Protein AF-0000000083391152 (afdb_homodimer)

InterPro domains:
  IPR001375 Peptidase S9, prolyl oligopeptidase, catalytic domain [PF00326] (472-566)
  IPR001375 Peptidase S9, prolyl oligopeptidase, catalytic domain [PF00326] (623-688)
  IPR029058 Alpha/Beta hydrolase fold [G3DSA:3.40.50.1820] (410-705)
  IPR029058 Alpha/Beta hydrolase fold [SSF53474] (446-704)
  IPR045550 Acylamino-acid-releasing enzyme, N-terminal domain [PF19283] (53-389)

Structure (mmCIF, N/CA/C/O backbone):
data_AF-0000000083391152-model_v1
#
loop_
_entity.id
_entity.type
_entity.pdbx_description
1 polymer acylaminoacyl-peptidase
#
loop_
_atom_site.group_PDB
_atom_site.id
_atom_site.type_symbol
_atom_site.label_atom_id
_atom_site.label_alt_id
_atom_site.label_comp_id
_atom_site.label_asym_id
_atom_site.label_entity_id
_atom_site.label_seq_id
_atom_site.pdbx_PDB_ins_code
_atom_site.Cartn_x
_atom_site.Cartn_y
_atom_site.Cartn_z
_atom_site.occupancy
_atom_site.B_iso_or_equiv
_atom_site.auth_seq_id
_atom_site.auth_comp_id
_atom_site.auth_asym_id
_atom_site.auth_atom_id
_atom_site.pdbx_PDB_model_num
ATOM 1 N N . MET A 1 1 ? 22.625 -4.156 -27 1 74.31 1 MET A N 1
ATOM 2 C CA . MET A 1 1 ? 21.734 -4.992 -26.203 1 74.31 1 MET A CA 1
ATOM 3 C C . MET A 1 1 ? 22.516 -6.031 -25.406 1 74.31 1 MET A C 1
ATOM 5 O O . MET A 1 1 ? 23.438 -6.668 -25.938 1 74.31 1 MET A O 1
ATOM 9 N N . SER A 1 2 ? 22.219 -6.125 -24.172 1 87.56 2 SER A N 1
ATOM 10 C CA . SER A 1 2 ? 22.922 -7.086 -23.312 1 87.56 2 SER A CA 1
ATOM 11 C C . SER A 1 2 ? 22.5 -8.516 -23.641 1 87.56 2 SER A C 1
ATOM 13 O O . SER A 1 2 ? 21.469 -8.742 -24.266 1 87.56 2 SER A O 1
ATOM 15 N N . MET A 1 3 ? 23.359 -9.453 -23.438 1 93.44 3 MET A N 1
ATOM 16 C CA . MET A 1 3 ? 23.047 -10.859 -23.641 1 93.44 3 MET A CA 1
ATOM 17 C C . MET A 1 3 ? 21.781 -11.25 -22.859 1 93.44 3 MET A C 1
ATOM 19 O O . MET A 1 3 ? 20.953 -12 -23.375 1 93.44 3 MET A O 1
ATOM 23 N N . TYR A 1 4 ? 21.609 -10.711 -21.719 1 95.44 4 TYR A N 1
ATOM 24 C CA . TYR A 1 4 ? 20.406 -10.977 -20.953 1 95.44 4 TYR A CA 1
ATOM 25 C C . TYR A 1 4 ? 19.156 -10.578 -21.719 1 95.44 4 TYR A C 1
ATOM 27 O O . TYR A 1 4 ? 18.172 -11.336 -21.766 1 95.44 4 TYR A O 1
ATOM 35 N N . THR A 1 5 ? 19.172 -9.398 -22.25 1 95.5 5 THR A N 1
ATOM 36 C CA . THR A 1 5 ? 18.016 -8.898 -22.984 1 95.5 5 THR A CA 1
ATOM 37 C C . THR A 1 5 ? 17.688 -9.797 -24.172 1 95.5 5 THR A C 1
ATOM 39 O O . THR A 1 5 ? 16.516 -10.086 -24.422 1 95.5 5 THR A O 1
ATOM 42 N N . LYS A 1 6 ? 18.75 -10.273 -24.844 1 96.56 6 LYS A N 1
ATOM 43 C CA . LYS A 1 6 ? 18.531 -11.172 -25.984 1 96.56 6 LYS A CA 1
ATOM 44 C C . LYS A 1 6 ? 17.906 -12.492 -25.531 1 96.56 6 LYS A C 1
ATOM 46 O O . LYS A 1 6 ? 17 -13.008 -26.172 1 96.56 6 LYS A O 1
ATOM 51 N N . LEU A 1 7 ? 18.391 -13.023 -24.453 1 97.94 7 LEU A N 1
ATOM 52 C CA . LEU A 1 7 ? 17.859 -14.273 -23.922 1 97.94 7 LEU A CA 1
ATOM 53 C C . LEU A 1 7 ? 16.422 -14.094 -23.438 1 97.94 7 LEU A C 1
ATOM 55 O O . LEU A 1 7 ? 15.578 -14.961 -23.672 1 97.94 7 LEU A O 1
ATOM 59 N N . ALA A 1 8 ? 16.188 -12.953 -22.734 1 97.19 8 ALA A N 1
ATOM 60 C CA . ALA A 1 8 ? 14.898 -12.688 -22.109 1 97.19 8 ALA A CA 1
ATOM 61 C C . ALA A 1 8 ? 13.812 -12.477 -23.172 1 97.19 8 ALA A C 1
ATOM 63 O O . ALA A 1 8 ? 12.625 -12.68 -22.906 1 97.19 8 ALA A O 1
ATOM 64 N N . GLU A 1 9 ? 14.18 -12.102 -24.344 1 96.56 9 GLU A N 1
ATOM 65 C CA . GLU A 1 9 ? 13.211 -11.797 -25.391 1 96.56 9 GLU A CA 1
ATOM 66 C C . GLU A 1 9 ? 12.836 -13.047 -26.172 1 96.56 9 GLU A C 1
ATOM 68 O O . GLU A 1 9 ? 11.953 -13.008 -27.031 1 96.56 9 GLU A O 1
ATOM 73 N N . ILE A 1 10 ? 13.516 -14.195 -25.938 1 97.06 10 ILE A N 1
ATOM 74 C CA . ILE A 1 10 ? 13.125 -15.445 -26.562 1 97.06 10 ILE A CA 1
ATOM 75 C C . ILE A 1 10 ? 11.703 -15.812 -26.141 1 97.06 10 ILE A C 1
ATOM 77 O O . ILE A 1 10 ? 11.398 -15.852 -24.953 1 97.06 10 ILE A O 1
ATOM 81 N N . PRO A 1 11 ? 10.82 -16.062 -27.062 1 95.5 11 PRO A N 1
ATOM 82 C CA . PRO A 1 11 ? 9.438 -16.406 -26.703 1 95.5 11 PRO A CA 1
ATOM 83 C C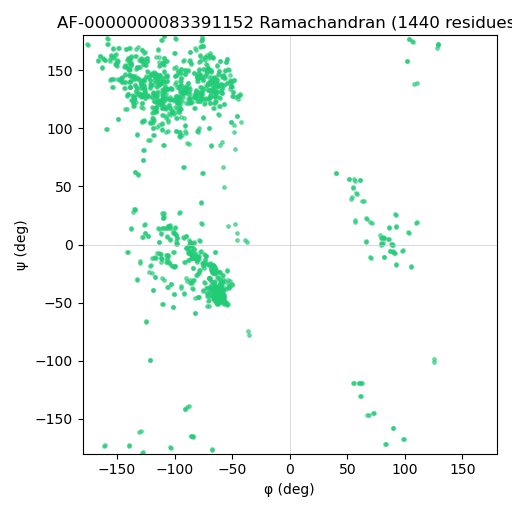 . PRO A 1 11 ? 9.336 -17.641 -25.828 1 95.5 11 PRO A C 1
ATOM 85 O O . PRO A 1 11 ? 10.109 -18.594 -26 1 95.5 11 PRO A O 1
ATOM 88 N N . VAL A 1 12 ? 8.445 -17.641 -24.953 1 95.94 12 VAL A N 1
ATOM 89 C CA . VAL A 1 12 ? 8.211 -18.75 -24.031 1 95.94 12 VAL A CA 1
ATOM 90 C C . VAL A 1 12 ? 6.898 -19.453 -24.391 1 95.94 12 VAL A C 1
ATOM 92 O O . VAL A 1 12 ? 5.844 -18.812 -24.453 1 95.94 12 VAL A O 1
ATOM 95 N N . PRO A 1 13 ? 6.93 -20.75 -24.641 1 96.56 13 PRO A N 1
ATOM 96 C CA . PRO A 1 13 ? 5.676 -21.453 -24.891 1 96.56 13 PRO A CA 1
ATOM 97 C C . PRO A 1 13 ? 4.746 -21.469 -23.688 1 96.56 13 PRO A C 1
ATOM 99 O O . PRO A 1 13 ? 5.168 -21.812 -22.578 1 96.56 13 PRO A O 1
ATOM 102 N N . THR A 1 14 ? 3.52 -21.141 -23.938 1 93.19 14 THR A N 1
ATOM 103 C CA . THR A 1 14 ? 2.586 -21.047 -22.812 1 93.19 14 THR A CA 1
ATOM 104 C C . THR A 1 14 ? 1.422 -22.016 -23 1 93.19 14 THR A C 1
ATOM 106 O O . THR A 1 14 ? 0.69 -22.297 -22.047 1 93.19 14 THR A O 1
ATOM 109 N N . GLY A 1 15 ? 1.2 -22.5 -24.203 1 93.81 15 GLY A N 1
ATOM 110 C CA . GLY A 1 15 ? 0.083 -23.406 -24.438 1 93.81 15 GLY A CA 1
ATOM 111 C C . GLY A 1 15 ? 0.044 -23.953 -25.844 1 93.81 15 GLY A C 1
ATOM 112 O O . GLY A 1 15 ? 0.864 -23.578 -26.688 1 93.81 15 GLY A O 1
ATOM 113 N N . ALA A 1 16 ? -0.87 -24.922 -26.047 1 95.31 16 ALA A N 1
ATOM 114 C CA . ALA A 1 16 ? -1.104 -25.5 -27.359 1 95.31 16 ALA A CA 1
ATOM 115 C C . ALA A 1 16 ? -2.508 -26.094 -27.453 1 95.31 16 ALA A C 1
ATOM 117 O O . ALA A 1 16 ? -3.143 -26.359 -26.438 1 95.31 16 ALA A O 1
ATOM 118 N N . GLN A 1 17 ? -2.932 -26.234 -28.703 1 94 17 GLN A N 1
ATOM 119 C CA . GLN A 1 17 ? -4.176 -26.938 -29.016 1 94 17 GLN A CA 1
ATOM 120 C C . GLN A 1 17 ? -4.059 -27.719 -30.312 1 94 17 GLN A C 1
ATOM 122 O O . GLN A 1 17 ? -3.457 -27.234 -31.281 1 94 17 GLN A O 1
ATOM 127 N N . PHE A 1 18 ? -4.531 -28.906 -30.25 1 93.19 18 PHE A N 1
ATOM 128 C CA . PHE A 1 18 ? -4.719 -29.625 -31.5 1 93.19 18 PHE A CA 1
ATOM 129 C C . PHE A 1 18 ? -5.949 -29.125 -32.25 1 93.19 18 PHE A C 1
ATOM 131 O O . PHE A 1 18 ? -7 -28.906 -31.641 1 93.19 18 PHE A O 1
ATOM 138 N N . VAL A 1 19 ? -5.785 -28.844 -33.469 1 89.94 19 VAL A N 1
ATOM 139 C CA . VAL A 1 19 ? -6.898 -28.5 -34.344 1 89.94 19 VAL A CA 1
ATOM 140 C C . VAL A 1 19 ? -7.121 -29.609 -35.375 1 89.94 19 VAL A C 1
ATOM 142 O O . VAL A 1 19 ? -6.52 -29.609 -36.438 1 89.94 19 VAL A O 1
ATOM 145 N N . GLY A 1 20 ? -8.023 -30.375 -35.062 1 83.81 20 GLY A N 1
ATOM 146 C CA . GLY A 1 20 ? -8.117 -31.609 -35.844 1 83.81 20 GLY A CA 1
ATOM 147 C C . GLY A 1 20 ? -6.945 -32.562 -35.594 1 83.81 20 GLY A C 1
ATOM 148 O O . GLY A 1 20 ? -6.434 -32.625 -34.469 1 83.81 20 GLY A O 1
ATOM 149 N N . GLN A 1 21 ? -6.621 -33.25 -36.656 1 82.5 21 GLN A N 1
ATOM 150 C CA . GLN A 1 21 ? -5.57 -34.25 -36.469 1 82.5 21 GLN A CA 1
ATOM 151 C C . GLN A 1 21 ? -4.262 -33.781 -37.094 1 82.5 21 GLN A C 1
ATOM 153 O O . GLN A 1 21 ? -3.193 -34.312 -36.781 1 82.5 21 GLN A O 1
ATOM 158 N N . ASP A 1 22 ? -4.34 -32.719 -37.844 1 87.5 22 ASP A N 1
ATOM 159 C CA . ASP A 1 22 ? -3.162 -32.438 -38.656 1 87.5 22 ASP A CA 1
ATOM 160 C C . ASP A 1 22 ? -2.621 -31.047 -38.375 1 87.5 22 ASP A C 1
ATOM 162 O O . ASP A 1 22 ? -1.729 -30.562 -39.094 1 87.5 22 ASP A O 1
ATOM 166 N N . ARG A 1 23 ? -3.154 -30.422 -37.406 1 90.62 23 ARG A N 1
ATOM 167 C CA . ARG A 1 23 ? -2.691 -29.062 -37.125 1 90.62 23 ARG A CA 1
ATOM 168 C C . ARG A 1 23 ? -2.557 -28.828 -35.625 1 90.62 23 ARG A C 1
ATOM 170 O O . ARG A 1 23 ? -3.359 -29.344 -34.812 1 90.62 23 ARG A O 1
ATOM 177 N N . ILE A 1 24 ? -1.567 -28.016 -35.25 1 93.62 24 ILE A N 1
ATOM 178 C CA . ILE A 1 24 ? -1.335 -27.594 -33.875 1 93.62 24 ILE A CA 1
ATOM 179 C C . ILE A 1 24 ? -1.214 -26.078 -33.812 1 93.62 24 ILE A C 1
ATOM 181 O O . ILE A 1 24 ? -0.505 -25.469 -34.594 1 93.62 24 ILE A O 1
ATOM 185 N N . GLU A 1 25 ? -1.958 -25.484 -32.969 1 93.12 25 GLU A N 1
ATOM 186 C CA . GLU A 1 25 ? -1.777 -24.078 -32.625 1 93.12 25 GLU A CA 1
ATOM 187 C C . GLU A 1 25 ? -0.962 -23.906 -31.359 1 93.12 25 GLU A C 1
ATOM 189 O O . GLU A 1 25 ? -1.328 -24.438 -30.312 1 93.12 25 GLU A O 1
ATOM 194 N N . LEU A 1 26 ? 0.102 -23.156 -31.484 1 94.62 26 LEU A N 1
ATOM 195 C CA . LEU A 1 26 ? 0.973 -22.875 -30.344 1 94.62 26 LEU A CA 1
ATOM 196 C C . LEU A 1 26 ? 0.785 -21.438 -29.859 1 94.62 26 LEU A C 1
ATOM 198 O O . LEU A 1 26 ? 0.602 -20.531 -30.656 1 94.62 26 LEU A O 1
ATOM 202 N N . SER A 1 27 ? 0.804 -21.266 -28.562 1 93.31 27 SER A N 1
ATOM 203 C CA . SER A 1 27 ? 0.784 -19.938 -27.953 1 93.31 27 SER A CA 1
ATOM 204 C C . SER A 1 27 ? 2.098 -19.641 -27.234 1 93.31 27 SER A C 1
ATOM 206 O O . SER A 1 27 ? 2.654 -20.5 -26.562 1 93.31 27 SER A O 1
ATOM 208 N N . PHE A 1 28 ? 2.613 -18.359 -27.422 1 94.38 28 PHE A N 1
ATOM 209 C CA . PHE A 1 28 ? 3.85 -17.922 -26.797 1 94.38 28 PHE A CA 1
ATOM 210 C C . PHE A 1 28 ? 3.648 -16.578 -26.094 1 94.38 28 PHE A C 1
ATOM 212 O O . PHE A 1 28 ? 2.748 -15.82 -26.453 1 94.38 28 PHE A O 1
ATOM 219 N N . SER A 1 29 ? 4.41 -16.344 -25.109 1 93.94 29 SER A N 1
ATOM 220 C CA . SER A 1 29 ? 4.613 -15.016 -24.547 1 93.94 29 SER A CA 1
ATOM 221 C C . SER A 1 29 ? 6.035 -14.523 -24.797 1 93.94 29 SER A C 1
ATOM 223 O O . SER A 1 29 ? 6.992 -15.297 -24.734 1 93.94 29 SER A O 1
ATOM 225 N N . ALA A 1 30 ? 6.133 -13.258 -25.125 1 94.44 30 ALA A N 1
ATOM 226 C CA . ALA A 1 30 ? 7.449 -12.68 -25.406 1 94.44 30 ALA A CA 1
ATOM 227 C C . ALA A 1 30 ? 7.578 -11.289 -24.797 1 94.44 30 ALA A C 1
ATOM 229 O O . ALA A 1 30 ? 6.621 -10.516 -24.797 1 94.44 30 ALA A O 1
ATOM 230 N N . ARG A 1 31 ? 8.758 -11.016 -24.266 1 95.56 31 ARG A N 1
ATOM 231 C CA . ARG A 1 31 ? 9.039 -9.688 -23.734 1 95.56 31 ARG A CA 1
ATOM 232 C C . ARG A 1 31 ? 9.562 -8.766 -24.828 1 95.56 31 ARG A C 1
ATOM 234 O O . ARG A 1 31 ? 10.352 -9.188 -25.688 1 95.56 31 ARG A O 1
ATOM 241 N N . ASP A 1 32 ? 9.062 -7.57 -24.875 1 94.56 32 ASP A N 1
ATOM 242 C CA . ASP A 1 32 ? 9.523 -6.496 -25.75 1 94.56 32 ASP A CA 1
ATOM 243 C C . ASP A 1 32 ? 10.109 -5.348 -24.938 1 94.56 32 ASP A C 1
ATOM 245 O O . ASP A 1 32 ? 9.375 -4.488 -24.438 1 94.56 32 ASP A O 1
ATOM 249 N N . HIS A 1 33 ? 11.406 -5.27 -24.859 1 94.38 33 HIS A N 1
ATOM 250 C CA . HIS A 1 33 ? 12.062 -4.281 -24.016 1 94.38 33 HIS A CA 1
ATOM 251 C C . HIS A 1 33 ? 11.953 -2.885 -24.625 1 94.38 33 HIS A C 1
ATOM 253 O O . HIS A 1 33 ? 11.938 -1.891 -23.891 1 94.38 33 HIS A O 1
ATOM 259 N N . ALA A 1 34 ? 11.953 -2.816 -25.891 1 91.94 34 ALA A N 1
ATOM 260 C CA . ALA A 1 34 ? 11.844 -1.515 -26.547 1 91.94 34 ALA A CA 1
ATOM 261 C C . ALA A 1 34 ? 10.523 -0.834 -26.188 1 91.94 34 ALA A C 1
ATOM 263 O O . ALA A 1 34 ? 10.492 0.371 -25.922 1 91.94 34 ALA A O 1
ATOM 264 N N . ARG A 1 35 ? 9.477 -1.628 -26.109 1 92.5 35 ARG A N 1
ATOM 265 C CA . ARG A 1 35 ? 8.156 -1.081 -25.828 1 92.5 35 ARG A CA 1
ATOM 266 C C . ARG A 1 35 ? 7.785 -1.297 -24.359 1 92.5 35 ARG A C 1
ATOM 268 O O . ARG A 1 35 ? 6.762 -0.792 -23.891 1 92.5 35 ARG A O 1
ATOM 275 N N . ASP A 1 36 ? 8.586 -2.023 -23.609 1 94.5 36 ASP A N 1
ATOM 276 C CA . ASP A 1 36 ? 8.344 -2.361 -22.219 1 94.5 36 ASP A CA 1
ATOM 277 C C . ASP A 1 36 ? 6.98 -3.029 -22.047 1 94.5 36 ASP A C 1
ATOM 279 O O . ASP A 1 36 ? 6.164 -2.586 -21.234 1 94.5 36 ASP A O 1
ATOM 283 N N . VAL A 1 37 ? 6.73 -4.055 -22.922 1 92.62 37 VAL A N 1
ATOM 284 C CA . VAL A 1 37 ? 5.461 -4.766 -22.844 1 92.62 37 VAL A CA 1
ATOM 285 C C . VAL A 1 37 ? 5.691 -6.262 -23.062 1 92.62 37 VAL A C 1
ATOM 287 O O . VAL A 1 37 ? 6.73 -6.664 -23.594 1 92.62 37 VAL A O 1
ATOM 290 N N . LYS A 1 38 ? 4.777 -7.066 -22.656 1 91.5 38 LYS A N 1
ATOM 291 C CA . LYS A 1 38 ? 4.699 -8.492 -22.984 1 91.5 38 LYS A CA 1
ATOM 292 C C . LYS A 1 38 ? 3.76 -8.727 -24.156 1 91.5 38 LYS A C 1
ATOM 294 O O . LYS A 1 38 ? 2.652 -8.195 -24.203 1 91.5 38 LYS A O 1
ATOM 299 N N . LYS A 1 39 ? 4.18 -9.531 -25.109 1 91.25 39 LYS A N 1
ATOM 300 C CA . LYS A 1 39 ? 3.387 -9.852 -26.297 1 91.25 39 LYS A CA 1
ATOM 301 C C . LYS A 1 39 ? 2.898 -11.297 -26.25 1 91.25 39 LYS A C 1
ATOM 303 O O . LYS A 1 39 ? 3.551 -12.164 -25.672 1 91.25 39 LYS A O 1
ATOM 308 N N . TYR A 1 40 ? 1.76 -11.469 -26.844 1 90.5 40 TYR A N 1
ATOM 309 C CA . TYR A 1 40 ? 1.202 -12.805 -27.016 1 90.5 40 TYR A CA 1
ATOM 310 C C . TYR A 1 40 ? 1.236 -13.211 -28.484 1 90.5 40 TYR A C 1
ATOM 312 O O . TYR A 1 40 ? 0.715 -12.5 -29.344 1 90.5 40 TYR A O 1
ATOM 320 N N . LEU A 1 41 ? 1.844 -14.375 -28.703 1 92.19 41 LEU A N 1
ATOM 321 C CA . LEU A 1 41 ? 2.061 -14.836 -30.078 1 92.19 41 LEU A CA 1
ATOM 322 C C . LEU A 1 41 ? 1.374 -16.172 -30.312 1 92.19 41 LEU A C 1
ATOM 324 O O . LEU A 1 41 ? 1.311 -17.016 -29.406 1 92.19 41 LEU A O 1
ATOM 328 N N . LEU A 1 42 ? 0.898 -16.344 -31.516 1 91.81 42 LEU A N 1
ATOM 329 C CA . LEU A 1 42 ? 0.349 -17.609 -31.969 1 91.81 42 LEU A CA 1
ATOM 330 C C . LEU A 1 42 ? 1.129 -18.141 -33.156 1 91.81 42 LEU A C 1
ATOM 332 O O . LEU A 1 42 ? 1.552 -17.375 -34.031 1 91.81 42 LEU A O 1
ATOM 336 N N . LYS A 1 43 ? 1.378 -19.359 -33.125 1 92.25 43 LYS A N 1
ATOM 337 C CA . LYS A 1 43 ? 2.053 -20.047 -34.219 1 92.25 43 LYS A CA 1
ATOM 338 C C . LYS A 1 43 ? 1.318 -21.344 -34.594 1 92.25 43 LYS A C 1
ATOM 340 O O . LYS A 1 43 ? 0.905 -22.094 -33.719 1 92.25 43 LYS A O 1
ATOM 345 N N . HIS A 1 44 ? 1.121 -21.578 -35.938 1 91.62 44 HIS A N 1
ATOM 346 C CA . HIS A 1 44 ? 0.442 -22.781 -36.406 1 91.62 44 HIS A CA 1
ATOM 347 C C . HIS A 1 44 ? 1.422 -23.734 -37.094 1 91.62 44 HIS A C 1
ATOM 349 O O . HIS A 1 44 ? 2.293 -23.312 -37.844 1 91.62 44 HIS A O 1
ATOM 355 N N . ILE A 1 45 ? 1.31 -24.969 -36.719 1 93.69 45 ILE A N 1
ATOM 356 C CA . ILE A 1 45 ? 2.131 -26.016 -37.312 1 93.69 45 ILE A CA 1
ATOM 357 C C . ILE A 1 45 ? 1.234 -27.047 -38 1 93.69 45 ILE A C 1
ATOM 359 O O . ILE A 1 45 ? 0.293 -27.562 -37.375 1 93.69 45 ILE A O 1
ATOM 363 N N . VAL A 1 46 ? 1.551 -27.344 -39.219 1 91.38 46 VAL A N 1
ATOM 364 C CA . VAL A 1 46 ? 0.838 -28.391 -39.938 1 91.38 46 VAL A CA 1
ATOM 365 C C . VAL A 1 46 ? 1.632 -29.703 -39.906 1 91.38 46 VAL A C 1
ATOM 367 O O . VAL A 1 46 ? 2.824 -29.719 -40.219 1 91.38 46 VAL A O 1
ATOM 370 N N . LEU A 1 47 ? 0.896 -30.703 -39.438 1 88.12 47 LEU A N 1
ATOM 371 C CA . LEU A 1 47 ? 1.509 -32.031 -39.344 1 88.12 47 LEU A CA 1
ATOM 372 C C . LEU A 1 47 ? 1.287 -32.812 -40.625 1 88.12 47 LEU A C 1
ATOM 374 O O . LEU A 1 47 ? 0.147 -33 -41.062 1 88.12 47 LEU A O 1
ATOM 378 N N . SER A 1 48 ? 2.207 -32.812 -41.531 1 77.44 48 SER A N 1
ATOM 379 C CA . SER A 1 48 ? 2.012 -33.562 -42.781 1 77.44 48 SER A CA 1
ATOM 380 C C . SER A 1 48 ? 2.936 -34.781 -42.844 1 77.44 48 SER A C 1
ATOM 382 O O . SER A 1 48 ? 3.896 -34.875 -42.062 1 77.44 48 SER A O 1
ATOM 384 N N . SER A 1 49 ? 2.518 -35.75 -43.656 1 65.69 49 SER A N 1
ATOM 385 C CA . SER A 1 49 ? 3.369 -36.906 -43.938 1 65.69 49 SER A CA 1
ATOM 386 C C . SER A 1 49 ? 4.719 -36.5 -44.5 1 65.69 49 SER A C 1
ATOM 388 O O . SER A 1 49 ? 5.719 -37.188 -44.312 1 65.69 49 SER A O 1
ATOM 390 N N . ALA A 1 50 ? 4.742 -35.406 -45.219 1 62.31 50 ALA A N 1
ATOM 391 C CA . ALA A 1 50 ? 5.965 -34.938 -45.875 1 62.31 50 ALA A CA 1
ATOM 392 C C . ALA A 1 50 ? 6.805 -34.094 -44.906 1 62.31 50 ALA A C 1
ATOM 394 O O . ALA A 1 50 ? 7.898 -33.656 -45.25 1 62.31 50 ALA A O 1
ATOM 395 N N . GLY A 1 51 ? 6.359 -33.906 -43.781 1 65 51 GLY A N 1
ATOM 396 C CA . GLY A 1 51 ? 7.09 -33.094 -42.812 1 65 51 GLY A CA 1
ATOM 397 C C . GLY A 1 51 ? 6.246 -32 -42.188 1 65 51 GLY A C 1
ATOM 398 O O . GLY A 1 51 ? 5.113 -31.781 -42.625 1 65 51 GLY A O 1
ATOM 399 N N . GLU A 1 52 ? 6.75 -31.328 -41.125 1 69.56 52 GLU A N 1
ATOM 400 C CA . GLU A 1 52 ? 6.039 -30.281 -40.406 1 69.56 52 GLU A CA 1
ATOM 401 C C . GLU A 1 52 ? 6.371 -28.906 -40.938 1 69.56 52 GLU A C 1
ATOM 403 O O . GLU A 1 52 ? 7.523 -28.625 -41.281 1 69.56 52 GLU A O 1
ATOM 408 N N . ALA A 1 53 ? 5.273 -28.141 -41.375 1 66.31 53 ALA A N 1
ATOM 409 C CA . ALA A 1 53 ? 5.469 -26.766 -41.812 1 66.31 53 ALA A CA 1
ATOM 410 C C . ALA A 1 53 ? 4.922 -25.781 -40.781 1 66.31 53 ALA A C 1
ATOM 412 O O . ALA A 1 53 ? 3.766 -25.875 -40.375 1 66.31 53 ALA A O 1
ATOM 413 N N . ALA A 1 54 ? 5.855 -25 -40.25 1 71.75 54 ALA A N 1
ATOM 414 C CA . ALA A 1 54 ? 5.473 -24.016 -39.25 1 71.75 54 ALA A CA 1
ATOM 415 C C . ALA A 1 54 ? 5.273 -22.641 -39.875 1 71.75 54 ALA A C 1
ATOM 417 O O . ALA A 1 54 ? 6.113 -22.188 -40.656 1 71.75 54 ALA A O 1
ATOM 418 N N . ALA A 1 55 ? 4.043 -22.047 -39.594 1 72.5 55 ALA A N 1
ATOM 419 C CA . ALA A 1 55 ? 3.814 -20.656 -40.031 1 72.5 55 ALA A CA 1
ATOM 420 C C . ALA A 1 55 ? 4.555 -19.688 -39.094 1 72.5 55 ALA A C 1
ATOM 422 O O . ALA A 1 55 ? 5.004 -20.062 -38.031 1 72.5 55 ALA A O 1
ATOM 423 N N . LEU A 1 56 ? 4.77 -18.531 -39.594 1 68.38 56 LEU A N 1
ATOM 424 C CA . LEU A 1 56 ? 5.332 -17.469 -38.781 1 68.38 56 LEU A CA 1
ATOM 425 C C . LEU A 1 56 ? 4.363 -17.062 -37.688 1 68.38 56 LEU A C 1
ATOM 427 O O . LEU A 1 56 ? 3.148 -17.047 -37.875 1 68.38 56 LEU A O 1
ATOM 431 N N . PRO A 1 57 ? 4.926 -16.75 -36.562 1 78.75 57 PRO A N 1
ATOM 432 C CA . PRO A 1 57 ? 4.055 -16.312 -35.469 1 78.75 57 PRO A CA 1
ATOM 433 C C . PRO A 1 57 ? 3.35 -14.992 -35.75 1 78.75 57 PRO A C 1
ATOM 435 O O . PRO A 1 57 ? 3.9 -14.141 -36.469 1 78.75 57 PRO A O 1
ATOM 438 N N . THR A 1 58 ? 2.162 -14.875 -35.312 1 79.5 58 THR A N 1
ATOM 439 C CA . THR A 1 58 ? 1.379 -13.648 -35.406 1 79.5 58 THR A CA 1
ATOM 440 C C . THR A 1 58 ? 1.055 -13.094 -34.031 1 79.5 58 THR A C 1
ATOM 442 O O . THR A 1 58 ? 0.852 -13.859 -33.062 1 79.5 58 THR A O 1
ATOM 445 N N . GLN A 1 59 ? 1.078 -11.766 -33.969 1 78.94 59 GLN A N 1
ATOM 446 C CA . GLN A 1 59 ? 0.745 -11.109 -32.719 1 78.94 59 GLN A CA 1
ATOM 447 C C . GLN A 1 59 ? -0.757 -10.859 -32.594 1 78.94 59 GLN A C 1
ATOM 449 O O . GLN A 1 59 ? -1.393 -10.422 -33.562 1 78.94 59 GLN A O 1
ATOM 454 N N . GLU A 1 60 ? -1.333 -11.18 -31.516 1 80.75 60 GLU A N 1
ATOM 455 C CA . GLU A 1 60 ? -2.74 -10.914 -31.25 1 80.75 60 GLU A CA 1
ATOM 456 C C . GLU A 1 60 ? -2.91 -9.633 -30.438 1 80.75 60 GLU A C 1
ATOM 458 O O . GLU A 1 60 ? -2.268 -9.461 -29.391 1 80.75 60 GLU A O 1
ATOM 463 N N . VAL A 1 61 ? -3.758 -8.789 -30.984 1 81 61 VAL A N 1
ATOM 464 C CA . VAL A 1 61 ? -4.043 -7.539 -30.281 1 81 61 VAL A CA 1
ATOM 465 C C . VAL A 1 61 ? -5.359 -7.66 -29.531 1 81 61 VAL A C 1
ATOM 467 O O . VAL A 1 61 ? -6.293 -8.32 -29.984 1 81 61 VAL A O 1
ATOM 470 N N . SER A 1 62 ? -5.445 -7.062 -28.406 1 86.31 62 SER A N 1
ATOM 471 C CA . SER A 1 62 ? -6.629 -7.059 -27.547 1 86.31 62 SER A CA 1
ATOM 472 C C . SER A 1 62 ? -7.062 -8.484 -27.203 1 86.31 62 SER A C 1
ATOM 474 O O . SER A 1 62 ? -8.242 -8.727 -26.938 1 86.31 62 SER A O 1
ATOM 476 N N . TYR A 1 63 ? -6.211 -9.406 -27.312 1 89.56 63 TYR A N 1
ATOM 477 C CA . TYR A 1 63 ? -6.449 -10.828 -27.109 1 89.56 63 TYR A CA 1
ATOM 478 C C . TYR A 1 63 ? -6.41 -11.172 -25.625 1 89.56 63 TYR A C 1
ATOM 480 O O . TYR A 1 63 ? -5.5 -10.75 -24.906 1 89.56 63 TYR A O 1
ATOM 488 N N . VAL A 1 64 ? -7.449 -11.906 -25.188 1 93.94 64 VAL A N 1
ATOM 489 C CA . VAL A 1 64 ? -7.465 -12.359 -23.797 1 93.94 64 VAL A CA 1
ATOM 490 C C . VAL A 1 64 ? -7.262 -13.867 -23.734 1 93.94 64 VAL A C 1
ATOM 492 O O . VAL A 1 64 ? -6.398 -14.359 -23 1 93.94 64 VAL A O 1
ATOM 495 N N . ALA A 1 65 ? -8.07 -14.648 -24.516 1 94.81 65 ALA A N 1
ATOM 496 C CA . ALA A 1 65 ? -8.008 -16.109 -24.562 1 94.81 65 ALA A CA 1
ATOM 497 C C . ALA A 1 65 ? -8.758 -16.656 -25.781 1 94.81 65 ALA A C 1
ATOM 499 O O . ALA A 1 65 ? -9.57 -15.945 -26.391 1 94.81 65 ALA A O 1
ATOM 500 N N . SER A 1 66 ? -8.492 -17.875 -26.141 1 94.19 66 SER A N 1
ATOM 501 C CA . SER A 1 66 ? -9.219 -18.547 -27.203 1 94.19 66 SER A CA 1
ATOM 502 C C . SER A 1 66 ? -9.289 -20.047 -26.969 1 94.19 66 SER A C 1
ATOM 504 O O . SER A 1 66 ? -8.484 -20.609 -26.219 1 94.19 66 SER A O 1
ATOM 506 N N . ARG A 1 67 ? -10.266 -20.656 -27.594 1 95.19 67 ARG A N 1
ATOM 507 C CA . ARG A 1 67 ? -10.477 -22.094 -27.5 1 95.19 67 ARG A CA 1
ATOM 508 C C . ARG A 1 67 ? -11.195 -22.625 -28.734 1 95.19 67 ARG A C 1
ATOM 510 O O . ARG A 1 67 ? -12.133 -22 -29.234 1 95.19 67 ARG A O 1
ATOM 517 N N . TYR A 1 68 ? -10.703 -23.734 -29.219 1 94.25 68 TYR A N 1
ATOM 518 C CA . TYR A 1 68 ? -11.422 -24.438 -30.281 1 94.25 68 TYR A CA 1
ATOM 519 C C . TYR A 1 68 ? -12.43 -25.422 -29.703 1 94.25 68 TYR A C 1
ATOM 521 O O . TYR A 1 68 ? -12.188 -26.016 -28.641 1 94.25 68 TYR A O 1
ATOM 529 N N . SER A 1 69 ? -13.469 -25.578 -30.469 1 93.25 69 SER A N 1
ATOM 530 C CA . SER A 1 69 ? -14.43 -26.625 -30.109 1 93.25 69 SER A CA 1
ATOM 531 C C . SER A 1 69 ? -13.82 -28.016 -30.266 1 93.25 69 SER A C 1
ATOM 533 O O . SER A 1 69 ? -12.805 -28.172 -30.953 1 93.25 69 SER A O 1
ATOM 535 N N . PRO A 1 70 ? -14.43 -29.031 -29.609 1 86.31 70 PRO A N 1
ATOM 536 C CA . PRO A 1 70 ? -13.898 -30.391 -29.719 1 86.31 70 PRO A CA 1
ATOM 537 C C . PRO A 1 70 ? -13.734 -30.844 -31.156 1 86.31 70 PRO A C 1
ATOM 539 O O . PRO A 1 70 ? -12.773 -31.547 -31.484 1 86.31 70 PRO A O 1
ATOM 542 N N . SER A 1 71 ? -14.57 -30.359 -32.094 1 88.12 71 SER A N 1
ATOM 543 C CA . SER A 1 71 ? -14.492 -30.766 -33.5 1 88.12 71 SER A CA 1
ATOM 544 C C . SER A 1 71 ? -13.453 -29.953 -34.25 1 88.12 71 SER A C 1
ATOM 546 O O . SER A 1 71 ? -13.047 -30.312 -35.344 1 88.12 71 SER A O 1
ATOM 548 N N . GLY A 1 72 ? -13.109 -28.766 -33.656 1 89.44 72 GLY A N 1
ATOM 549 C CA . GLY A 1 72 ? -12.188 -27.859 -34.312 1 89.44 72 GLY A CA 1
ATOM 550 C C . GLY A 1 72 ? -12.875 -26.922 -35.312 1 89.44 72 GLY A C 1
ATOM 551 O O . GLY A 1 72 ? -12.227 -26.047 -35.906 1 89.44 72 GLY A O 1
ATOM 552 N N . ARG A 1 73 ? -14.141 -26.984 -35.375 1 89.94 73 ARG A N 1
ATOM 553 C CA . ARG A 1 73 ? -14.875 -26.219 -36.406 1 89.94 73 ARG A CA 1
ATOM 554 C C . ARG A 1 73 ? -15.148 -24.797 -35.906 1 89.94 73 ARG A C 1
ATOM 556 O O . ARG A 1 73 ? -15.305 -23.891 -36.719 1 89.94 73 ARG A O 1
ATOM 563 N N . THR A 1 74 ? -15.328 -24.672 -34.656 1 93.25 74 THR A N 1
ATOM 564 C CA . THR A 1 74 ? -15.609 -23.359 -34.094 1 93.25 74 THR A CA 1
ATOM 565 C C . THR A 1 74 ? -14.484 -22.922 -33.156 1 93.25 74 THR A C 1
ATOM 567 O O . THR A 1 74 ? -13.961 -23.734 -32.406 1 93.25 74 THR A O 1
ATOM 570 N N . ARG A 1 75 ? -14.109 -21.688 -33.281 1 94.94 75 ARG A N 1
ATOM 571 C CA . ARG A 1 75 ? -13.133 -21.094 -32.375 1 94.94 75 ARG A CA 1
ATOM 572 C C . ARG A 1 75 ? -13.727 -19.906 -31.641 1 94.94 75 ARG A C 1
ATOM 574 O O . ARG A 1 75 ? -14.305 -19 -32.25 1 94.94 75 ARG A O 1
ATOM 581 N N . ALA A 1 76 ? -13.656 -19.906 -30.406 1 96.81 76 ALA A N 1
ATOM 582 C CA . ALA A 1 76 ? -14.055 -18.766 -29.578 1 96.81 76 ALA A CA 1
ATOM 583 C C . ALA A 1 76 ? -12.844 -17.906 -29.219 1 96.81 76 ALA A C 1
ATOM 585 O O . ALA A 1 76 ? -11.789 -18.422 -28.859 1 96.81 76 ALA A O 1
ATOM 586 N N . VAL A 1 77 ? -12.969 -16.594 -29.328 1 95.5 77 VAL A N 1
ATOM 587 C CA . VAL A 1 77 ? -11.914 -15.656 -28.938 1 95.5 77 VAL A CA 1
ATOM 588 C C . VAL A 1 77 ? -12.492 -14.578 -28.031 1 95.5 77 VAL A C 1
ATOM 590 O O . VAL A 1 77 ? -13.508 -13.961 -28.344 1 95.5 77 VAL A O 1
ATOM 593 N N . LEU A 1 78 ? -11.898 -14.336 -26.891 1 97.12 78 LEU A N 1
ATOM 594 C CA . LEU A 1 78 ? -12.227 -13.242 -25.984 1 97.12 78 LEU A CA 1
ATOM 595 C C . LEU A 1 78 ? -11.32 -12.039 -26.234 1 97.12 78 LEU A C 1
ATOM 597 O O . LEU A 1 78 ? -10.102 -12.172 -26.25 1 97.12 78 LEU A O 1
ATOM 601 N N . ARG A 1 79 ? -11.938 -10.883 -26.344 1 95.56 79 ARG A N 1
ATOM 602 C CA . ARG A 1 79 ? -11.172 -9.68 -26.641 1 95.56 79 ARG A CA 1
ATOM 603 C C . ARG A 1 79 ? -11.508 -8.562 -25.656 1 95.56 79 ARG A C 1
ATOM 605 O O . ARG A 1 79 ? -12.672 -8.391 -25.281 1 95.56 79 ARG A O 1
ATOM 612 N N . GLU A 1 80 ? -10.57 -7.898 -25.234 1 94.75 80 GLU A N 1
ATOM 613 C CA . GLU A 1 80 ? -10.68 -6.672 -24.453 1 94.75 80 GLU A CA 1
ATOM 614 C C . GLU A 1 80 ? -10.031 -5.492 -25.172 1 94.75 80 GLU A C 1
ATOM 616 O O . GLU A 1 80 ? -8.82 -5.484 -25.391 1 94.75 80 GLU A O 1
ATOM 621 N N . VAL A 1 81 ? -10.781 -4.457 -25.516 1 90.81 81 VAL A N 1
ATOM 622 C CA . VAL A 1 81 ? -10.305 -3.309 -26.266 1 90.81 81 VAL A CA 1
ATOM 623 C C . VAL A 1 81 ? -10.273 -2.07 -25.375 1 90.81 81 VAL A C 1
ATOM 625 O O . VAL A 1 81 ? -11.32 -1.619 -24.891 1 90.81 81 VAL A O 1
ATOM 628 N N . LYS A 1 82 ? -9.062 -1.487 -25.141 1 84.25 82 LYS A N 1
ATOM 629 C CA . LYS A 1 82 ? -8.914 -0.286 -24.312 1 84.25 82 LYS A CA 1
ATOM 630 C C . LYS A 1 82 ? -9.219 0.971 -25.125 1 84.25 82 LYS A C 1
ATOM 632 O O . LYS A 1 82 ? -8.766 1.105 -26.266 1 84.25 82 LYS A O 1
ATOM 637 N N . GLU A 1 83 ? -10.047 1.742 -24.562 1 76.38 83 GLU A N 1
ATOM 638 C CA . GLU A 1 83 ? -10.383 2.988 -25.25 1 76.38 83 GLU A CA 1
ATOM 639 C C . GLU A 1 83 ? -9.422 4.105 -24.859 1 76.38 83 GLU A C 1
ATOM 641 O O . GLU A 1 83 ? -8.867 4.102 -23.75 1 76.38 83 GLU A O 1
ATOM 646 N N . TRP A 1 84 ? -8.953 4.973 -25.797 1 62.62 84 TRP A N 1
ATOM 647 C CA . TRP A 1 84 ? -8.023 6.082 -25.609 1 62.62 84 TRP A CA 1
ATOM 648 C C . TRP A 1 84 ? -8.516 7.031 -24.516 1 62.62 84 TRP A C 1
ATOM 650 O O . TRP A 1 84 ? -7.73 7.527 -23.719 1 62.62 84 TRP A O 1
ATOM 660 N N . SER A 1 85 ? -9.797 7.488 -24.641 1 54.47 85 SER A N 1
ATOM 661 C CA . SER A 1 85 ? -10.25 8.648 -23.875 1 54.47 85 SER A CA 1
ATOM 662 C C . SER A 1 85 ? -10.523 8.281 -22.422 1 54.47 85 SER A C 1
ATOM 664 O O . SER A 1 85 ? -11.234 9 -21.719 1 54.47 85 SER A O 1
ATOM 666 N N . GLY A 1 86 ? -9.781 7.434 -21.828 1 59.22 86 GLY A N 1
ATOM 667 C CA . GLY A 1 86 ? -10.023 7.258 -20.406 1 59.22 86 GLY A CA 1
ATOM 668 C C . GLY A 1 86 ? -11.336 6.559 -20.094 1 59.22 86 GLY A C 1
ATOM 669 O O . GLY A 1 86 ? -11.703 6.391 -18.938 1 59.22 86 GLY A O 1
ATOM 670 N N . SER A 1 87 ? -12.188 6.422 -21.109 1 61.19 87 SER A N 1
ATOM 671 C CA . SER A 1 87 ? -13.555 5.965 -20.875 1 61.19 87 SER A CA 1
ATOM 672 C C . SER A 1 87 ? -13.602 4.461 -20.625 1 61.19 87 SER A C 1
ATOM 674 O O . SER A 1 87 ? -14.664 3.846 -20.703 1 61.19 87 SER A O 1
ATOM 676 N N . GLY A 1 88 ? -12.719 3.775 -20.328 1 76.56 88 GLY A N 1
ATOM 677 C CA . GLY A 1 88 ? -12.773 2.398 -19.859 1 76.56 88 GLY A CA 1
ATOM 678 C C . GLY A 1 88 ? -12.508 1.387 -20.969 1 76.56 88 GLY A C 1
ATOM 679 O O . GLY A 1 88 ? -11.945 1.728 -22 1 76.56 88 GLY A O 1
ATOM 680 N N . SER A 1 89 ? -12.758 -0.034 -20.844 1 89.31 89 SER A N 1
ATOM 681 C CA . SER A 1 89 ? -12.5 -1.141 -21.766 1 89.31 89 SER A CA 1
ATOM 682 C C . SER A 1 89 ? -13.805 -1.708 -22.328 1 89.31 89 SER A C 1
ATOM 684 O O . SER A 1 89 ? -14.844 -1.659 -21.656 1 89.31 89 SER A O 1
ATOM 686 N N . LYS A 1 90 ? -13.766 -2.094 -23.578 1 93.69 90 LYS A N 1
ATOM 687 C CA . LYS A 1 90 ? -14.852 -2.861 -24.188 1 93.69 90 LYS A CA 1
ATOM 688 C C . LYS A 1 90 ? -14.508 -4.348 -24.25 1 93.69 90 LYS A C 1
ATOM 690 O O . LYS A 1 90 ? -13.336 -4.719 -24.328 1 93.69 90 LYS A O 1
ATOM 695 N N . TYR A 1 91 ? -15.523 -5.168 -24.219 1 96.44 91 TYR A N 1
ATOM 696 C CA . TYR A 1 91 ? -15.336 -6.613 -24.172 1 96.44 91 TYR A CA 1
ATOM 697 C C . TYR A 1 91 ? -16.156 -7.305 -25.266 1 96.44 91 TYR A C 1
ATOM 699 O O . TYR A 1 91 ? -17.328 -6.996 -25.453 1 96.44 91 TYR A O 1
ATOM 707 N N . PHE A 1 92 ? -15.57 -8.242 -25.984 1 96.94 92 PHE A N 1
ATOM 708 C CA . PHE A 1 92 ? -16.219 -8.961 -27.062 1 96.94 92 PHE A CA 1
ATOM 709 C C . PHE A 1 92 ? -15.945 -10.461 -26.969 1 96.94 92 PHE A C 1
ATOM 711 O O . PHE A 1 92 ? -14.852 -10.867 -26.578 1 96.94 92 PHE A O 1
ATOM 718 N N . VAL A 1 93 ? -16.891 -11.234 -27.328 1 97.62 93 VAL A N 1
ATOM 719 C CA . VAL A 1 93 ? -16.703 -12.656 -27.578 1 97.62 93 VAL A CA 1
ATOM 720 C C . VAL A 1 93 ? -16.922 -12.953 -29.062 1 97.62 93 VAL A C 1
ATOM 722 O O . VAL A 1 93 ? -18 -12.719 -29.594 1 97.62 93 VAL A O 1
ATOM 725 N N . GLU A 1 94 ? -15.898 -13.492 -29.656 1 96.62 94 GLU A N 1
ATOM 726 C CA . GLU A 1 94 ? -15.961 -13.844 -31.078 1 96.62 94 GLU A CA 1
ATOM 727 C C . GLU A 1 94 ? -16.141 -15.352 -31.25 1 96.62 94 GLU A C 1
ATOM 729 O O . GLU A 1 94 ? -15.453 -16.141 -30.594 1 96.62 94 GLU A O 1
ATOM 734 N N . LEU A 1 95 ? -17.016 -15.719 -32.094 1 95.94 95 LEU A N 1
ATOM 735 C CA . LEU A 1 95 ? -17.188 -17.094 -32.531 1 95.94 95 LEU A CA 1
ATOM 736 C C . LEU A 1 95 ? -16.891 -17.25 -34.031 1 95.94 95 LEU A C 1
ATOM 738 O O . LEU A 1 95 ? -17.641 -16.75 -34.875 1 95.94 95 LEU A O 1
ATOM 742 N N . TRP A 1 96 ? -15.859 -17.984 -34.281 1 94.19 96 TRP A N 1
ATOM 743 C CA . TRP A 1 96 ? -15.383 -18.141 -35.656 1 94.19 96 TRP A CA 1
ATOM 744 C C . TRP A 1 96 ? -15.711 -19.531 -36.188 1 94.19 96 TRP A C 1
ATOM 746 O O . TRP A 1 96 ? -15.469 -20.531 -35.531 1 94.19 96 TRP A O 1
ATOM 756 N N . ALA A 1 97 ? -16.203 -19.594 -37.344 1 91.69 97 ALA A N 1
ATOM 757 C CA . ALA A 1 97 ? -16.328 -20.812 -38.094 1 91.69 97 ALA A CA 1
ATOM 758 C C . ALA A 1 97 ? -15.305 -20.859 -39.25 1 91.69 97 ALA A C 1
ATOM 760 O O . ALA A 1 97 ? -15.555 -20.328 -40.312 1 91.69 97 ALA A O 1
ATOM 761 N N . GLY A 1 98 ? -14.234 -21.547 -38.906 1 85.88 98 GLY A N 1
ATOM 762 C CA . GLY A 1 98 ? -13.125 -21.406 -39.844 1 85.88 98 GLY A CA 1
ATOM 763 C C . GLY A 1 98 ? -12.602 -19.984 -39.938 1 85.88 98 GLY A C 1
ATOM 764 O O . GLY A 1 98 ? -12.242 -19.391 -38.906 1 85.88 98 GLY A O 1
ATOM 765 N N . ASP A 1 99 ? -12.711 -19.484 -41.125 1 84.31 99 ASP A N 1
ATOM 766 C CA . ASP A 1 99 ? -12.203 -18.125 -41.312 1 84.31 99 ASP A CA 1
ATOM 767 C C . ASP A 1 99 ? -13.344 -17.109 -41.312 1 84.31 99 ASP A C 1
ATOM 769 O O . ASP A 1 99 ? -13.141 -15.938 -41.625 1 84.31 99 ASP A O 1
ATOM 773 N N . ARG A 1 100 ? -14.484 -17.594 -40.906 1 91.12 100 ARG A N 1
ATOM 774 C CA . ARG A 1 100 ? -15.648 -16.719 -40.906 1 91.12 100 ARG A CA 1
ATOM 775 C C . ARG A 1 100 ? -16.047 -16.375 -39.469 1 91.12 100 ARG A C 1
ATOM 777 O O . ARG A 1 100 ? -16.25 -17.25 -38.625 1 91.12 100 ARG A O 1
ATOM 784 N N . LEU A 1 101 ? -16.203 -15.102 -39.312 1 93.44 101 LEU A N 1
ATOM 785 C CA . LEU A 1 101 ? -16.734 -14.641 -38.031 1 93.44 101 LEU A CA 1
ATOM 786 C C . LEU A 1 101 ? -18.25 -14.812 -37.969 1 93.44 101 LEU A C 1
ATOM 788 O O . LEU A 1 101 ? -19 -14 -38.531 1 93.44 101 LEU A O 1
ATOM 792 N N . LYS A 1 102 ? -18.656 -15.828 -37.375 1 93.12 102 LYS A N 1
ATOM 793 C CA . LYS A 1 102 ? -20.094 -16.109 -37.281 1 93.12 102 LYS A CA 1
ATOM 794 C C . LYS A 1 102 ? -20.797 -15.109 -36.344 1 93.12 102 LYS A C 1
ATOM 796 O O . LYS A 1 102 ? -21.844 -14.578 -36.719 1 93.12 102 LYS A O 1
ATOM 801 N N . TYR A 1 103 ? -20.219 -14.883 -35.156 1 94.25 103 TYR A N 1
ATOM 802 C CA . TYR A 1 103 ? -20.781 -13.914 -34.219 1 94.25 103 TYR A CA 1
ATOM 803 C C . TYR A 1 103 ? -19.688 -13.102 -33.562 1 94.25 103 TYR A C 1
ATOM 805 O O . TYR A 1 103 ? -18.609 -13.625 -33.25 1 94.25 103 TYR A O 1
ATOM 813 N N . GLU A 1 104 ? -19.859 -11.898 -33.375 1 95.31 104 GLU A N 1
ATOM 814 C CA . GLU A 1 104 ? -19.141 -11 -32.469 1 95.31 104 GLU A CA 1
ATOM 815 C C . GLU A 1 104 ? -20.078 -10.375 -31.453 1 95.31 104 GLU A C 1
ATOM 817 O O . GLU A 1 104 ? -20.797 -9.422 -31.766 1 95.31 104 GLU A O 1
ATOM 822 N N . VAL A 1 105 ? -20.031 -10.82 -30.328 1 96.81 105 VAL A N 1
ATOM 823 C CA . VAL A 1 105 ? -20.984 -10.414 -29.312 1 96.81 105 VAL A CA 1
ATOM 824 C C . VAL A 1 105 ? -20.359 -9.359 -28.406 1 96.81 105 VAL A C 1
ATOM 826 O O . VAL A 1 105 ? -19.375 -9.633 -27.719 1 96.81 105 VAL A O 1
ATOM 829 N N . ASP A 1 106 ? -20.859 -8.164 -28.422 1 96.5 106 ASP A N 1
ATOM 830 C CA . ASP A 1 106 ? -20.438 -7.109 -27.5 1 96.5 106 ASP A CA 1
ATOM 831 C C . ASP A 1 106 ? -21.016 -7.336 -26.109 1 96.5 106 ASP A C 1
ATOM 833 O O . ASP A 1 106 ? -22.219 -7.176 -25.891 1 96.5 106 ASP A O 1
ATOM 837 N N . VAL A 1 107 ? -20.172 -7.684 -25.188 1 97.56 107 VAL A N 1
ATOM 838 C CA . VAL A 1 107 ? -20.641 -8.023 -23.844 1 97.56 107 VAL A CA 1
ATOM 839 C C . VAL A 1 107 ? -20.203 -6.941 -22.859 1 97.56 107 VAL A C 1
ATOM 841 O O . VAL A 1 107 ? -20.188 -7.172 -21.656 1 97.56 107 VAL A O 1
ATOM 844 N N . THR A 1 108 ? -19.922 -5.73 -23.297 1 95.56 108 THR A N 1
ATOM 845 C CA . THR A 1 108 ? -19.375 -4.633 -22.5 1 95.56 108 THR A CA 1
ATOM 846 C C . THR A 1 108 ? -20.359 -4.227 -21.406 1 95.56 108 THR A C 1
ATOM 848 O O . THR A 1 108 ? -19.953 -3.842 -20.312 1 95.56 108 THR A O 1
ATOM 851 N N . GLU A 1 109 ? -21.641 -4.258 -21.672 1 94.31 109 GLU A N 1
ATOM 852 C CA . GLU A 1 109 ? -22.656 -3.824 -20.719 1 94.31 109 GLU A CA 1
ATOM 853 C C . GLU A 1 109 ? -23.047 -4.961 -19.781 1 94.31 109 GLU A C 1
ATOM 855 O O . GLU A 1 109 ? -23.781 -4.75 -18.797 1 94.31 109 GLU A O 1
ATOM 860 N N . LYS A 1 110 ? -22.562 -6.168 -20.047 1 95.88 110 LYS A N 1
ATOM 861 C CA . LYS A 1 110 ? -22.969 -7.34 -19.281 1 95.88 110 LYS A CA 1
ATOM 862 C C . LYS A 1 110 ? -21.984 -7.613 -18.1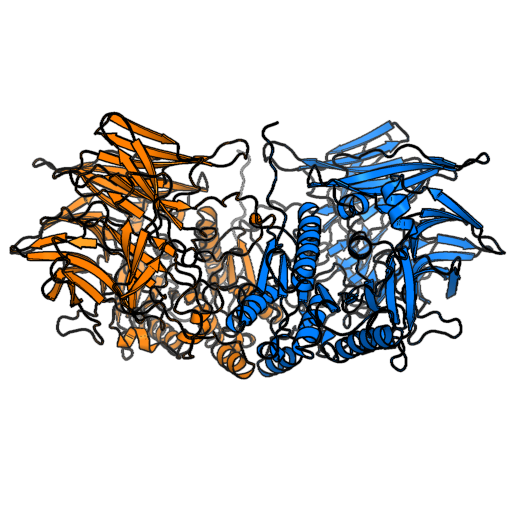41 1 95.88 110 LYS A C 1
ATOM 864 O O . LYS A 1 110 ? -22.375 -8.07 -17.078 1 95.88 110 LYS A O 1
ATOM 869 N N . HIS A 1 111 ? -20.781 -7.395 -18.406 1 96.69 111 HIS A N 1
ATOM 870 C CA . HIS A 1 111 ? -19.766 -7.695 -17.391 1 96.69 111 HIS A CA 1
ATOM 871 C C . HIS A 1 111 ? -18.484 -6.906 -17.641 1 96.69 111 HIS A C 1
ATOM 873 O O . HIS A 1 111 ? -18.375 -6.188 -18.641 1 96.69 111 HIS A O 1
ATOM 879 N N . GLY A 1 112 ? -17.531 -7.004 -16.625 1 96.12 112 GLY A N 1
ATOM 880 C CA . GLY A 1 112 ? -16.203 -6.41 -16.75 1 96.12 112 GLY A CA 1
ATOM 881 C C . GLY A 1 112 ? -15.18 -7.359 -17.344 1 96.12 112 GLY A C 1
ATOM 882 O O . GLY A 1 112 ? -15.484 -8.125 -18.25 1 96.12 112 GLY A O 1
ATOM 883 N N . ALA A 1 113 ? -14.008 -7.332 -16.875 1 96.44 113 ALA A N 1
ATOM 884 C CA . ALA A 1 113 ? -12.859 -8.039 -17.422 1 96.44 113 ALA A CA 1
ATOM 885 C C . ALA A 1 113 ? -13.078 -9.555 -17.406 1 96.44 113 ALA A C 1
ATOM 887 O O . ALA A 1 113 ? -13.656 -10.086 -16.453 1 96.44 113 ALA A O 1
ATOM 888 N N . PHE A 1 114 ? -12.531 -10.219 -18.406 1 97.81 114 PHE A N 1
ATOM 889 C CA . PHE A 1 114 ? -12.562 -11.672 -18.484 1 97.81 114 PHE A CA 1
ATOM 890 C C . PHE A 1 114 ? -11.594 -12.281 -17.484 1 97.81 114 PHE A C 1
ATOM 892 O O . PHE A 1 114 ? -10.562 -11.688 -17.156 1 97.81 114 PHE A O 1
ATOM 899 N N . TYR A 1 115 ? -12.016 -13.422 -16.953 1 97.75 115 TYR A N 1
ATOM 900 C CA . TYR A 1 115 ? -11.102 -14.25 -16.188 1 97.75 115 TYR A CA 1
ATOM 901 C C . TYR A 1 115 ? -10.539 -15.383 -17.031 1 97.75 115 TYR A C 1
ATOM 903 O O . TYR A 1 115 ? -11.242 -16.344 -17.359 1 97.75 115 TYR A O 1
ATOM 911 N N . ALA A 1 116 ? -9.281 -15.25 -17.344 1 95.19 116 ALA A N 1
ATOM 912 C CA . ALA A 1 116 ? -8.648 -16.281 -18.172 1 95.19 116 ALA A CA 1
ATOM 913 C C . ALA A 1 116 ? -7.391 -16.828 -17.5 1 95.19 116 ALA A C 1
ATOM 915 O O . ALA A 1 116 ? -6.543 -17.422 -18.156 1 95.19 116 ALA A O 1
ATOM 916 N N . ASP A 1 117 ? -7.23 -16.609 -16.203 1 94.31 117 ASP A N 1
ATOM 917 C CA . ASP A 1 117 ? -6.07 -17.094 -15.453 1 94.31 117 ASP A CA 1
ATOM 918 C C . ASP A 1 117 ? -6.191 -18.578 -15.164 1 94.31 117 ASP A C 1
ATOM 920 O O . ASP A 1 117 ? -7.219 -19.203 -15.453 1 94.31 117 ASP A O 1
ATOM 924 N N . GLU A 1 118 ? -5.195 -19.172 -14.594 1 93.44 118 GLU A N 1
ATOM 925 C CA . GLU A 1 118 ? -5.129 -20.609 -14.375 1 93.44 118 GLU A CA 1
ATOM 926 C C . GLU A 1 118 ? -5.84 -21.016 -13.086 1 93.44 118 GLU A C 1
ATOM 928 O O . GLU A 1 118 ? -6.035 -22.203 -12.82 1 93.44 118 GLU A O 1
ATOM 933 N N . TYR A 1 119 ? -6.285 -20.094 -12.328 1 95.56 119 TYR A N 1
ATOM 934 C CA . TYR A 1 119 ? -6.773 -20.422 -10.992 1 95.56 119 TYR A CA 1
ATOM 935 C C . TYR A 1 119 ? -8.297 -20.422 -10.953 1 95.56 119 TYR A C 1
ATOM 937 O O . TYR A 1 119 ? -8.906 -21.25 -10.266 1 95.56 119 TYR A O 1
ATOM 945 N N . ILE A 1 120 ? -8.859 -19.547 -11.719 1 96.56 120 ILE A N 1
ATOM 946 C CA . ILE A 1 120 ? -10.312 -19.484 -11.633 1 96.56 120 ILE A CA 1
ATOM 947 C C . ILE A 1 120 ? -10.898 -19.266 -13.023 1 96.56 120 ILE A C 1
ATOM 949 O O . ILE A 1 120 ? -12.109 -19.391 -13.219 1 96.56 120 ILE A O 1
ATOM 953 N N . GLY A 1 121 ? -10.133 -19.047 -14 1 96.69 121 GLY A N 1
ATOM 954 C CA . GLY A 1 121 ? -10.602 -18.766 -15.352 1 96.69 121 GLY A CA 1
ATOM 955 C C . GLY A 1 121 ? -11.375 -19.922 -15.969 1 96.69 121 GLY A C 1
ATOM 956 O O . GLY A 1 121 ? -11.195 -21.062 -15.578 1 96.69 121 GLY A O 1
ATOM 957 N N . THR A 1 122 ? -12.266 -19.516 -16.922 1 95.88 122 THR A N 1
ATOM 958 C CA . THR A 1 122 ? -13.117 -20.469 -17.625 1 95.88 122 THR A CA 1
ATOM 959 C C . THR A 1 122 ? -13.203 -20.125 -19.109 1 95.88 122 THR A C 1
ATOM 961 O O . THR A 1 122 ? -13.383 -18.953 -19.469 1 95.88 122 THR A O 1
ATOM 964 N N . LEU A 1 123 ? -13.094 -21.062 -19.984 1 97.06 123 LEU A N 1
ATOM 965 C CA . LEU A 1 123 ? -13.461 -21.016 -21.391 1 97.06 123 LEU A CA 1
ATOM 966 C C . LEU A 1 123 ? -13.672 -22.406 -21.953 1 97.06 123 LEU A C 1
ATOM 968 O O . LEU A 1 123 ? -12.711 -23.109 -22.266 1 97.06 123 LEU A O 1
ATOM 972 N N . SER A 1 124 ? -14.93 -22.781 -22.031 1 96.25 124 SER A N 1
ATOM 973 C CA . SER A 1 124 ? -15.188 -24.172 -22.359 1 96.25 124 SER A CA 1
ATOM 974 C C . SER A 1 124 ? -16.453 -24.328 -23.203 1 96.25 124 SER A C 1
ATOM 976 O O . SER A 1 124 ? -17.469 -23.672 -22.938 1 96.25 124 SER A O 1
ATOM 978 N N . PHE A 1 125 ? -16.406 -25.234 -24.219 1 95.81 125 PHE A N 1
ATOM 979 C CA . PHE A 1 125 ? -17.547 -25.578 -25.062 1 95.81 125 PHE A CA 1
ATOM 980 C C . PHE A 1 125 ? -18.312 -26.75 -24.469 1 95.81 125 PHE A C 1
ATOM 982 O O . PHE A 1 125 ? -17.734 -27.594 -23.781 1 95.81 125 PHE A O 1
ATOM 989 N N . ASN A 1 126 ? -19.578 -26.734 -24.75 1 94.19 126 ASN A N 1
ATOM 990 C CA . ASN A 1 126 ? -20.281 -27.984 -24.516 1 94.19 126 ASN A CA 1
ATOM 991 C C . ASN A 1 126 ? -20.016 -28.984 -25.641 1 94.19 126 ASN A C 1
ATOM 993 O O . ASN A 1 126 ? -19.406 -28.656 -26.656 1 94.19 126 ASN A O 1
ATOM 997 N N . GLN A 1 127 ? -20.422 -30.172 -25.453 1 89.06 127 GLN A N 1
ATOM 998 C CA . GLN A 1 127 ? -20.125 -31.25 -26.375 1 89.06 127 GLN A CA 1
ATOM 999 C C . GLN A 1 127 ? -20.766 -31.016 -27.734 1 89.06 127 GLN A C 1
ATOM 1001 O O . GLN A 1 127 ? -20.188 -31.344 -28.766 1 89.06 127 GLN A O 1
ATOM 1006 N N . ASP A 1 128 ? -21.953 -30.438 -27.766 1 89.38 128 ASP A N 1
ATOM 1007 C CA . ASP A 1 128 ? -22.688 -30.234 -29.016 1 89.38 128 ASP A CA 1
ATOM 1008 C C . ASP A 1 128 ? -22.188 -28.969 -29.734 1 89.38 128 ASP A C 1
ATOM 1010 O O . ASP A 1 128 ? -22.609 -28.688 -30.859 1 89.38 128 ASP A O 1
ATOM 1014 N N . GLU A 1 129 ? -21.344 -28.203 -29.078 1 92.56 129 GLU A N 1
ATOM 1015 C CA . GLU A 1 129 ? -20.688 -27.031 -29.641 1 92.56 129 GLU A CA 1
ATOM 1016 C C . GLU A 1 129 ? -21.703 -25.953 -30 1 92.56 129 GLU A C 1
ATOM 1018 O O . GLU A 1 129 ? -21.609 -25.312 -31.047 1 92.56 129 GLU A O 1
ATOM 1023 N N . THR A 1 130 ? -22.703 -25.859 -29.125 1 92.88 130 THR A N 1
ATOM 1024 C CA . THR A 1 130 ? -23.734 -24.828 -29.281 1 92.88 130 THR A CA 1
ATOM 1025 C C . THR A 1 130 ? -23.672 -23.812 -28.141 1 92.88 130 THR A C 1
ATOM 1027 O O . THR A 1 130 ? -24.391 -22.828 -28.156 1 92.88 130 THR A O 1
ATOM 1030 N N . SER A 1 131 ? -22.844 -24.156 -27.219 1 95 131 SER A N 1
ATOM 1031 C CA . SER A 1 131 ? -22.734 -23.281 -26.047 1 95 131 SER A CA 1
ATOM 1032 C C . SER A 1 131 ? -21.297 -23.141 -25.594 1 95 131 SER A C 1
ATOM 1034 O O . SER A 1 131 ? -20.484 -24.062 -25.75 1 95 131 SER A O 1
ATOM 1036 N N . LEU A 1 132 ? -21 -21.953 -25.109 1 96.75 132 LEU A N 1
ATOM 1037 C CA . LEU A 1 132 ? -19.703 -21.609 -24.531 1 96.75 132 LEU A CA 1
ATOM 1038 C C . LEU A 1 132 ? -19.875 -21 -23.141 1 96.75 132 LEU A C 1
ATOM 1040 O O . LEU A 1 132 ? -20.719 -20.125 -22.938 1 96.75 132 LEU A O 1
ATOM 1044 N N . VAL A 1 133 ? -19.188 -21.5 -22.188 1 97.81 133 VAL A N 1
ATOM 1045 C CA . VAL A 1 133 ? -19.203 -20.875 -20.859 1 97.81 133 VAL A CA 1
ATOM 1046 C C . VAL A 1 133 ? -17.859 -20.203 -20.594 1 97.81 133 VAL A C 1
ATOM 1048 O O . VAL A 1 133 ? -16.812 -20.75 -20.938 1 97.81 133 VAL A O 1
ATOM 1051 N N . TYR A 1 134 ? -17.844 -19 -20.125 1 98.5 134 TYR A N 1
ATOM 1052 C CA . TYR A 1 134 ? -16.656 -18.266 -19.703 1 98.5 134 TYR A CA 1
ATOM 1053 C C . TYR A 1 134 ? -16.906 -17.5 -18.406 1 98.5 134 TYR A C 1
ATOM 1055 O O . TYR A 1 134 ? -18.047 -17.359 -17.969 1 98.5 134 TYR A O 1
ATOM 1063 N N . THR A 1 135 ? -15.859 -17.094 -17.719 1 98.44 135 THR A N 1
ATOM 1064 C CA . THR A 1 135 ? -15.938 -16.328 -16.469 1 98.44 135 THR A CA 1
ATOM 1065 C C . THR A 1 135 ? -15.484 -14.891 -16.688 1 98.44 135 THR A C 1
ATOM 1067 O O . THR A 1 135 ? -14.539 -14.641 -17.438 1 98.44 135 THR A O 1
ATOM 1070 N N . ALA A 1 136 ? -16.172 -13.961 -16.062 1 98.44 136 ALA A N 1
ATOM 1071 C CA . ALA A 1 136 ? -15.828 -12.539 -16.109 1 98.44 136 ALA A CA 1
ATOM 1072 C C . ALA A 1 136 ? -16.234 -11.844 -14.812 1 98.44 136 ALA A C 1
ATOM 1074 O O . ALA A 1 136 ? -16.859 -12.445 -13.945 1 98.44 136 ALA A O 1
ATOM 1075 N N . GLU A 1 137 ? -15.781 -10.641 -14.648 1 97.31 137 GLU A N 1
ATOM 1076 C CA . GLU A 1 137 ? -16.125 -9.844 -13.469 1 97.31 137 GLU A CA 1
ATOM 1077 C C . GLU A 1 137 ? -17.562 -9.336 -13.539 1 97.31 137 GLU A C 1
ATOM 1079 O O . GLU A 1 137 ? -17.922 -8.633 -14.477 1 97.31 137 GLU A O 1
ATOM 1084 N N . ALA A 1 138 ? -18.328 -9.664 -12.602 1 95.75 138 ALA A N 1
ATOM 1085 C CA . ALA A 1 138 ? -19.703 -9.18 -12.578 1 95.75 138 ALA A CA 1
ATOM 1086 C C . ALA A 1 138 ? -19.766 -7.684 -12.289 1 95.75 138 ALA A C 1
ATOM 1088 O O . ALA A 1 138 ? -18.953 -7.164 -11.516 1 95.75 138 ALA A O 1
ATOM 1089 N N . LEU A 1 139 ? -20.688 -7.023 -12.906 1 91.94 139 LEU A N 1
ATOM 1090 C CA . LEU A 1 139 ? -20.906 -5.609 -12.625 1 91.94 139 LEU A CA 1
ATOM 1091 C C . LEU A 1 139 ? -21.547 -5.422 -11.25 1 91.94 139 LEU A C 1
ATOM 1093 O O . LEU A 1 139 ? -22.234 -6.316 -10.75 1 91.94 139 LEU A O 1
ATOM 1097 N N . ILE A 1 140 ? -21.203 -4.297 -10.664 1 85.69 140 ILE A N 1
ATOM 1098 C CA . ILE A 1 140 ? -21.891 -3.928 -9.43 1 85.69 140 ILE A CA 1
ATOM 1099 C C . ILE A 1 140 ? -23.344 -3.553 -9.734 1 85.69 140 ILE A C 1
ATOM 1101 O O . ILE A 1 140 ? -23.609 -2.682 -10.57 1 85.69 140 ILE A O 1
ATOM 1105 N N . GLU A 1 141 ? -24.188 -4.531 -9.461 1 70.12 141 GLU A N 1
ATOM 1106 C CA . GLU A 1 141 ? -25.594 -4.242 -9.742 1 70.12 141 GLU A CA 1
ATOM 1107 C C . GLU A 1 141 ? -26.016 -2.928 -9.102 1 70.12 141 GLU A C 1
ATOM 1109 O O . GLU A 1 141 ? -25.672 -2.646 -7.953 1 70.12 141 GLU A O 1
ATOM 1114 N N . LYS A 1 142 ? -26.125 -1.991 -9.984 1 57.66 142 LYS A N 1
ATOM 1115 C CA . LYS A 1 142 ? -26.641 -0.693 -9.57 1 57.66 142 LYS A CA 1
ATOM 1116 C C . LYS A 1 142 ? -27.891 -0.855 -8.695 1 57.66 142 LYS A C 1
ATOM 1118 O O . LYS A 1 142 ? -28.594 0.118 -8.43 1 57.66 142 LYS A O 1
ATOM 1123 N N . ASP A 1 143 ? -28.297 -1.968 -8.227 1 50.75 143 ASP A N 1
ATOM 1124 C CA . ASP A 1 143 ? -29.578 -1.95 -7.531 1 50.75 143 ASP A CA 1
ATOM 1125 C C . ASP A 1 143 ? -29.672 -0.769 -6.566 1 50.75 143 ASP A C 1
ATOM 1127 O O . ASP A 1 143 ? -28.672 -0.394 -5.945 1 50.75 143 ASP A O 1
ATOM 1131 N N . ASP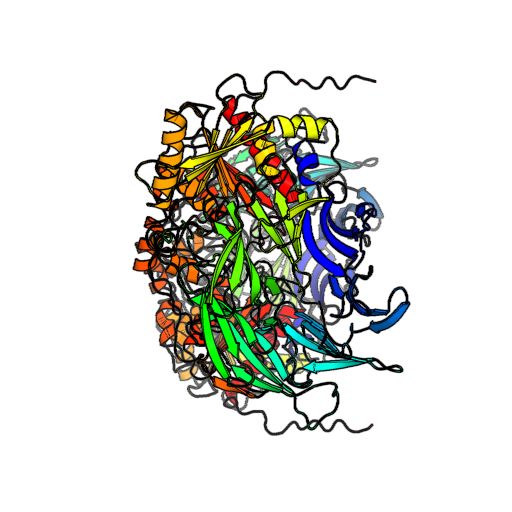 A 1 144 ? -30.641 0.016 -6.688 1 55.44 144 ASP A N 1
ATOM 1132 C CA . ASP A 1 144 ? -31.25 1.202 -6.09 1 55.44 144 ASP A CA 1
ATOM 1133 C C . ASP A 1 144 ? -31.125 1.178 -4.57 1 55.44 144 ASP A C 1
ATOM 1135 O O . ASP A 1 144 ? -31.438 2.168 -3.9 1 55.44 144 ASP A O 1
ATOM 1139 N N . ASN A 1 145 ? -30.359 -0.025 -3.945 1 70.19 145 ASN A N 1
ATOM 1140 C CA . ASN A 1 145 ? -30.688 0.085 -2.527 1 70.19 145 ASN A CA 1
ATOM 1141 C C . ASN A 1 145 ? -29.438 0.314 -1.68 1 70.19 145 ASN A C 1
ATOM 1143 O O . ASN A 1 145 ? -29.531 0.542 -0.473 1 70.19 145 ASN A O 1
ATOM 1147 N N . ASP A 1 146 ? -28.078 0.127 -2.354 1 85.62 146 ASP A N 1
ATOM 1148 C CA . ASP A 1 146 ? -26.969 0.451 -1.473 1 85.62 146 ASP A CA 1
ATOM 1149 C C . ASP A 1 146 ? -26.141 1.607 -2.033 1 85.62 146 ASP A C 1
ATOM 1151 O O . ASP A 1 146 ? -25.297 1.405 -2.902 1 85.62 146 ASP A O 1
ATOM 1155 N N . PRO A 1 147 ? -26.328 2.748 -1.56 1 89.56 147 PRO A N 1
ATOM 1156 C CA . PRO A 1 147 ? -25.625 3.918 -2.094 1 89.56 147 PRO A CA 1
ATOM 1157 C C . PRO A 1 147 ? -24.125 3.857 -1.866 1 89.56 147 PRO A C 1
ATOM 1159 O O . PRO A 1 147 ? -23.375 4.672 -2.42 1 89.56 147 PRO A O 1
ATOM 1162 N N . TYR A 1 148 ? -23.641 2.818 -1.093 1 94.06 148 TYR A N 1
ATOM 1163 C CA . TYR A 1 148 ? -22.234 2.756 -0.764 1 94.06 148 TYR A CA 1
ATOM 1164 C C . TYR A 1 148 ? -21.578 1.545 -1.414 1 94.06 148 TYR A C 1
ATOM 1166 O O . TYR A 1 148 ? -20.422 1.208 -1.101 1 94.06 148 TYR A O 1
ATOM 1174 N N . ALA A 1 149 ? -22.188 0.906 -2.346 1 91.5 149 ALA A N 1
ATOM 1175 C CA . ALA A 1 149 ? -21.766 -0.355 -2.945 1 91.5 149 ALA A CA 1
ATOM 1176 C C . ALA A 1 149 ? -20.344 -0.243 -3.508 1 91.5 149 ALA A C 1
ATOM 1178 O O . ALA A 1 149 ? -19.547 -1.161 -3.354 1 91.5 149 ALA A O 1
ATOM 1179 N N . LYS A 1 150 ? -20.016 0.901 -4.082 1 90.94 150 LYS A N 1
ATOM 1180 C CA . LYS A 1 150 ? -18.734 1.148 -4.723 1 90.94 150 LYS A CA 1
ATOM 1181 C C . LYS A 1 150 ? -17.578 1.019 -3.721 1 90.94 150 LYS A C 1
ATOM 1183 O O . LYS A 1 150 ? -16.469 0.624 -4.086 1 90.94 150 LYS A O 1
ATOM 1188 N N . TRP A 1 151 ? -17.828 1.317 -2.455 1 95.44 151 TRP A N 1
ATOM 1189 C CA . TRP A 1 151 ? -16.766 1.419 -1.457 1 95.44 151 TRP A CA 1
ATOM 1190 C C . TRP A 1 151 ? -16.797 0.224 -0.51 1 95.44 151 TRP A C 1
ATOM 1192 O O . TRP A 1 151 ? -15.867 0.025 0.278 1 95.44 151 TRP A O 1
ATOM 1202 N N . ARG A 1 152 ? -17.828 -0.597 -0.596 1 94.12 152 ARG A N 1
ATOM 1203 C CA . ARG A 1 152 ? -17.938 -1.714 0.336 1 94.12 152 ARG A CA 1
ATOM 1204 C C . ARG A 1 152 ? -16.828 -2.734 0.106 1 94.12 152 ARG A C 1
ATOM 1206 O O . ARG A 1 152 ? -16.484 -3.039 -1.038 1 94.12 152 ARG A O 1
ATOM 1213 N N . PHE A 1 153 ? -16.344 -3.246 1.14 1 94.31 153 PHE A N 1
ATOM 1214 C CA . PHE A 1 153 ? -15.297 -4.254 1.067 1 94.31 153 PHE A CA 1
ATOM 1215 C C . PHE A 1 153 ? -15.82 -5.543 0.444 1 94.31 153 PHE A C 1
ATOM 1217 O O . PHE A 1 153 ? -16.875 -6.035 0.83 1 94.31 153 PHE A O 1
ATOM 1224 N N . ARG A 1 154 ? -15.055 -6.004 -0.501 1 92.94 154 ARG A N 1
ATOM 1225 C CA . ARG A 1 154 ? -15.172 -7.344 -1.062 1 92.94 154 ARG A CA 1
ATOM 1226 C C . ARG A 1 154 ? -13.797 -7.969 -1.278 1 92.94 154 ARG A C 1
ATOM 1228 O O . ARG A 1 154 ? -12.93 -7.367 -1.919 1 92.94 154 ARG A O 1
ATOM 1235 N N . ALA A 1 155 ? -13.648 -9.141 -0.679 1 94.31 155 ALA A N 1
ATOM 1236 C CA . ALA A 1 155 ? -12.352 -9.805 -0.809 1 94.31 155 ALA A CA 1
ATOM 1237 C C . ALA A 1 155 ? -12.055 -10.148 -2.266 1 94.31 155 ALA A C 1
ATOM 1239 O O . ALA A 1 155 ? -12.953 -10.555 -3.01 1 94.31 155 ALA A O 1
ATOM 1240 N N . ASP A 1 156 ? -10.891 -9.93 -2.707 1 96.06 156 ASP A N 1
ATOM 1241 C CA . ASP A 1 156 ? -10.461 -10.391 -4.023 1 96.06 156 ASP A CA 1
ATOM 1242 C C . ASP A 1 156 ? -9.547 -11.609 -3.91 1 96.06 156 ASP A C 1
ATOM 1244 O O . ASP A 1 156 ? -9.344 -12.133 -2.814 1 96.06 156 ASP A O 1
ATOM 1248 N N . LEU A 1 157 ? -9.016 -12.055 -4.953 1 97.25 157 LEU A N 1
ATOM 1249 C CA . LEU A 1 157 ? -8.312 -13.328 -5.004 1 97.25 157 LEU A CA 1
ATOM 1250 C C . LEU A 1 157 ? -6.852 -13.156 -4.613 1 97.25 157 LEU A C 1
ATOM 1252 O O . LEU A 1 157 ? -6.078 -14.125 -4.633 1 97.25 157 LEU A O 1
ATOM 1256 N N . GLY A 1 158 ? -6.367 -11.938 -4.238 1 96.69 158 GLY A N 1
ATOM 1257 C CA . GLY A 1 158 ? -5.055 -11.695 -3.662 1 96.69 158 GLY A CA 1
ATOM 1258 C C . GLY A 1 158 ? -3.988 -11.422 -4.703 1 96.69 158 GLY A C 1
ATOM 1259 O O . GLY A 1 158 ? -4.293 -10.984 -5.812 1 96.69 158 GLY A O 1
ATOM 1260 N N . GLU A 1 159 ? -2.777 -11.625 -4.336 1 97.19 159 GLU A N 1
ATOM 1261 C CA . GLU A 1 159 ? -1.581 -11.352 -5.125 1 97.19 159 GLU A CA 1
ATOM 1262 C C . GLU A 1 159 ? -1.697 -11.945 -6.527 1 97.19 159 GLU A C 1
ATOM 1264 O O . GLU A 1 159 ? -2.008 -13.125 -6.688 1 97.19 159 GLU A O 1
ATOM 1269 N N . GLY A 1 160 ? -1.459 -11.109 -7.562 1 95.19 160 GLY A N 1
ATOM 1270 C CA . GLY A 1 160 ? -1.515 -11.531 -8.953 1 95.19 160 GLY A CA 1
ATOM 1271 C C . GLY A 1 160 ? -2.926 -11.562 -9.508 1 95.19 160 GLY A C 1
ATOM 1272 O O . GLY A 1 160 ? -3.117 -11.719 -10.719 1 95.19 160 GLY A O 1
ATOM 1273 N N . LEU A 1 161 ? -3.92 -11.43 -8.617 1 96.81 161 LEU A N 1
ATOM 1274 C CA . LEU A 1 161 ? -5.328 -11.477 -9 1 96.81 161 LEU A CA 1
ATOM 1275 C C . LEU A 1 161 ? -6.105 -10.352 -8.328 1 96.81 161 LEU A C 1
ATOM 1277 O O . LEU A 1 161 ? -7.289 -10.508 -8.023 1 96.81 161 LEU A O 1
ATOM 1281 N N . SER A 1 162 ? -5.32 -9.273 -8.109 1 93.69 162 SER A N 1
ATOM 1282 C CA . SER A 1 162 ? -5.941 -8.109 -7.484 1 93.69 162 SER A CA 1
ATOM 1283 C C . SER A 1 162 ? -7.102 -7.586 -8.328 1 93.69 162 SER A C 1
ATOM 1285 O O . SER A 1 162 ? -7.008 -7.531 -9.555 1 93.69 162 SER A O 1
ATOM 1287 N N . GLY A 1 163 ? -8.203 -7.211 -7.723 1 93.19 163 GLY A N 1
ATOM 1288 C CA . GLY A 1 163 ? -9.344 -6.637 -8.414 1 93.19 163 GLY A CA 1
ATOM 1289 C C . GLY A 1 163 ? -10.367 -7.672 -8.828 1 93.19 163 GLY A C 1
ATOM 1290 O O . GLY A 1 163 ? -11.508 -7.328 -9.164 1 93.19 163 GLY A O 1
ATOM 1291 N N . LYS A 1 164 ? -10.023 -8.93 -8.859 1 96.25 164 LYS A N 1
ATOM 1292 C CA . LYS A 1 164 ? -10.969 -10 -9.156 1 96.25 164 LYS A CA 1
ATOM 1293 C C . LYS A 1 164 ? -11.797 -10.352 -7.922 1 96.25 164 LYS A C 1
ATOM 1295 O O . LYS A 1 164 ? -11.406 -11.219 -7.129 1 96.25 164 LYS A O 1
ATOM 1300 N N . LYS A 1 165 ? -12.977 -9.766 -7.898 1 95.12 165 LYS A N 1
ATOM 1301 C CA . LYS A 1 165 ? -13.781 -9.766 -6.676 1 95.12 165 LYS A CA 1
ATOM 1302 C C . LYS A 1 165 ? -15.094 -10.516 -6.879 1 95.12 165 LYS A C 1
ATOM 1304 O O . LYS A 1 165 ? -15.664 -11.047 -5.922 1 95.12 165 LYS A O 1
ATOM 1309 N N . ARG A 1 166 ? -15.562 -10.516 -8.133 1 95.44 166 ARG A N 1
ATOM 1310 C CA . ARG A 1 166 ? -16.906 -11.031 -8.398 1 95.44 166 ARG A CA 1
ATOM 1311 C C . ARG A 1 166 ? -16.906 -11.961 -9.609 1 95.44 166 ARG A C 1
ATOM 1313 O O . ARG A 1 166 ? -17.578 -11.688 -10.602 1 95.44 166 ARG A O 1
ATOM 1320 N N . PRO A 1 167 ? -16.172 -13.047 -9.5 1 97.31 167 PRO A N 1
ATOM 1321 C CA . PRO A 1 167 ? -16.234 -13.969 -10.633 1 97.31 167 PRO A CA 1
ATOM 1322 C C . PRO A 1 167 ? -17.641 -14.469 -10.922 1 97.31 167 PRO A C 1
ATOM 1324 O O . PRO A 1 167 ? -18.359 -14.867 -10.008 1 97.31 167 PRO A O 1
ATOM 1327 N N . ALA A 1 168 ? -18.031 -14.383 -12.164 1 97.62 168 ALA A N 1
ATOM 1328 C CA . ALA A 1 168 ? -19.344 -14.844 -12.633 1 97.62 168 ALA A CA 1
ATOM 1329 C C . ALA A 1 168 ? -19.219 -15.609 -13.945 1 97.62 168 ALA A C 1
ATOM 1331 O O . ALA A 1 168 ? -18.391 -15.258 -14.797 1 97.62 168 ALA A O 1
ATOM 1332 N N . ALA A 1 169 ? -20.047 -16.578 -14.039 1 98.06 169 ALA A N 1
ATOM 1333 C CA . ALA A 1 169 ? -20.062 -17.375 -15.273 1 98.06 169 ALA A CA 1
ATOM 1334 C C . ALA A 1 169 ? -21.125 -16.859 -16.234 1 98.06 169 ALA A C 1
ATOM 1336 O O . ALA A 1 169 ? -22.234 -16.5 -15.82 1 98.06 169 ALA A O 1
ATOM 1337 N N . PHE A 1 170 ? -20.781 -16.859 -17.484 1 98.38 170 PHE A N 1
ATOM 1338 C CA . PHE A 1 170 ? -21.672 -16.5 -18.578 1 98.38 170 PHE A CA 1
ATOM 1339 C C . PHE A 1 170 ? -21.719 -17.594 -19.641 1 98.38 170 PHE A C 1
ATOM 1341 O O . PHE A 1 170 ? -20.688 -18.172 -19.984 1 98.38 170 PHE A O 1
ATOM 1348 N N . ILE A 1 171 ? -22.875 -17.875 -20.094 1 97.31 171 ILE A N 1
ATOM 1349 C CA . ILE A 1 171 ? -23.062 -18.859 -21.156 1 97.31 171 ILE A CA 1
ATOM 1350 C C . ILE A 1 171 ? -23.531 -18.141 -22.422 1 97.31 171 ILE A C 1
ATOM 1352 O O . ILE A 1 171 ? -24.531 -17.406 -22.406 1 97.31 171 ILE A O 1
ATOM 1356 N N . ILE A 1 172 ? -22.828 -18.328 -23.453 1 96.88 172 ILE A N 1
ATOM 1357 C CA . ILE A 1 172 ? -23.297 -17.922 -24.766 1 96.88 172 ILE A CA 1
ATOM 1358 C C . ILE A 1 172 ? -23.875 -19.125 -25.5 1 96.88 172 ILE A C 1
ATOM 1360 O O . ILE A 1 172 ? -23.203 -20.156 -25.672 1 96.88 172 ILE A O 1
ATOM 1364 N N . ARG A 1 173 ? -24.984 -18.984 -25.844 1 94.56 173 ARG A N 1
ATOM 1365 C CA . ARG A 1 173 ? -25.641 -19.969 -26.688 1 94.56 173 ARG A CA 1
ATOM 1366 C C . ARG A 1 173 ? -25.984 -19.375 -28.047 1 94.56 173 ARG A C 1
ATOM 1368 O O . ARG A 1 173 ? -26.406 -18.219 -28.141 1 94.56 173 ARG A O 1
ATOM 1375 N N . TRP A 1 174 ? -25.781 -20.203 -29.094 1 93.94 174 TRP A N 1
ATOM 1376 C CA . TRP A 1 174 ? -26.062 -19.656 -30.422 1 93.94 174 TRP A CA 1
ATOM 1377 C C . TRP A 1 174 ? -26.688 -20.703 -31.328 1 93.94 174 TRP A C 1
ATOM 1379 O O . TRP A 1 174 ? -26.578 -21.906 -31.078 1 93.94 174 TRP A O 1
ATOM 1389 N N . ASP A 1 175 ? -27.422 -20.188 -32.25 1 89.75 175 ASP A N 1
ATOM 1390 C CA . ASP A 1 175 ? -27.922 -20.953 -33.406 1 89.75 175 ASP A CA 1
ATOM 1391 C C . ASP A 1 175 ? -27.625 -20.25 -34.719 1 89.75 175 ASP A C 1
ATOM 1393 O O . ASP A 1 175 ? -26.656 -19.484 -34.812 1 89.75 175 ASP A O 1
ATOM 1397 N N . GLU A 1 176 ? -28.312 -20.609 -35.688 1 85.69 176 GLU A N 1
ATOM 1398 C CA . GLU A 1 176 ? -28.016 -20.047 -37 1 85.69 176 GLU A CA 1
ATOM 1399 C C . GLU A 1 176 ? -28.375 -18.578 -37.062 1 85.69 176 GLU A C 1
ATOM 1401 O O . GLU A 1 176 ? -27.828 -17.828 -37.875 1 85.69 176 GLU A O 1
ATOM 1406 N N . SER A 1 177 ? -29.141 -18.094 -36.156 1 86.94 177 SER A N 1
ATOM 1407 C CA . SER A 1 177 ? -29.703 -16.766 -36.375 1 86.94 177 SER A CA 1
ATOM 1408 C C . SER A 1 177 ? -29.312 -15.82 -35.219 1 86.94 177 SER A C 1
ATOM 1410 O O . SER A 1 177 ? -29.328 -14.602 -35.406 1 86.94 177 SER A O 1
ATOM 1412 N N . ASN A 1 178 ? -29.031 -16.453 -34.125 1 91.12 178 ASN A N 1
ATOM 1413 C CA . ASN A 1 178 ? -28.828 -15.57 -32.969 1 91.12 178 ASN A CA 1
ATOM 1414 C C . ASN A 1 178 ? -27.844 -16.156 -31.953 1 91.12 178 ASN A C 1
ATOM 1416 O O . ASN A 1 178 ? -27.625 -17.375 -31.938 1 91.12 178 ASN A O 1
ATOM 1420 N N . ALA A 1 179 ? -27.188 -15.297 -31.203 1 94.38 179 ALA A N 1
ATOM 1421 C CA . ALA A 1 179 ? -26.391 -15.641 -30.031 1 94.38 179 ALA A CA 1
ATOM 1422 C C . ALA A 1 179 ? -26.875 -14.883 -28.797 1 94.38 179 ALA A C 1
ATOM 1424 O O . ALA A 1 179 ? -27.062 -13.672 -28.844 1 94.38 179 ALA A O 1
ATOM 1425 N N . THR A 1 180 ? -27.109 -15.625 -27.75 1 94.5 180 THR A N 1
ATOM 1426 C CA . THR A 1 180 ? -27.594 -15.039 -26.516 1 94.5 180 THR A CA 1
ATOM 1427 C C . THR A 1 180 ? -26.609 -15.297 -25.375 1 94.5 180 THR A C 1
ATOM 1429 O O . THR A 1 180 ? -25.906 -16.312 -25.359 1 94.5 180 THR A O 1
ATOM 1432 N N . VAL A 1 181 ? -26.578 -14.336 -24.484 1 97.19 181 VAL A N 1
ATOM 1433 C CA . VAL A 1 181 ? -25.672 -14.438 -23.344 1 97.19 181 VAL A CA 1
ATOM 1434 C C . VAL A 1 181 ? -26.484 -14.484 -22.047 1 97.19 181 VAL A C 1
ATOM 1436 O O . VAL A 1 181 ? -27.344 -13.625 -21.812 1 97.19 181 VAL A O 1
ATOM 1439 N N . SER A 1 182 ? -26.25 -15.461 -21.203 1 96.94 182 SER A N 1
ATOM 1440 C CA . SER A 1 182 ? -26.891 -15.602 -19.906 1 96.94 182 SER A CA 1
ATOM 1441 C C . SER A 1 182 ? -25.859 -15.633 -18.781 1 96.94 182 SER A C 1
ATOM 1443 O O . SER A 1 182 ? -24.797 -16.25 -18.922 1 96.94 182 SER A O 1
ATOM 1445 N N . ARG A 1 183 ? -26.172 -14.945 -17.734 1 97.25 183 ARG A N 1
ATOM 1446 C CA . ARG A 1 183 ? -25.328 -15.016 -16.547 1 97.25 183 ARG A CA 1
ATOM 1447 C C . ARG A 1 183 ? -25.844 -16.094 -15.586 1 97.25 183 ARG A C 1
ATOM 1449 O O . ARG A 1 183 ? -27.031 -16.125 -15.258 1 97.25 183 ARG A O 1
ATOM 1456 N N . ILE A 1 184 ? -25 -16.922 -15.109 1 96.94 184 ILE A N 1
ATOM 1457 C CA . ILE A 1 184 ? -25.359 -17.891 -14.086 1 96.94 184 ILE A CA 1
ATOM 1458 C C . ILE A 1 184 ? -25.344 -17.219 -12.711 1 96.94 184 ILE A C 1
ATOM 1460 O O . ILE A 1 184 ? -24.344 -16.609 -12.32 1 96.94 184 ILE A O 1
ATOM 1464 N N . LEU A 1 185 ? -26.438 -17.344 -11.984 1 96 185 LEU A N 1
ATOM 1465 C CA . LEU A 1 185 ? -26.5 -16.812 -10.633 1 96 185 LEU A CA 1
ATOM 1466 C C . LEU A 1 185 ? -26 -17.828 -9.617 1 96 185 LEU A C 1
ATOM 1468 O O . LEU A 1 185 ? -26.406 -19 -9.656 1 96 185 LEU A O 1
ATOM 1472 N N . THR A 1 186 ? -25.047 -17.406 -8.844 1 94.94 186 THR A N 1
ATOM 1473 C CA . THR A 1 186 ? -24.469 -18.234 -7.773 1 94.94 186 THR A CA 1
ATOM 1474 C C . THR A 1 186 ? -24.344 -17.438 -6.48 1 94.94 186 THR A C 1
ATOM 1476 O O . THR A 1 186 ? -24.484 -16.203 -6.488 1 94.94 186 THR A O 1
ATOM 1479 N N . PRO A 1 187 ? -24.188 -18.141 -5.328 1 93.12 187 PRO A N 1
ATOM 1480 C CA . PRO A 1 187 ? -23.984 -17.391 -4.082 1 93.12 187 PRO A CA 1
ATOM 1481 C C . PRO A 1 187 ? -22.781 -16.453 -4.137 1 93.12 187 PRO A C 1
ATOM 1483 O O . PRO A 1 187 ? -21.734 -16.828 -4.668 1 93.12 187 PRO A O 1
ATOM 1486 N N . ASP A 1 188 ? -22.922 -15.352 -3.482 1 86.81 188 ASP A N 1
ATOM 1487 C CA . ASP A 1 188 ? -21.906 -14.297 -3.557 1 86.81 188 ASP A CA 1
ATOM 1488 C C . ASP A 1 188 ? -20.625 -14.711 -2.834 1 86.81 188 ASP A C 1
ATOM 1490 O O . ASP A 1 188 ? -19.547 -14.258 -3.186 1 86.81 188 ASP A O 1
ATOM 1494 N N . HIS A 1 189 ? -20.766 -15.547 -1.836 1 88.62 189 HIS A N 1
ATOM 1495 C CA . HIS A 1 189 ? -19.594 -15.883 -1.031 1 88.62 189 HIS A CA 1
ATOM 1496 C C . HIS A 1 189 ? -18.766 -16.984 -1.689 1 88.62 189 HIS A C 1
ATOM 1498 O O . HIS A 1 189 ? -17.641 -17.234 -1.281 1 88.62 189 HIS A O 1
ATOM 1504 N N . LEU A 1 190 ? -19.312 -17.625 -2.709 1 94.44 190 LEU A N 1
ATOM 1505 C CA . LEU A 1 190 ? -18.594 -18.688 -3.412 1 94.44 190 LEU A CA 1
ATOM 1506 C C . LEU A 1 190 ? -17.922 -18.141 -4.664 1 94.44 190 LEU A C 1
ATOM 1508 O O . LEU A 1 190 ? -18.578 -17.594 -5.551 1 94.44 190 LEU A O 1
ATOM 1512 N N . TYR A 1 191 ? -16.641 -18.312 -4.734 1 96.25 191 TYR A N 1
ATOM 1513 C CA . TYR A 1 191 ? -15.891 -17.875 -5.906 1 96.25 191 TYR A CA 1
ATOM 1514 C C . TYR A 1 191 ? -15.688 -19.031 -6.883 1 96.25 191 TYR A C 1
ATOM 1516 O O . TYR A 1 191 ? -14.695 -19.75 -6.801 1 96.25 191 TYR A O 1
ATOM 1524 N N . LEU A 1 192 ? -16.594 -19.109 -7.809 1 97.62 192 LEU A N 1
ATOM 1525 C CA . LEU A 1 192 ? -16.625 -20.234 -8.734 1 97.62 192 LEU A CA 1
ATOM 1526 C C . LEU A 1 192 ? -15.875 -19.906 -10.016 1 97.62 192 LEU A C 1
ATOM 1528 O O . LEU A 1 192 ? -15.93 -18.766 -10.492 1 97.62 192 LEU A O 1
ATOM 1532 N N . GLY A 1 193 ? -15.203 -20.922 -10.539 1 97.94 193 GLY A N 1
ATOM 1533 C CA . GLY A 1 193 ? -14.547 -20.875 -11.836 1 97.94 193 GLY A CA 1
ATOM 1534 C C . GLY A 1 193 ? -14.25 -22.25 -12.398 1 97.94 193 GLY A C 1
ATOM 1535 O O . GLY A 1 193 ? -14.844 -23.25 -11.969 1 97.94 193 GLY A O 1
ATOM 1536 N N . GLN A 1 194 ? -13.555 -22.281 -13.477 1 98 194 GLN A N 1
ATOM 1537 C CA . GLN A 1 194 ? -13.156 -23.5 -14.148 1 98 194 GLN A CA 1
ATOM 1538 C C . GLN A 1 194 ? -14.375 -24.344 -14.531 1 98 194 GLN A C 1
ATOM 1540 O O . GLN A 1 194 ? -14.398 -25.547 -14.312 1 98 194 GLN A O 1
ATOM 1545 N N . TYR A 1 195 ? -15.359 -23.75 -15.031 1 98.19 195 TYR A N 1
ATOM 1546 C CA . TYR A 1 195 ? -16.594 -24.422 -15.422 1 98.19 195 TYR A CA 1
ATOM 1547 C C . TYR A 1 195 ? -16.359 -25.344 -16.609 1 98.19 195 TYR A C 1
ATOM 1549 O O . TYR A 1 195 ? -15.633 -24.984 -17.547 1 98.19 195 TYR A O 1
ATOM 1557 N N . ILE A 1 196 ? -17.016 -26.5 -16.562 1 97.19 196 ILE A N 1
ATOM 1558 C CA . ILE A 1 196 ? -17.109 -27.391 -17.703 1 97.19 196 ILE A CA 1
ATOM 1559 C C . ILE A 1 196 ? -18.516 -27.984 -17.781 1 97.19 196 ILE A C 1
ATOM 1561 O O . ILE A 1 196 ? -19.188 -28.156 -16.766 1 97.19 196 ILE A O 1
ATOM 1565 N N . PHE A 1 197 ? -18.953 -28.281 -18.969 1 96.62 197 PHE A N 1
ATOM 1566 C CA . PHE A 1 197 ? -20.281 -28.859 -19.172 1 96.62 197 PHE A CA 1
ATOM 1567 C C . PHE A 1 197 ? -20.266 -30.359 -18.891 1 96.62 197 PHE A C 1
ATOM 1569 O O . PHE A 1 197 ? -19.281 -31.047 -19.219 1 96.62 197 PHE A O 1
ATOM 1576 N N . SER A 1 198 ? -21.328 -30.797 -18.266 1 95.81 198 SER A N 1
ATOM 1577 C CA . SER A 1 198 ? -21.547 -32.25 -18.234 1 95.81 198 SER A CA 1
ATOM 1578 C C . SER A 1 198 ? -21.766 -32.812 -19.641 1 95.81 198 SER A C 1
ATOM 1580 O O . SER A 1 198 ? -22.391 -32.156 -20.484 1 95.81 198 SER A O 1
ATOM 1582 N N . PRO A 1 199 ? -21.219 -33.969 -19.859 1 92.31 199 PRO A N 1
ATOM 1583 C CA . PRO A 1 199 ? -21.469 -34.594 -21.172 1 92.31 199 PRO A CA 1
ATOM 1584 C C . PRO A 1 199 ? -22.891 -35.125 -21.328 1 92.31 199 PRO A C 1
ATOM 1586 O O . PRO A 1 199 ? -23.312 -35.438 -22.438 1 92.31 199 PRO A O 1
ATOM 1589 N N . PHE A 1 200 ? -23.625 -35.156 -20.297 1 90.12 200 PHE A N 1
ATOM 1590 C CA . PHE A 1 200 ? -24.906 -35.844 -20.328 1 90.12 200 PHE A CA 1
ATOM 1591 C C . PHE A 1 200 ? -26.062 -34.875 -20.219 1 90.12 200 PHE A C 1
ATOM 1593 O O . PHE A 1 200 ? -27.234 -35.25 -20.344 1 90.12 200 PHE A O 1
ATOM 1600 N N . SER A 1 201 ? -25.766 -33.656 -19.891 1 85.69 201 SER A N 1
ATOM 1601 C CA . SER A 1 201 ? -26.812 -32.656 -19.734 1 85.69 201 SER A CA 1
ATOM 1602 C C . SER A 1 201 ? -26.328 -31.266 -20.109 1 85.69 201 SER A C 1
ATOM 1604 O O . SER A 1 201 ? -25.219 -30.875 -19.75 1 85.69 201 SER A O 1
ATOM 1606 N N . THR A 1 202 ? -27.172 -30.531 -20.734 1 82.88 202 THR A N 1
ATOM 1607 C CA . THR A 1 202 ? -26.812 -29.172 -21.125 1 82.88 202 THR A CA 1
ATOM 1608 C C . THR A 1 202 ? -27.062 -28.188 -19.984 1 82.88 202 THR A C 1
ATOM 1610 O O . THR A 1 202 ? -26.609 -27.047 -20.031 1 82.88 202 THR A O 1
ATOM 1613 N N . ASN A 1 203 ? -27.734 -28.672 -19 1 90.81 203 ASN A N 1
ATOM 1614 C CA . ASN A 1 203 ? -28.078 -27.781 -17.891 1 90.81 203 ASN A CA 1
ATOM 1615 C C . ASN A 1 203 ? -27.234 -28.078 -16.656 1 90.81 203 ASN A C 1
ATOM 1617 O O . ASN A 1 203 ? -27.531 -27.562 -15.57 1 90.81 203 ASN A O 1
ATOM 1621 N N . THR A 1 204 ? -26.312 -28.938 -16.828 1 95.94 204 THR A N 1
ATOM 1622 C CA . THR A 1 204 ? -25.453 -29.266 -15.703 1 95.94 204 THR A CA 1
ATOM 1623 C C . THR A 1 204 ? -24 -28.922 -16.016 1 95.94 204 THR A C 1
ATOM 1625 O O . THR A 1 204 ? -23.484 -29.266 -17.078 1 95.94 204 THR A O 1
ATOM 1628 N N . LEU A 1 205 ? -23.391 -28.25 -15.109 1 98 205 LEU A N 1
ATOM 1629 C CA . LEU A 1 205 ? -21.969 -27.938 -15.203 1 98 205 LEU A CA 1
ATOM 1630 C C . LEU A 1 205 ? -21.234 -28.391 -13.945 1 98 205 LEU A C 1
ATOM 1632 O O . LEU A 1 205 ? -21.875 -28.688 -12.922 1 98 205 LEU A O 1
ATOM 1636 N N . PHE A 1 206 ? -19.953 -28.562 -14.055 1 98.38 206 PHE A N 1
ATOM 1637 C CA . PHE A 1 206 ? -19.047 -28.719 -12.922 1 98.38 206 PHE A CA 1
ATOM 1638 C C . PHE A 1 206 ? -18.109 -27.531 -12.82 1 98.38 206 PHE A C 1
ATOM 1640 O O . PHE A 1 206 ? -17.75 -26.922 -13.828 1 98.38 206 PHE A O 1
ATOM 1647 N N . ALA A 1 207 ? -17.766 -27.156 -11.633 1 98.44 207 ALA A N 1
ATOM 1648 C CA . ALA A 1 207 ? -16.891 -26.016 -11.391 1 98.44 207 ALA A CA 1
ATOM 1649 C C . ALA A 1 207 ? -16.094 -26.203 -10.094 1 98.44 207 ALA A C 1
ATOM 1651 O O . ALA A 1 207 ? -16.453 -27.031 -9.258 1 98.44 207 ALA A O 1
ATOM 1652 N N . SER A 1 208 ? -14.992 -25.562 -9.992 1 97.94 208 SER A N 1
ATOM 1653 C CA . SER A 1 208 ? -14.305 -25.438 -8.711 1 97.94 208 SER A CA 1
ATOM 1654 C C . SER A 1 208 ? -14.633 -24.109 -8.039 1 97.94 208 SER A C 1
ATOM 1656 O O . SER A 1 208 ? -14.914 -23.125 -8.719 1 97.94 208 SER A O 1
ATOM 1658 N N . ALA A 1 209 ? -14.633 -24.094 -6.688 1 97.12 209 ALA A N 1
ATOM 1659 C CA . ALA A 1 209 ? -14.984 -22.859 -5.98 1 97.12 209 ALA A CA 1
ATOM 1660 C C . ALA A 1 209 ? -14.094 -22.656 -4.758 1 97.12 209 ALA A C 1
ATOM 1662 O O . ALA A 1 209 ? -13.906 -23.578 -3.955 1 97.12 209 ALA A O 1
ATOM 1663 N N . TYR A 1 210 ? -13.516 -21.438 -4.664 1 96.5 210 TYR A N 1
ATOM 1664 C CA . TYR A 1 210 ? -12.883 -21 -3.424 1 96.5 210 TYR A CA 1
ATOM 1665 C C . TYR A 1 210 ? -13.922 -20.5 -2.426 1 96.5 210 TYR A C 1
ATOM 1667 O O . TYR A 1 210 ? -14.93 -19.891 -2.814 1 96.5 210 TYR A O 1
ATOM 1675 N N . GLU A 1 211 ? -13.703 -20.719 -1.192 1 94.25 211 GLU A N 1
ATOM 1676 C CA . GLU A 1 211 ? -14.578 -20.25 -0.121 1 94.25 211 GLU A CA 1
ATOM 1677 C C . GLU A 1 211 ? -13.82 -19.344 0.854 1 94.25 211 GLU A C 1
ATOM 1679 O O . GLU A 1 211 ? -12.656 -19.609 1.173 1 94.25 211 GLU A O 1
ATOM 1684 N N . PRO A 1 212 ? -14.461 -18.344 1.306 1 91.5 212 PRO A N 1
ATOM 1685 C CA . PRO A 1 212 ? -13.82 -17.469 2.291 1 91.5 212 PRO A CA 1
ATOM 1686 C C . PRO A 1 212 ? -13.727 -18.109 3.674 1 91.5 212 PRO A C 1
ATOM 1688 O O . PRO A 1 212 ? -14.469 -19.047 3.975 1 91.5 212 PRO A O 1
ATOM 1691 N N . GLN A 1 213 ? -12.82 -17.516 4.473 1 91.06 213 GLN A N 1
ATOM 1692 C CA . GLN A 1 213 ? -12.711 -17.891 5.879 1 91.06 213 GLN A CA 1
ATOM 1693 C C . GLN A 1 213 ? -13.852 -17.297 6.699 1 91.06 213 GLN A C 1
ATOM 1695 O O . GLN A 1 213 ? -14.594 -16.438 6.215 1 91.06 213 GLN A O 1
ATOM 1700 N N . SER A 1 214 ? -13.938 -17.734 7.957 1 87.81 214 SER A N 1
ATOM 1701 C CA . SER A 1 214 ? -15 -17.266 8.852 1 87.81 214 SER A CA 1
ATOM 1702 C C . SER A 1 214 ? -14.867 -15.773 9.125 1 87.81 214 SER A C 1
ATOM 1704 O O . SER A 1 214 ? -15.852 -15.117 9.477 1 87.81 214 SER A O 1
ATOM 1706 N N . ASP A 1 215 ? -13.688 -15.25 8.992 1 90.81 215 ASP A N 1
ATOM 1707 C CA . ASP A 1 215 ? -13.469 -13.828 9.258 1 90.81 215 ASP A CA 1
ATOM 1708 C C . ASP A 1 215 ? -13.672 -13 7.992 1 90.81 215 ASP A C 1
ATOM 1710 O O . ASP A 1 215 ? -13.344 -11.812 7.965 1 90.81 215 ASP A O 1
ATOM 1714 N N . GLY A 1 216 ? -14.133 -13.625 6.938 1 90.12 216 GLY A N 1
ATOM 1715 C CA . GLY A 1 216 ? -14.461 -12.914 5.711 1 90.12 216 GLY A CA 1
ATOM 1716 C C . GLY A 1 216 ? -13.289 -12.797 4.758 1 90.12 216 GLY A C 1
ATOM 1717 O O . GLY A 1 216 ? -13.438 -12.305 3.641 1 90.12 216 GLY A O 1
ATOM 1718 N N . ARG A 1 217 ? -12.109 -13.32 5.086 1 93 217 ARG A N 1
ATOM 1719 C CA . ARG A 1 217 ? -10.938 -13.273 4.211 1 93 217 ARG A CA 1
ATOM 1720 C C . ARG A 1 217 ? -11.023 -14.352 3.131 1 93 217 ARG A C 1
ATOM 1722 O O . ARG A 1 217 ? -11.609 -15.414 3.35 1 93 217 ARG A O 1
ATOM 1729 N N . LEU A 1 218 ? -10.57 -14.008 2.02 1 95.56 218 LEU A N 1
ATOM 1730 C CA . LEU A 1 218 ? -10.18 -14.992 1.013 1 95.56 218 LEU A CA 1
ATOM 1731 C C . LEU A 1 218 ? -8.664 -15.102 0.931 1 95.56 218 LEU A C 1
ATOM 1733 O O . LEU A 1 218 ? -7.977 -14.133 0.603 1 95.56 218 LEU A O 1
ATOM 1737 N N . LEU A 1 219 ? -8.164 -16.219 1.323 1 96.44 219 LEU A N 1
ATOM 1738 C CA . LEU A 1 219 ? -6.715 -16.406 1.315 1 96.44 219 LEU A CA 1
ATOM 1739 C C . LEU A 1 219 ? -6.168 -16.375 -0.109 1 96.44 219 LEU A C 1
ATOM 1741 O O . LEU A 1 219 ? -6.789 -16.922 -1.024 1 96.44 219 LEU A O 1
ATOM 1745 N N . GLY A 1 220 ? -5.004 -15.727 -0.26 1 97.19 220 GLY A N 1
ATOM 1746 C CA . GLY A 1 220 ? -4.402 -15.617 -1.58 1 97.19 220 GLY A CA 1
ATOM 1747 C C . GLY A 1 220 ? -4.34 -16.938 -2.316 1 97.19 220 GLY A C 1
ATOM 1748 O O . GLY A 1 220 ? -4.016 -17.969 -1.723 1 97.19 220 GLY A O 1
ATOM 1749 N N . VAL A 1 221 ? -4.578 -16.906 -3.645 1 96.75 221 VAL A N 1
ATOM 1750 C CA . VAL A 1 221 ? -4.848 -18.141 -4.359 1 96.75 221 VAL A CA 1
ATOM 1751 C C . VAL A 1 221 ? -3.635 -18.531 -5.203 1 96.75 221 VAL A C 1
ATOM 1753 O O . VAL A 1 221 ? -3.289 -19.703 -5.297 1 96.75 221 VAL A O 1
ATOM 1756 N N . LYS A 1 222 ? -2.975 -17.578 -5.746 1 96 222 LYS A N 1
ATOM 1757 C CA . LYS A 1 222 ? -1.902 -17.859 -6.699 1 96 222 LYS A CA 1
ATOM 1758 C C . LYS A 1 222 ? -0.744 -18.578 -6.02 1 96 222 LYS A C 1
ATOM 1760 O O . LYS A 1 222 ? -0.207 -18.109 -5.02 1 96 222 LYS A O 1
ATOM 1765 N N . GLY A 1 223 ? -0.47 -19.75 -6.559 1 93.62 223 GLY A N 1
ATOM 1766 C CA . GLY A 1 223 ? 0.67 -20.5 -6.066 1 93.62 223 GLY A CA 1
ATOM 1767 C C . GLY A 1 223 ? 0.364 -21.281 -4.801 1 93.62 223 GLY A C 1
ATOM 1768 O O . GLY A 1 223 ? 1.256 -21.906 -4.219 1 93.62 223 GLY A O 1
ATOM 1769 N N . CYS A 1 224 ? -0.912 -21.281 -4.375 1 96.38 224 CYS A N 1
ATOM 1770 C CA . CYS A 1 224 ? -1.307 -21.969 -3.158 1 96.38 224 CYS A CA 1
ATOM 1771 C C . CYS A 1 224 ? -2.338 -23.062 -3.459 1 96.38 224 CYS A C 1
ATOM 1773 O O . CYS A 1 224 ? -3.49 -22.75 -3.771 1 96.38 224 CYS A O 1
ATOM 1775 N N . PHE A 1 225 ? -1.979 -24.297 -3.273 1 96.44 225 PHE A N 1
ATOM 1776 C CA . PHE A 1 225 ? -2.867 -25.406 -3.611 1 96.44 225 PHE A CA 1
ATOM 1777 C C . PHE A 1 225 ? -3.457 -26.031 -2.354 1 96.44 225 PHE A C 1
ATOM 1779 O O . PHE A 1 225 ? -3.963 -27.156 -2.391 1 96.44 225 PHE A O 1
ATOM 1786 N N . ASN A 1 226 ? -3.342 -25.344 -1.215 1 96.44 226 ASN A N 1
ATOM 1787 C CA . ASN A 1 226 ? -3.855 -25.797 0.072 1 96.44 226 ASN A CA 1
ATOM 1788 C C . ASN A 1 226 ? -5.059 -24.969 0.521 1 96.44 226 ASN A C 1
ATOM 1790 O O . ASN A 1 226 ? -5.301 -24.828 1.72 1 96.44 226 ASN A O 1
ATOM 1794 N N . ARG A 1 227 ? -5.777 -24.422 -0.366 1 97 227 ARG A N 1
ATOM 1795 C CA . ARG A 1 227 ? -6.863 -23.5 -0.081 1 97 227 ARG A CA 1
ATOM 1796 C C . ARG A 1 227 ? -8.172 -24.234 0.158 1 97 227 ARG A C 1
ATOM 1798 O O . ARG A 1 227 ? -8.312 -25.406 -0.234 1 97 227 ARG A O 1
ATOM 1805 N N . PRO A 1 228 ? -9.156 -23.594 0.862 1 95 228 PRO A N 1
ATOM 1806 C CA . PRO A 1 228 ? -10.508 -24.156 0.912 1 95 228 PRO A CA 1
ATOM 1807 C C . PRO A 1 228 ? -11.219 -24.094 -0.435 1 95 228 PRO A C 1
ATOM 1809 O O . PRO A 1 228 ? -11.969 -23.156 -0.698 1 95 228 PRO A O 1
ATOM 1812 N N . ARG A 1 229 ? -10.992 -25.031 -1.218 1 96.38 229 ARG A N 1
ATOM 1813 C CA . ARG A 1 229 ? -11.5 -25.125 -2.58 1 96.38 229 ARG A CA 1
ATOM 1814 C C . ARG A 1 229 ? -12.055 -26.516 -2.865 1 96.38 229 ARG A C 1
ATOM 1816 O O . ARG A 1 229 ? -11.477 -27.516 -2.441 1 96.38 229 ARG A O 1
ATOM 1823 N N . GLY A 1 230 ? -13.211 -26.609 -3.535 1 97 230 GLY A N 1
ATOM 1824 C CA . GLY A 1 230 ? -13.812 -27.875 -3.873 1 97 230 GLY A CA 1
ATOM 1825 C C . GLY A 1 230 ? -14.469 -27.891 -5.242 1 97 230 GLY A C 1
ATOM 1826 O O . GLY A 1 230 ? -14.555 -26.859 -5.902 1 97 230 GLY A O 1
ATOM 1827 N N . ILE A 1 231 ? -14.805 -29.109 -5.676 1 98.38 231 ILE A N 1
ATOM 1828 C CA . ILE A 1 231 ? -15.547 -29.297 -6.918 1 98.38 231 ILE A CA 1
ATOM 1829 C C . ILE A 1 231 ? -17.047 -29.281 -6.633 1 98.38 231 ILE A C 1
ATOM 1831 O O . ILE A 1 231 ? -17.516 -29.922 -5.688 1 98.38 231 ILE A O 1
ATOM 1835 N N . TRP A 1 232 ? -17.766 -28.531 -7.465 1 98.06 232 TRP A N 1
ATOM 1836 C CA . TRP A 1 232 ? -19.203 -28.375 -7.309 1 98.06 232 TRP A CA 1
ATOM 1837 C C . TRP A 1 232 ? -19.938 -28.75 -8.586 1 98.06 232 TRP A C 1
ATOM 1839 O O . TRP A 1 232 ? -19.438 -28.516 -9.688 1 98.06 232 TRP A O 1
ATOM 1849 N N . GLN A 1 233 ? -21.062 -29.312 -8.398 1 98.12 233 GLN A N 1
ATOM 1850 C CA . GLN A 1 233 ? -22.031 -29.453 -9.477 1 98.12 233 GLN A CA 1
ATOM 1851 C C . GLN A 1 233 ? -22.984 -28.266 -9.5 1 98.12 233 GLN A C 1
ATOM 1853 O O . GLN A 1 233 ? -23.5 -27.859 -8.461 1 98.12 233 GLN A O 1
ATOM 1858 N N . VAL A 1 234 ? -23.172 -27.719 -10.641 1 98.19 234 VAL A N 1
ATOM 1859 C CA . VAL A 1 234 ? -24.047 -26.562 -10.852 1 98.19 234 VAL A CA 1
ATOM 1860 C C . VAL A 1 234 ? -25.188 -26.953 -11.797 1 98.19 234 VAL A C 1
ATOM 1862 O O . VAL A 1 234 ? -24.969 -27.141 -12.992 1 98.19 234 VAL A O 1
ATOM 1865 N N . ASP A 1 235 ? -26.391 -26.953 -11.258 1 97.38 235 ASP A N 1
ATOM 1866 C CA . ASP A 1 235 ? -27.562 -27.297 -12.062 1 97.38 235 ASP A CA 1
ATOM 1867 C C . ASP A 1 235 ? -28.406 -26.062 -12.367 1 97.38 235 ASP A C 1
ATOM 1869 O O . ASP A 1 235 ? -28.969 -25.453 -11.453 1 97.38 235 ASP A O 1
ATOM 1873 N N . LEU A 1 236 ? -28.5 -25.797 -13.617 1 96.81 236 LEU A N 1
ATOM 1874 C CA . LEU A 1 236 ? -29.312 -24.672 -14.055 1 96.81 236 LEU A CA 1
ATOM 1875 C C . LEU A 1 236 ? -30.797 -25 -14 1 96.81 236 LEU A C 1
ATOM 1877 O O . LEU A 1 236 ? -31.188 -26.125 -14.305 1 96.81 236 LEU A O 1
ATOM 1881 N N . ASP A 1 237 ? -31.516 -23.953 -13.625 1 95.25 237 ASP A N 1
ATOM 1882 C CA . ASP A 1 237 ? -32.969 -24.109 -13.578 1 95.25 237 ASP A CA 1
ATOM 1883 C C . ASP A 1 237 ? -33.531 -24.453 -14.961 1 95.25 237 ASP A C 1
ATOM 1885 O O . ASP A 1 237 ? -33.469 -23.641 -15.875 1 95.25 237 ASP A O 1
ATOM 1889 N N . SER A 1 238 ? -34.125 -25.5 -15.125 1 90.62 238 SER A N 1
ATOM 1890 C CA . SER A 1 238 ? -34.562 -26 -16.422 1 90.62 238 SER A CA 1
ATOM 1891 C C . SER A 1 238 ? -35.906 -25.406 -16.812 1 90.62 238 SER A C 1
ATOM 1893 O O . SER A 1 238 ? -36.375 -25.578 -17.953 1 90.62 238 SER A O 1
ATOM 1895 N N . THR A 1 239 ? -36.5 -24.734 -15.898 1 90.19 239 THR A N 1
ATOM 1896 C CA . THR A 1 239 ? -37.812 -24.172 -16.188 1 90.19 239 THR A CA 1
ATOM 1897 C C . THR A 1 239 ? -37.688 -22.969 -17.109 1 90.19 239 THR A C 1
ATOM 1899 O O . THR A 1 239 ? -38.688 -22.547 -17.719 1 90.19 239 THR A O 1
ATOM 1902 N N . GLN A 1 240 ? -36.594 -22.375 -17.188 1 81.12 240 GLN A N 1
ATOM 1903 C CA . GLN A 1 240 ? -36.344 -21.219 -18.047 1 81.12 240 GLN A CA 1
ATOM 1904 C C . GLN A 1 240 ? -35.375 -21.578 -19.172 1 81.12 240 GLN A C 1
ATOM 1906 O O . GLN A 1 240 ? -34.469 -22.406 -19 1 81.12 240 GLN A O 1
ATOM 1911 N N . GLN A 1 241 ? -35.781 -20.984 -20.344 1 82 241 GLN A N 1
ATOM 1912 C CA . GLN A 1 241 ? -34.875 -21.234 -21.469 1 82 241 GLN A CA 1
ATOM 1913 C C . GLN A 1 241 ? -34.062 -20 -21.781 1 82 241 GLN A C 1
ATOM 1915 O O . GLN A 1 241 ? -34.562 -19 -22.297 1 82 241 GLN A O 1
ATOM 1920 N N . PHE A 1 242 ? -32.844 -20.078 -21.438 1 86.06 242 PHE A N 1
ATOM 1921 C CA . PHE A 1 242 ? -31.766 -19.125 -21.734 1 86.06 242 PHE A CA 1
ATOM 1922 C C . PHE A 1 242 ? -32.125 -17.734 -21.234 1 86.06 242 PHE A C 1
ATOM 1924 O O . PHE A 1 242 ? -32.062 -16.766 -22 1 86.06 242 PHE A O 1
ATOM 1931 N N . PRO A 1 243 ? -32.438 -17.656 -19.969 1 93.5 243 PRO A N 1
ATOM 1932 C CA . PRO A 1 243 ? -32.719 -16.344 -19.406 1 93.5 243 PRO A CA 1
ATOM 1933 C C . PRO A 1 243 ? -31.484 -15.461 -19.281 1 93.5 243 PRO A C 1
ATOM 1935 O O . PRO A 1 243 ? -30.359 -15.945 -19.422 1 93.5 243 PRO A O 1
ATOM 1938 N N . GLU A 1 244 ? -31.734 -14.172 -19.125 1 93.88 244 GLU A N 1
ATOM 1939 C CA . GLU A 1 244 ? -30.625 -13.258 -18.906 1 93.88 244 GLU A CA 1
ATOM 1940 C C . GLU A 1 244 ? -29.859 -13.602 -17.625 1 93.88 244 GLU A C 1
ATOM 1942 O O . GLU A 1 244 ? -28.625 -13.578 -17.609 1 93.88 244 GLU A O 1
ATOM 1947 N N . LYS A 1 245 ? -30.688 -13.875 -16.594 1 95.25 245 LYS A N 1
ATOM 1948 C CA . LYS A 1 245 ? -30.172 -14.359 -15.32 1 95.25 245 LYS A CA 1
ATOM 1949 C C . LYS A 1 245 ? -30.672 -15.773 -15.023 1 95.25 245 LYS A C 1
ATOM 1951 O O . LYS A 1 245 ? -31.891 -15.992 -14.883 1 95.25 245 LYS A O 1
ATOM 1956 N N . TRP A 1 246 ? -29.781 -16.625 -14.922 1 96 246 TRP A N 1
ATOM 1957 C CA . TRP A 1 246 ? -30.109 -18.047 -14.852 1 96 246 TRP A CA 1
ATOM 1958 C C . TRP A 1 246 ? -29.891 -18.594 -13.438 1 96 246 TRP A C 1
ATOM 1960 O O . TRP A 1 246 ? -28.75 -18.766 -13.008 1 96 246 TRP A O 1
ATOM 1970 N N . LYS A 1 247 ? -30.891 -18.906 -12.734 1 96 247 LYS A N 1
ATOM 1971 C CA . LYS A 1 247 ? -30.781 -19.469 -11.391 1 96 247 LYS A CA 1
ATOM 1972 C C . LYS A 1 247 ? -30.188 -20.875 -11.43 1 96 247 LYS A C 1
ATOM 1974 O O . LYS A 1 247 ? -30.375 -21.609 -12.406 1 96 247 LYS A O 1
ATOM 1979 N N . ALA A 1 248 ? -29.469 -21.219 -10.328 1 96.5 248 ALA A N 1
ATOM 1980 C CA . ALA A 1 248 ? -28.812 -22.531 -10.273 1 96.5 248 ALA A CA 1
ATOM 1981 C C . ALA A 1 248 ? -28.859 -23.094 -8.859 1 96.5 248 ALA A C 1
ATOM 1983 O O . ALA A 1 248 ? -29.078 -22.359 -7.891 1 96.5 248 ALA A O 1
ATOM 1984 N N . THR A 1 249 ? -28.828 -24.344 -8.766 1 96.62 249 THR A N 1
ATOM 1985 C CA . THR A 1 249 ? -28.578 -25.078 -7.523 1 96.62 249 THR A CA 1
ATOM 1986 C C . THR A 1 249 ? -27.188 -25.719 -7.547 1 96.62 249 THR A C 1
ATOM 1988 O O . THR A 1 249 ? -26.797 -26.328 -8.547 1 96.62 249 THR A O 1
ATOM 1991 N N . LEU A 1 250 ? -26.5 -25.594 -6.453 1 97.44 250 LEU A N 1
ATOM 1992 C CA . LEU A 1 250 ? -25.141 -26.094 -6.367 1 97.44 250 LEU A CA 1
ATOM 1993 C C . LEU A 1 250 ? -25.031 -27.234 -5.363 1 97.44 250 LEU A C 1
ATOM 1995 O O . LEU A 1 250 ? -25.672 -27.188 -4.305 1 97.44 250 LEU A O 1
ATOM 1999 N N . LYS A 1 251 ? -24.219 -28.188 -5.672 1 97.19 251 LYS A N 1
ATOM 2000 C CA . LYS A 1 251 ? -23.906 -29.297 -4.777 1 97.19 251 LYS A CA 1
ATOM 2001 C C . LYS A 1 251 ? -22.406 -29.578 -4.75 1 97.19 251 LYS A C 1
ATOM 2003 O O . LYS A 1 251 ? -21.781 -29.797 -5.797 1 97.19 251 LYS A O 1
ATOM 2008 N N . LYS A 1 252 ? -21.812 -29.594 -3.562 1 96.88 252 LYS A N 1
ATOM 2009 C CA . LYS A 1 252 ? -20.391 -29.875 -3.451 1 96.88 252 LYS A CA 1
ATOM 2010 C C . LYS A 1 252 ? -20.109 -31.359 -3.582 1 96.88 252 LYS A C 1
ATOM 2012 O O . LYS A 1 252 ? -20.766 -32.188 -2.93 1 96.88 252 LYS A O 1
ATOM 2017 N N . LEU A 1 253 ? -19.109 -31.672 -4.336 1 97.88 253 LEU A N 1
ATOM 2018 C CA . LEU A 1 253 ? -18.812 -33.062 -4.656 1 97.88 253 LEU A CA 1
ATOM 2019 C C . LEU A 1 253 ? -17.609 -33.562 -3.879 1 97.88 253 LEU A C 1
ATOM 2021 O O . LEU A 1 253 ? -17.359 -34.781 -3.816 1 97.88 253 LEU A O 1
ATOM 2025 N N . THR A 1 254 ? -16.828 -32.688 -3.285 1 96.94 254 THR A N 1
ATOM 2026 C CA . THR A 1 254 ? -15.578 -33.094 -2.633 1 96.94 254 THR A CA 1
ATOM 2027 C C . THR A 1 254 ? -15.648 -32.812 -1.13 1 96.94 254 THR A C 1
ATOM 2029 O O . THR A 1 254 ? -16.453 -32 -0.674 1 96.94 254 THR A O 1
ATOM 2032 N N . GLU A 1 255 ? -14.727 -33.5 -0.383 1 94.5 255 GLU A N 1
ATOM 2033 C CA . GLU A 1 255 ? -14.641 -33.312 1.064 1 94.5 255 GLU A CA 1
ATOM 2034 C C . GLU A 1 255 ? -14.055 -31.969 1.431 1 94.5 255 GLU A C 1
ATOM 2036 O O . GLU A 1 255 ? -13.289 -31.375 0.657 1 94.5 255 GLU A O 1
ATOM 2041 N N . GLY A 1 256 ? -14.422 -31.531 2.627 1 92.38 256 GLY A N 1
ATOM 2042 C CA . GLY A 1 256 ? -13.914 -30.25 3.113 1 92.38 256 GLY A CA 1
ATOM 2043 C C . GLY A 1 256 ? -12.422 -30.266 3.391 1 92.38 256 GLY A C 1
ATOM 2044 O O . GLY A 1 256 ? -11.789 -29.219 3.434 1 92.38 256 GLY A O 1
ATOM 2045 N N . SER A 1 257 ? -11.844 -31.359 3.529 1 91.75 257 SER A N 1
ATOM 2046 C CA . SER A 1 257 ? -10.422 -31.484 3.846 1 91.75 257 SER A CA 1
ATOM 2047 C C . SER A 1 257 ? -9.57 -31.5 2.582 1 91.75 257 SER A C 1
ATOM 2049 O O . SER A 1 257 ? -8.344 -31.5 2.654 1 91.75 257 SER A O 1
ATOM 2051 N N . ALA A 1 258 ? -10.242 -31.453 1.434 1 94.31 258 ALA A N 1
ATOM 2052 C CA . ALA A 1 258 ? -9.539 -31.484 0.157 1 94.31 258 ALA A CA 1
ATOM 2053 C C . ALA A 1 258 ? -9.555 -30.125 -0.518 1 94.31 258 ALA A C 1
ATOM 2055 O O . ALA A 1 258 ? -10.562 -29.406 -0.472 1 94.31 258 ALA A O 1
ATOM 2056 N N . SER A 1 259 ? -8.469 -29.781 -0.963 1 97.06 259 SER A N 1
ATOM 2057 C CA . SER A 1 259 ? -8.375 -28.641 -1.882 1 97.06 259 SER A CA 1
ATOM 2058 C C . SER A 1 259 ? -8.367 -29.109 -3.334 1 97.06 259 SER A C 1
ATOM 2060 O O . SER A 1 259 ? -7.309 -29.453 -3.879 1 97.06 259 SER A O 1
ATOM 2062 N N . ALA A 1 260 ? -9.531 -29.078 -3.971 1 98 260 ALA A N 1
ATOM 2063 C CA . ALA A 1 260 ? -9.711 -29.703 -5.277 1 98 260 ALA A CA 1
ATOM 2064 C C . ALA A 1 260 ? -9.805 -28.641 -6.379 1 98 260 ALA A C 1
ATOM 2066 O O . ALA A 1 260 ? -10.391 -27.578 -6.176 1 98 260 ALA A O 1
ATOM 2067 N N . ARG A 1 261 ? -9.25 -29 -7.539 1 97.69 261 ARG A N 1
ATOM 2068 C CA . ARG A 1 261 ? -9.203 -28.047 -8.641 1 97.69 261 ARG A CA 1
ATOM 2069 C C . ARG A 1 261 ? -9.164 -28.766 -9.984 1 97.69 261 ARG A C 1
ATOM 2071 O O . ARG A 1 261 ? -8.992 -29.984 -10.039 1 97.69 261 ARG A O 1
ATOM 2078 N N . SER A 1 262 ? -9.344 -28.031 -11.055 1 98 262 SER A N 1
ATOM 2079 C CA . SER A 1 262 ? -9.125 -28.438 -12.438 1 98 262 SER A CA 1
ATOM 2080 C C . SER A 1 262 ? -10.016 -29.609 -12.82 1 98 262 SER A C 1
ATOM 2082 O O . SER A 1 262 ? -9.531 -30.625 -13.312 1 98 262 SER A O 1
ATOM 2084 N N . PRO A 1 263 ? -11.281 -29.484 -12.656 1 97.94 263 PRO A N 1
ATOM 2085 C CA . PRO A 1 263 ? -12.164 -30.562 -13.125 1 97.94 263 PRO A CA 1
ATOM 2086 C C . PRO A 1 263 ? -12.102 -30.766 -14.641 1 97.94 263 PRO A C 1
ATOM 2088 O O . PRO A 1 263 ? -12.031 -29.781 -15.391 1 97.94 263 PRO A O 1
ATOM 2091 N N . ARG A 1 264 ? -12.094 -32 -15.055 1 96.69 264 ARG A N 1
ATOM 2092 C CA . ARG A 1 264 ? -12.164 -32.438 -16.453 1 96.69 264 ARG A CA 1
ATOM 2093 C C . ARG A 1 264 ? -13.086 -33.625 -16.609 1 96.69 264 ARG A C 1
ATOM 2095 O O . ARG A 1 264 ? -13.289 -34.406 -15.656 1 96.69 264 ARG A O 1
ATOM 2102 N N . VAL A 1 265 ? -13.594 -33.75 -17.75 1 94.25 265 VAL A N 1
ATOM 2103 C CA . VAL A 1 265 ? -14.406 -34.938 -18.047 1 94.25 265 VAL A CA 1
ATOM 2104 C C . VAL A 1 265 ? -13.672 -35.844 -19.031 1 94.25 265 VAL A C 1
ATOM 2106 O O . VAL A 1 265 ? -13.242 -35.375 -20.094 1 94.25 265 VAL A O 1
ATOM 2109 N N . VAL A 1 266 ? -13.531 -37.062 -18.688 1 91.44 266 VAL A N 1
ATOM 2110 C CA . VAL A 1 266 ? -12.953 -38.094 -19.516 1 91.44 266 VAL A CA 1
ATOM 2111 C C . VAL A 1 266 ? -13.914 -39.281 -19.625 1 91.44 266 VAL A C 1
ATOM 2113 O O . VAL A 1 266 ? -13.984 -40.125 -18.719 1 91.44 266 VAL A O 1
ATOM 2116 N N . GLY A 1 267 ? -14.523 -39.406 -20.766 1 88.12 267 GLY A N 1
ATOM 2117 C CA . GLY A 1 267 ? -15.602 -40.375 -20.859 1 88.12 267 GLY A CA 1
ATOM 2118 C C . GLY A 1 267 ? -16.75 -40.094 -19.891 1 88.12 267 GLY A C 1
ATOM 2119 O O . GLY A 1 267 ? -17.344 -39.031 -19.938 1 88.12 267 GLY A O 1
ATOM 2120 N N . ASP A 1 268 ? -16.969 -41.031 -19.031 1 92.06 268 ASP A N 1
ATOM 2121 C CA . ASP A 1 268 ? -18.031 -40.844 -18.062 1 92.06 268 ASP A CA 1
ATOM 2122 C C . ASP A 1 268 ? -17.484 -40.5 -16.672 1 92.06 268 ASP A C 1
ATOM 2124 O O . ASP A 1 268 ? -18.188 -40.625 -15.672 1 92.06 268 ASP A O 1
ATOM 2128 N N . GLN A 1 269 ? -16.25 -40.156 -16.703 1 94.31 269 GLN A N 1
ATOM 2129 C CA . GLN A 1 269 ? -15.602 -39.844 -15.422 1 94.31 269 GLN A CA 1
ATOM 2130 C C . GLN A 1 269 ? -15.32 -38.344 -15.289 1 94.31 269 GLN A C 1
ATOM 2132 O O . GLN A 1 269 ? -14.805 -37.719 -16.219 1 94.31 269 GLN A O 1
ATOM 2137 N N . LEU A 1 270 ? -15.703 -37.844 -14.156 1 96.88 270 LEU A N 1
ATOM 2138 C CA . LEU A 1 270 ? -15.18 -36.531 -13.734 1 96.88 270 LEU A CA 1
ATOM 2139 C C . LEU A 1 270 ? -13.844 -36.688 -13.016 1 96.88 270 LEU A C 1
ATOM 2141 O O . LEU A 1 270 ? -13.727 -37.5 -12.094 1 96.88 270 LEU A O 1
ATOM 2145 N N . VAL A 1 271 ? -12.82 -36.062 -13.484 1 97.38 271 VAL A N 1
ATOM 2146 C CA . VAL A 1 271 ? -11.469 -36.156 -12.945 1 97.38 271 VAL A CA 1
ATOM 2147 C C . VAL A 1 271 ? -11.008 -34.812 -12.422 1 97.38 271 VAL A C 1
ATOM 2149 O O . VAL A 1 271 ? -11.328 -33.781 -13.016 1 97.38 271 VAL A O 1
ATOM 2152 N N . TRP A 1 272 ? -10.32 -34.781 -11.312 1 98.06 272 TRP A N 1
ATOM 2153 C CA . TRP A 1 272 ? -9.758 -33.5 -10.812 1 98.06 272 TRP A CA 1
ATOM 2154 C C . TRP A 1 272 ? -8.492 -33.781 -10 1 98.06 272 TRP A C 1
ATOM 2156 O O . TRP A 1 272 ? -8.164 -34.906 -9.695 1 98.06 272 TRP A O 1
ATOM 2166 N N . LEU A 1 273 ? -7.695 -32.719 -9.766 1 98.12 273 LEU A N 1
ATOM 2167 C CA . LEU A 1 273 ? -6.539 -32.719 -8.883 1 98.12 273 LEU A CA 1
ATOM 2168 C C . LEU A 1 273 ? -6.938 -32.312 -7.469 1 98.12 273 LEU A C 1
ATOM 2170 O O . LEU A 1 273 ? -7.84 -31.484 -7.285 1 98.12 273 LEU A O 1
ATOM 2174 N N . SER A 1 274 ? -6.23 -32.906 -6.477 1 97.31 274 SER A N 1
ATOM 2175 C CA . SER A 1 274 ? -6.535 -32.531 -5.098 1 97.31 274 SER A CA 1
ATOM 2176 C C . SER A 1 274 ? -5.285 -32.562 -4.227 1 97.31 274 SER A C 1
ATOM 2178 O O . SER A 1 274 ? -4.371 -33.344 -4.473 1 97.31 274 SER A O 1
ATOM 2180 N N . GLU A 1 275 ? -5.203 -31.625 -3.309 1 96.38 275 GLU A N 1
ATOM 2181 C CA . GLU A 1 275 ? -4.25 -31.609 -2.205 1 96.38 275 GLU A CA 1
ATOM 2182 C C . GLU A 1 275 ? -4.961 -31.453 -0.863 1 96.38 275 GLU A C 1
ATOM 2184 O O . GLU A 1 275 ? -6.145 -31.109 -0.819 1 96.38 275 GLU A O 1
ATOM 2189 N N . ALA A 1 276 ? -4.23 -31.719 0.182 1 93.81 276 ALA A N 1
ATOM 2190 C CA . ALA A 1 276 ? -4.793 -31.469 1.508 1 93.81 276 ALA A CA 1
ATOM 2191 C C . ALA A 1 276 ? -4.934 -29.984 1.772 1 93.81 276 ALA A C 1
ATOM 2193 O O . ALA A 1 276 ? -4.059 -29.188 1.4 1 93.81 276 ALA A O 1
ATOM 2194 N N . VAL A 1 277 ? -6.059 -29.672 2.424 1 93.12 277 VAL A N 1
ATOM 2195 C CA . VAL A 1 277 ? -6.23 -28.281 2.836 1 93.12 277 VAL A CA 1
ATOM 2196 C C . VAL A 1 277 ? -5.266 -27.953 3.973 1 93.12 277 VAL A C 1
ATOM 2198 O O . VAL A 1 277 ? -5.035 -28.781 4.859 1 93.12 277 VAL A O 1
ATOM 2201 N N . GLY A 1 278 ? -4.645 -26.75 3.928 1 91.44 278 GLY A N 1
ATOM 2202 C CA . GLY A 1 278 ? -3.705 -26.328 4.961 1 91.44 278 GLY A CA 1
ATOM 2203 C C . GLY A 1 278 ? -2.305 -26.875 4.746 1 91.44 278 GLY A C 1
ATOM 2204 O O . GLY A 1 278 ? -1.975 -27.344 3.65 1 91.44 278 GLY A O 1
ATOM 2205 N N . GLY A 1 279 ? -1.43 -26.656 5.766 1 91.81 279 GLY A N 1
ATOM 2206 C CA . GLY A 1 279 ? -0.045 -27.094 5.645 1 91.81 279 GLY A CA 1
ATOM 2207 C C . GLY A 1 279 ? 0.764 -26.234 4.691 1 91.81 279 GLY A C 1
ATOM 2208 O O . GLY A 1 279 ? 0.615 -25.016 4.672 1 91.81 279 GLY A O 1
ATOM 2209 N N . GLY A 1 280 ? 1.671 -26.922 4 1 93.31 280 GLY A N 1
ATOM 2210 C CA . GLY A 1 280 ? 2.438 -26.203 2.996 1 93.31 280 GLY A CA 1
ATOM 2211 C C . GLY A 1 280 ? 1.601 -25.781 1.807 1 93.31 280 GLY A C 1
ATOM 2212 O O . GLY A 1 280 ? 0.585 -26.406 1.494 1 93.31 280 GLY A O 1
ATOM 2213 N N . HIS A 1 281 ? 2.008 -24.703 1.229 1 92.5 281 HIS A N 1
ATOM 2214 C CA . HIS A 1 281 ? 1.192 -24.172 0.144 1 92.5 281 HIS A CA 1
ATOM 2215 C C . HIS A 1 281 ? 1.231 -25.078 -1.077 1 92.5 281 HIS A C 1
ATOM 2217 O O . HIS A 1 281 ? 0.37 -24.984 -1.954 1 92.5 281 HIS A O 1
ATOM 2223 N N . VAL A 1 282 ? 2.275 -25.938 -1.184 1 93.69 282 VAL A N 1
ATOM 2224 C CA . VAL A 1 282 ? 2.344 -26.984 -2.203 1 93.69 282 VAL A CA 1
ATOM 2225 C C . VAL A 1 282 ? 2.707 -28.312 -1.557 1 93.69 282 VAL A C 1
ATOM 2227 O O . VAL A 1 282 ? 3.617 -28.391 -0.726 1 93.69 282 VAL A O 1
ATOM 2230 N N . SER A 1 283 ? 1.944 -29.328 -1.87 1 92.69 283 SER A N 1
ATOM 2231 C CA . SER A 1 283 ? 2.209 -30.703 -1.468 1 92.69 283 SER A CA 1
ATOM 2232 C C . SER A 1 283 ? 1.893 -31.672 -2.596 1 92.69 283 SER A C 1
ATOM 2234 O O . SER A 1 283 ? 1.659 -31.266 -3.734 1 92.69 283 SER A O 1
ATOM 2236 N N . THR A 1 284 ? 1.961 -32.906 -2.281 1 95.62 284 THR A N 1
ATOM 2237 C CA . THR A 1 284 ? 1.675 -33.938 -3.281 1 95.62 284 THR A CA 1
ATOM 2238 C C . THR A 1 284 ? 0.201 -33.906 -3.676 1 95.62 284 THR A C 1
ATOM 2240 O O . THR A 1 284 ? -0.673 -33.75 -2.818 1 95.62 284 THR A O 1
ATOM 2243 N N . SER A 1 285 ? -0.035 -34.031 -4.941 1 97.19 285 SER A N 1
ATOM 2244 C CA . SER A 1 285 ? -1.397 -34.031 -5.465 1 97.19 285 SER A CA 1
ATOM 2245 C C . SER A 1 285 ? -1.933 -35.469 -5.609 1 97.19 285 SER A C 1
ATOM 2247 O O . SER A 1 285 ? -1.162 -36.406 -5.793 1 97.19 285 SER A O 1
ATOM 2249 N N . THR A 1 286 ? -3.189 -35.562 -5.484 1 97.75 286 THR A N 1
ATOM 2250 C CA . THR A 1 286 ? -3.898 -36.781 -5.898 1 97.75 286 THR A CA 1
ATOM 2251 C C . THR A 1 286 ? -4.672 -36.531 -7.191 1 97.75 286 THR A C 1
ATOM 2253 O O . THR A 1 286 ? -4.879 -35.375 -7.59 1 97.75 286 THR A O 1
ATOM 2256 N N . VAL A 1 287 ? -4.945 -37.594 -7.859 1 98.12 287 VAL A N 1
ATOM 2257 C CA . VAL A 1 287 ? -5.914 -37.594 -8.953 1 98.12 287 VAL A CA 1
ATOM 2258 C C . VAL A 1 287 ? -7.168 -38.375 -8.539 1 98.12 287 VAL A C 1
ATOM 2260 O O . VAL A 1 287 ? -7.098 -39.562 -8.242 1 98.12 287 VAL A O 1
ATOM 2263 N N . ASP A 1 288 ? -8.227 -37.656 -8.516 1 97.81 288 ASP A N 1
ATOM 2264 C CA . ASP A 1 288 ? -9.508 -38.219 -8.078 1 97.81 288 ASP A CA 1
ATOM 2265 C C . ASP A 1 288 ? -10.492 -38.281 -9.242 1 97.81 288 ASP A C 1
ATOM 2267 O O . ASP A 1 288 ? -10.383 -37.531 -10.211 1 97.81 288 ASP A O 1
ATOM 2271 N N . THR A 1 289 ? -11.438 -39.219 -9.141 1 97.19 289 THR A N 1
ATOM 2272 C CA . THR A 1 289 ? -12.461 -39.375 -10.164 1 97.19 289 THR A CA 1
ATOM 2273 C C . THR A 1 289 ? -13.828 -39.625 -9.539 1 97.19 289 THR A C 1
ATOM 2275 O O . THR A 1 289 ? -13.93 -40 -8.367 1 97.19 289 THR A O 1
ATOM 2278 N N . LEU A 1 290 ? -14.781 -39.312 -10.258 1 97.38 290 LEU A N 1
ATOM 2279 C CA . LEU A 1 290 ? -16.172 -39.594 -9.953 1 97.38 290 LEU A CA 1
ATOM 2280 C C . LEU A 1 290 ? -16.906 -40.125 -11.188 1 97.38 290 LEU A C 1
ATOM 2282 O O . LEU A 1 290 ? -16.953 -39.438 -12.219 1 97.38 290 LEU A O 1
ATOM 2286 N N . ASN A 1 291 ? -17.438 -41.312 -11.062 1 96.44 291 ASN A N 1
ATOM 2287 C CA . ASN A 1 291 ? -18.266 -41.844 -12.148 1 96.44 291 ASN A CA 1
ATOM 2288 C C . ASN A 1 291 ? -19.609 -41.125 -12.234 1 96.44 291 ASN A C 1
ATOM 2290 O O . ASN A 1 291 ? -20.375 -41.125 -11.281 1 96.44 291 ASN A O 1
ATOM 2294 N N . LEU A 1 292 ? -19.922 -40.625 -13.336 1 95.38 292 LEU A N 1
ATOM 2295 C CA . LEU A 1 292 ? -21.078 -39.75 -13.477 1 95.38 292 LEU A CA 1
ATOM 2296 C C . LEU A 1 292 ? -22.359 -40.562 -13.586 1 95.38 292 LEU A C 1
ATOM 2298 O O . LEU A 1 292 ? -23.453 -40 -13.422 1 95.38 292 LEU A O 1
ATOM 2302 N N . HIS A 1 293 ? -22.234 -41.844 -13.805 1 93.69 293 HIS A N 1
ATOM 2303 C CA . HIS A 1 293 ? -23.406 -42.719 -13.844 1 93.69 293 HIS A CA 1
ATOM 2304 C C . HIS A 1 293 ? -23.688 -43.312 -12.477 1 93.69 293 HIS A C 1
ATOM 2306 O O . HIS A 1 293 ? -24.844 -43.344 -12.039 1 93.69 293 HIS A O 1
ATOM 2312 N N . THR A 1 294 ? -22.656 -43.719 -11.844 1 94.75 294 THR A N 1
ATOM 2313 C CA . THR A 1 294 ? -22.844 -44.469 -10.594 1 94.75 294 THR A CA 1
ATOM 2314 C C . THR A 1 294 ? -22.625 -43.531 -9.391 1 94.75 294 THR A C 1
ATOM 2316 O O . THR A 1 294 ? -22.984 -43.875 -8.266 1 94.75 294 THR A O 1
ATOM 2319 N N . ASN A 1 295 ? -22 -42.438 -9.594 1 93 295 ASN A N 1
ATOM 2320 C CA . ASN A 1 295 ? -21.625 -41.469 -8.547 1 93 295 ASN A CA 1
ATOM 2321 C C . ASN A 1 295 ? -20.594 -42.062 -7.586 1 93 295 ASN A C 1
ATOM 2323 O O . ASN A 1 295 ? -20.531 -41.656 -6.422 1 93 295 ASN A O 1
ATOM 2327 N N . GLU A 1 296 ? -19.922 -43 -8.047 1 94.62 296 GLU A N 1
ATOM 2328 C CA . GLU A 1 296 ? -18.844 -43.594 -7.25 1 94.62 296 GLU A CA 1
ATOM 2329 C C . GLU A 1 296 ? -17.531 -42.844 -7.434 1 94.62 296 GLU A C 1
ATOM 2331 O O . GLU A 1 296 ? -17.078 -42.656 -8.562 1 94.62 296 GLU A O 1
ATOM 2336 N N . GLY A 1 297 ? -16.953 -42.406 -6.324 1 94.88 297 GLY A N 1
ATOM 2337 C CA . GLY A 1 297 ? -15.695 -41.688 -6.344 1 94.88 297 GLY A CA 1
ATOM 2338 C C . GLY A 1 297 ? -14.5 -42.594 -6.039 1 94.88 297 GLY A C 1
ATOM 2339 O O . GLY A 1 297 ? -14.609 -43.531 -5.258 1 94.88 297 GLY A O 1
ATOM 2340 N N . ASN A 1 298 ? -13.383 -42.312 -6.66 1 95.38 298 ASN A N 1
ATOM 2341 C CA . ASN A 1 298 ? -12.148 -43.062 -6.441 1 95.38 298 ASN A CA 1
ATOM 2342 C C . ASN A 1 298 ? -10.93 -42.156 -6.484 1 95.38 298 ASN A C 1
ATOM 2344 O O . ASN A 1 298 ? -10.922 -41.125 -7.195 1 95.38 298 ASN A O 1
ATOM 2348 N N . VAL A 1 299 ? -9.922 -42.5 -5.66 1 97 299 VAL A N 1
ATOM 2349 C CA . VAL A 1 299 ? -8.594 -41.938 -5.801 1 97 299 VAL A CA 1
ATOM 2350 C C . VAL A 1 299 ? -7.73 -42.812 -6.691 1 97 299 VAL A C 1
ATOM 2352 O O . VAL A 1 299 ? -7.273 -43.875 -6.262 1 97 299 VAL A O 1
ATOM 2355 N N . VAL A 1 300 ? -7.438 -42.375 -7.859 1 96.69 300 VAL A N 1
ATOM 2356 C CA . VAL A 1 300 ? -6.758 -43.25 -8.812 1 96.69 300 VAL A CA 1
ATOM 2357 C C . VAL A 1 300 ? -5.246 -43.125 -8.648 1 96.69 300 VAL A C 1
ATOM 2359 O O . VAL A 1 300 ? -4.492 -44.031 -8.992 1 96.69 300 VAL A O 1
ATOM 2362 N N . LEU A 1 301 ? -4.758 -42 -8.266 1 97.75 301 LEU A N 1
ATOM 2363 C CA . LEU A 1 301 ? -3.377 -41.781 -7.84 1 97.75 301 LEU A CA 1
ATOM 2364 C C . LEU A 1 301 ? -3.326 -41.094 -6.484 1 97.75 301 LEU A C 1
ATOM 2366 O O . LEU A 1 301 ? -3.756 -39.938 -6.352 1 97.75 301 LEU A O 1
ATOM 2370 N N . ASP A 1 302 ? -2.799 -41.719 -5.551 1 97.19 302 ASP A N 1
ATOM 2371 C CA . ASP A 1 302 ? -2.807 -41.219 -4.176 1 97.19 302 ASP A CA 1
ATOM 2372 C C . ASP A 1 302 ? -1.485 -40.531 -3.832 1 97.19 302 ASP A C 1
ATOM 2374 O O . ASP A 1 302 ? -0.559 -40.5 -4.645 1 97.19 302 ASP A O 1
ATOM 2378 N N . VAL A 1 303 ? -1.452 -40 -2.619 1 97.06 303 VAL A N 1
ATOM 2379 C CA . VAL A 1 303 ? -0.255 -39.375 -2.084 1 97.06 303 VAL A CA 1
ATOM 2380 C C . VAL A 1 303 ? 0.867 -40.406 -1.957 1 97.06 303 VAL A C 1
ATOM 2382 O O . VAL A 1 303 ? 0.654 -41.5 -1.443 1 97.06 303 VAL A O 1
ATOM 2385 N N . VAL A 1 304 ? 1.994 -40.031 -2.451 1 97.56 304 VAL A N 1
ATOM 2386 C CA . VAL A 1 304 ? 3.195 -40.812 -2.281 1 97.56 304 VAL A CA 1
ATOM 2387 C C . VAL A 1 304 ? 4.066 -40.219 -1.177 1 97.56 304 VAL A C 1
ATOM 2389 O O . VAL A 1 304 ? 4.637 -39.156 -1.341 1 97.56 304 VAL A O 1
ATOM 2392 N N . LYS A 1 305 ? 4.199 -40.906 -0.112 1 97 305 LYS A N 1
ATOM 2393 C CA . LYS A 1 305 ? 4.918 -40.375 1.052 1 97 305 LYS A CA 1
ATOM 2394 C C . LYS A 1 305 ? 6.418 -40.312 0.783 1 97 305 LYS A C 1
ATOM 2396 O O . LYS A 1 305 ? 7.047 -39.281 0.976 1 97 305 LYS A O 1
ATOM 2401 N N . LYS A 1 306 ? 6.992 -41.438 0.36 1 97.06 306 LYS A N 1
ATOM 2402 C CA . LYS A 1 306 ? 8.375 -41.594 -0.085 1 97.06 306 LYS A CA 1
ATOM 2403 C C . LYS A 1 306 ? 8.438 -42.156 -1.502 1 97.06 306 LYS A C 1
ATOM 2405 O O . LYS A 1 306 ? 7.535 -42.875 -1.928 1 97.06 306 LYS A O 1
ATOM 2410 N N . PRO A 1 307 ? 9.477 -41.75 -2.211 1 96.81 307 PRO A N 1
ATOM 2411 C CA . PRO A 1 307 ? 9.547 -42.281 -3.576 1 96.81 307 PRO A CA 1
ATOM 2412 C C . PRO A 1 307 ? 9.383 -43.781 -3.635 1 96.81 307 PRO A C 1
ATOM 2414 O O . PRO A 1 307 ? 9.953 -44.5 -2.807 1 96.81 307 PRO A O 1
ATOM 2417 N N . LEU A 1 308 ? 8.672 -44.281 -4.602 1 96.56 308 LEU A N 1
ATOM 2418 C CA . LEU A 1 308 ? 8.406 -45.688 -4.777 1 96.56 308 LEU A CA 1
ATOM 2419 C C . LEU A 1 308 ? 9.625 -46.406 -5.352 1 96.56 308 LEU A C 1
ATOM 2421 O O . LEU A 1 308 ? 10.641 -45.781 -5.629 1 96.56 308 LEU A O 1
ATOM 2425 N N . ASP A 1 309 ? 9.531 -47.656 -5.523 1 94.19 309 ASP A N 1
ATOM 2426 C CA . ASP A 1 309 ? 10.656 -48.5 -5.941 1 94.19 309 ASP A CA 1
ATOM 2427 C C . ASP A 1 309 ? 11.188 -48.062 -7.301 1 94.19 309 ASP A C 1
ATOM 2429 O O . ASP A 1 309 ? 12.391 -48.156 -7.562 1 94.19 309 ASP A O 1
ATOM 2433 N N . ASP A 1 310 ? 10.32 -47.594 -8.094 1 94.31 310 ASP A N 1
ATOM 2434 C CA . ASP A 1 310 ? 10.75 -47.156 -9.414 1 94.31 310 ASP A CA 1
ATOM 2435 C C . ASP A 1 310 ? 11.242 -45.719 -9.391 1 94.31 310 ASP A C 1
ATOM 2437 O O . ASP A 1 310 ? 11.539 -45.125 -10.438 1 94.31 310 ASP A O 1
ATOM 2441 N N . GLY A 1 311 ? 11.195 -45.125 -8.219 1 95.25 311 GLY A N 1
ATOM 2442 C CA . GLY A 1 311 ? 11.727 -43.781 -8.055 1 95.25 311 GLY A CA 1
ATOM 2443 C C . GLY A 1 311 ? 10.656 -42.688 -8.109 1 95.25 311 GLY A C 1
ATOM 2444 O O . GLY A 1 311 ? 10.938 -41.531 -7.887 1 95.25 311 GLY A O 1
ATOM 2445 N N . PHE A 1 312 ? 9.43 -43.031 -8.383 1 97.56 312 PHE A N 1
ATOM 2446 C CA . PHE A 1 312 ? 8.344 -42.062 -8.516 1 97.56 312 PHE A CA 1
ATOM 2447 C C . PHE A 1 312 ? 8.062 -41.375 -7.176 1 97.56 312 PHE A C 1
ATOM 2449 O O . PHE A 1 312 ? 7.68 -42.031 -6.207 1 97.56 312 PHE A O 1
ATOM 2456 N N . PRO A 1 313 ? 8.25 -40.094 -7.105 1 97.94 313 PRO A N 1
ATOM 2457 C CA . PRO A 1 313 ? 8.117 -39.406 -5.828 1 97.94 313 PRO A CA 1
ATOM 2458 C C . PRO A 1 313 ? 6.684 -38.969 -5.539 1 97.94 313 PRO A C 1
ATOM 2460 O O . PRO A 1 313 ? 6.406 -38.375 -4.484 1 97.94 313 PRO A O 1
ATOM 2463 N N . GLY A 1 314 ? 5.766 -39.281 -6.344 1 97.88 314 GLY A N 1
ATOM 2464 C CA . GLY A 1 314 ? 4.414 -38.75 -6.273 1 97.88 314 GLY A CA 1
ATOM 2465 C C . GLY A 1 314 ? 4.141 -37.688 -7.312 1 97.88 314 GLY A C 1
ATOM 2466 O O . GLY A 1 314 ? 5.035 -37.312 -8.078 1 97.88 314 GLY A O 1
ATOM 2467 N N . LEU A 1 315 ? 2.861 -37.219 -7.32 1 98.25 315 LEU A N 1
ATOM 2468 C CA . LEU A 1 315 ? 2.449 -36.219 -8.32 1 98.25 315 LEU A CA 1
ATOM 2469 C C . LEU A 1 315 ? 2.533 -34.812 -7.758 1 98.25 315 LEU A C 1
ATOM 2471 O O . LEU A 1 315 ? 1.889 -34.5 -6.754 1 98.25 315 LEU A O 1
ATOM 2475 N N . TYR A 1 316 ? 3.369 -34.094 -8.273 1 97.81 316 TYR A N 1
ATOM 2476 C CA . TYR A 1 316 ? 3.42 -32.656 -8.062 1 97.81 316 TYR A CA 1
ATOM 2477 C C . TYR A 1 316 ? 3.004 -31.906 -9.328 1 97.81 316 TYR A C 1
ATOM 2479 O O . TYR A 1 316 ? 3.854 -31.453 -10.094 1 97.81 316 TYR A O 1
ATOM 2487 N N . ALA A 1 317 ? 1.708 -31.719 -9.469 1 96.38 317 ALA A N 1
ATOM 2488 C CA . ALA A 1 317 ? 1.077 -31.266 -10.711 1 96.38 317 ALA A CA 1
ATOM 2489 C C . ALA A 1 317 ? 1.087 -29.75 -10.805 1 96.38 317 ALA A C 1
ATOM 2491 O O . ALA A 1 317 ? 1.232 -29.062 -9.797 1 96.38 317 ALA A O 1
ATOM 2492 N N . PRO A 1 318 ? 1.012 -29.266 -12.086 1 95 318 PRO A N 1
ATOM 2493 C CA . PRO A 1 318 ? 0.781 -27.828 -12.242 1 95 318 PRO A CA 1
ATOM 2494 C C . PRO A 1 318 ? -0.611 -27.391 -11.781 1 95 318 PRO A C 1
ATOM 2496 O O . PRO A 1 318 ? -1.338 -28.188 -11.18 1 95 318 PRO A O 1
ATOM 2499 N N . ALA A 1 319 ? -0.925 -26.141 -11.953 1 94.56 319 ALA A N 1
ATOM 2500 C CA . ALA A 1 319 ? -2.186 -25.578 -11.477 1 94.56 319 ALA A CA 1
ATOM 2501 C C . ALA A 1 319 ? -3.379 -26.297 -12.109 1 94.56 319 ALA A C 1
ATOM 2503 O O . ALA A 1 319 ? -4.41 -26.484 -11.461 1 94.56 319 ALA A O 1
ATOM 2504 N N . ASN A 1 320 ? -3.182 -26.656 -13.398 1 96.12 320 ASN A N 1
ATOM 2505 C CA . ASN A 1 320 ? -4.301 -27.266 -14.109 1 96.12 320 ASN A CA 1
ATOM 2506 C C . ASN A 1 320 ? -3.846 -28.438 -14.984 1 96.12 320 ASN A C 1
ATOM 2508 O O . ASN A 1 320 ? -2.713 -28.438 -15.469 1 96.12 320 ASN A O 1
ATOM 2512 N N . LEU A 1 321 ? -4.77 -29.297 -15.117 1 95.94 321 LEU A N 1
ATOM 2513 C CA . LEU A 1 321 ? -4.676 -30.25 -16.219 1 95.94 321 LEU A CA 1
ATOM 2514 C C . LEU A 1 321 ? -4.926 -29.562 -17.562 1 95.94 321 LEU A C 1
ATOM 2516 O O . LEU A 1 321 ? -5.578 -28.516 -17.609 1 95.94 321 LEU A O 1
ATOM 2520 N N . PRO A 1 322 ? -4.293 -30.156 -18.594 1 91.31 322 PRO A N 1
ATOM 2521 C CA . PRO A 1 322 ? -4.676 -29.625 -19.906 1 91.31 322 PRO A CA 1
ATOM 2522 C C . PRO A 1 322 ? -6.184 -29.672 -20.141 1 91.31 322 PRO A C 1
ATOM 2524 O O . PRO A 1 322 ? -6.883 -30.469 -19.516 1 91.31 322 PRO A O 1
ATOM 2527 N N . ALA A 1 323 ? -6.648 -28.828 -21.109 1 85.94 323 ALA A N 1
ATOM 2528 C CA . ALA A 1 323 ? -8.078 -28.766 -21.391 1 85.94 323 ALA A CA 1
ATOM 2529 C C . ALA A 1 323 ? -8.609 -30.141 -21.812 1 85.94 323 ALA A C 1
ATOM 2531 O O . ALA A 1 323 ? -9.688 -30.547 -21.391 1 85.94 323 ALA A O 1
ATOM 2532 N N . SER A 1 324 ? -7.891 -30.828 -22.625 1 84.94 324 SER A N 1
ATOM 2533 C CA . SER A 1 324 ? -8.117 -32.219 -22.969 1 84.94 324 SER A CA 1
ATOM 2534 C C . SER A 1 324 ? -6.926 -33.094 -22.562 1 84.94 324 SER A C 1
ATOM 2536 O O . SER A 1 324 ? -6.02 -33.344 -23.375 1 84.94 324 SER A O 1
ATOM 2538 N N . PRO A 1 325 ? -7.023 -33.656 -21.406 1 90.94 325 PRO A N 1
ATOM 2539 C CA . PRO A 1 325 ? -5.816 -34.281 -20.859 1 90.94 325 PRO A CA 1
ATOM 2540 C C . PRO A 1 325 ? -5.711 -35.781 -21.219 1 90.94 325 PRO A C 1
ATOM 2542 O O . PRO A 1 325 ? -4.758 -36.438 -20.812 1 90.94 325 PRO A O 1
ATOM 2545 N N . VAL A 1 326 ? -6.57 -36.312 -22.031 1 93 326 VAL A N 1
ATOM 2546 C CA . VAL A 1 326 ? -6.699 -37.781 -22.188 1 93 326 VAL A CA 1
ATOM 2547 C C . VAL A 1 326 ? -5.852 -38.25 -23.359 1 93 326 VAL A C 1
ATOM 2549 O O . VAL A 1 326 ? -5.805 -37.594 -24.406 1 93 326 VAL A O 1
ATOM 2552 N N . VAL A 1 327 ? -5.219 -39.312 -23.125 1 94.12 327 VAL A N 1
ATOM 2553 C CA . VAL A 1 327 ? -4.562 -40.094 -24.188 1 94.12 327 VAL A CA 1
ATOM 2554 C C . VAL A 1 327 ? -4.91 -41.562 -24.031 1 94.12 327 VAL A C 1
ATOM 2556 O O . VAL A 1 327 ? -5.25 -42.031 -22.938 1 94.12 327 VAL A O 1
ATOM 2559 N N . SER A 1 328 ? -4.863 -42.156 -25.141 1 89.88 328 SER A N 1
ATOM 2560 C CA . SER A 1 328 ? -5.141 -43.594 -25.141 1 89.88 328 SER A CA 1
ATOM 2561 C C . SER A 1 328 ? -3.885 -44.375 -25.453 1 89.88 328 SER A C 1
ATOM 2563 O O . SER A 1 328 ? -3.146 -44.062 -26.375 1 89.88 328 SER A O 1
ATOM 2565 N N . LEU A 1 329 ? -3.611 -45.312 -24.625 1 87.12 329 LEU A N 1
ATOM 2566 C CA . LEU A 1 329 ? -2.527 -46.281 -24.812 1 87.12 329 LEU A CA 1
ATOM 2567 C C . LEU A 1 329 ? -3 -47.688 -24.531 1 87.12 329 LEU A C 1
ATOM 2569 O O . LEU A 1 329 ? -3.502 -47.969 -23.438 1 87.12 329 LEU A O 1
ATOM 2573 N N . ASP A 1 330 ? -2.861 -48.594 -25.516 1 82.25 330 ASP A N 1
ATOM 2574 C CA . ASP A 1 330 ? -3.291 -49.969 -25.406 1 82.25 330 ASP A CA 1
ATOM 2575 C C . ASP A 1 330 ? -4.758 -50.062 -24.984 1 82.25 330 ASP A C 1
ATOM 2577 O O . ASP A 1 330 ? -5.094 -50.781 -24.031 1 82.25 330 ASP A O 1
ATOM 2581 N N . SER A 1 331 ? -5.555 -49.25 -25.469 1 81.06 331 SER A N 1
ATOM 2582 C CA . SER A 1 331 ? -7.004 -49.219 -25.281 1 81.06 331 SER A CA 1
ATOM 2583 C C . SER A 1 331 ? -7.379 -48.781 -23.875 1 81.06 331 SER A C 1
ATOM 2585 O O . SER A 1 331 ? -8.484 -49.062 -23.406 1 81.06 331 SER A O 1
ATOM 2587 N N . LYS A 1 332 ? -6.43 -48.188 -23.297 1 88.19 332 LYS A N 1
ATOM 2588 C CA . LYS A 1 332 ? -6.684 -47.625 -21.969 1 88.19 332 LYS A CA 1
ATOM 2589 C C . LYS A 1 332 ? -6.52 -46.125 -21.984 1 88.19 332 LYS A C 1
ATOM 2591 O O . LYS A 1 332 ? -5.648 -45.594 -22.672 1 88.19 332 LYS A O 1
ATOM 2596 N N . ALA A 1 333 ? -7.371 -45.5 -21.188 1 91.19 333 ALA A N 1
ATOM 2597 C CA . ALA A 1 333 ? -7.352 -44.062 -21.125 1 91.19 333 ALA A CA 1
ATOM 2598 C C . ALA A 1 333 ? -6.457 -43.562 -19.984 1 91.19 333 ALA A C 1
ATOM 2600 O O . ALA A 1 333 ? -6.527 -44.094 -18.859 1 91.19 333 ALA A O 1
ATOM 2601 N N . TYR A 1 334 ? -5.59 -42.656 -20.297 1 94.75 334 TYR A N 1
ATOM 2602 C CA . TYR A 1 334 ? -4.695 -42.031 -19.328 1 94.75 334 TYR A CA 1
ATOM 2603 C C . TYR A 1 334 ? -4.875 -40.531 -19.312 1 94.75 334 TYR A C 1
ATOM 2605 O O . TYR A 1 334 ? -5.168 -39.906 -20.359 1 94.75 334 TYR A O 1
ATOM 2613 N N . VAL A 1 335 ? -4.746 -40 -18.156 1 96.31 335 VAL A N 1
ATOM 2614 C CA . VAL A 1 335 ? -4.586 -38.531 -18.047 1 96.31 335 VAL A CA 1
ATOM 2615 C C . VAL A 1 335 ? -3.104 -38.188 -18.109 1 96.31 335 VAL A C 1
ATOM 2617 O O . VAL A 1 335 ? -2.297 -38.688 -17.328 1 96.31 335 VAL A O 1
ATOM 2620 N N . ALA A 1 336 ? -2.738 -37.344 -19.109 1 97.31 336 ALA A N 1
ATOM 2621 C CA . ALA A 1 336 ? -1.352 -36.906 -19.266 1 97.31 336 ALA A CA 1
ATOM 2622 C C . ALA A 1 336 ? -1.105 -35.594 -18.531 1 97.31 336 ALA A C 1
ATOM 2624 O O . ALA A 1 336 ? -1.854 -34.625 -18.719 1 97.31 336 ALA A O 1
ATOM 2625 N N . VAL A 1 337 ? -0.099 -35.562 -17.688 1 97.31 337 VAL A N 1
ATOM 2626 C CA . VAL A 1 337 ? 0.264 -34.344 -16.938 1 97.31 337 VAL A CA 1
ATOM 2627 C C . VAL A 1 337 ? 1.765 -34.344 -16.656 1 97.31 337 VAL A C 1
ATOM 2629 O O . VAL A 1 337 ? 2.428 -35.375 -16.781 1 97.31 337 VAL A O 1
ATOM 2632 N N . GLN A 1 338 ? 2.316 -33.219 -16.453 1 97.44 338 GLN A N 1
ATOM 2633 C CA . GLN A 1 338 ? 3.705 -33.188 -16.016 1 97.44 338 GLN A CA 1
ATOM 2634 C C . GLN A 1 338 ? 3.791 -33.156 -14.492 1 97.44 338 GLN A C 1
ATOM 2636 O O . GLN A 1 338 ? 2.852 -32.719 -13.82 1 97.44 338 GLN A O 1
ATOM 2641 N N . SER A 1 339 ? 4.871 -33.531 -13.938 1 98.19 339 SER A N 1
ATOM 2642 C CA . SER A 1 339 ? 5.125 -33.594 -12.5 1 98.19 339 SER A CA 1
ATOM 2643 C C . SER A 1 339 ? 6.586 -33.281 -12.195 1 98.19 339 SER A C 1
ATOM 2645 O O . SER A 1 339 ? 7.48 -33.656 -12.953 1 98.19 339 SER A O 1
ATOM 2647 N N . THR A 1 340 ? 6.805 -32.562 -11.117 1 98 340 THR A N 1
ATOM 2648 C CA . THR A 1 340 ? 8.172 -32.406 -10.633 1 98 340 THR A CA 1
ATOM 2649 C C . THR A 1 340 ? 8.75 -33.75 -10.203 1 98 340 THR A C 1
ATOM 2651 O O . THR A 1 340 ? 8.117 -34.5 -9.453 1 98 340 THR A O 1
ATOM 2654 N N . TYR A 1 341 ? 9.867 -34.094 -10.695 1 97.69 341 TYR A N 1
ATOM 2655 C CA . TYR A 1 341 ? 10.641 -35.312 -10.438 1 97.69 341 TYR A CA 1
ATOM 2656 C C . TYR A 1 341 ? 12.102 -34.969 -10.164 1 97.69 341 TYR A C 1
ATOM 2658 O O . TYR A 1 341 ? 12.914 -34.875 -11.094 1 97.69 341 TYR A O 1
ATOM 2666 N N . GLY A 1 342 ? 12.406 -34.844 -8.797 1 96.81 34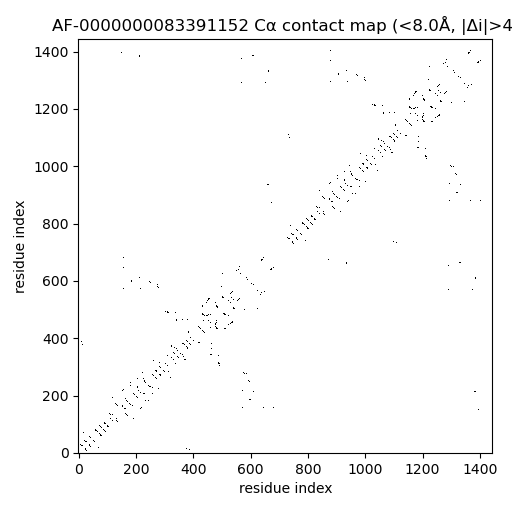2 GLY A N 1
ATOM 2667 C CA . GLY A 1 342 ? 13.695 -34.281 -8.469 1 96.81 342 GLY A CA 1
ATOM 2668 C C . GLY A 1 342 ? 13.859 -32.844 -8.969 1 96.81 342 GLY A C 1
ATOM 2669 O O . GLY A 1 342 ? 13.016 -31.984 -8.711 1 96.81 342 GLY A O 1
ATOM 2670 N N . SER A 1 343 ? 14.992 -32.625 -9.648 1 98 343 SER A N 1
ATOM 2671 C CA . SER A 1 343 ? 15.281 -31.281 -10.156 1 98 343 SER A CA 1
ATOM 2672 C C . SER A 1 343 ? 14.859 -31.141 -11.617 1 98 343 SER A C 1
ATOM 2674 O O . SER A 1 343 ? 15.461 -30.359 -12.367 1 98 343 SER A O 1
ATOM 2676 N N . ARG A 1 344 ? 13.828 -31.953 -12.039 1 97.88 344 ARG A N 1
ATOM 2677 C CA . ARG A 1 344 ? 13.242 -31.891 -13.375 1 97.88 344 ARG A CA 1
ATOM 2678 C C . ARG A 1 344 ? 11.727 -32.031 -13.32 1 97.88 344 ARG A C 1
ATOM 2680 O O . ARG A 1 344 ? 11.172 -32.375 -12.266 1 97.88 344 ARG A O 1
ATOM 2687 N N . THR A 1 345 ? 11.125 -31.766 -14.422 1 98.25 345 THR A N 1
ATOM 2688 C CA . THR A 1 345 ? 9.742 -32.156 -14.641 1 98.25 345 THR A CA 1
ATOM 2689 C C . THR A 1 345 ? 9.641 -33.219 -15.727 1 98.25 345 THR A C 1
ATOM 2691 O O . THR A 1 345 ? 10.359 -33.156 -16.734 1 98.25 345 THR A O 1
ATOM 2694 N N . LEU A 1 346 ? 8.797 -34.156 -15.438 1 98.06 346 LEU A N 1
ATOM 2695 C CA . LEU A 1 346 ? 8.602 -35.25 -16.375 1 98.06 346 LEU A CA 1
ATOM 2696 C C . LEU A 1 346 ? 7.117 -35.469 -16.688 1 98.06 346 LEU A C 1
ATOM 2698 O O . LEU A 1 346 ? 6.258 -35 -15.922 1 98.06 346 LEU A O 1
ATOM 2702 N N . VAL A 1 347 ? 6.848 -36.125 -17.797 1 97.5 347 VAL A N 1
ATOM 2703 C CA . VAL A 1 347 ? 5.48 -36.438 -18.188 1 97.5 347 VAL A CA 1
ATOM 2704 C C . VAL A 1 347 ? 5.02 -37.688 -17.422 1 97.5 347 VAL A C 1
ATOM 2706 O O . VAL A 1 347 ? 5.727 -38.719 -17.391 1 97.5 347 VAL A O 1
ATOM 2709 N N . VAL A 1 348 ? 3.881 -37.625 -16.859 1 97.44 348 VAL A N 1
ATOM 2710 C CA . VAL A 1 348 ? 3.27 -38.75 -16.141 1 97.44 348 VAL A CA 1
ATOM 2711 C C . VAL A 1 348 ? 1.915 -39.062 -16.75 1 97.44 348 VAL A C 1
ATOM 2713 O O . VAL A 1 348 ? 1.087 -38.188 -16.969 1 97.44 348 VAL A O 1
ATOM 2716 N N . LEU A 1 349 ? 1.709 -40.312 -17.094 1 96.5 349 LEU A N 1
ATOM 2717 C CA . LEU A 1 349 ? 0.418 -40.844 -17.516 1 96.5 349 LEU A CA 1
ATOM 2718 C C . LEU A 1 349 ? -0.285 -41.531 -16.359 1 96.5 349 LEU A C 1
ATOM 2720 O O . LEU A 1 349 ? 0.223 -42.531 -15.844 1 96.5 349 LEU A O 1
ATOM 2724 N N . VAL A 1 350 ? -1.408 -41 -16 1 97 350 VAL A N 1
ATOM 2725 C CA . VAL A 1 350 ? -2.178 -41.594 -14.906 1 97 350 VAL A CA 1
ATOM 2726 C C . VAL A 1 350 ? -3.375 -42.375 -15.469 1 97 350 VAL A C 1
ATOM 2728 O O . VAL A 1 350 ? -4.227 -41.781 -16.141 1 97 350 VAL A O 1
ATOM 2731 N N . SER A 1 351 ? -3.459 -43.562 -15.109 1 94.88 351 SER A N 1
ATOM 2732 C CA . SER A 1 351 ? -4.574 -44.375 -15.57 1 94.88 351 SER A CA 1
ATOM 2733 C C . SER A 1 351 ? -5.832 -44.125 -14.758 1 94.88 351 SER A C 1
ATOM 2735 O O . SER A 1 351 ? -5.766 -43.938 -13.539 1 94.88 351 SER A O 1
ATOM 2737 N N . LEU A 1 352 ? -6.953 -44.156 -15.391 1 92 352 LEU A N 1
ATOM 2738 C CA . LEU A 1 352 ? -8.219 -43.906 -14.703 1 92 352 LEU A CA 1
ATOM 2739 C C . LEU A 1 352 ? -8.648 -45.156 -13.93 1 92 352 LEU A C 1
ATOM 2741 O O . LEU A 1 352 ? -9.539 -45.094 -13.078 1 92 352 LEU A O 1
ATOM 2745 N N . ASP A 1 353 ? -8.031 -46.281 -14.172 1 88.69 353 ASP A N 1
ATOM 2746 C CA . ASP A 1 353 ? -8.312 -47.531 -13.453 1 88.69 353 ASP A CA 1
ATOM 2747 C C . ASP A 1 353 ? -7.301 -47.75 -12.328 1 88.69 353 ASP A C 1
ATOM 2749 O O . ASP A 1 353 ? -7.348 -48.781 -11.641 1 88.69 353 ASP A O 1
ATOM 2753 N N . GLY A 1 354 ? -6.457 -46.812 -12.219 1 90.19 354 GLY A N 1
ATOM 2754 C CA . GLY A 1 354 ? -5.418 -46.938 -11.211 1 90.19 354 GLY A CA 1
ATOM 2755 C C . GLY A 1 354 ? -4.043 -47.219 -11.789 1 90.19 354 GLY A C 1
ATOM 2756 O O . GLY A 1 354 ? -3.912 -47.906 -12.797 1 90.19 354 GLY A O 1
ATOM 2757 N N . GLY A 1 355 ? -3.088 -46.531 -11.188 1 91.19 355 GLY A N 1
ATOM 2758 C CA . GLY A 1 355 ? -1.715 -46.719 -11.641 1 91.19 355 GLY A CA 1
ATOM 2759 C C . GLY A 1 355 ? -1.201 -45.531 -12.438 1 91.19 355 GLY A C 1
ATOM 2760 O O . GLY A 1 355 ? -1.952 -44.594 -12.719 1 91.19 355 GLY A O 1
ATOM 2761 N N . TYR A 1 356 ? 0.08 -45.594 -12.781 1 95.19 356 TYR A N 1
ATOM 2762 C CA . TYR A 1 356 ? 0.727 -44.5 -13.492 1 95.19 356 TYR A CA 1
ATOM 2763 C C . TYR A 1 356 ? 1.891 -45 -14.336 1 95.19 356 TYR A C 1
ATOM 2765 O O . TYR A 1 356 ? 2.326 -46.125 -14.18 1 95.19 356 TYR A O 1
ATOM 2773 N N . ARG A 1 357 ? 2.275 -44.219 -15.281 1 94 357 ARG A N 1
ATOM 2774 C CA . ARG A 1 357 ? 3.488 -44.406 -16.062 1 94 357 ARG A CA 1
ATOM 2775 C C . ARG A 1 357 ? 4.254 -43.094 -16.219 1 94 357 ARG A C 1
ATOM 2777 O O . ARG A 1 357 ? 3.688 -42.094 -16.656 1 94 357 ARG A O 1
ATOM 2784 N N . VAL A 1 358 ? 5.535 -43.125 -15.82 1 95.94 358 VAL A N 1
ATOM 2785 C CA . VAL A 1 358 ? 6.395 -41.969 -16.031 1 95.94 358 VAL A CA 1
ATOM 2786 C C . VAL A 1 358 ? 7.141 -42.125 -17.359 1 95.94 358 VAL A C 1
ATOM 2788 O O . VAL A 1 358 ? 7.727 -43.188 -17.641 1 95.94 358 VAL A O 1
ATOM 2791 N N . LEU A 1 359 ? 7.148 -41.125 -18.203 1 94.88 359 LEU A N 1
ATOM 2792 C CA . LEU A 1 359 ? 7.871 -41.188 -19.469 1 94.88 359 LEU A CA 1
ATOM 2793 C C . LEU A 1 359 ? 9.289 -40.656 -19.297 1 94.88 359 LEU A C 1
ATOM 2795 O O . LEU A 1 359 ? 9.508 -39.438 -19.25 1 94.88 359 LEU A O 1
ATOM 2799 N N . HIS A 1 360 ? 10.25 -41.5 -19.203 1 93.5 360 HIS A N 1
ATOM 2800 C CA . HIS A 1 360 ? 11.664 -41.156 -19.172 1 93.5 360 HIS A CA 1
ATOM 2801 C C . HIS A 1 360 ? 12.242 -41.062 -20.578 1 93.5 360 HIS A C 1
ATOM 2803 O O . HIS A 1 360 ? 12.883 -42 -21.047 1 93.5 360 HIS A O 1
ATOM 2809 N N . LEU A 1 361 ? 12.148 -39.938 -21.203 1 91.19 361 LEU A N 1
ATOM 2810 C CA . LEU A 1 361 ? 12.453 -39.812 -22.625 1 91.19 361 LEU A CA 1
ATOM 2811 C C . LEU A 1 361 ? 13.852 -39.25 -22.828 1 91.19 361 LEU A C 1
ATOM 2813 O O . LEU A 1 361 ? 14.383 -39.281 -23.938 1 91.19 361 LEU A O 1
ATOM 2817 N N . ASP A 1 362 ? 14.375 -38.656 -21.844 1 89.62 362 ASP A N 1
ATOM 2818 C CA . ASP A 1 362 ? 15.727 -38.094 -21.828 1 89.62 362 ASP A CA 1
ATOM 2819 C C . ASP A 1 362 ? 16.25 -37.938 -20.406 1 89.62 362 ASP A C 1
ATOM 2821 O O . ASP A 1 362 ? 15.523 -38.25 -19.453 1 89.62 362 ASP A O 1
ATOM 2825 N N . ASP A 1 363 ? 17.5 -37.5 -20.312 1 85.62 363 ASP A N 1
ATOM 2826 C CA . ASP A 1 363 ? 18.094 -37.469 -18.984 1 85.62 363 ASP A CA 1
ATOM 2827 C C . ASP A 1 363 ? 18.359 -36 -18.562 1 85.62 363 ASP A C 1
ATOM 2829 O O . ASP A 1 363 ? 18.844 -35.75 -17.453 1 85.62 363 ASP A O 1
ATOM 2833 N N . GLU A 1 364 ? 18.016 -35.125 -19.328 1 92.5 364 GLU A N 1
ATOM 2834 C CA . GLU A 1 364 ? 18.484 -33.812 -18.984 1 92.5 364 GLU A CA 1
ATOM 2835 C C . GLU A 1 364 ? 17.344 -32.781 -19.062 1 92.5 364 GLU A C 1
ATOM 2837 O O . GLU A 1 364 ? 17.344 -31.797 -18.312 1 92.5 364 GLU A O 1
ATOM 2842 N N . PHE A 1 365 ? 16.391 -32.969 -19.891 1 96.81 365 PHE A N 1
ATOM 2843 C CA . PHE A 1 365 ? 15.367 -31.969 -20.188 1 96.81 365 PHE A CA 1
ATOM 2844 C C . PHE A 1 365 ? 14.312 -31.938 -19.094 1 96.81 365 PHE A C 1
ATOM 2846 O O . PHE A 1 365 ? 14.047 -32.938 -18.453 1 96.81 365 PHE A O 1
ATOM 2853 N N . SER A 1 366 ? 13.82 -30.844 -18.828 1 98.25 366 SER A N 1
ATOM 2854 C CA . SER A 1 366 ? 12.562 -30.672 -18.109 1 98.25 366 SER A CA 1
ATOM 2855 C C . SER A 1 366 ? 11.398 -30.469 -19.062 1 98.25 366 SER A C 1
ATOM 2857 O O . SER A 1 366 ? 11.5 -29.703 -20.031 1 98.25 366 SER A O 1
ATOM 2859 N N . TRP A 1 367 ? 10.281 -31.125 -18.812 1 98.12 367 TRP A N 1
ATOM 2860 C CA . TRP A 1 367 ? 9.18 -31.234 -19.766 1 98.12 367 TRP A CA 1
ATOM 2861 C C . TRP A 1 367 ? 7.93 -30.547 -19.234 1 98.12 367 TRP A C 1
ATOM 2863 O O . TRP A 1 367 ? 7.668 -30.547 -18.031 1 98.12 367 TRP A O 1
ATOM 2873 N N . ASN A 1 368 ? 7.152 -29.984 -20.109 1 97.06 368 ASN A N 1
ATOM 2874 C CA . ASN A 1 368 ? 5.797 -29.516 -19.859 1 97.06 368 ASN A CA 1
ATOM 2875 C C . ASN A 1 368 ? 4.805 -30.094 -20.859 1 97.06 368 ASN A C 1
ATOM 2877 O O . ASN A 1 368 ? 5.094 -30.172 -22.047 1 97.06 368 ASN A O 1
ATOM 2881 N N . VAL A 1 369 ? 3.684 -30.562 -20.359 1 97.75 369 VAL A N 1
ATOM 2882 C CA . VAL A 1 369 ? 2.617 -31.047 -21.219 1 97.75 369 VAL A CA 1
ATOM 2883 C C . VAL A 1 369 ? 1.715 -29.875 -21.641 1 97.75 369 VAL A C 1
ATOM 2885 O O . VAL A 1 369 ? 1.089 -29.234 -20.781 1 97.75 369 VAL A O 1
ATOM 2888 N N . LEU A 1 370 ? 1.589 -29.656 -22.938 1 96.69 370 LEU A N 1
ATOM 2889 C CA . LEU A 1 370 ? 0.827 -28.516 -23.406 1 96.69 370 LEU A CA 1
ATOM 2890 C C . LEU A 1 370 ? -0.573 -28.938 -23.844 1 96.69 370 LEU A C 1
ATOM 2892 O O . LEU A 1 370 ? -1.546 -28.219 -23.609 1 96.69 370 LEU A O 1
ATOM 2896 N N . ALA A 1 371 ? -0.631 -30.109 -24.578 1 95.44 371 ALA A N 1
ATOM 2897 C CA . ALA A 1 371 ? -1.919 -30.578 -25.078 1 95.44 371 ALA A CA 1
ATOM 2898 C C . ALA A 1 371 ? -1.854 -32.062 -25.469 1 95.44 371 ALA A C 1
ATOM 2900 O O . ALA A 1 371 ? -0.767 -32.625 -25.641 1 95.44 371 ALA A O 1
ATOM 2901 N N . THR A 1 372 ? -2.99 -32.656 -25.531 1 95.31 372 THR A N 1
ATOM 2902 C CA . THR A 1 372 ? -3.162 -34 -26.062 1 95.31 372 THR A CA 1
ATOM 2903 C C . THR A 1 372 ? -4.188 -34 -27.203 1 95.31 372 THR A C 1
ATOM 2905 O O . THR A 1 372 ? -4.984 -33.062 -27.328 1 95.31 372 THR A O 1
ATOM 2908 N N . ASP A 1 373 ? -4.137 -35.031 -28 1 92.06 373 ASP A N 1
ATOM 2909 C CA . ASP A 1 373 ? -5.082 -35.125 -29.109 1 92.06 373 ASP A CA 1
ATOM 2910 C C . ASP A 1 373 ? -6.266 -36 -28.766 1 92.06 373 ASP A C 1
ATOM 2912 O O . ASP A 1 373 ? -7.125 -36.281 -29.609 1 92.06 373 ASP A O 1
ATOM 2916 N N . GLY A 1 374 ? -6.312 -36.562 -27.5 1 89.88 374 GLY A N 1
ATOM 2917 C CA . GLY A 1 374 ? -7.375 -37.469 -27.109 1 89.88 374 GLY A CA 1
ATOM 2918 C C . GLY A 1 374 ? -7.168 -38.875 -27.609 1 89.88 374 GLY A C 1
ATOM 2919 O O . GLY A 1 374 ? -7.977 -39.781 -27.328 1 89.88 374 GLY A O 1
ATOM 2920 N N . ASN A 1 375 ? -6.137 -39.094 -28.281 1 91.56 375 ASN A N 1
ATOM 2921 C CA . ASN A 1 375 ? -5.789 -40.406 -28.828 1 91.56 375 ASN A CA 1
ATOM 2922 C C . ASN A 1 375 ? -4.434 -40.875 -28.312 1 91.56 375 ASN A C 1
ATOM 2924 O O . ASN A 1 375 ? -4.305 -41.281 -27.156 1 91.56 375 ASN A O 1
ATOM 2928 N N . SER A 1 376 ? -3.393 -40.688 -29.141 1 93.25 376 SER A N 1
ATOM 2929 C CA . SER A 1 376 ? -2.113 -41.25 -28.719 1 93.25 376 SER A CA 1
ATOM 2930 C C . SER A 1 376 ? -1.01 -40.188 -28.766 1 93.25 376 SER A C 1
ATOM 2932 O O . SER A 1 376 ? 0.166 -40.5 -28.578 1 93.25 376 SER A O 1
ATOM 2934 N N . ARG A 1 377 ? -1.336 -38.969 -29.016 1 94.88 377 ARG A N 1
ATOM 2935 C CA . ARG A 1 377 ? -0.28 -38 -29.203 1 94.88 377 ARG A CA 1
ATOM 2936 C C . ARG A 1 377 ? -0.357 -36.906 -28.141 1 94.88 377 ARG A C 1
ATOM 2938 O O . ARG A 1 377 ? -1.447 -36.531 -27.703 1 94.88 377 ARG A O 1
ATOM 2945 N N . LEU A 1 378 ? 0.813 -36.406 -27.812 1 96 378 LEU A N 1
ATOM 2946 C CA . LEU A 1 378 ? 1.003 -35.25 -26.938 1 96 378 LEU A CA 1
ATOM 2947 C C . LEU A 1 378 ? 1.88 -34.219 -27.594 1 96 378 LEU A C 1
ATOM 2949 O O . LEU A 1 378 ? 2.826 -34.531 -28.312 1 96 378 LEU A O 1
ATOM 2953 N N . VAL A 1 379 ? 1.553 -33 -27.406 1 96.56 379 VAL A N 1
ATOM 2954 C CA . VAL A 1 379 ? 2.473 -31.891 -27.656 1 96.56 379 VAL A CA 1
ATOM 2955 C C . VAL A 1 379 ? 3.076 -31.406 -26.344 1 96.56 379 VAL A C 1
ATOM 2957 O O . VAL A 1 379 ? 2.35 -31.094 -25.406 1 96.56 379 VAL A O 1
ATOM 2960 N N . CYS A 1 380 ? 4.363 -31.391 -26.25 1 97.69 380 CYS A N 1
ATOM 2961 C CA . CYS A 1 380 ? 5.094 -30.969 -25.062 1 97.69 380 CYS A CA 1
ATOM 2962 C C . CYS A 1 380 ? 6.121 -29.891 -25.406 1 97.69 380 CYS A C 1
ATOM 2964 O O . CYS A 1 380 ? 6.469 -29.719 -26.578 1 97.69 380 CYS A O 1
ATOM 2966 N N . SER A 1 381 ? 6.441 -29.141 -24.453 1 97.88 381 SER A N 1
ATOM 2967 C CA . SER A 1 381 ? 7.652 -28.328 -24.516 1 97.88 381 SER A CA 1
ATOM 2968 C C . SER A 1 381 ? 8.727 -28.875 -23.578 1 97.88 381 SER A C 1
ATOM 2970 O O . SER A 1 381 ? 8.414 -29.453 -22.531 1 97.88 381 SER A O 1
ATOM 2972 N N . ARG A 1 382 ? 9.953 -28.781 -23.953 1 98.06 382 ARG A N 1
ATOM 2973 C CA . ARG A 1 382 ? 11.07 -29.172 -23.094 1 98.06 382 ARG A CA 1
ATOM 2974 C C . ARG A 1 382 ? 12.234 -28.203 -23.234 1 98.06 382 ARG A C 1
ATOM 2976 O O . ARG A 1 382 ? 12.359 -27.516 -24.25 1 98.06 382 ARG A O 1
ATOM 2983 N N . SER A 1 383 ? 13.023 -28.078 -22.188 1 98.12 383 SER A N 1
ATOM 2984 C CA . SER A 1 383 ? 14.156 -27.156 -22.203 1 98.12 383 SER A CA 1
ATOM 2985 C C . SER A 1 383 ? 15.234 -27.594 -21.219 1 98.12 383 SER A C 1
ATOM 2987 O O . SER A 1 383 ? 15.031 -28.516 -20.438 1 98.12 383 SER A O 1
ATOM 2989 N N . THR A 1 384 ? 16.422 -27.094 -21.344 1 97.56 384 THR A N 1
ATOM 2990 C CA . THR A 1 384 ? 17.531 -27.094 -20.406 1 97.56 384 THR A CA 1
ATOM 2991 C C . THR A 1 384 ? 18.078 -25.672 -20.219 1 97.56 384 THR A C 1
ATOM 2993 O O . THR A 1 384 ? 17.578 -24.734 -20.844 1 97.56 384 THR A O 1
ATOM 2996 N N . SER A 1 385 ? 19.094 -25.531 -19.406 1 97.5 385 SER A N 1
ATOM 2997 C CA . SER A 1 385 ? 19.703 -24.219 -19.234 1 97.5 385 SER A CA 1
ATOM 2998 C C . SER A 1 385 ? 20.344 -23.734 -20.531 1 97.5 385 SER A C 1
ATOM 3000 O O . SER A 1 385 ? 20.578 -22.531 -20.703 1 97.5 385 SER A O 1
ATOM 3002 N N . ALA A 1 386 ? 20.641 -24.641 -21.453 1 97.56 386 ALA A N 1
ATOM 3003 C CA . ALA A 1 386 ? 21.328 -24.297 -22.703 1 97.56 386 ALA A CA 1
ATOM 3004 C C . ALA A 1 386 ? 20.344 -24.234 -23.875 1 97.56 386 ALA A C 1
ATOM 3006 O O . ALA A 1 386 ? 20.672 -23.703 -24.938 1 97.56 386 ALA A O 1
ATOM 3007 N N . ILE A 1 387 ? 19.203 -24.828 -23.719 1 97.75 387 ILE A N 1
ATOM 3008 C CA . ILE A 1 387 ? 18.188 -24.891 -24.766 1 97.75 387 ILE A CA 1
ATOM 3009 C C . ILE A 1 387 ? 16.922 -24.203 -24.297 1 97.75 387 ILE A C 1
ATOM 3011 O O . ILE A 1 387 ? 16.141 -24.75 -23.516 1 97.75 387 ILE A O 1
ATOM 3015 N N . PRO A 1 388 ? 16.656 -23.078 -24.875 1 97.81 388 PRO A N 1
ATOM 3016 C CA . PRO A 1 388 ? 15.523 -22.297 -24.375 1 97.81 388 PRO A CA 1
ATOM 3017 C C . PRO A 1 388 ? 14.195 -23.047 -24.484 1 97.81 388 PRO A C 1
ATOM 3019 O O . PRO A 1 388 ? 13.414 -23.062 -23.516 1 97.81 388 PRO A O 1
ATOM 3022 N N . TYR A 1 389 ? 13.891 -23.609 -25.625 1 97.56 389 TYR A N 1
ATOM 3023 C CA . TYR A 1 389 ? 12.742 -24.516 -25.719 1 97.56 389 TYR A CA 1
ATOM 3024 C C . TYR A 1 389 ? 12.812 -25.359 -26.984 1 97.56 389 TYR A C 1
ATOM 3026 O O . TYR A 1 389 ? 13.453 -24.984 -27.953 1 97.56 389 TYR A O 1
ATOM 3034 N N . GLU A 1 390 ? 12.234 -26.5 -26.922 1 97.81 390 GLU A N 1
ATOM 3035 C CA . GLU A 1 390 ? 11.812 -27.312 -28.047 1 97.81 390 GLU A CA 1
ATOM 3036 C C . GLU A 1 390 ? 10.359 -27.75 -27.906 1 97.81 390 GLU A C 1
ATOM 3038 O O . GLU A 1 390 ? 9.938 -28.172 -26.828 1 97.81 390 GLU A O 1
ATOM 3043 N N . ILE A 1 391 ? 9.625 -27.516 -28.984 1 97.44 391 ILE A N 1
ATOM 3044 C CA . ILE A 1 391 ? 8.297 -28.125 -29.031 1 97.44 391 ILE A CA 1
ATOM 3045 C C . ILE A 1 391 ? 8.391 -29.516 -29.641 1 97.44 391 ILE A C 1
ATOM 3047 O O . ILE A 1 391 ? 8.953 -29.703 -30.719 1 97.44 391 ILE A O 1
ATOM 3051 N N . VAL A 1 392 ? 7.785 -30.484 -28.922 1 96.81 392 VAL A N 1
ATOM 3052 C CA . VAL A 1 392 ? 7.949 -31.859 -29.375 1 96.81 392 VAL A CA 1
ATOM 3053 C C . VAL A 1 392 ? 6.582 -32.531 -29.484 1 96.81 392 VAL A C 1
ATOM 3055 O O . VAL A 1 392 ? 5.691 -32.281 -28.656 1 96.81 392 VAL A O 1
ATOM 3058 N N . LEU A 1 393 ? 6.445 -33.281 -30.5 1 95.94 393 LEU A N 1
ATOM 3059 C CA . LEU A 1 393 ? 5.324 -34.188 -30.656 1 95.94 393 LEU A CA 1
ATOM 3060 C C . LEU A 1 393 ? 5.691 -35.594 -30.172 1 95.94 393 LEU A C 1
ATOM 3062 O O . LEU A 1 393 ? 6.637 -36.188 -30.688 1 95.94 393 LEU A O 1
ATOM 3066 N N . VAL A 1 394 ? 5.004 -36.031 -29.172 1 96.12 394 VAL A N 1
ATOM 3067 C CA . VAL A 1 394 ? 5.207 -37.375 -28.641 1 96.12 394 VAL A CA 1
ATOM 3068 C C . VAL A 1 394 ? 4.082 -38.281 -29.094 1 96.12 394 VAL A C 1
ATOM 3070 O O . VAL A 1 394 ? 2.902 -38 -28.891 1 96.12 394 VAL A O 1
ATOM 3073 N N . GLU A 1 395 ? 4.422 -39.344 -29.656 1 94.19 395 GLU A N 1
ATOM 3074 C CA . GLU A 1 395 ? 3.447 -40.344 -30.047 1 94.19 395 GLU A CA 1
ATOM 3075 C C . GLU A 1 395 ? 3.611 -41.625 -29.219 1 94.19 395 GLU A C 1
ATOM 3077 O O . GLU A 1 395 ? 4.664 -42.25 -29.25 1 94.19 395 GLU A O 1
ATOM 3082 N N . LEU A 1 396 ? 2.525 -41.906 -28.562 1 93.88 396 LEU A N 1
ATOM 3083 C CA . LEU A 1 396 ? 2.541 -43.094 -27.703 1 93.88 396 LEU A CA 1
ATOM 3084 C C . LEU A 1 396 ? 2.27 -44.344 -28.516 1 93.88 396 LEU A C 1
ATOM 3086 O O . LEU A 1 396 ? 1.344 -44.375 -29.328 1 93.88 396 LEU A O 1
ATOM 3090 N N . LYS A 1 397 ? 3.195 -45.25 -28.328 1 86.06 397 LYS A N 1
ATOM 3091 C CA . LYS A 1 397 ? 3.062 -46.562 -28.953 1 86.06 397 LYS A CA 1
ATOM 3092 C C . LYS A 1 397 ? 3.244 -47.688 -27.922 1 86.06 397 LYS A C 1
ATOM 3094 O O . LYS A 1 397 ? 3.689 -47.438 -26.812 1 86.06 397 LYS A O 1
ATOM 3099 N N . GLU A 1 398 ? 2.699 -48.812 -28.297 1 74.94 398 GLU A N 1
ATOM 3100 C CA . GLU A 1 398 ? 2.842 -49.969 -27.422 1 74.94 398 GLU A CA 1
ATOM 3101 C C . GLU A 1 398 ? 4.297 -50.188 -27 1 74.94 398 GLU A C 1
ATOM 3103 O O . GLU A 1 398 ? 4.574 -50.562 -25.859 1 74.94 398 GLU A O 1
ATOM 3108 N N . SER A 1 399 ? 5.113 -49.875 -27.922 1 78.06 399 SER A N 1
ATOM 3109 C CA . SER A 1 399 ? 6.543 -49.938 -27.625 1 78.06 399 SER A CA 1
ATOM 3110 C C . SER A 1 399 ? 7.031 -48.625 -27.031 1 78.06 399 SER A C 1
ATOM 3112 O O . SER A 1 399 ? 6.379 -48.031 -26.156 1 78.06 399 SER A O 1
ATOM 3114 N N . GLU A 1 400 ? 8.125 -48.188 -27.406 1 84.06 400 GLU A N 1
ATOM 3115 C CA . GLU A 1 400 ? 8.734 -46.938 -26.969 1 84.06 400 GLU A CA 1
ATOM 3116 C C . GLU A 1 400 ? 8.102 -45.75 -27.688 1 84.06 400 GLU A C 1
ATOM 3118 O O . GLU A 1 400 ? 7.848 -45.781 -28.891 1 84.06 400 GLU A O 1
ATOM 3123 N N . PRO A 1 401 ? 7.684 -44.75 -26.875 1 92.44 401 PRO A N 1
ATOM 3124 C CA . PRO A 1 401 ? 7.137 -43.562 -27.516 1 92.44 401 PRO A CA 1
ATOM 3125 C C . PRO A 1 401 ? 8.102 -42.938 -28.516 1 92.44 401 PRO A C 1
ATOM 3127 O O . PRO A 1 401 ? 9.32 -43 -28.344 1 92.44 401 PRO A O 1
ATOM 3130 N N . SER A 1 402 ? 7.555 -42.438 -29.578 1 92.56 402 SER A N 1
ATOM 3131 C CA . SER A 1 402 ? 8.344 -41.656 -30.531 1 92.56 402 SER A CA 1
ATOM 3132 C C . SER A 1 402 ? 8.297 -40.156 -30.203 1 92.56 402 SER A C 1
ATOM 3134 O O . SER A 1 402 ? 7.246 -39.625 -29.828 1 92.56 402 SER A O 1
ATOM 3136 N N . VAL A 1 403 ? 9.453 -39.531 -30.219 1 94.94 403 VAL A N 1
ATOM 3137 C CA . VAL A 1 403 ? 9.57 -38.125 -29.922 1 94.94 403 VAL A CA 1
ATOM 3138 C C . VAL A 1 403 ? 10.109 -37.375 -31.141 1 94.94 403 VAL A C 1
ATOM 3140 O O . VAL A 1 403 ? 11.18 -37.688 -31.656 1 94.94 403 VAL A O 1
ATOM 3143 N N . LYS A 1 404 ? 9.398 -36.375 -31.625 1 94.44 404 LYS A N 1
ATOM 3144 C CA . LYS A 1 404 ? 9.812 -35.562 -32.75 1 94.44 404 LYS A CA 1
ATOM 3145 C C . LYS A 1 404 ? 9.805 -34.062 -32.406 1 94.44 404 LYS A C 1
ATOM 3147 O O . LYS A 1 404 ? 8.797 -33.531 -31.938 1 94.44 404 LYS A O 1
ATOM 3152 N N . VAL A 1 405 ? 10.93 -33.344 -32.625 1 95.69 405 VAL A N 1
ATOM 3153 C CA . VAL A 1 405 ? 10.977 -31.891 -32.438 1 95.69 405 VAL A CA 1
ATOM 3154 C C . VAL A 1 405 ? 10.258 -31.203 -33.625 1 95.69 405 VAL A C 1
ATOM 3156 O O . VAL A 1 405 ? 10.625 -31.406 -34.781 1 95.69 405 VAL A O 1
ATOM 3159 N N . ILE A 1 406 ? 9.305 -30.391 -33.281 1 94.69 406 ILE A N 1
ATOM 3160 C CA . ILE A 1 406 ? 8.523 -29.812 -34.375 1 94.69 406 ILE A CA 1
ATOM 3161 C C . ILE A 1 406 ? 8.703 -28.297 -34.406 1 94.69 406 ILE A C 1
ATOM 3163 O O . ILE A 1 406 ? 8.289 -27.641 -35.344 1 94.69 406 ILE A O 1
ATOM 3167 N N . ASP A 1 407 ? 9.273 -27.688 -33.406 1 94.25 407 ASP A N 1
ATOM 3168 C CA . ASP A 1 407 ? 9.547 -26.25 -33.406 1 94.25 407 ASP A CA 1
ATOM 3169 C C . ASP A 1 407 ? 10.695 -25.922 -32.469 1 94.25 407 ASP A C 1
ATOM 3171 O O . ASP A 1 407 ? 10.852 -26.562 -31.422 1 94.25 407 ASP A O 1
ATOM 3175 N N . THR A 1 408 ? 11.516 -25.016 -32.812 1 95.31 408 THR A N 1
ATOM 3176 C CA . THR A 1 408 ? 12.594 -24.453 -32 1 95.31 408 THR A CA 1
ATOM 3177 C C . THR A 1 408 ? 12.672 -22.938 -32.219 1 95.31 408 THR A C 1
ATOM 3179 O O . THR A 1 408 ? 12.18 -22.406 -33.219 1 95.31 408 THR A O 1
ATOM 3182 N N . PRO A 1 409 ? 13.219 -22.25 -31.234 1 94.12 409 PRO A N 1
ATOM 3183 C CA . PRO A 1 409 ? 13.328 -20.797 -31.438 1 94.12 409 PRO A CA 1
ATOM 3184 C C . PRO A 1 409 ? 14.391 -20.438 -32.469 1 94.12 409 PRO A C 1
ATOM 3186 O O . PRO A 1 409 ? 15.391 -21.141 -32.625 1 94.12 409 PRO A O 1
ATOM 3189 N N . THR A 1 410 ? 14.148 -19.281 -33.188 1 92.62 410 THR A N 1
ATOM 3190 C CA . THR A 1 410 ? 15.18 -18.688 -34.031 1 92.62 410 THR A CA 1
ATOM 3191 C C . THR A 1 410 ? 16.125 -17.828 -33.188 1 92.62 410 THR A C 1
ATOM 3193 O O . THR A 1 410 ? 15.711 -16.828 -32.594 1 92.62 410 THR A O 1
ATOM 3196 N N . LEU A 1 411 ? 17.359 -18.25 -33.188 1 96.25 411 LEU A N 1
ATOM 3197 C CA . LEU A 1 411 ? 18.344 -17.562 -32.344 1 96.25 411 LEU A CA 1
ATOM 3198 C C . LEU A 1 411 ? 19.438 -16.953 -33.219 1 96.25 411 LEU A C 1
ATOM 3200 O O . LEU A 1 411 ? 19.797 -17.516 -34.25 1 96.25 411 LEU A O 1
ATOM 3204 N N . SER A 1 412 ? 19.984 -15.805 -32.812 1 96.06 412 SER A N 1
ATOM 3205 C CA . SER A 1 412 ? 21.156 -15.234 -33.469 1 96.06 412 SER A CA 1
ATOM 3206 C C . SER A 1 412 ? 22.406 -16.078 -33.219 1 96.06 412 SER A C 1
ATOM 3208 O O . SER A 1 412 ? 22.453 -16.828 -32.25 1 96.06 412 SER A O 1
ATOM 3210 N N . ASP A 1 413 ? 23.438 -15.852 -34.031 1 96.25 413 ASP A N 1
ATOM 3211 C CA . ASP A 1 413 ? 24.656 -16.656 -33.938 1 96.25 413 ASP A CA 1
ATOM 3212 C C . ASP A 1 413 ? 25.359 -16.453 -32.594 1 96.25 413 ASP A C 1
ATOM 3214 O O . ASP A 1 413 ? 25.891 -17.406 -32.031 1 96.25 413 ASP A O 1
ATOM 3218 N N . ASP A 1 414 ? 25.344 -15.312 -32.156 1 96.06 414 ASP A N 1
ATOM 3219 C CA . ASP A 1 414 ? 26.031 -15.031 -30.906 1 96.06 414 ASP A CA 1
ATOM 3220 C C . ASP A 1 414 ? 25.312 -15.695 -29.734 1 96.06 414 ASP A C 1
ATOM 3222 O O . ASP A 1 414 ? 25.953 -16.172 -28.797 1 96.06 414 ASP A O 1
ATOM 3226 N N . VAL A 1 415 ? 23.984 -15.766 -29.781 1 97.31 415 VAL A N 1
ATOM 3227 C CA . VAL A 1 415 ? 23.219 -16.422 -28.75 1 97.31 415 VAL A CA 1
ATOM 3228 C C . VAL A 1 415 ? 23.453 -17.938 -28.797 1 97.31 415 VAL A C 1
ATOM 3230 O O . VAL A 1 415 ? 23.609 -18.578 -27.766 1 97.31 415 VAL A O 1
ATOM 3233 N N . VAL A 1 416 ? 23.516 -18.453 -30 1 97.69 416 VAL A N 1
ATOM 3234 C CA . VAL A 1 416 ? 23.766 -19.875 -30.156 1 97.69 416 VAL A CA 1
ATOM 3235 C C . VAL A 1 416 ? 25.125 -20.234 -29.562 1 97.69 416 VAL A C 1
ATOM 3237 O O . VAL A 1 416 ? 25.25 -21.188 -28.812 1 97.69 416 VAL A O 1
ATOM 3240 N N . ALA A 1 417 ? 26.094 -19.422 -29.922 1 97 417 ALA A N 1
ATOM 3241 C CA . ALA A 1 417 ? 27.438 -19.656 -29.422 1 97 417 ALA A CA 1
ATOM 3242 C C . ALA A 1 417 ? 27.484 -19.578 -27.906 1 97 417 ALA A C 1
ATOM 3244 O O . ALA A 1 417 ? 28.156 -20.391 -27.25 1 97 417 ALA A O 1
ATOM 3245 N N . ALA A 1 418 ? 26.844 -18.609 -27.391 1 97.31 418 ALA A N 1
ATOM 3246 C CA . ALA A 1 418 ? 26.797 -18.438 -25.938 1 97.31 418 ALA A CA 1
ATOM 3247 C C . ALA A 1 418 ? 26.125 -19.641 -25.281 1 97.31 418 ALA A C 1
ATOM 3249 O O . ALA A 1 418 ? 26.641 -20.172 -24.297 1 97.31 418 ALA A O 1
ATOM 3250 N N . LEU A 1 419 ? 25.031 -20.109 -25.812 1 98.19 419 LEU A N 1
ATOM 3251 C CA . LEU A 1 419 ? 24.25 -21.203 -25.219 1 98.19 419 LEU A CA 1
ATOM 3252 C C . LEU A 1 419 ? 25 -22.531 -25.328 1 98.19 419 LEU A C 1
ATOM 3254 O O . LEU A 1 419 ? 24.891 -23.391 -24.453 1 98.19 419 LEU A O 1
ATOM 3258 N N . ASP A 1 420 ? 25.812 -22.656 -26.328 1 97.38 420 ASP A N 1
ATOM 3259 C CA . ASP A 1 420 ? 26.594 -23.859 -26.531 1 97.38 420 ASP A CA 1
ATOM 3260 C C . ASP A 1 420 ? 27.641 -24.031 -25.422 1 97.38 420 ASP A C 1
ATOM 3262 O O . ASP A 1 420 ? 28.125 -25.141 -25.203 1 97.38 420 ASP A O 1
ATOM 3266 N N . SER A 1 421 ? 27.906 -22.984 -24.781 1 97.88 421 SER A N 1
ATOM 3267 C CA . SER A 1 421 ? 28.938 -23.016 -23.75 1 97.88 421 SER A CA 1
ATOM 3268 C C . SER A 1 421 ? 28.344 -23.375 -22.391 1 97.88 421 SER A C 1
ATOM 3270 O O . SER A 1 421 ? 29.062 -23.516 -21.406 1 97.88 421 SER A O 1
ATOM 3272 N N . ILE A 1 422 ? 27.094 -23.547 -22.281 1 98.19 422 ILE A N 1
ATOM 3273 C CA . ILE A 1 422 ? 26.406 -23.734 -21 1 98.19 422 ILE A CA 1
ATOM 3274 C C . ILE A 1 422 ? 26.328 -25.219 -20.672 1 98.19 422 ILE A C 1
ATOM 3276 O O . ILE A 1 422 ? 25.953 -26.031 -21.516 1 98.19 422 ILE A O 1
ATOM 3280 N N . LYS A 1 423 ? 26.656 -25.531 -19.438 1 95.94 423 LYS A N 1
ATOM 3281 C CA . LYS A 1 423 ? 26.547 -26.875 -18.906 1 95.94 423 LYS A CA 1
ATOM 3282 C C . LYS A 1 423 ? 25.734 -26.891 -17.609 1 95.94 423 LYS A C 1
ATOM 3284 O O . LYS A 1 423 ? 25.859 -26 -16.781 1 95.94 423 LYS A O 1
ATOM 3289 N N . THR A 1 424 ? 24.938 -27.953 -17.484 1 97 424 THR A N 1
ATOM 3290 C CA . THR A 1 424 ? 24.094 -28.109 -16.297 1 97 424 THR A CA 1
ATOM 3291 C C . THR A 1 424 ? 24.328 -29.469 -15.648 1 97 424 THR A C 1
ATOM 3293 O O . THR A 1 424 ? 24.469 -30.484 -16.344 1 97 424 THR A O 1
ATOM 3296 N N . GLN A 1 425 ? 24.469 -29.469 -14.367 1 96.44 425 GLN A N 1
ATOM 3297 C CA . GLN A 1 425 ? 24.578 -30.703 -13.594 1 96.44 425 GLN A CA 1
ATOM 3298 C C . GLN A 1 425 ? 23.656 -30.688 -12.383 1 96.44 425 GLN A C 1
ATOM 3300 O O . GLN A 1 425 ? 23.406 -29.625 -11.805 1 96.44 425 GLN A O 1
ATOM 3305 N N . VAL A 1 426 ? 23.125 -31.828 -12.094 1 98.06 426 VAL A N 1
ATOM 3306 C CA . VAL A 1 426 ? 22.406 -32.031 -10.836 1 98.06 426 VAL A CA 1
ATOM 3307 C C . VAL A 1 426 ? 23.281 -32.844 -9.875 1 98.06 426 VAL A C 1
ATOM 3309 O O . VAL A 1 426 ? 23.672 -33.969 -10.172 1 98.06 426 VAL A O 1
ATOM 3312 N N . ILE A 1 427 ? 23.562 -32.219 -8.734 1 98.25 427 ILE A N 1
ATOM 3313 C CA . ILE A 1 427 ? 24.5 -32.812 -7.785 1 98.25 427 ILE A CA 1
ATOM 3314 C C . ILE A 1 427 ? 23.766 -33.156 -6.48 1 98.25 427 ILE A C 1
ATOM 3316 O O . ILE A 1 427 ? 23.188 -32.25 -5.848 1 98.25 427 ILE A O 1
ATOM 3320 N N . LYS A 1 428 ? 23.781 -34.406 -6.078 1 97.69 428 LYS A N 1
ATOM 3321 C CA . LYS A 1 428 ? 23.203 -34.812 -4.797 1 97.69 428 LYS A CA 1
ATOM 3322 C C . LYS A 1 428 ? 24.109 -34.406 -3.639 1 97.69 428 LYS A C 1
ATOM 3324 O O . LYS A 1 428 ? 25.344 -34.5 -3.746 1 97.69 428 LYS A O 1
ATOM 3329 N N . ILE A 1 429 ? 23.578 -34 -2.598 1 98.06 429 ILE A N 1
ATOM 3330 C CA . ILE A 1 429 ? 24.344 -33.562 -1.435 1 98.06 429 ILE A CA 1
ATOM 3331 C C . ILE A 1 429 ? 24.469 -34.719 -0.446 1 98.06 429 ILE A C 1
ATOM 3333 O O . ILE A 1 429 ? 23.469 -35.188 0.121 1 98.06 429 ILE A O 1
ATOM 3337 N N . PRO A 1 430 ? 25.625 -35.125 -0.145 1 96.44 430 PRO A N 1
ATOM 3338 C CA . PRO A 1 430 ? 25.828 -36.281 0.726 1 96.44 430 PRO A CA 1
ATOM 3339 C C . PRO A 1 430 ? 25.328 -36.031 2.15 1 96.44 430 PRO A C 1
ATOM 3341 O O . PRO A 1 430 ? 25.547 -34.969 2.715 1 96.44 430 PRO A O 1
ATOM 3344 N N . GLY A 1 431 ? 24.641 -37.031 2.676 1 93.69 431 GLY A N 1
ATOM 3345 C CA . GLY A 1 431 ? 24.234 -37 4.07 1 93.69 431 GLY A CA 1
ATOM 3346 C C . GLY A 1 431 ? 23.016 -36.125 4.312 1 93.69 431 GLY A C 1
ATOM 3347 O O . GLY A 1 431 ? 22.594 -35.938 5.461 1 93.69 431 GLY A O 1
ATOM 3348 N N . ARG A 1 432 ? 22.453 -35.688 3.268 1 93 432 ARG A N 1
ATOM 3349 C CA . ARG A 1 432 ? 21.312 -34.781 3.434 1 93 432 ARG A CA 1
ATOM 3350 C C . ARG A 1 432 ? 20.188 -35.156 2.473 1 93 432 ARG A C 1
ATOM 3352 O O . ARG A 1 432 ? 19.547 -34.281 1.898 1 93 432 ARG A O 1
ATOM 3359 N N . GLY A 1 433 ? 20.109 -36.469 2.09 1 82 433 GLY A N 1
ATOM 3360 C CA . GLY A 1 433 ? 18.984 -36.875 1.254 1 82 433 GLY A CA 1
ATOM 3361 C C . GLY A 1 433 ? 17.656 -36.312 1.748 1 82 433 GLY A C 1
ATOM 3362 O O . GLY A 1 433 ? 17.359 -36.375 2.947 1 82 433 GLY A O 1
ATOM 3363 N N . PRO A 1 434 ? 16.859 -35.625 0.839 1 89.5 434 PRO A N 1
ATOM 3364 C CA . PRO A 1 434 ? 16.938 -35.719 -0.622 1 89.5 434 PRO A CA 1
ATOM 3365 C C . PRO A 1 434 ? 17.484 -34.438 -1.254 1 89.5 434 PRO A C 1
ATOM 3367 O O . PRO A 1 434 ? 17.312 -34.219 -2.457 1 89.5 434 PRO A O 1
ATOM 3370 N N . THR A 1 435 ? 18.266 -33.625 -0.576 1 96.31 435 THR A N 1
ATOM 3371 C CA . THR A 1 435 ? 18.781 -32.344 -1.052 1 96.31 435 THR A CA 1
ATOM 3372 C C . THR A 1 435 ? 19.703 -32.531 -2.25 1 96.31 435 THR A C 1
ATOM 3374 O O . THR A 1 435 ? 20.562 -33.438 -2.24 1 96.31 435 THR A O 1
ATOM 3377 N N . GLU A 1 436 ? 19.516 -31.797 -3.322 1 97.75 436 GLU A N 1
ATOM 3378 C CA . GLU A 1 436 ? 20.406 -31.703 -4.469 1 97.75 436 GLU A CA 1
ATOM 3379 C C . GLU A 1 436 ? 20.516 -30.266 -4.977 1 97.75 436 GLU A C 1
ATOM 3381 O O . GLU A 1 436 ? 19.719 -29.406 -4.602 1 97.75 436 GLU A O 1
ATOM 3386 N N . THR A 1 437 ? 21.516 -29.953 -5.711 1 98.69 437 THR A N 1
ATOM 3387 C CA . THR A 1 437 ? 21.688 -28.609 -6.266 1 98.69 437 THR A CA 1
ATOM 3388 C C . THR A 1 437 ? 21.891 -28.672 -7.777 1 98.69 437 THR A C 1
ATOM 3390 O O . THR A 1 437 ? 22.578 -29.578 -8.281 1 98.69 437 THR A O 1
ATOM 3393 N N . VAL A 1 438 ? 21.156 -27.859 -8.484 1 98.75 438 VAL A N 1
ATOM 3394 C CA . VAL A 1 438 ? 21.406 -27.641 -9.906 1 98.75 438 VAL A CA 1
ATOM 3395 C C . VAL A 1 438 ? 22.562 -26.641 -10.078 1 98.75 438 VAL A C 1
ATOM 3397 O O . VAL A 1 438 ? 22.516 -25.531 -9.531 1 98.75 438 VAL A O 1
ATOM 3400 N N . VAL A 1 439 ? 23.578 -27.031 -10.766 1 98.69 439 VAL A N 1
ATOM 3401 C CA . VAL A 1 439 ? 24.734 -26.156 -11.016 1 98.69 439 VAL A CA 1
ATOM 3402 C C . VAL A 1 439 ? 24.812 -25.844 -12.508 1 98.69 439 VAL A C 1
ATOM 3404 O O . VAL A 1 439 ? 24.812 -26.75 -13.344 1 98.69 439 VAL A O 1
ATOM 3407 N N . VAL A 1 440 ? 24.828 -24.594 -12.836 1 98.69 440 VAL A N 1
ATOM 3408 C CA . VAL A 1 440 ? 24.953 -24.125 -14.211 1 98.69 440 VAL A CA 1
ATOM 3409 C C . VAL A 1 440 ? 26.266 -23.359 -14.375 1 98.69 440 VAL A C 1
ATOM 3411 O O . VAL A 1 440 ? 26.562 -22.453 -13.594 1 98.69 440 VAL A O 1
ATOM 3414 N N . GLN A 1 441 ? 27.047 -23.734 -15.367 1 98.06 441 GLN A N 1
ATOM 3415 C CA . GLN A 1 441 ? 28.375 -23.172 -15.609 1 98.06 441 GLN A CA 1
ATOM 3416 C C . GLN A 1 441 ? 28.625 -22.938 -17.094 1 98.06 441 GLN A C 1
ATOM 3418 O O . GLN A 1 441 ? 27.891 -23.469 -17.938 1 98.06 441 GLN A O 1
ATOM 3423 N N . SER A 1 442 ? 29.562 -22.094 -17.328 1 97.69 442 SER A N 1
ATOM 3424 C CA . SER A 1 442 ? 30.062 -21.953 -18.688 1 97.69 442 SER A CA 1
ATOM 3425 C C . SER A 1 442 ? 31.344 -22.734 -18.891 1 97.69 442 SER A C 1
ATOM 3427 O O . SER A 1 442 ? 32.25 -22.719 -18.031 1 97.69 442 SER A O 1
ATOM 3429 N N . THR A 1 443 ? 31.453 -23.359 -20.016 1 94.75 443 THR A N 1
ATOM 3430 C CA . THR A 1 443 ? 32.656 -24.109 -20.344 1 94.75 443 THR A CA 1
ATOM 3431 C C . THR A 1 443 ? 33.781 -23.156 -20.781 1 94.75 443 THR A C 1
ATOM 3433 O O . THR A 1 443 ? 34.938 -23.578 -20.938 1 94.75 443 THR A O 1
ATOM 3436 N N . LEU A 1 444 ? 33.406 -21.953 -20.891 1 91.12 444 LEU A N 1
ATOM 3437 C CA . LEU A 1 444 ? 34.344 -20.953 -21.359 1 91.12 444 LEU A CA 1
ATOM 3438 C C . LEU A 1 444 ? 35.25 -20.5 -20.203 1 91.12 444 LEU A C 1
ATOM 3440 O O . LEU A 1 444 ? 36.281 -19.875 -20.438 1 91.12 444 LEU A O 1
ATOM 3444 N N . ASN A 1 445 ? 34.844 -20.828 -19 1 88.12 445 ASN A N 1
ATOM 3445 C CA . ASN A 1 445 ? 35.656 -20.391 -17.859 1 88.12 445 ASN A CA 1
ATOM 3446 C C . ASN A 1 445 ? 36.906 -21.234 -17.703 1 88.12 445 ASN A C 1
ATOM 3448 O O . ASN A 1 445 ? 36.844 -22.453 -17.641 1 88.12 445 ASN A O 1
ATOM 3452 N N . GLU A 1 446 ? 38.031 -20.562 -17.609 1 84.56 446 GLU A N 1
ATOM 3453 C CA . GLU A 1 446 ? 39.312 -21.25 -17.469 1 84.56 446 GLU A CA 1
ATOM 3454 C C . GLU A 1 446 ? 39.625 -21.562 -16 1 84.56 446 GLU A C 1
ATOM 3456 O O . GLU A 1 446 ? 40.312 -22.531 -15.695 1 84.56 446 GLU A O 1
ATOM 3461 N N . LYS A 1 447 ? 39.188 -20.688 -15.195 1 90.81 447 LYS A N 1
ATOM 3462 C CA . LYS A 1 447 ? 39.375 -20.828 -13.758 1 90.81 447 LYS A CA 1
ATOM 3463 C C . LYS A 1 447 ? 38.031 -21.016 -13.062 1 90.81 447 LYS A C 1
ATOM 3465 O O . LYS A 1 447 ? 36.969 -20.891 -13.688 1 90.81 447 LYS A O 1
ATOM 3470 N N . VAL A 1 448 ? 38.188 -21.375 -11.875 1 95.94 448 VAL A N 1
ATOM 3471 C CA . VAL A 1 448 ? 36.969 -21.5 -11.078 1 95.94 448 VAL A CA 1
ATOM 3472 C C . VAL A 1 448 ? 36.281 -20.141 -10.977 1 95.94 448 VAL A C 1
ATOM 3474 O O . VAL A 1 448 ? 36.844 -19.188 -10.438 1 95.94 448 VAL A O 1
ATOM 3477 N N . ALA A 1 449 ? 35.188 -20.062 -11.57 1 97.38 449 ALA A N 1
ATOM 3478 C CA . ALA A 1 449 ? 34.438 -18.812 -11.578 1 97.38 449 ALA A CA 1
ATOM 3479 C C . ALA A 1 449 ? 33.812 -18.531 -10.211 1 97.38 449 ALA A C 1
ATOM 3481 O O . ALA A 1 449 ? 33.531 -19.469 -9.453 1 97.38 449 ALA A O 1
ATOM 3482 N N . PRO A 1 450 ? 33.688 -17.234 -9.844 1 97.88 450 PRO A N 1
ATOM 3483 C CA . PRO A 1 450 ? 32.906 -16.953 -8.641 1 97.88 450 PRO A CA 1
ATOM 3484 C C . PRO A 1 450 ? 31.516 -17.578 -8.695 1 97.88 450 PRO A C 1
ATOM 3486 O O . PRO A 1 450 ? 30.938 -17.734 -9.781 1 97.88 450 PRO A O 1
ATOM 3489 N N . CYS A 1 451 ? 30.984 -17.906 -7.547 1 98.69 451 CYS A N 1
ATOM 3490 C CA . CYS A 1 451 ? 29.734 -18.656 -7.477 1 98.69 451 CYS A CA 1
ATOM 3491 C C . CYS A 1 451 ? 28.641 -17.828 -6.832 1 98.69 451 CYS A C 1
ATOM 3493 O O . CYS A 1 451 ? 28.875 -17.156 -5.824 1 98.69 451 CYS A O 1
ATOM 3495 N N . ILE A 1 452 ? 27.531 -17.797 -7.453 1 98.88 452 ILE A N 1
ATOM 3496 C CA . ILE A 1 452 ? 26.328 -17.219 -6.852 1 98.88 452 ILE A CA 1
ATOM 3497 C C . ILE A 1 452 ? 25.422 -18.344 -6.359 1 98.88 452 ILE A C 1
ATOM 3499 O O . ILE A 1 452 ? 24.953 -19.156 -7.152 1 98.88 452 ILE A O 1
ATOM 3503 N N . LEU A 1 453 ? 25.219 -18.453 -5.094 1 98.94 453 LEU A N 1
ATOM 3504 C CA . LEU A 1 453 ? 24.203 -19.312 -4.516 1 98.94 453 LEU A CA 1
ATOM 3505 C C . LEU A 1 453 ? 22.812 -18.688 -4.633 1 98.94 453 LEU A C 1
ATOM 3507 O O . LEU A 1 453 ? 22.609 -17.547 -4.191 1 98.94 453 LEU A O 1
ATOM 3511 N N . VAL A 1 454 ? 21.844 -19.453 -5.23 1 98.88 454 VAL A N 1
ATOM 3512 C CA . VAL A 1 454 ? 20.516 -18.906 -5.449 1 98.88 454 VAL A CA 1
ATOM 3513 C C . VAL A 1 454 ? 19.469 -19.844 -4.867 1 98.88 454 VAL A C 1
ATOM 3515 O O . VAL A 1 454 ? 18.828 -20.609 -5.598 1 98.88 454 VAL A O 1
ATOM 3518 N N . PRO A 1 455 ? 19.234 -19.766 -3.531 1 98.69 455 PRO A N 1
ATOM 3519 C CA . PRO A 1 455 ? 18.109 -20.516 -2.994 1 98.69 455 PRO A CA 1
ATOM 3520 C C . PRO A 1 455 ? 16.766 -20.062 -3.574 1 98.69 455 PRO A C 1
ATOM 3522 O O . PRO A 1 455 ? 16.547 -18.859 -3.77 1 98.69 455 PRO A O 1
ATOM 3525 N N . HIS A 1 456 ? 15.945 -21.016 -3.908 1 98.19 456 HIS A N 1
ATOM 3526 C CA . HIS A 1 456 ? 14.656 -20.672 -4.484 1 98.19 456 HIS A CA 1
ATOM 3527 C C . HIS A 1 456 ? 13.672 -20.219 -3.408 1 98.19 456 HIS A C 1
ATOM 3529 O O . HIS A 1 456 ? 13.922 -20.406 -2.215 1 98.19 456 HIS A O 1
ATOM 3535 N N . GLY A 1 457 ? 12.594 -19.531 -3.902 1 96.94 457 GLY A N 1
ATOM 3536 C CA . GLY A 1 457 ? 11.508 -19.172 -3.006 1 96.94 457 GLY A CA 1
ATOM 3537 C C . GLY A 1 457 ? 10.5 -20.297 -2.822 1 96.94 457 GLY A C 1
ATOM 3538 O O . GLY A 1 457 ? 10.781 -21.453 -3.139 1 96.94 457 GLY A O 1
ATOM 3539 N N . GLY A 1 458 ? 9.375 -19.969 -2.295 1 91.19 458 GLY A N 1
ATOM 3540 C CA . GLY A 1 458 ? 8.344 -20.953 -2.008 1 91.19 458 GLY A CA 1
ATOM 3541 C C . GLY A 1 458 ? 7.883 -20.922 -0.564 1 91.19 458 GLY A C 1
ATOM 3542 O O . GLY A 1 458 ? 7.184 -20 -0.147 1 91.19 458 GLY A O 1
ATOM 3543 N N . PRO A 1 459 ? 8.336 -21.766 0.338 1 94.88 459 PRO A N 1
ATOM 3544 C CA . PRO A 1 459 ? 9.523 -22.625 0.253 1 94.88 459 PRO A CA 1
ATOM 3545 C C . PRO A 1 459 ? 9.281 -23.891 -0.56 1 94.88 459 PRO A C 1
ATOM 3547 O O . PRO A 1 459 ? 10.227 -24.609 -0.89 1 94.88 459 PRO A O 1
ATOM 3550 N N . HIS A 1 460 ? 8.055 -24.141 -0.867 1 97.31 460 HIS A N 1
ATOM 3551 C CA . HIS A 1 460 ? 7.75 -25.375 -1.579 1 97.31 460 HIS A CA 1
ATOM 3552 C C . HIS A 1 460 ? 7.746 -25.156 -3.088 1 97.31 460 HIS A C 1
ATOM 3554 O O . HIS A 1 460 ? 6.707 -25.297 -3.738 1 97.31 460 HIS A O 1
ATOM 3560 N N . ALA A 1 461 ? 8.867 -24.875 -3.59 1 96.75 461 ALA A N 1
ATOM 3561 C CA . ALA A 1 461 ? 9.172 -24.781 -5.016 1 96.75 461 ALA A CA 1
ATOM 3562 C C . ALA A 1 461 ? 10.398 -25.625 -5.375 1 96.75 461 ALA A C 1
ATOM 3564 O O . ALA A 1 461 ? 11.07 -26.156 -4.492 1 96.75 461 ALA A O 1
ATOM 3565 N N . THR A 1 462 ? 10.578 -25.797 -6.617 1 97.62 462 THR A N 1
ATOM 3566 C CA . THR A 1 462 ? 11.727 -26.562 -7.086 1 97.62 462 THR A CA 1
ATOM 3567 C C . THR A 1 462 ? 12.383 -25.875 -8.281 1 97.62 462 THR A C 1
ATOM 3569 O O . THR A 1 462 ? 11.703 -25.438 -9.211 1 97.62 462 THR A O 1
ATOM 3572 N N . THR A 1 463 ? 13.68 -25.703 -8.172 1 98.12 463 THR A N 1
ATOM 3573 C CA . THR A 1 463 ? 14.43 -25.281 -9.352 1 98.12 463 THR A CA 1
ATOM 3574 C C . THR A 1 463 ? 14.742 -26.484 -10.242 1 98.12 463 THR A C 1
ATOM 3576 O O . THR A 1 463 ? 15.234 -27.516 -9.758 1 98.12 463 THR A O 1
ATOM 3579 N N . THR A 1 464 ? 14.406 -26.359 -11.484 1 98.25 464 THR A N 1
ATOM 3580 C CA . THR A 1 464 ? 14.641 -27.453 -12.43 1 98.25 464 THR A CA 1
ATOM 3581 C C . THR A 1 464 ? 15.758 -27.094 -13.406 1 98.25 464 THR A C 1
ATOM 3583 O O . THR A 1 464 ? 16.312 -26 -13.344 1 98.25 464 THR A O 1
ATOM 3586 N N . THR A 1 465 ? 16.047 -28.031 -14.289 1 98.38 465 THR A N 1
ATOM 3587 C CA . THR A 1 465 ? 17.078 -27.828 -15.297 1 98.38 465 THR A CA 1
ATOM 3588 C C . THR A 1 465 ? 16.562 -26.969 -16.438 1 98.38 465 THR A C 1
ATOM 3590 O O . THR A 1 465 ? 17.297 -26.703 -17.406 1 98.38 465 THR A O 1
ATOM 3593 N N . ALA A 1 466 ? 15.336 -26.469 -16.328 1 98.19 466 ALA A N 1
ATOM 3594 C CA . ALA A 1 466 ? 14.711 -25.703 -17.406 1 98.19 466 ALA A CA 1
ATOM 3595 C C . ALA A 1 466 ? 15.438 -24.391 -17.625 1 98.19 466 ALA A C 1
ATOM 3597 O O . ALA A 1 466 ? 16.141 -23.891 -16.734 1 98.19 466 ALA A O 1
ATOM 3598 N N . PHE A 1 467 ? 15.227 -23.828 -18.766 1 98.12 467 PHE A N 1
ATOM 3599 C CA . PHE A 1 467 ? 15.867 -22.578 -19.188 1 98.12 467 PHE A CA 1
ATOM 3600 C C . PHE A 1 467 ? 15.391 -21.406 -18.359 1 98.12 467 PHE A C 1
ATOM 3602 O O . PHE A 1 467 ? 14.203 -21.312 -18.031 1 98.12 467 PHE A O 1
ATOM 3609 N N . SER A 1 468 ? 16.266 -20.609 -17.922 1 97.69 468 SER A N 1
ATOM 3610 C CA . SER A 1 468 ? 16.047 -19.328 -17.266 1 97.69 468 SER A CA 1
ATOM 3611 C C . SER A 1 468 ? 17 -18.25 -17.812 1 97.69 468 SER A C 1
ATOM 3613 O O . SER A 1 468 ? 18.219 -18.359 -17.656 1 97.69 468 SER A O 1
ATOM 3615 N N . ALA A 1 469 ? 16.422 -17.188 -18.391 1 97.81 469 ALA A N 1
ATOM 3616 C CA . ALA A 1 469 ? 17.234 -16.125 -18.969 1 97.81 469 ALA A CA 1
ATOM 3617 C C . ALA A 1 469 ? 18.141 -15.5 -17.906 1 97.81 469 ALA A C 1
ATOM 3619 O O . ALA A 1 469 ? 19.297 -15.172 -18.188 1 97.81 469 ALA A O 1
ATOM 3620 N N . GLY A 1 470 ? 17.609 -15.328 -16.734 1 97.75 470 GLY A N 1
ATOM 3621 C CA . GLY A 1 470 ? 18.375 -14.719 -15.664 1 97.75 470 GLY A CA 1
ATOM 3622 C C . GLY A 1 470 ? 19.547 -15.578 -15.219 1 97.75 470 GLY A C 1
ATOM 3623 O O . GLY A 1 470 ? 20.672 -15.078 -15.062 1 97.75 470 GLY A O 1
ATOM 3624 N N . THR A 1 471 ? 19.359 -16.875 -15 1 98.38 471 THR A N 1
ATOM 3625 C CA . THR A 1 471 ? 20.406 -17.797 -14.586 1 98.38 471 THR A CA 1
ATOM 3626 C C . THR A 1 471 ? 21.484 -17.906 -15.664 1 98.38 471 THR A C 1
ATOM 3628 O O . THR A 1 471 ? 22.672 -17.719 -15.383 1 98.38 471 THR A O 1
ATOM 3631 N N . THR A 1 472 ? 21.047 -18.172 -16.891 1 98.25 472 THR A N 1
ATOM 3632 C CA . THR A 1 472 ? 21.984 -18.297 -18 1 98.25 472 THR A CA 1
ATOM 3633 C C . THR A 1 472 ? 22.734 -17 -18.234 1 98.25 472 THR A C 1
ATOM 3635 O O . THR A 1 472 ? 23.938 -17.016 -18.531 1 98.25 472 THR A O 1
ATOM 3638 N N . GLY A 1 473 ? 22.016 -15.883 -18.078 1 98.06 473 GLY A N 1
ATOM 3639 C CA . GLY A 1 473 ? 22.656 -14.586 -18.203 1 98.06 473 GLY A CA 1
ATOM 3640 C C . GLY A 1 473 ? 23.797 -14.375 -17.234 1 98.06 473 GLY A C 1
ATOM 3641 O O . GLY A 1 473 ? 24.875 -13.898 -17.609 1 98.06 473 GLY A O 1
ATOM 3642 N N . MET A 1 474 ? 23.641 -14.711 -15.984 1 98.31 474 MET A N 1
ATOM 3643 C CA . MET A 1 474 ? 24.672 -14.539 -14.977 1 98.31 474 MET A CA 1
ATOM 3644 C C . MET A 1 474 ? 25.859 -15.461 -15.258 1 98.31 474 MET A C 1
ATOM 3646 O O . MET A 1 474 ? 27.016 -15.078 -15.031 1 98.31 474 MET A O 1
ATOM 3650 N N . VAL A 1 475 ? 25.578 -16.656 -15.719 1 98.38 475 VAL A N 1
ATOM 3651 C CA . VAL A 1 475 ? 26.641 -17.594 -16.062 1 98.38 475 VAL A CA 1
ATOM 3652 C C . VAL A 1 475 ? 27.484 -17.031 -17.203 1 98.38 475 VAL A C 1
ATOM 3654 O O . VAL A 1 475 ? 28.719 -17.109 -17.156 1 98.38 475 VAL A O 1
ATOM 3657 N N . LEU A 1 476 ? 26.844 -16.391 -18.141 1 97.56 476 LEU A N 1
ATOM 3658 C CA . LEU A 1 476 ? 27.547 -15.82 -19.297 1 97.56 476 LEU A CA 1
ATOM 3659 C C . LEU A 1 476 ? 28.297 -14.555 -18.891 1 97.56 476 LEU A C 1
ATOM 3661 O O . LEU A 1 476 ? 29.172 -14.094 -19.625 1 97.56 476 LEU A O 1
ATOM 3665 N N . GLU A 1 477 ? 27.953 -14 -17.734 1 96.62 477 GLU A N 1
ATOM 3666 C CA . GLU A 1 477 ? 28.703 -12.883 -17.172 1 96.62 477 GLU A CA 1
ATOM 3667 C C . GLU A 1 477 ? 29.922 -13.367 -16.406 1 96.62 477 GLU A C 1
ATOM 3669 O O . GLU A 1 477 ? 30.672 -12.562 -15.836 1 96.62 477 GLU A O 1
ATOM 3674 N N . GLY A 1 478 ? 30.109 -14.664 -16.281 1 96.69 478 GLY A N 1
ATOM 3675 C CA . GLY A 1 478 ? 31.344 -15.203 -15.711 1 96.69 478 GLY A CA 1
ATOM 3676 C C . GLY A 1 478 ? 31.125 -15.828 -14.344 1 96.69 478 GLY A C 1
ATOM 3677 O O . GLY A 1 478 ? 32.094 -16.031 -13.594 1 96.69 478 GLY A O 1
ATOM 3678 N N . TYR A 1 479 ? 29.953 -16.156 -14.008 1 98.19 479 TYR A N 1
ATOM 3679 C CA . TYR A 1 479 ? 29.672 -16.766 -12.711 1 98.19 479 TYR A CA 1
ATOM 3680 C C . TYR A 1 479 ? 29.281 -18.234 -12.875 1 98.19 479 TYR A C 1
ATOM 3682 O O . TYR A 1 479 ? 28.828 -18.641 -13.945 1 98.19 479 TYR A O 1
ATOM 3690 N N . THR A 1 480 ? 29.484 -19.016 -11.859 1 98.44 480 THR A N 1
ATOM 3691 C CA . THR A 1 480 ? 28.781 -20.266 -11.625 1 98.44 480 THR A CA 1
ATOM 3692 C C . THR A 1 480 ? 27.531 -20.031 -10.773 1 98.44 480 THR A C 1
ATOM 3694 O O . THR A 1 480 ? 27.578 -19.266 -9.812 1 98.44 480 THR A O 1
ATOM 3697 N N . VAL A 1 481 ? 26.469 -20.641 -11.172 1 98.81 481 VAL A N 1
ATOM 3698 C CA . VAL A 1 481 ? 25.25 -20.484 -10.375 1 98.81 481 VAL A CA 1
ATOM 3699 C C . VAL A 1 481 ? 24.844 -21.828 -9.766 1 98.81 481 VAL A C 1
ATOM 3701 O O . VAL A 1 481 ? 24.734 -22.828 -10.469 1 98.81 481 VAL A O 1
ATOM 3704 N N . SER A 1 482 ? 24.719 -21.875 -8.484 1 98.88 482 SER A N 1
ATOM 3705 C CA . SER A 1 482 ? 24.234 -23.031 -7.742 1 98.88 482 SER A CA 1
ATOM 3706 C C . SER A 1 482 ? 22.812 -22.797 -7.215 1 98.88 482 SER A C 1
ATOM 3708 O O . SER A 1 482 ? 22.562 -21.828 -6.512 1 98.88 482 SER A O 1
ATOM 3710 N N . LEU A 1 483 ? 21.906 -23.703 -7.559 1 98.88 483 LEU A N 1
ATOM 3711 C CA . LEU A 1 483 ? 20.5 -23.594 -7.219 1 98.88 483 LEU A CA 1
ATOM 3712 C C . LEU A 1 483 ? 20.031 -24.797 -6.406 1 98.88 483 LEU A C 1
ATOM 3714 O O . LEU A 1 483 ? 19.516 -25.766 -6.965 1 98.88 483 LEU A O 1
ATOM 3718 N N . PRO A 1 484 ? 20.125 -24.703 -5.102 1 98.69 484 PRO A N 1
ATOM 3719 C CA . PRO A 1 484 ? 19.797 -25.875 -4.27 1 98.69 484 PRO A CA 1
ATOM 3720 C C . PRO A 1 484 ? 18.297 -26.109 -4.176 1 98.69 484 PRO A C 1
ATOM 3722 O O . PRO A 1 484 ? 17.516 -25.156 -4.07 1 98.69 484 PRO A O 1
ATOM 3725 N N . ASN A 1 485 ? 17.906 -27.328 -4.324 1 98.69 485 ASN A N 1
ATOM 3726 C CA . ASN A 1 485 ? 16.609 -27.812 -3.887 1 98.69 485 ASN A CA 1
ATOM 3727 C C . ASN A 1 485 ? 16.688 -28.453 -2.498 1 98.69 485 ASN A C 1
ATOM 3729 O O . ASN A 1 485 ? 17.016 -29.625 -2.367 1 98.69 485 ASN A O 1
ATOM 3733 N N . TYR A 1 486 ? 16.406 -27.641 -1.534 1 98.5 486 TYR A N 1
ATOM 3734 C CA . TYR A 1 486 ? 16.516 -28.016 -0.133 1 98.5 486 TYR A CA 1
ATOM 3735 C C . TYR A 1 486 ? 15.289 -28.797 0.328 1 98.5 486 TYR A C 1
ATOM 3737 O O . TYR A 1 486 ? 14.32 -28.922 -0.416 1 98.5 486 TYR A O 1
ATOM 3745 N N . THR A 1 487 ? 15.43 -29.406 1.543 1 97.62 487 THR A N 1
ATOM 3746 C CA . THR A 1 487 ? 14.289 -30.109 2.123 1 97.62 487 THR A CA 1
ATOM 3747 C C . THR A 1 487 ? 13.047 -29.219 2.127 1 97.62 487 THR A C 1
ATOM 3749 O O . THR A 1 487 ? 13.117 -28.062 2.527 1 97.62 487 THR A O 1
ATOM 3752 N N . GLY A 1 488 ? 11.938 -29.781 1.764 1 97.06 488 GLY A N 1
ATOM 3753 C CA . GLY A 1 488 ? 10.719 -29 1.588 1 97.06 488 GLY A CA 1
ATOM 3754 C C . GLY A 1 488 ? 10.359 -28.781 0.132 1 97.06 488 GLY A C 1
ATOM 3755 O O . GLY A 1 488 ? 9.219 -28.453 -0.184 1 97.06 488 GLY A O 1
ATOM 3756 N N . SER A 1 489 ? 11.328 -28.953 -0.799 1 98 489 SER A N 1
ATOM 3757 C CA . SER A 1 489 ? 11.086 -28.797 -2.23 1 98 489 SER A CA 1
ATOM 3758 C C . SER A 1 489 ? 10.273 -29.969 -2.771 1 98 489 SER A C 1
ATOM 3760 O O . SER A 1 489 ? 10.516 -31.125 -2.408 1 98 489 SER A O 1
ATOM 3762 N N . PRO A 1 490 ? 9.32 -29.734 -3.604 1 96.88 490 PRO A N 1
ATOM 3763 C CA . PRO A 1 490 ? 8.594 -30.812 -4.293 1 96.88 490 PRO A CA 1
ATOM 3764 C C . PRO A 1 490 ? 9.508 -31.672 -5.168 1 96.88 490 PRO A C 1
ATOM 3766 O O . PRO A 1 490 ? 10.57 -31.203 -5.602 1 96.88 490 PRO A O 1
ATOM 3769 N N . GLY A 1 491 ? 9.039 -32.875 -5.426 1 97.5 491 GLY A N 1
ATOM 3770 C CA . GLY A 1 491 ? 9.758 -33.75 -6.34 1 97.5 491 GLY A CA 1
ATOM 3771 C C . GLY A 1 491 ? 10.547 -34.844 -5.629 1 97.5 491 GLY A C 1
ATOM 3772 O O . GLY A 1 491 ? 11.297 -35.594 -6.262 1 97.5 491 GLY A O 1
ATOM 3773 N N . PHE A 1 492 ? 10.297 -34.969 -4.305 1 97.81 492 PHE A N 1
ATOM 3774 C CA . PHE A 1 492 ? 11.117 -35.906 -3.543 1 97.81 492 PHE A CA 1
ATOM 3775 C C . PHE A 1 492 ? 10.25 -36.688 -2.568 1 97.81 492 PHE A C 1
ATOM 3777 O O . PHE A 1 492 ? 10.773 -37.312 -1.625 1 97.81 492 PHE A O 1
ATOM 3784 N N . GLY A 1 493 ? 8.938 -36.656 -2.707 1 97.31 493 GLY A N 1
ATOM 3785 C CA . GLY A 1 493 ? 8.008 -37.312 -1.808 1 97.31 493 GLY A CA 1
ATOM 3786 C C . GLY A 1 493 ? 7.348 -36.375 -0.827 1 97.31 493 GLY A C 1
ATOM 3787 O O . GLY A 1 493 ? 7.891 -35.312 -0.524 1 97.31 493 GLY A O 1
ATOM 3788 N N . ASP A 1 494 ? 6.188 -36.812 -0.316 1 97.19 494 ASP A N 1
ATOM 3789 C CA . ASP A 1 494 ? 5.391 -35.938 0.547 1 97.19 494 ASP A CA 1
ATOM 3790 C C . ASP A 1 494 ? 6.074 -35.719 1.896 1 97.19 494 ASP A C 1
ATOM 3792 O O . ASP A 1 494 ? 6 -34.625 2.473 1 97.19 494 ASP A O 1
ATOM 3796 N N . VAL A 1 495 ? 6.703 -36.719 2.402 1 97.12 495 VAL A N 1
ATOM 3797 C CA . VAL A 1 495 ? 7.391 -36.625 3.686 1 97.12 495 VAL A CA 1
ATOM 3798 C C . VAL A 1 495 ? 8.492 -35.562 3.6 1 97.12 495 VAL A C 1
ATOM 3800 O O . VAL A 1 495 ? 8.633 -34.75 4.5 1 97.12 495 VAL A O 1
ATOM 3803 N N . ALA A 1 496 ? 9.273 -35.594 2.562 1 96.25 496 ALA A N 1
ATOM 3804 C CA . ALA A 1 496 ? 10.336 -34.625 2.377 1 96.25 496 ALA A CA 1
ATOM 3805 C C . ALA A 1 496 ? 9.766 -33.219 2.24 1 96.25 496 ALA A C 1
ATOM 3807 O O . ALA A 1 496 ? 10.336 -32.25 2.773 1 96.25 496 ALA A O 1
ATOM 3808 N N . ALA A 1 497 ? 8.719 -33.125 1.502 1 95.19 497 ALA A N 1
ATOM 3809 C CA . ALA A 1 497 ? 8.086 -31.812 1.304 1 95.19 497 ALA A CA 1
ATOM 3810 C C . ALA A 1 497 ? 7.59 -31.234 2.627 1 95.19 497 ALA A C 1
ATOM 3812 O O . ALA A 1 497 ? 7.73 -30.031 2.883 1 95.19 497 ALA A O 1
ATOM 3813 N N . ARG A 1 498 ? 7.066 -32 3.514 1 96.06 498 ARG A N 1
ATOM 3814 C CA . ARG A 1 498 ? 6.445 -31.562 4.754 1 96.06 498 ARG A CA 1
ATOM 3815 C C . ARG A 1 498 ? 7.477 -31.438 5.871 1 96.06 498 ARG A C 1
ATOM 3817 O O . ARG A 1 498 ? 7.215 -30.812 6.898 1 96.06 498 ARG A O 1
ATOM 3824 N N . ALA A 1 499 ? 8.625 -31.969 5.633 1 97 499 ALA A N 1
ATOM 3825 C CA . ALA A 1 499 ? 9.656 -32 6.668 1 97 499 ALA A CA 1
ATOM 3826 C C . ALA A 1 499 ? 10.117 -30.594 7.027 1 97 499 ALA A C 1
ATOM 3828 O O . ALA A 1 499 ? 10.648 -30.359 8.117 1 97 499 ALA A O 1
ATOM 3829 N N . LEU A 1 500 ? 9.898 -29.672 6.176 1 97.56 500 LEU A N 1
ATOM 3830 C CA . LEU A 1 500 ? 10.359 -28.297 6.406 1 97.56 500 LEU A CA 1
ATOM 3831 C C . LEU A 1 500 ? 9.43 -27.562 7.367 1 97.56 500 LEU A C 1
ATOM 3833 O O . LEU A 1 500 ? 9.844 -26.594 8.016 1 97.56 500 LEU A O 1
ATOM 3837 N N . LEU A 1 501 ? 8.18 -27.969 7.473 1 97.5 501 LEU A N 1
ATOM 3838 C CA . LEU A 1 501 ? 7.219 -27.281 8.336 1 97.5 501 LEU A CA 1
ATOM 3839 C C . LEU A 1 501 ? 7.719 -27.234 9.773 1 97.5 501 LEU A C 1
ATOM 3841 O O . LEU A 1 501 ? 8.047 -28.281 10.359 1 97.5 501 LEU A O 1
ATOM 3845 N N . GLY A 1 502 ? 7.852 -26.016 10.273 1 97.5 502 GLY A N 1
ATOM 3846 C CA . GLY A 1 502 ? 8.336 -25.828 11.633 1 97.5 502 GLY A CA 1
ATOM 3847 C C . GLY A 1 502 ? 9.852 -25.734 11.719 1 97.5 502 GLY A C 1
ATOM 3848 O O . GLY A 1 502 ? 10.406 -25.516 12.797 1 97.5 502 GLY A O 1
ATOM 3849 N N . GLN A 1 503 ? 10.477 -25.844 10.516 1 97.56 503 GLN A N 1
ATOM 3850 C CA . GLN A 1 503 ? 11.93 -25.875 10.531 1 97.56 503 GLN A CA 1
ATOM 3851 C C . GLN A 1 503 ? 12.516 -24.797 9.617 1 97.56 503 GLN A C 1
ATOM 3853 O O . GLN A 1 503 ? 13.711 -24.797 9.328 1 97.56 503 GLN A O 1
ATOM 3858 N N . CYS A 1 504 ? 11.695 -23.938 9.148 1 97.75 504 CYS A N 1
ATOM 3859 C CA . CYS A 1 504 ? 12.164 -22.844 8.305 1 97.75 504 CYS A CA 1
ATOM 3860 C C . CYS A 1 504 ? 13.227 -22.016 9.023 1 97.75 504 CYS A C 1
ATOM 3862 O O . CYS A 1 504 ? 13.07 -21.703 10.203 1 97.75 504 CYS A O 1
ATOM 3864 N N . GLY A 1 505 ? 14.273 -21.656 8.297 1 97.81 505 GLY A N 1
ATOM 3865 C CA . GLY A 1 505 ? 15.336 -20.844 8.859 1 97.81 505 GLY A CA 1
ATOM 3866 C C . GLY A 1 505 ? 16.438 -21.672 9.5 1 97.81 505 GLY A C 1
ATOM 3867 O O . GLY A 1 505 ? 17.469 -21.125 9.914 1 97.81 505 GLY A O 1
ATOM 3868 N N . ARG A 1 506 ? 16.219 -22.953 9.562 1 97.5 506 ARG A N 1
ATOM 3869 C CA . ARG A 1 506 ? 17.219 -23.844 10.125 1 97.5 506 ARG A CA 1
ATOM 3870 C C . ARG A 1 506 ? 17.578 -24.953 9.141 1 97.5 506 ARG A C 1
ATOM 3872 O O . ARG A 1 506 ? 18.641 -24.906 8.508 1 97.5 506 ARG A O 1
ATOM 3879 N N . LEU A 1 507 ? 16.562 -25.828 8.883 1 97.69 507 LEU A N 1
ATOM 3880 C CA . LEU A 1 507 ? 16.797 -26.969 8 1 97.69 507 LEU A CA 1
ATOM 3881 C C . LEU A 1 507 ? 17.141 -26.516 6.594 1 97.69 507 LEU A C 1
ATOM 3883 O O . LEU A 1 507 ? 18.078 -27.016 5.984 1 97.69 507 LEU A O 1
ATOM 3887 N N . ASP A 1 508 ? 16.375 -25.656 6.086 1 98.25 508 ASP A N 1
ATOM 3888 C CA . ASP A 1 508 ? 16.594 -25.141 4.738 1 98.25 508 ASP A CA 1
ATOM 3889 C C . ASP A 1 508 ? 17.906 -24.359 4.66 1 98.25 508 ASP A C 1
ATOM 3891 O O . ASP A 1 508 ? 18.625 -24.438 3.668 1 98.25 508 ASP A O 1
ATOM 3895 N N . VAL A 1 509 ? 18.281 -23.609 5.691 1 98.69 509 VAL A N 1
ATOM 3896 C CA . VAL A 1 509 ? 19.547 -22.891 5.738 1 98.69 509 VAL A CA 1
ATOM 3897 C C . VAL A 1 509 ? 20.703 -23.891 5.742 1 98.69 509 VAL A C 1
ATOM 3899 O O . VAL A 1 509 ? 21.656 -23.75 4.973 1 98.69 509 VAL A O 1
ATOM 3902 N N . ASP A 1 510 ? 20.594 -24.906 6.566 1 98.38 510 ASP A N 1
ATOM 3903 C CA . ASP A 1 510 ? 21.625 -25.953 6.645 1 98.38 510 ASP A CA 1
ATOM 3904 C C . ASP A 1 510 ? 21.797 -26.656 5.301 1 98.38 510 ASP A C 1
ATOM 3906 O O . ASP A 1 510 ? 22.922 -26.922 4.879 1 98.38 510 ASP A O 1
ATOM 3910 N N . ASP A 1 511 ? 20.688 -26.938 4.676 1 98.69 511 ASP A N 1
ATOM 3911 C CA . ASP A 1 511 ? 20.734 -27.594 3.379 1 98.69 511 ASP A CA 1
ATOM 3912 C C . ASP A 1 511 ? 21.438 -26.719 2.342 1 98.69 511 ASP A C 1
ATOM 3914 O O . ASP A 1 511 ? 22.219 -27.219 1.529 1 98.69 511 ASP A O 1
ATOM 3918 N N . CYS A 1 512 ? 21.141 -25.438 2.309 1 98.75 512 CYS A N 1
ATOM 3919 C CA . CYS A 1 512 ? 21.781 -24.5 1.377 1 98.75 512 CYS A CA 1
ATOM 3920 C C . CYS A 1 512 ? 23.281 -24.422 1.627 1 98.75 512 CYS A C 1
ATOM 3922 O O . CYS A 1 512 ? 24.078 -24.469 0.686 1 98.75 512 CYS A O 1
ATOM 3924 N N . MET A 1 513 ? 23.656 -24.328 2.883 1 98.5 513 MET A N 1
ATOM 3925 C CA . MET A 1 513 ? 25.078 -24.234 3.223 1 98.5 513 MET A CA 1
ATOM 3926 C C . MET A 1 513 ? 25.797 -25.531 2.883 1 98.5 513 MET A C 1
ATOM 3928 O O . MET A 1 513 ? 26.922 -25.5 2.377 1 98.5 513 MET A O 1
ATOM 3932 N N . ALA A 1 514 ? 25.141 -26.625 3.176 1 98.56 514 ALA A N 1
ATOM 3933 C CA . ALA A 1 514 ? 25.734 -27.922 2.836 1 98.56 514 ALA A CA 1
ATOM 3934 C C . ALA A 1 514 ? 25.938 -28.047 1.329 1 98.56 514 ALA A C 1
ATOM 3936 O O . ALA A 1 514 ? 26.938 -28.625 0.879 1 98.56 514 ALA A O 1
ATOM 3937 N N . SER A 1 515 ? 25 -27.594 0.575 1 98.69 515 SER A N 1
ATOM 3938 C CA . SER A 1 515 ? 25.125 -27.609 -0.879 1 98.69 515 SER A CA 1
ATOM 3939 C C . SER A 1 515 ? 26.328 -26.797 -1.345 1 98.69 515 SER A C 1
ATOM 3941 O O . SER A 1 515 ? 27.094 -27.234 -2.197 1 98.69 515 SER A O 1
ATOM 3943 N N . LEU A 1 516 ? 26.469 -25.625 -0.779 1 98.62 516 LEU A N 1
ATOM 3944 C CA . LEU A 1 516 ? 27.594 -24.75 -1.133 1 98.62 516 LEU A CA 1
ATOM 3945 C C . LEU A 1 516 ? 28.922 -25.406 -0.755 1 98.62 516 LEU A C 1
ATOM 3947 O O . LEU A 1 516 ? 29.844 -25.438 -1.563 1 98.62 516 LEU A O 1
ATOM 3951 N N . GLU A 1 517 ? 29.031 -25.938 0.428 1 98.25 517 GLU A N 1
ATOM 3952 C CA . GLU A 1 517 ? 30.266 -26.547 0.904 1 98.25 517 GLU A CA 1
ATOM 3953 C C . GLU A 1 517 ? 30.641 -27.75 0.041 1 98.25 517 GLU A C 1
ATOM 3955 O O . GLU A 1 517 ? 31.828 -27.984 -0.221 1 98.25 517 GLU A O 1
ATOM 3960 N N . HIS A 1 518 ? 29.672 -28.469 -0.356 1 98.5 518 HIS A N 1
ATOM 3961 C CA . HIS A 1 518 ? 29.938 -29.641 -1.164 1 98.5 518 HIS A CA 1
ATOM 3962 C C . HIS A 1 518 ? 30.516 -29.266 -2.521 1 98.5 518 HIS A C 1
ATOM 3964 O O . HIS A 1 518 ? 31.469 -29.891 -2.998 1 98.5 518 HIS A O 1
ATOM 3970 N N . ILE A 1 519 ? 29.938 -28.266 -3.172 1 98.19 519 ILE A N 1
ATOM 3971 C CA . ILE A 1 519 ? 30.438 -27.906 -4.492 1 98.19 519 ILE A CA 1
ATOM 3972 C C . ILE A 1 519 ? 31.812 -27.281 -4.363 1 98.19 519 ILE A C 1
ATOM 3974 O O . ILE A 1 519 ? 32.625 -27.359 -5.289 1 98.19 519 ILE A O 1
ATOM 3978 N N . ILE A 1 520 ? 32.094 -26.625 -3.254 1 98.44 520 ILE A N 1
ATOM 3979 C CA . ILE A 1 520 ? 33.438 -26.141 -2.982 1 98.44 520 ILE A CA 1
ATOM 3980 C C . ILE A 1 520 ? 34.406 -27.312 -2.885 1 98.44 520 ILE A C 1
ATOM 3982 O O . ILE A 1 520 ? 35.5 -27.297 -3.49 1 98.44 520 ILE A O 1
ATOM 3986 N N . LYS A 1 521 ? 34.031 -28.312 -2.172 1 98.19 521 LYS A N 1
ATOM 3987 C CA . LYS A 1 521 ? 34.844 -29.516 -2.016 1 98.19 521 LYS A CA 1
ATOM 3988 C C . LYS A 1 521 ? 35.125 -30.172 -3.365 1 98.19 521 LYS A C 1
ATOM 3990 O O . LYS A 1 521 ? 36.188 -30.734 -3.582 1 98.19 521 LYS A O 1
ATOM 3995 N N . LEU A 1 522 ? 34.188 -30.094 -4.238 1 97.81 522 LEU A N 1
ATOM 3996 C CA . LEU A 1 522 ? 34.312 -30.703 -5.559 1 97.81 522 LEU A CA 1
ATOM 3997 C C . LEU A 1 522 ? 35.156 -29.844 -6.48 1 97.81 522 LEU A C 1
ATOM 3999 O O . LEU A 1 522 ? 35.469 -30.234 -7.602 1 97.81 522 LEU A O 1
ATOM 4003 N N . GLY A 1 523 ? 35.469 -28.625 -6.055 1 97.31 523 GLY A N 1
ATOM 4004 C CA . GLY A 1 523 ? 36.281 -27.734 -6.852 1 97.31 523 GLY A CA 1
ATOM 4005 C C . GLY A 1 523 ? 35.5 -26.922 -7.863 1 97.31 523 GLY A C 1
ATOM 4006 O O . GLY A 1 523 ? 36.062 -26.312 -8.758 1 97.31 523 GLY A O 1
ATOM 4007 N N . ILE A 1 524 ? 34.188 -26.906 -7.688 1 97.75 524 ILE A N 1
ATOM 4008 C CA . ILE A 1 524 ? 33.312 -26.188 -8.594 1 97.75 524 ILE A CA 1
ATOM 4009 C C . ILE A 1 524 ? 33.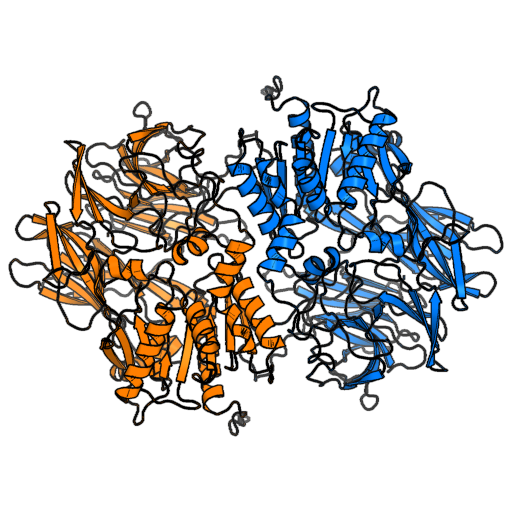25 -24.719 -8.195 1 97.75 524 ILE A C 1
ATOM 4011 O O . ILE A 1 524 ? 33.094 -23.844 -9.047 1 97.75 524 ILE A O 1
ATOM 4015 N N . ALA A 1 525 ? 33.406 -24.484 -6.93 1 97.94 525 ALA A N 1
ATOM 4016 C CA . ALA A 1 525 ? 33.469 -23.141 -6.352 1 97.94 525 ALA A CA 1
ATOM 4017 C C . ALA A 1 525 ? 34.625 -23.016 -5.383 1 97.94 525 ALA A C 1
ATOM 4019 O O . ALA A 1 525 ? 35.281 -24.016 -5.035 1 97.94 525 ALA A O 1
ATOM 4020 N N . GLU A 1 526 ? 34.906 -21.734 -4.996 1 97.62 526 GLU A N 1
ATOM 4021 C CA . GLU A 1 526 ? 36 -21.469 -4.078 1 97.62 526 GLU A CA 1
ATOM 4022 C C . GLU A 1 526 ? 35.594 -20.469 -3.008 1 97.62 526 GLU A C 1
ATOM 4024 O O . GLU A 1 526 ? 34.844 -19.516 -3.289 1 97.62 526 GLU A O 1
ATOM 4029 N N . ASP A 1 527 ? 36.156 -20.719 -1.849 1 96.69 527 ASP A N 1
ATOM 4030 C CA . ASP A 1 527 ? 35.938 -19.797 -0.742 1 96.69 527 ASP A CA 1
ATOM 4031 C C . ASP A 1 527 ? 36.812 -18.562 -0.866 1 96.69 527 ASP A C 1
ATOM 4033 O O . ASP A 1 527 ? 37.906 -18.625 -1.456 1 96.69 527 ASP A O 1
ATOM 4037 N N . GLY A 1 528 ? 36.281 -17.359 -0.295 1 94.06 528 GLY A N 1
ATOM 4038 C CA . GLY A 1 528 ? 37.125 -16.172 -0.217 1 94.06 528 GLY A CA 1
ATOM 4039 C C . GLY A 1 528 ? 36.469 -14.938 -0.799 1 94.06 528 GLY A C 1
ATOM 4040 O O . GLY A 1 528 ? 35.375 -15.023 -1.39 1 94.06 528 GLY A O 1
ATOM 4041 N N . PRO A 1 529 ? 37.156 -13.812 -0.6 1 94.12 529 PRO A N 1
ATOM 4042 C CA . PRO A 1 529 ? 36.625 -12.555 -1.121 1 94.12 529 PRO A CA 1
ATOM 4043 C C . PRO A 1 529 ? 36.469 -12.57 -2.639 1 94.12 529 PRO A C 1
ATOM 4045 O O . PRO A 1 529 ? 37.344 -13.039 -3.357 1 94.12 529 PRO A O 1
ATOM 4048 N N . GLY A 1 530 ? 35.312 -12.141 -3.043 1 96.38 530 GLY A N 1
ATOM 4049 C CA . GLY A 1 530 ? 35.031 -12.039 -4.469 1 96.38 530 GLY A CA 1
ATOM 4050 C C . GLY A 1 530 ? 34.656 -13.367 -5.098 1 96.38 530 GLY A C 1
ATOM 4051 O O . GLY A 1 530 ? 34.469 -13.445 -6.312 1 96.38 530 GLY A O 1
ATOM 4052 N N . LYS A 1 531 ? 34.531 -14.359 -4.297 1 97.81 531 LYS A N 1
ATOM 4053 C CA . LYS A 1 531 ? 34.375 -15.695 -4.863 1 97.81 531 LYS A CA 1
ATOM 4054 C C . LYS A 1 531 ? 32.938 -16.219 -4.66 1 97.81 531 LYS A C 1
ATOM 4056 O O . LYS A 1 531 ? 32.469 -17.047 -5.445 1 97.81 531 LYS A O 1
ATOM 4061 N N . LEU A 1 532 ? 32.281 -15.789 -3.57 1 98.75 532 LEU A N 1
ATOM 4062 C CA . LEU A 1 532 ? 30.969 -16.312 -3.25 1 98.75 532 LEU A CA 1
ATOM 4063 C C . LEU A 1 532 ? 29.969 -15.172 -3.09 1 98.75 532 LEU A C 1
ATOM 4065 O O . LEU A 1 532 ? 30.25 -14.18 -2.414 1 98.75 532 LEU A O 1
ATOM 4069 N N . PHE A 1 533 ? 28.859 -15.305 -3.703 1 98.88 533 PHE A N 1
ATOM 4070 C CA . PHE A 1 533 ? 27.734 -14.383 -3.648 1 98.88 533 PHE A CA 1
ATOM 4071 C C . PHE A 1 533 ? 26.438 -15.133 -3.363 1 98.88 533 PHE A C 1
ATOM 4073 O O . PHE A 1 533 ? 26.375 -16.359 -3.51 1 98.88 533 PHE A O 1
ATOM 4080 N N . VAL A 1 534 ? 25.438 -14.453 -2.871 1 98.88 534 VAL A N 1
ATOM 4081 C CA . VAL A 1 534 ? 24.141 -15.094 -2.611 1 98.88 534 VAL A CA 1
ATOM 4082 C C . VAL A 1 534 ? 23.016 -14.164 -3.041 1 98.88 534 VAL A C 1
ATOM 4084 O O . VAL A 1 534 ? 23.094 -12.945 -2.861 1 98.88 534 VAL A O 1
ATOM 4087 N N . GLN A 1 535 ? 22.062 -14.727 -3.699 1 98.69 535 GLN A N 1
ATOM 4088 C CA . GLN A 1 535 ? 20.891 -13.992 -4.164 1 98.69 535 GLN A CA 1
ATOM 4089 C C . GLN A 1 535 ? 19.625 -14.844 -4.055 1 98.69 535 GLN A C 1
ATOM 4091 O O . GLN A 1 535 ? 19.672 -16.047 -4.309 1 98.69 535 GLN A O 1
ATOM 4096 N N . GLY A 1 536 ? 18.531 -14.219 -3.631 1 98.44 536 GLY A N 1
ATOM 4097 C CA . GLY A 1 536 ? 17.266 -14.93 -3.547 1 98.44 536 GLY A CA 1
ATOM 4098 C C . GLY A 1 536 ? 16.078 -14 -3.367 1 98.44 536 GLY A C 1
ATOM 4099 O O . GLY A 1 536 ? 16.234 -12.836 -2.998 1 98.44 536 GLY A O 1
ATOM 4100 N N . GLY A 1 537 ? 14.906 -14.453 -3.705 1 98.25 537 GLY A N 1
ATOM 4101 C CA . GLY A 1 537 ? 13.672 -13.695 -3.555 1 98.25 537 GLY A CA 1
ATOM 4102 C C . GLY A 1 537 ? 12.625 -14.422 -2.736 1 98.25 537 GLY A C 1
ATOM 4103 O O . GLY A 1 537 ? 12.633 -15.656 -2.658 1 98.25 537 GLY A O 1
ATOM 4104 N N . SER A 1 538 ? 11.656 -13.672 -2.148 1 98.06 538 SER A N 1
ATOM 4105 C CA . SER A 1 538 ? 10.586 -14.273 -1.359 1 98.06 538 SER A CA 1
ATOM 4106 C C . SER A 1 538 ? 11.156 -15.141 -0.237 1 98.06 538 SER A C 1
ATOM 4108 O O . SER A 1 538 ? 11.977 -14.672 0.559 1 98.06 538 SER A O 1
ATOM 4110 N N . HIS A 1 539 ? 10.891 -16.422 -0.187 1 98.38 539 HIS A N 1
ATOM 4111 C CA . HIS A 1 539 ? 11.531 -17.312 0.767 1 98.38 539 HIS A CA 1
ATOM 4112 C C . HIS A 1 539 ? 13.016 -17.484 0.465 1 98.38 539 HIS A C 1
ATOM 4114 O O . HIS A 1 539 ? 13.82 -17.672 1.377 1 98.38 539 HIS A O 1
ATOM 4120 N N . GLY A 1 540 ? 13.391 -17.422 -0.82 1 98.69 540 GLY A N 1
ATOM 4121 C CA . GLY A 1 540 ? 14.805 -17.359 -1.149 1 98.69 540 GLY A CA 1
ATOM 4122 C C . GLY A 1 540 ? 15.516 -16.156 -0.556 1 98.69 540 GLY A C 1
ATOM 4123 O O . GLY A 1 540 ? 16.703 -16.234 -0.219 1 98.69 540 GLY A O 1
ATOM 4124 N N . GLY A 1 541 ? 14.742 -15.023 -0.527 1 98.75 541 GLY A N 1
ATOM 4125 C CA . GLY A 1 541 ? 15.242 -13.859 0.188 1 98.75 541 GLY A CA 1
ATOM 4126 C C . GLY A 1 541 ? 15.359 -14.086 1.684 1 98.75 541 GLY A C 1
ATOM 4127 O O . GLY A 1 541 ? 16.312 -13.633 2.314 1 98.75 541 GLY A O 1
ATOM 4128 N N . PHE A 1 542 ? 14.406 -14.82 2.266 1 98.75 542 PHE A N 1
ATOM 4129 C CA . PHE A 1 542 ? 14.453 -15.266 3.654 1 98.75 542 PHE A CA 1
ATOM 4130 C C . PHE A 1 542 ? 15.719 -16.078 3.92 1 98.75 542 PHE A C 1
ATOM 4132 O O . PHE A 1 542 ? 16.438 -15.805 4.883 1 98.75 542 PHE A O 1
ATOM 4139 N N . LEU A 1 543 ? 16.047 -16.938 3.033 1 98.88 543 LEU A N 1
ATOM 4140 C CA . LEU A 1 543 ? 17.234 -17.766 3.172 1 98.88 543 LEU A CA 1
ATOM 4141 C C . LEU A 1 543 ? 18.516 -16.953 2.969 1 98.88 543 LEU A C 1
ATOM 4143 O O . LEU A 1 543 ? 19.5 -17.141 3.684 1 98.88 543 LEU A O 1
ATOM 4147 N N . THR A 1 544 ? 18.469 -16.078 1.978 1 98.88 544 THR A N 1
ATOM 4148 C CA . THR A 1 544 ? 19.609 -15.195 1.75 1 98.88 544 THR A CA 1
ATOM 4149 C C . THR A 1 544 ? 19.922 -14.383 2.998 1 98.88 544 THR A C 1
ATOM 4151 O O . THR A 1 544 ? 21.078 -14.297 3.424 1 98.88 544 THR A O 1
ATOM 4154 N N . ALA A 1 545 ? 18.875 -13.852 3.607 1 98.88 545 ALA A N 1
ATOM 4155 C CA . ALA A 1 545 ? 19.047 -13.055 4.82 1 98.88 545 ALA A CA 1
ATOM 4156 C C . ALA A 1 545 ? 19.547 -13.922 5.977 1 98.88 545 ALA A C 1
ATOM 4158 O O . ALA A 1 545 ? 20.391 -13.484 6.758 1 98.88 545 ALA A O 1
ATOM 4159 N N . HIS A 1 546 ? 19.078 -15.102 6.09 1 98.88 546 HIS A N 1
ATOM 4160 C CA . HIS A 1 546 ? 19.578 -16.031 7.094 1 98.88 546 HIS A CA 1
ATOM 4161 C C . HIS A 1 546 ? 21.047 -16.375 6.859 1 98.88 546 HIS A C 1
ATOM 4163 O O . HIS A 1 546 ? 21.844 -16.391 7.805 1 98.88 546 HIS A O 1
ATOM 4169 N N . LEU A 1 547 ? 21.359 -16.641 5.641 1 98.88 547 LEU A N 1
ATOM 4170 C CA . LEU A 1 547 ? 22.719 -17.062 5.312 1 98.88 547 LEU A CA 1
ATOM 4171 C C . LEU A 1 547 ? 23.734 -15.977 5.664 1 98.88 547 LEU A C 1
ATOM 4173 O O . LEU A 1 547 ? 24.766 -16.25 6.281 1 98.88 547 LEU A O 1
ATOM 4177 N N . ILE A 1 548 ? 23.438 -14.727 5.355 1 98.62 548 ILE A N 1
ATOM 4178 C CA . ILE A 1 548 ? 24.406 -13.672 5.633 1 98.62 548 ILE A CA 1
ATOM 4179 C C . ILE A 1 548 ? 24.375 -13.312 7.113 1 98.62 548 ILE A C 1
ATOM 4181 O O . ILE A 1 548 ? 25.297 -12.695 7.637 1 98.62 548 ILE A O 1
ATOM 4185 N N . GLY A 1 549 ? 23.281 -13.609 7.781 1 98.62 549 GLY A N 1
ATOM 4186 C CA . GLY A 1 549 ? 23.188 -13.383 9.219 1 98.62 549 GLY A CA 1
ATOM 4187 C C . GLY A 1 549 ? 23.859 -14.461 10.039 1 98.62 549 GLY A C 1
ATOM 4188 O O . GLY A 1 549 ? 24.609 -14.164 10.961 1 98.62 549 GLY A O 1
ATOM 4189 N N . GLN A 1 550 ? 23.625 -15.672 9.688 1 98.5 550 GLN A N 1
ATOM 4190 C CA . GLN A 1 550 ? 24.141 -16.812 10.43 1 98.5 550 GLN A CA 1
ATOM 4191 C C . GLN A 1 550 ? 25.594 -17.094 10.055 1 98.5 550 GLN A C 1
ATOM 4193 O O . GLN A 1 550 ? 26.359 -17.656 10.859 1 98.5 550 GLN A O 1
ATOM 4198 N N . PHE A 1 551 ? 26 -16.719 8.859 1 98.31 551 PHE A N 1
ATOM 4199 C CA . PHE A 1 551 ? 27.359 -16.891 8.367 1 98.31 551 PHE A CA 1
ATOM 4200 C C . PHE A 1 551 ? 27.906 -15.562 7.844 1 98.31 551 PHE A C 1
ATOM 4202 O O . PHE A 1 551 ? 28.172 -15.422 6.648 1 98.31 551 PHE A O 1
ATOM 4209 N N . PRO A 1 552 ? 28.219 -14.656 8.719 1 97.25 552 PRO A N 1
ATOM 4210 C CA . PRO A 1 552 ? 28.453 -13.25 8.375 1 97.25 552 PRO A CA 1
ATOM 4211 C C . PRO A 1 552 ? 29.703 -13.062 7.504 1 97.25 552 PRO A C 1
ATOM 4213 O O . PRO A 1 552 ? 29.828 -12.039 6.824 1 97.25 552 PRO A O 1
ATOM 4216 N N . ASP A 1 553 ? 30.656 -14.039 7.41 1 96.75 553 ASP A N 1
ATOM 4217 C CA . ASP A 1 553 ? 31.922 -13.836 6.691 1 96.75 553 ASP A CA 1
ATOM 4218 C C . ASP A 1 553 ? 31.969 -14.695 5.434 1 96.75 553 ASP A C 1
ATOM 4220 O O . ASP A 1 553 ? 33 -14.773 4.77 1 96.75 553 ASP A O 1
ATOM 4224 N N . LYS A 1 554 ? 30.891 -15.305 5.098 1 98 554 LYS A N 1
ATOM 4225 C CA . LYS A 1 554 ? 30.922 -16.312 4.047 1 98 554 LYS A CA 1
ATOM 4226 C C . LYS A 1 554 ? 30.797 -15.688 2.666 1 98 554 LYS A C 1
ATOM 4228 O O . LYS A 1 554 ? 31.453 -16.125 1.716 1 98 554 LYS A O 1
ATOM 4233 N N . PHE A 1 555 ? 29.969 -14.633 2.539 1 98.69 555 PHE A N 1
ATOM 4234 C CA . PHE A 1 555 ? 29.609 -14.141 1.215 1 98.69 555 PHE A CA 1
ATOM 4235 C C . PHE A 1 555 ? 30.188 -12.742 0.985 1 98.69 555 PHE A C 1
ATOM 4237 O O . PHE A 1 555 ? 30.219 -11.922 1.902 1 98.69 555 PHE A O 1
ATOM 4244 N N . THR A 1 556 ? 30.562 -12.484 -0.236 1 98.31 556 THR A N 1
ATOM 4245 C CA . THR A 1 556 ? 31.141 -11.203 -0.637 1 98.31 556 THR A CA 1
ATOM 4246 C C . THR A 1 556 ? 30.062 -10.125 -0.741 1 98.31 556 THR A C 1
ATOM 4248 O O . THR A 1 556 ? 30.312 -8.969 -0.39 1 98.31 556 THR A O 1
ATOM 4251 N N . ALA A 1 557 ? 28.906 -10.461 -1.249 1 98.69 557 ALA A N 1
ATOM 4252 C CA . ALA A 1 557 ? 27.766 -9.57 -1.397 1 98.69 557 ALA A CA 1
ATOM 4253 C C . ALA A 1 557 ? 26.469 -10.359 -1.569 1 98.69 557 ALA A C 1
ATOM 4255 O O . ALA A 1 557 ? 26.5 -11.547 -1.907 1 98.69 557 ALA A O 1
ATOM 4256 N N . ALA A 1 558 ? 25.391 -9.695 -1.278 1 98.81 558 ALA A N 1
ATOM 4257 C CA . ALA A 1 558 ? 24.062 -10.32 -1.381 1 98.81 558 ALA A CA 1
ATOM 4258 C C . ALA A 1 558 ? 23.078 -9.406 -2.104 1 98.81 558 ALA A C 1
ATOM 4260 O O . ALA A 1 558 ? 23.25 -8.188 -2.115 1 98.81 558 ALA A O 1
ATOM 4261 N N . SER A 1 559 ? 22.141 -9.969 -2.742 1 98.81 559 SER A N 1
ATOM 4262 C CA . SER A 1 559 ? 20.984 -9.289 -3.324 1 98.81 559 SER A CA 1
ATOM 4263 C C . SER A 1 559 ? 19.688 -10.016 -2.99 1 98.81 559 SER A C 1
ATOM 4265 O O . SER A 1 559 ? 19.609 -11.234 -3.115 1 98.81 559 SER A O 1
ATOM 4267 N N . MET A 1 560 ? 18.672 -9.305 -2.543 1 98.44 560 MET A N 1
ATOM 4268 C CA . MET A 1 560 ? 17.406 -9.914 -2.146 1 98.44 560 MET A CA 1
ATOM 4269 C C . MET A 1 560 ? 16.234 -9.227 -2.828 1 98.44 560 MET A C 1
ATOM 4271 O O . MET A 1 560 ? 16.219 -8 -2.959 1 98.44 560 MET A O 1
ATOM 4275 N N . ARG A 1 561 ? 15.32 -10.016 -3.266 1 98.31 561 ARG A N 1
ATOM 4276 C CA . ARG A 1 561 ? 14.07 -9.531 -3.834 1 98.31 561 ARG A CA 1
ATOM 4277 C C . ARG A 1 561 ? 12.891 -9.844 -2.914 1 98.31 561 ARG A C 1
ATOM 4279 O O . ARG A 1 561 ? 12.609 -11.008 -2.629 1 98.31 561 ARG A O 1
ATOM 4286 N N . ASN A 1 562 ? 12.133 -8.891 -2.449 1 98.25 562 ASN A N 1
ATOM 4287 C CA . ASN A 1 562 ? 10.938 -9.047 -1.63 1 98.25 562 ASN A CA 1
ATOM 4288 C C . ASN A 1 562 ? 11.109 -10.148 -0.585 1 98.25 562 ASN A C 1
ATOM 4290 O O . ASN A 1 562 ? 10.312 -11.086 -0.525 1 98.25 562 ASN A O 1
ATOM 4294 N N . PRO A 1 563 ? 12.078 -9.984 0.315 1 98.5 563 PRO A N 1
ATOM 4295 C CA . PRO A 1 563 ? 12.383 -11.047 1.27 1 98.5 563 PRO A CA 1
ATOM 4296 C C . PRO A 1 563 ? 11.398 -11.094 2.439 1 98.5 563 PRO A C 1
ATOM 4298 O O . PRO A 1 563 ? 10.859 -10.055 2.834 1 98.5 563 PRO A O 1
ATOM 4301 N N . VAL A 1 564 ? 11.156 -12.281 2.943 1 98.31 564 VAL A N 1
ATOM 4302 C CA . VAL A 1 564 ? 10.562 -12.414 4.27 1 98.31 564 VAL A CA 1
ATOM 4303 C C . VAL A 1 564 ? 11.625 -12.188 5.34 1 98.31 564 VAL A C 1
ATOM 4305 O O . VAL A 1 564 ? 12.656 -12.859 5.348 1 98.31 564 VAL A O 1
ATOM 4308 N N . ILE A 1 565 ? 11.422 -11.234 6.242 1 98.25 565 ILE A N 1
ATOM 4309 C CA . ILE A 1 565 ? 12.469 -10.836 7.184 1 98.25 565 ILE A CA 1
ATOM 4310 C C . ILE A 1 565 ? 12 -11.094 8.609 1 98.25 565 ILE A C 1
ATOM 4312 O O . ILE A 1 565 ? 12.797 -11.453 9.484 1 98.25 565 ILE A O 1
ATOM 4316 N N . SER A 1 566 ? 10.688 -10.812 8.852 1 97.06 566 SER A N 1
ATOM 4317 C CA . SER A 1 566 ? 10.078 -10.945 10.172 1 97.06 566 SER A CA 1
ATOM 4318 C C . SER A 1 566 ? 8.812 -11.789 10.117 1 97.06 566 SER A C 1
ATOM 4320 O O . SER A 1 566 ? 7.742 -11.289 9.766 1 97.06 566 SER A O 1
ATOM 4322 N N . GLY A 1 567 ? 8.945 -13.031 10.617 1 96.06 567 GLY A N 1
ATOM 4323 C CA . GLY A 1 567 ? 7.801 -13.93 10.586 1 96.06 567 GLY A CA 1
ATOM 4324 C C . GLY A 1 567 ? 6.668 -13.477 11.484 1 96.06 567 GLY A C 1
ATOM 4325 O O . GLY A 1 567 ? 5.508 -13.836 11.258 1 96.06 567 GLY A O 1
ATOM 4326 N N . GLY A 1 568 ? 6.977 -12.688 12.477 1 95.12 568 GLY A N 1
ATOM 4327 C CA . GLY A 1 568 ? 5.969 -12.203 13.406 1 95.12 568 GLY A CA 1
ATOM 4328 C C . GLY A 1 568 ? 5.121 -11.086 12.828 1 95.12 568 GLY A C 1
ATOM 4329 O O . GLY A 1 568 ? 4.066 -10.758 13.375 1 95.12 568 GLY A O 1
ATOM 4330 N N . ASP A 1 569 ? 5.559 -10.508 11.789 1 94.44 569 ASP A N 1
ATOM 4331 C CA . ASP A 1 569 ? 4.836 -9.414 11.148 1 94.44 569 ASP A CA 1
ATOM 4332 C C . ASP A 1 569 ? 4.039 -9.906 9.945 1 94.44 569 ASP A C 1
ATOM 4334 O O . ASP A 1 569 ? 4.559 -9.961 8.828 1 94.44 569 ASP A O 1
ATOM 4338 N N . THR A 1 570 ? 2.736 -10.164 10.086 1 94.88 570 THR A N 1
ATOM 4339 C CA . THR A 1 570 ? 1.877 -10.68 9.023 1 94.88 570 THR A CA 1
ATOM 4340 C C . THR A 1 570 ? 1.062 -9.555 8.391 1 94.88 570 THR A C 1
ATOM 4342 O O . THR A 1 570 ? 0.083 -9.812 7.688 1 94.88 570 THR A O 1
ATOM 4345 N N . THR A 1 571 ? 1.459 -8.328 8.664 1 92.5 571 THR A N 1
ATOM 4346 C CA . THR A 1 571 ? 0.656 -7.191 8.227 1 92.5 571 THR A CA 1
ATOM 4347 C C . THR A 1 571 ? 0.708 -7.039 6.711 1 92.5 571 THR A C 1
ATOM 4349 O O . THR A 1 571 ? 1.79 -7.016 6.121 1 92.5 571 THR A O 1
ATOM 4352 N N . GLY A 1 572 ? -0.486 -7.012 6.113 1 92.5 572 GLY A N 1
ATOM 4353 C CA . GLY A 1 572 ? -0.576 -6.652 4.707 1 92.5 572 GLY A CA 1
ATOM 4354 C C . GLY A 1 572 ? -0.5 -7.848 3.779 1 92.5 572 GLY A C 1
ATOM 4355 O O . GLY A 1 572 ? -0.729 -7.723 2.574 1 92.5 572 GLY A O 1
ATOM 4356 N N . THR A 1 573 ? -0.232 -9.031 4.266 1 96.88 573 THR A N 1
ATOM 4357 C CA . THR A 1 573 ? -0.075 -10.195 3.408 1 96.88 573 THR A CA 1
ATOM 4358 C C . THR A 1 573 ? -1.432 -10.805 3.072 1 96.88 573 THR A C 1
ATOM 4360 O O . THR A 1 573 ? -2.348 -10.797 3.898 1 96.88 573 THR A O 1
ATOM 4363 N N . ASP A 1 574 ? -1.55 -11.359 1.917 1 97.19 574 ASP A N 1
ATOM 4364 C CA . ASP A 1 574 ? -2.76 -12.078 1.526 1 97.19 574 ASP A CA 1
ATOM 4365 C C . ASP A 1 574 ? -2.691 -13.547 1.953 1 97.19 574 ASP A C 1
ATOM 4367 O O . ASP A 1 574 ? -3.635 -14.305 1.734 1 97.19 574 ASP A O 1
ATOM 4371 N N . ILE A 1 575 ? -1.542 -13.945 2.605 1 97.12 575 ILE A N 1
ATOM 4372 C CA . ILE A 1 575 ? -1.414 -15.344 3.021 1 97.12 575 ILE A CA 1
ATOM 4373 C C . ILE A 1 575 ? -0.965 -15.406 4.48 1 97.12 575 ILE A C 1
ATOM 4375 O O . ILE A 1 575 ? 0.047 -16.031 4.797 1 97.12 575 ILE A O 1
ATOM 4379 N N . PRO A 1 576 ? -1.722 -14.867 5.34 1 96.44 576 PRO A N 1
ATOM 4380 C CA . PRO A 1 576 ? -1.312 -14.906 6.746 1 96.44 576 PRO A CA 1
ATOM 4381 C C . PRO A 1 576 ? -1.116 -16.328 7.262 1 96.44 576 PRO A C 1
ATOM 4383 O O . PRO A 1 576 ? -0.328 -16.562 8.18 1 96.44 576 PRO A O 1
ATOM 4386 N N . ASP A 1 577 ? -1.793 -17.328 6.68 1 96.19 577 ASP A N 1
ATOM 4387 C CA . ASP A 1 577 ? -1.673 -18.719 7.07 1 96.19 577 ASP A CA 1
ATOM 4388 C C . ASP A 1 577 ? -0.24 -19.219 6.898 1 96.19 577 ASP A C 1
ATOM 4390 O O . ASP A 1 577 ? 0.236 -20.047 7.684 1 96.19 577 ASP A O 1
ATOM 4394 N N . TRP A 1 578 ? 0.415 -18.719 5.914 1 96.44 578 TRP A N 1
ATOM 4395 C CA . TRP A 1 578 ? 1.787 -19.125 5.633 1 96.44 578 TRP A CA 1
ATOM 4396 C C . TRP A 1 578 ? 2.691 -18.859 6.832 1 96.44 578 TRP A C 1
ATOM 4398 O O . TRP A 1 578 ? 3.502 -19.703 7.211 1 96.44 578 TRP A O 1
ATOM 4408 N N . TYR A 1 579 ? 2.553 -17.75 7.535 1 96.12 579 TYR A N 1
ATOM 4409 C CA . TYR A 1 579 ? 3.404 -17.328 8.633 1 96.12 579 TYR A CA 1
ATOM 4410 C C . TYR A 1 579 ? 3.152 -18.156 9.883 1 96.12 579 TYR A C 1
ATOM 4412 O O . TYR A 1 579 ? 3.947 -18.141 10.828 1 96.12 579 TYR A O 1
ATOM 4420 N N . TYR A 1 580 ? 2.059 -18.922 9.844 1 96.69 580 TYR A N 1
ATOM 4421 C CA . TYR A 1 580 ? 1.778 -19.859 10.922 1 96.69 580 TYR A CA 1
ATOM 4422 C C . TYR A 1 580 ? 2.158 -21.281 10.531 1 96.69 580 TYR A C 1
ATOM 4424 O O . TYR A 1 580 ? 3.041 -21.891 11.141 1 96.69 580 TYR A O 1
ATOM 4432 N N . LEU A 1 581 ? 1.653 -21.703 9.461 1 96.56 581 LEU A N 1
ATOM 4433 C CA . LEU A 1 581 ? 1.763 -23.109 9.07 1 96.56 581 LEU A CA 1
ATOM 4434 C C . LEU A 1 581 ? 3.203 -23.469 8.719 1 96.56 581 LEU A C 1
ATOM 4436 O O . LEU A 1 581 ? 3.703 -24.516 9.117 1 96.56 581 LEU A O 1
ATOM 4440 N N . GLU A 1 582 ? 3.904 -22.641 7.996 1 97.06 582 GLU A N 1
ATOM 4441 C CA . GLU A 1 582 ? 5.277 -22.938 7.594 1 97.06 582 GLU A CA 1
ATOM 4442 C C . GLU A 1 582 ? 6.207 -22.984 8.805 1 97.06 582 GLU A C 1
ATOM 4444 O O . GLU A 1 582 ? 7.238 -23.656 8.773 1 97.06 582 GLU A O 1
ATOM 4449 N N . PHE A 1 583 ? 5.809 -22.312 9.844 1 97.31 583 PHE A N 1
ATOM 4450 C CA . PHE A 1 583 ? 6.648 -22.266 11.039 1 97.31 583 PHE A CA 1
ATOM 4451 C C . PHE A 1 583 ? 6.133 -23.234 12.094 1 97.31 583 PHE A C 1
ATOM 4453 O O . PHE A 1 583 ? 6.594 -23.219 13.242 1 97.31 583 PHE A O 1
ATOM 4460 N N . GLY A 1 584 ? 5.199 -24.094 11.773 1 96.5 584 GLY A N 1
ATOM 4461 C CA . GLY A 1 584 ? 4.805 -25.203 12.617 1 96.5 584 GLY A CA 1
ATOM 4462 C C . GLY A 1 584 ? 3.65 -24.875 13.547 1 96.5 584 GLY A C 1
ATOM 4463 O O . GLY A 1 584 ? 3.391 -25.594 14.508 1 96.5 584 GLY A O 1
ATOM 4464 N N . TYR A 1 585 ? 2.945 -23.781 13.281 1 96.38 585 TYR A N 1
ATOM 4465 C CA . TYR A 1 585 ? 1.825 -23.375 14.125 1 96.38 585 TYR A CA 1
ATOM 4466 C C . TYR A 1 585 ? 0.5 -23.547 13.391 1 96.38 585 TYR A C 1
ATOM 4468 O O . TYR A 1 585 ? 0.462 -23.562 12.156 1 96.38 585 TYR A O 1
ATOM 4476 N N . SER A 1 586 ? -0.513 -23.688 14.133 1 93.5 586 SER A N 1
ATOM 4477 C CA . SER A 1 586 ? -1.83 -23.969 13.578 1 93.5 586 SER A CA 1
ATOM 4478 C C . SER A 1 586 ? -2.469 -22.703 12.992 1 93.5 586 SER A C 1
ATOM 4480 O O . SER A 1 586 ? -2.289 -21.609 13.523 1 93.5 586 SER A O 1
ATOM 4482 N N . TYR A 1 587 ? -3.191 -22.875 11.984 1 94.5 587 TYR A N 1
ATOM 4483 C CA . TYR A 1 587 ? -4.062 -21.906 11.336 1 94.5 587 TYR A CA 1
ATOM 4484 C C . TYR A 1 587 ? -5.27 -22.594 10.703 1 94.5 587 TYR A C 1
ATOM 4486 O O . TYR A 1 587 ? -5.133 -23.312 9.703 1 94.5 587 TYR A O 1
ATOM 4494 N N . PRO A 1 588 ? -6.395 -22.453 11.234 1 91.38 588 PRO A N 1
ATOM 4495 C CA . PRO A 1 588 ? -7.543 -23.219 10.75 1 91.38 588 PRO A CA 1
ATOM 4496 C C . PRO A 1 588 ? -8 -22.781 9.367 1 91.38 588 PRO A C 1
ATOM 4498 O O . PRO A 1 588 ? -8.172 -21.594 9.109 1 91.38 588 PRO A O 1
ATOM 4501 N N . ILE A 1 589 ? -8.141 -23.703 8.461 1 91.06 589 ILE A N 1
ATOM 4502 C CA . ILE A 1 589 ? -8.672 -23.531 7.113 1 91.06 589 ILE A CA 1
ATOM 4503 C C . ILE A 1 589 ? -9.68 -24.641 6.816 1 91.06 589 ILE A C 1
ATOM 4505 O O . ILE A 1 589 ? -9.383 -25.828 7 1 91.06 589 ILE A O 1
ATOM 4509 N N . GLN A 1 590 ? -10.852 -24.25 6.355 1 85.06 590 GLN A N 1
ATOM 4510 C CA . GLN A 1 590 ? -11.875 -25.25 6.074 1 85.06 590 GLN A CA 1
ATOM 4511 C C . GLN A 1 590 ? -12.852 -24.75 5.008 1 85.06 590 GLN A C 1
ATOM 4513 O O . GLN A 1 590 ? -13.148 -23.562 4.934 1 85.06 590 GLN A O 1
ATOM 4518 N N . SER A 1 591 ? -13.227 -25.672 4.195 1 90.56 591 SER A N 1
ATOM 4519 C CA . SER A 1 591 ? -14.32 -25.391 3.264 1 90.56 591 SER A CA 1
ATOM 4520 C C . SER A 1 591 ? -15.57 -26.188 3.629 1 90.56 591 SER A C 1
ATOM 4522 O O . SER A 1 591 ? -15.562 -26.969 4.59 1 90.56 591 SER A O 1
ATOM 4524 N N . SER A 1 592 ? -16.672 -25.984 2.92 1 92.06 592 SER A N 1
ATOM 4525 C CA . SER A 1 592 ? -17.922 -26.703 3.123 1 92.06 592 SER A CA 1
ATOM 4526 C C . SER A 1 592 ? -17.703 -28.219 3.021 1 92.06 592 SER A C 1
ATOM 4528 O O . SER A 1 592 ? -16.75 -28.672 2.389 1 92.06 592 SER A O 1
ATOM 4530 N N . SER A 1 593 ? -18.625 -28.953 3.645 1 93 593 SER A N 1
ATOM 4531 C CA . SER A 1 593 ? -18.578 -30.406 3.613 1 93 593 SER A CA 1
ATOM 4532 C C . SER A 1 593 ? -19.094 -30.953 2.289 1 93 593 SER A C 1
ATOM 4534 O O . SER A 1 593 ? -19.859 -30.281 1.594 1 93 593 SER A O 1
ATOM 4536 N N . LYS A 1 594 ? -18.672 -32.125 2.045 1 94.62 594 LYS A N 1
ATOM 4537 C CA . LYS A 1 594 ? -19.203 -32.844 0.887 1 94.62 594 LYS A CA 1
ATOM 4538 C C . LYS A 1 594 ? -20.719 -32.906 0.948 1 94.62 594 LYS A C 1
ATOM 4540 O O . LYS A 1 594 ? -21.297 -33.094 2.025 1 94.62 594 LYS A O 1
ATOM 4545 N N . SER A 1 595 ? -21.438 -32.719 -0.16 1 94.94 595 SER A N 1
ATOM 4546 C CA . SER A 1 595 ? -22.875 -32.844 -0.362 1 94.94 595 SER A CA 1
ATOM 4547 C C . SER A 1 595 ? -23.609 -31.625 0.14 1 94.94 595 SER A C 1
ATOM 4549 O O . SER A 1 595 ? -24.844 -31.609 0.175 1 94.94 595 SER A O 1
ATOM 4551 N N . THR A 1 596 ? -22.844 -30.656 0.645 1 94.94 596 THR A N 1
ATOM 4552 C CA . THR A 1 596 ? -23.484 -29.375 0.893 1 94.94 596 THR A CA 1
ATOM 4553 C C . THR A 1 596 ? -24.25 -28.906 -0.344 1 94.94 596 THR A C 1
ATOM 4555 O O . THR A 1 596 ? -23.734 -28.969 -1.459 1 94.94 596 THR A O 1
ATOM 4558 N N . THR A 1 597 ? -25.5 -28.391 -0.194 1 95.69 597 THR A N 1
ATOM 4559 C CA . THR A 1 597 ? -26.328 -27.875 -1.276 1 95.69 597 THR A CA 1
ATOM 4560 C C . THR A 1 597 ? -26.703 -26.406 -1.017 1 95.69 597 THR A C 1
ATOM 4562 O O . THR A 1 597 ? -27.078 -26.047 0.1 1 95.69 597 THR A O 1
ATOM 4565 N N . LEU A 1 598 ? -26.594 -25.625 -2.043 1 95.25 598 LEU A N 1
ATOM 4566 C CA . LEU A 1 598 ? -26.875 -24.188 -1.929 1 95.25 598 LEU A CA 1
ATOM 4567 C C . LEU A 1 598 ? -27.734 -23.719 -3.104 1 95.25 598 LEU A C 1
ATOM 4569 O O . LEU A 1 598 ? -27.516 -24.141 -4.242 1 95.25 598 LEU A O 1
ATOM 4573 N N . ALA A 1 599 ? -28.609 -22.828 -2.734 1 93.81 599 ALA A N 1
ATOM 4574 C CA . ALA A 1 599 ? -29.328 -22.109 -3.779 1 93.81 599 ALA A CA 1
ATOM 4575 C C . ALA A 1 599 ? -28.547 -20.875 -4.238 1 93.81 599 ALA A C 1
ATOM 4577 O O . ALA A 1 599 ? -27.594 -20.453 -3.566 1 93.81 599 ALA A O 1
ATOM 4578 N N . SER A 1 600 ? -28.922 -20.297 -5.359 1 91.62 600 SER A N 1
ATOM 4579 C CA . SER A 1 600 ? -28.203 -19.188 -5.961 1 91.62 600 SER A CA 1
ATOM 4580 C C . SER A 1 600 ? -28.25 -17.953 -5.059 1 91.62 600 SER A C 1
ATOM 4582 O O . SER A 1 600 ? -27.359 -17.094 -5.125 1 91.62 600 SER A O 1
ATOM 4584 N N . ASP A 1 601 ? -29.203 -17.828 -4.176 1 87.44 601 ASP A N 1
ATOM 4585 C CA . ASP A 1 601 ? -29.375 -16.625 -3.367 1 87.44 601 ASP A CA 1
ATOM 4586 C C . ASP A 1 601 ? -28.969 -16.875 -1.916 1 87.44 601 ASP A C 1
ATOM 4588 O O . ASP A 1 601 ? -29.344 -16.109 -1.022 1 87.44 601 ASP A O 1
ATOM 4592 N N . ALA A 1 602 ? -28.266 -18.047 -1.814 1 87 602 ALA A N 1
ATOM 4593 C CA . ALA A 1 602 ? -27.781 -18.312 -0.463 1 87 602 ALA A CA 1
ATOM 4594 C C . ALA A 1 602 ? -26.875 -17.188 0.034 1 87 602 ALA A C 1
ATOM 4596 O O . ALA A 1 602 ? -25.984 -16.719 -0.689 1 87 602 ALA A O 1
ATOM 4597 N N . THR A 1 603 ? -27.109 -16.734 1.318 1 76.06 603 THR A N 1
ATOM 4598 C CA . THR A 1 603 ? -26.422 -15.539 1.809 1 76.06 603 THR A CA 1
ATOM 4599 C C . THR A 1 603 ? -25.328 -15.914 2.807 1 76.06 603 THR A C 1
ATOM 4601 O O . THR A 1 603 ? -24.531 -15.07 3.209 1 76.06 603 THR A O 1
ATOM 4604 N N . SER A 1 604 ? -25.312 -17.203 3.295 1 72.69 604 SER A N 1
ATOM 4605 C CA . SER A 1 604 ? -24.312 -17.547 4.297 1 72.69 604 SER A CA 1
ATOM 4606 C C . SER A 1 604 ? -23.578 -18.828 3.926 1 72.69 604 SER A C 1
ATOM 4608 O O . SER A 1 604 ? -24.156 -19.734 3.33 1 72.69 604 SER A O 1
ATOM 4610 N N . SER A 1 605 ? -22.266 -18.703 4.262 1 69.25 605 SER A N 1
ATOM 4611 C CA . SER A 1 605 ? -21.438 -19.891 4.09 1 69.25 605 SER A CA 1
ATOM 4612 C C . SER A 1 605 ? -21.672 -20.906 5.219 1 69.25 605 SER A C 1
ATOM 4614 O O . SER A 1 605 ? -21.703 -20.531 6.391 1 69.25 605 SER A O 1
ATOM 4616 N N . PRO A 1 606 ? -21.875 -22.141 4.883 1 64.25 606 PRO A N 1
ATOM 4617 C CA . PRO A 1 606 ? -22.109 -23.141 5.922 1 64.25 606 PRO A CA 1
ATOM 4618 C C . PRO A 1 606 ? -20.906 -23.328 6.84 1 64.25 606 PRO A C 1
ATOM 4620 O O . PRO A 1 606 ? -21.016 -23.906 7.914 1 64.25 606 PRO A O 1
ATOM 4623 N N . THR A 1 607 ? -19.656 -22.969 6.418 1 62.12 607 THR A N 1
ATOM 4624 C CA . THR A 1 607 ? -18.438 -23.141 7.219 1 62.12 607 THR A CA 1
ATOM 4625 C C . THR A 1 607 ? -18.203 -21.922 8.109 1 62.12 607 THR A C 1
ATOM 4627 O O . THR A 1 607 ? -17.234 -21.875 8.859 1 62.12 607 THR A O 1
ATOM 4630 N N . ALA A 1 608 ? -18.969 -20.828 8.039 1 58.25 608 ALA A N 1
ATOM 4631 C CA . ALA A 1 608 ? -18.703 -19.516 8.633 1 58.25 608 ALA A CA 1
ATOM 4632 C C . ALA A 1 608 ? -18.422 -19.625 10.125 1 58.25 608 ALA A C 1
ATOM 4634 O O . ALA A 1 608 ? -17.594 -18.891 10.664 1 58.25 608 ALA A O 1
ATOM 4635 N N . SER A 1 609 ? -19.031 -20.547 10.906 1 58.5 609 SER A N 1
ATOM 4636 C CA . SER A 1 609 ? -19.031 -20.375 12.352 1 58.5 609 SER A CA 1
ATOM 4637 C C . SER A 1 609 ? -17.938 -21.188 13.008 1 58.5 609 SER A C 1
ATOM 4639 O O . SER A 1 609 ? -17.688 -21.078 14.219 1 58.5 609 SER A O 1
ATOM 4641 N N . SER A 1 610 ? -17.031 -21.875 12.266 1 63.66 610 SER A N 1
ATOM 4642 C CA . SER A 1 610 ? -16.391 -22.953 13.031 1 63.66 610 SER A CA 1
ATOM 4643 C C . SER A 1 610 ? -14.93 -22.656 13.297 1 63.66 610 SER A C 1
ATOM 4645 O O . SER A 1 610 ? -14.328 -23.219 14.211 1 63.66 610 SER A O 1
ATOM 4647 N N . THR A 1 611 ? -14.383 -21.672 12.625 1 80.5 611 THR A N 1
ATOM 4648 C CA . THR A 1 611 ? -12.945 -21.531 12.82 1 80.5 611 THR A CA 1
ATOM 4649 C C . 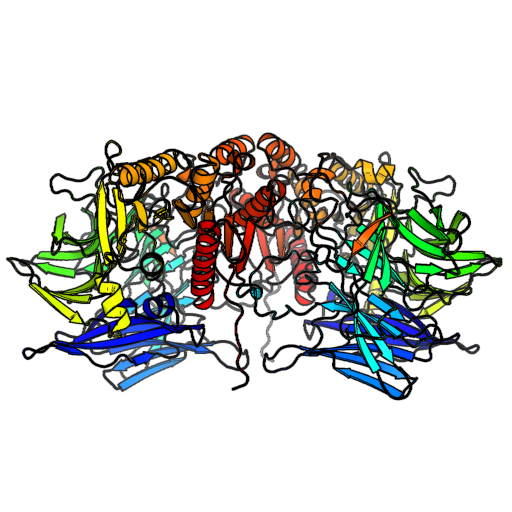THR A 1 611 ? -12.539 -20.062 12.836 1 80.5 611 THR A C 1
ATOM 4651 O O . THR A 1 611 ? -12.93 -19.297 11.953 1 80.5 611 THR A O 1
ATOM 4654 N N . ILE A 1 612 ? -11.984 -19.594 14.031 1 88.88 612 ILE A N 1
ATOM 4655 C CA . ILE A 1 612 ? -11.5 -18.234 14.156 1 88.88 612 ILE A CA 1
ATOM 4656 C C . ILE A 1 612 ? -9.992 -18.188 13.922 1 88.88 612 ILE A C 1
ATOM 4658 O O . ILE A 1 612 ? -9.227 -18.828 14.664 1 88.88 612 ILE A O 1
ATOM 4662 N N . PRO A 1 613 ? -9.578 -17.531 12.891 1 91.94 613 PRO A N 1
ATOM 4663 C CA . PRO A 1 613 ? -8.125 -17.391 12.711 1 91.94 613 PRO A CA 1
ATOM 4664 C C . PRO A 1 613 ? -7.441 -16.75 13.922 1 91.94 613 PRO A C 1
ATOM 4666 O O . PRO A 1 613 ? -8.031 -15.906 14.594 1 91.94 613 PRO A O 1
ATOM 4669 N N . PRO A 1 614 ? -6.262 -17.109 14.133 1 92.81 614 PRO A N 1
ATOM 4670 C CA . PRO A 1 614 ? -5.57 -16.625 15.328 1 92.81 614 PRO A CA 1
ATOM 4671 C C . PRO A 1 614 ? -5.148 -15.156 15.203 1 92.81 614 PRO A C 1
ATOM 4673 O O . PRO A 1 614 ? -4.918 -14.672 14.094 1 92.81 614 PRO A O 1
ATOM 4676 N N . LEU A 1 615 ? -5.082 -14.484 16.359 1 93.06 615 LEU A N 1
ATOM 4677 C CA . LEU A 1 615 ? -4.426 -13.18 16.484 1 93.06 615 LEU A CA 1
ATOM 4678 C C . LEU A 1 615 ? -2.992 -13.336 16.969 1 93.06 615 LEU A C 1
ATOM 4680 O O . LEU A 1 615 ? -2.693 -14.242 17.75 1 93.06 615 LEU A O 1
ATOM 4684 N N . MET A 1 616 ? -2.121 -12.492 16.562 1 94.81 616 MET A N 1
ATOM 4685 C CA . MET A 1 616 ? -0.717 -12.547 16.953 1 94.81 616 MET A CA 1
ATOM 4686 C C . MET A 1 616 ? -0.557 -12.188 18.438 1 94.81 616 MET A C 1
ATOM 4688 O O . MET A 1 616 ? -0.966 -11.109 18.859 1 94.81 616 MET A O 1
ATOM 4692 N N . THR A 1 617 ? -0.005 -13.062 19.234 1 93.94 617 THR A N 1
ATOM 4693 C CA . THR A 1 617 ? 0.306 -12.812 20.641 1 93.94 617 THR A CA 1
ATOM 4694 C C . THR A 1 617 ? 1.782 -12.469 20.812 1 93.94 617 THR A C 1
ATOM 4696 O O . THR A 1 617 ? 2.588 -12.695 19.906 1 93.94 617 THR A O 1
ATOM 4699 N N . GLY A 1 618 ? 2.092 -11.938 21.953 1 95.5 618 GLY A N 1
ATOM 4700 C CA . GLY A 1 618 ? 3.486 -11.633 22.234 1 95.5 618 GLY A CA 1
ATOM 4701 C C . GLY A 1 618 ? 4.383 -12.859 22.172 1 95.5 618 GLY A C 1
ATOM 4702 O O . GLY A 1 618 ? 5.477 -12.805 21.609 1 95.5 618 GLY A O 1
ATOM 4703 N N . SER A 1 619 ? 3.949 -13.922 22.75 1 95.56 619 SER A N 1
ATOM 4704 C CA . SER A 1 619 ? 4.734 -15.148 22.75 1 95.56 619 SER A CA 1
ATOM 4705 C C . SER A 1 619 ? 4.938 -15.68 21.344 1 95.56 619 SER A C 1
ATOM 4707 O O . SER A 1 619 ? 6.047 -16.062 20.969 1 95.56 619 SER A O 1
ATOM 4709 N N . ARG A 1 620 ? 3.848 -15.734 20.594 1 96.19 620 ARG A N 1
ATOM 4710 C CA . ARG A 1 620 ? 3.943 -16.203 19.219 1 96.19 620 ARG A CA 1
ATOM 4711 C C . ARG A 1 620 ? 4.852 -15.305 18.391 1 96.19 620 ARG A C 1
ATOM 4713 O O . ARG A 1 620 ? 5.645 -15.781 17.578 1 96.19 620 ARG A O 1
ATOM 4720 N N . PHE A 1 621 ? 4.719 -13.992 18.594 1 97 621 PHE A N 1
ATOM 4721 C CA . PHE A 1 621 ? 5.574 -13.023 17.922 1 97 621 PHE A CA 1
ATOM 4722 C C . PHE A 1 621 ? 7.043 -13.312 18.219 1 97 621 PHE A C 1
ATOM 4724 O O . PHE A 1 621 ? 7.871 -13.32 17.297 1 97 621 PHE A O 1
ATOM 4731 N N . ASP A 1 622 ? 7.363 -13.516 19.422 1 97.06 622 ASP A N 1
ATOM 4732 C CA . ASP A 1 622 ? 8.734 -13.766 19.844 1 97.06 622 ASP A CA 1
ATOM 4733 C C . ASP A 1 622 ? 9.297 -15.023 19.188 1 97.06 622 ASP A C 1
ATOM 4735 O O . ASP A 1 622 ? 10.43 -15.016 18.703 1 97.06 622 ASP A O 1
ATOM 4739 N N . GLU A 1 623 ? 8.5 -16.078 19.156 1 97.19 623 GLU A N 1
ATOM 4740 C CA . GLU A 1 623 ? 8.914 -17.328 18.547 1 97.19 623 GLU A CA 1
ATOM 4741 C C . GLU A 1 623 ? 9.188 -17.156 17.047 1 97.19 623 GLU A C 1
ATOM 4743 O O . GLU A 1 623 ? 10.211 -17.625 16.547 1 97.19 623 GLU A O 1
ATOM 4748 N N . LEU A 1 624 ? 8.312 -16.5 16.422 1 97.5 624 LEU A N 1
ATOM 4749 C CA . LEU A 1 624 ? 8.438 -16.297 14.984 1 97.5 624 LEU A CA 1
ATOM 4750 C C . LEU A 1 624 ? 9.609 -15.383 14.656 1 97.5 624 LEU A C 1
ATOM 4752 O O . LEU A 1 624 ? 10.32 -15.602 13.672 1 97.5 624 LEU A O 1
ATOM 4756 N N . GLN A 1 625 ? 9.836 -14.359 15.492 1 96.69 625 GLN A N 1
ATOM 4757 C CA . GLN A 1 625 ? 10.969 -13.461 15.273 1 96.69 625 GLN A CA 1
ATOM 4758 C C . GLN A 1 625 ? 12.297 -14.203 15.43 1 96.69 625 GLN A C 1
ATOM 4760 O O . GLN A 1 625 ? 13.234 -13.977 14.664 1 96.69 625 GLN A O 1
ATOM 4765 N N . HIS A 1 626 ? 12.344 -15.086 16.359 1 96.31 626 HIS A N 1
ATOM 4766 C CA . HIS A 1 626 ? 13.562 -15.852 16.594 1 96.31 626 HIS A CA 1
ATOM 4767 C C . HIS A 1 626 ? 13.883 -16.75 15.406 1 96.31 626 HIS A C 1
ATOM 4769 O O . HIS A 1 626 ? 15.055 -17 15.109 1 96.31 626 HIS A O 1
ATOM 4775 N N . ALA A 1 627 ? 12.82 -17.188 14.773 1 97.44 627 ALA A N 1
ATOM 4776 C CA . ALA A 1 627 ? 13 -18.062 13.625 1 97.44 627 ALA A CA 1
ATOM 4777 C C . ALA A 1 627 ? 13.289 -17.266 12.352 1 97.44 627 ALA A C 1
ATOM 4779 O O . ALA A 1 627 ? 13.539 -17.844 11.297 1 97.44 627 ALA A O 1
ATOM 4780 N N . SER A 1 628 ? 13.383 -15.984 12.438 1 98.06 628 SER A N 1
ATOM 4781 C CA . SER A 1 628 ? 13.461 -15.117 11.273 1 98.06 628 SER A CA 1
ATOM 4782 C C . SER A 1 628 ? 14.852 -14.508 11.125 1 98.06 628 SER A C 1
ATOM 4784 O O . SER A 1 628 ? 15.602 -14.422 12.102 1 98.06 628 SER A O 1
ATOM 4786 N N . PRO A 1 629 ? 15.18 -14.023 9.914 1 98 629 PRO A N 1
ATOM 4787 C CA . PRO A 1 629 ? 16.5 -13.453 9.672 1 98 629 PRO A CA 1
ATOM 4788 C C . PRO A 1 629 ? 16.781 -12.211 10.516 1 98 629 PRO A C 1
ATOM 4790 O O . PRO A 1 629 ? 17.922 -11.93 10.852 1 98 629 PRO A O 1
ATOM 4793 N N . ILE A 1 630 ? 15.781 -11.453 10.914 1 97.94 630 ILE A N 1
ATOM 4794 C CA . ILE A 1 630 ? 15.945 -10.211 11.656 1 97.94 630 ILE A CA 1
ATOM 4795 C C . ILE A 1 630 ? 16.641 -10.492 12.984 1 97.94 630 ILE A C 1
ATOM 4797 O O . ILE A 1 630 ? 17.281 -9.602 13.555 1 97.94 630 ILE A O 1
ATOM 4801 N N . SER A 1 631 ? 16.547 -11.711 13.461 1 97.25 631 SER A N 1
ATOM 4802 C CA . SER A 1 631 ? 17.172 -12.086 14.727 1 97.25 631 SER A CA 1
ATOM 4803 C C . SER A 1 631 ? 18.688 -12.047 14.625 1 97.25 631 SER A C 1
ATOM 4805 O O . SER A 1 631 ? 19.375 -11.953 15.648 1 97.25 631 SER A O 1
ATOM 4807 N N . TYR A 1 632 ? 19.266 -12.055 13.445 1 98.12 632 TYR A N 1
ATOM 4808 C CA . TYR A 1 632 ? 20.703 -12.094 13.234 1 98.12 632 TYR A CA 1
ATOM 4809 C C . TYR A 1 632 ? 21.219 -10.766 12.672 1 98.12 632 TYR A C 1
ATOM 4811 O O . TYR A 1 632 ? 22.344 -10.68 12.203 1 98.12 632 TYR A O 1
ATOM 4819 N N . ILE A 1 633 ? 20.422 -9.773 12.742 1 97.56 633 ILE A N 1
ATOM 4820 C CA . ILE A 1 633 ? 20.672 -8.516 12.039 1 97.56 633 ILE A CA 1
ATOM 4821 C C . ILE A 1 633 ? 21.984 -7.91 12.523 1 97.56 633 ILE A C 1
ATOM 4823 O O . ILE A 1 633 ? 22.734 -7.312 11.742 1 97.56 633 ILE A O 1
ATOM 4827 N N . ASP A 1 634 ? 22.375 -8.023 13.789 1 96.62 634 ASP A N 1
ATOM 4828 C CA . ASP A 1 634 ? 23.562 -7.402 14.367 1 96.62 634 ASP A CA 1
ATOM 4829 C C . ASP A 1 634 ? 24.844 -8.094 13.891 1 96.62 634 ASP A C 1
ATOM 4831 O O . ASP A 1 634 ? 25.938 -7.527 13.984 1 96.62 634 ASP A O 1
ATOM 4835 N N . ALA A 1 635 ? 24.641 -9.289 13.359 1 97.81 635 ALA A N 1
ATOM 4836 C CA . ALA A 1 635 ? 25.797 -10.062 12.914 1 97.81 635 ALA A CA 1
ATOM 4837 C C . ALA A 1 635 ? 26.125 -9.781 11.445 1 97.81 635 ALA A C 1
ATOM 4839 O O . ALA A 1 635 ? 27.219 -10.102 10.969 1 97.81 635 ALA A O 1
ATOM 4840 N N . VAL A 1 636 ? 25.219 -9.18 10.719 1 98.12 636 VAL A N 1
ATOM 4841 C CA . VAL A 1 636 ? 25.344 -9.047 9.273 1 98.12 636 VAL A CA 1
ATOM 4842 C C . VAL A 1 636 ? 26.438 -8.047 8.93 1 98.12 636 VAL A C 1
ATOM 4844 O O . VAL A 1 636 ? 26.5 -6.953 9.5 1 98.12 636 VAL A O 1
ATOM 4847 N N . ARG A 1 637 ? 27.281 -8.422 8.016 1 95.81 637 ARG A N 1
ATOM 4848 C CA . ARG A 1 637 ? 28.375 -7.578 7.527 1 95.81 637 ARG A CA 1
ATOM 4849 C C . ARG A 1 637 ? 28.375 -7.531 6.004 1 95.81 637 ARG A C 1
ATOM 4851 O O . ARG A 1 637 ? 28.984 -6.641 5.41 1 95.81 637 ARG A O 1
ATOM 4858 N N . THR A 1 638 ? 27.703 -8.406 5.406 1 97.56 638 THR A N 1
ATOM 4859 C CA . THR A 1 638 ? 27.703 -8.57 3.955 1 97.56 638 THR A CA 1
ATOM 4860 C C . THR A 1 638 ? 27 -7.395 3.277 1 97.56 638 THR A C 1
ATOM 4862 O O . THR A 1 638 ? 25.875 -7.039 3.635 1 97.56 638 THR A O 1
ATOM 4865 N N . PRO A 1 639 ? 27.734 -6.715 2.25 1 97.94 639 PRO A N 1
ATOM 4866 C CA . PRO A 1 639 ? 27.016 -5.711 1.449 1 97.94 639 PRO A CA 1
ATOM 4867 C C . PRO A 1 639 ? 25.719 -6.238 0.865 1 97.94 639 PRO A C 1
ATOM 4869 O O . PRO A 1 639 ? 25.641 -7.391 0.432 1 97.94 639 PRO A O 1
ATOM 4872 N N . MET A 1 640 ? 24.703 -5.383 0.854 1 98.06 640 MET A N 1
ATOM 4873 C CA . MET A 1 640 ? 23.375 -5.883 0.529 1 98.06 640 MET A CA 1
ATOM 4874 C C . MET A 1 640 ? 22.672 -4.949 -0.446 1 98.06 640 MET A C 1
ATOM 4876 O O . MET A 1 640 ? 22.625 -3.734 -0.23 1 98.06 640 MET A O 1
ATOM 4880 N N . LEU A 1 641 ? 22.172 -5.457 -1.571 1 98.69 641 LEU A N 1
ATOM 4881 C CA . LEU A 1 641 ? 21.25 -4.773 -2.477 1 98.69 641 LEU A CA 1
ATOM 4882 C C . LEU A 1 641 ? 19.828 -5.297 -2.314 1 98.69 641 LEU A C 1
ATOM 4884 O O . LEU A 1 641 ? 19.578 -6.484 -2.539 1 98.69 641 LEU A O 1
ATOM 4888 N N . MET A 1 642 ? 18.938 -4.422 -1.905 1 98.56 642 MET A N 1
ATOM 4889 C CA . MET A 1 642 ? 17.531 -4.762 -1.715 1 98.56 642 MET A CA 1
ATOM 4890 C C . MET A 1 642 ? 16.703 -4.328 -2.916 1 98.56 642 MET A C 1
ATOM 4892 O O . MET A 1 642 ? 16.812 -3.189 -3.373 1 98.56 642 MET A O 1
ATOM 4896 N N . LEU A 1 643 ? 15.922 -5.211 -3.48 1 98.81 643 LEU A N 1
ATOM 4897 C CA . LEU A 1 643 ? 15 -4.945 -4.578 1 98.81 643 LEU A CA 1
ATOM 4898 C C . LEU A 1 643 ? 13.555 -5.16 -4.141 1 98.81 643 LEU A C 1
ATOM 4900 O O . LEU A 1 643 ? 13.156 -6.289 -3.838 1 98.81 643 LEU A O 1
ATOM 4904 N N . ILE A 1 644 ? 12.711 -4.078 -4.168 1 98.75 644 ILE A N 1
ATOM 4905 C CA . ILE A 1 644 ? 11.406 -4.168 -3.531 1 98.75 644 ILE A CA 1
ATOM 4906 C C . ILE A 1 644 ? 10.32 -3.736 -4.516 1 98.75 644 ILE A C 1
ATOM 4908 O O . ILE A 1 644 ? 10.391 -2.646 -5.086 1 98.75 644 ILE A O 1
ATOM 4912 N N . GLY A 1 645 ? 9.367 -4.633 -4.781 1 98.5 645 GLY A N 1
ATOM 4913 C CA . GLY A 1 645 ? 8.141 -4.234 -5.449 1 98.5 645 GLY A CA 1
ATOM 4914 C C . GLY A 1 645 ? 7.109 -3.652 -4.504 1 98.5 645 GLY A C 1
ATOM 4915 O O . GLY A 1 645 ? 6.641 -4.336 -3.59 1 98.5 645 GLY A O 1
ATOM 4916 N N . LEU A 1 646 ? 6.602 -2.521 -4.766 1 97.31 646 LEU A N 1
ATOM 4917 C CA . LEU A 1 646 ? 5.812 -1.779 -3.787 1 97.31 646 LEU A CA 1
ATOM 4918 C C . LEU A 1 646 ? 4.355 -2.234 -3.803 1 97.31 646 LEU A C 1
ATOM 4920 O O . LEU A 1 646 ? 3.59 -1.902 -2.896 1 97.31 646 LEU A O 1
ATOM 4924 N N . SER A 1 647 ? 3.967 -2.996 -4.793 1 96.94 647 SER A N 1
ATOM 4925 C CA . SER A 1 647 ? 2.592 -3.482 -4.852 1 96.94 647 SER A CA 1
ATOM 4926 C C . SER A 1 647 ? 2.508 -4.953 -4.457 1 96.94 647 SER A C 1
ATOM 4928 O O . SER A 1 647 ? 1.519 -5.625 -4.75 1 96.94 647 SER A O 1
ATOM 4930 N N . ASP A 1 648 ? 3.555 -5.441 -3.846 1 97.69 648 ASP A N 1
ATOM 4931 C CA . ASP A 1 648 ? 3.598 -6.816 -3.365 1 97.69 648 ASP A CA 1
ATOM 4932 C C . ASP A 1 648 ? 2.576 -7.043 -2.254 1 97.69 648 ASP A C 1
ATOM 4934 O O . ASP A 1 648 ? 2.598 -6.352 -1.233 1 97.69 648 ASP A O 1
ATOM 4938 N N . ARG A 1 649 ? 1.741 -8.086 -2.402 1 97.19 649 ARG A N 1
ATOM 4939 C CA . ARG A 1 649 ? 0.747 -8.414 -1.388 1 97.19 649 ARG A CA 1
ATOM 4940 C C . ARG A 1 649 ? 1.071 -9.742 -0.716 1 97.19 649 ARG A C 1
ATOM 4942 O O . ARG A 1 649 ? 0.393 -10.148 0.23 1 97.19 649 ARG A O 1
ATOM 4949 N N . ARG A 1 650 ? 2.084 -10.383 -1.324 1 97.12 650 ARG A N 1
ATOM 4950 C CA . ARG A 1 650 ? 2.49 -11.672 -0.784 1 97.12 650 ARG A CA 1
ATOM 4951 C C . ARG A 1 650 ? 3.42 -11.5 0.411 1 97.12 650 ARG A C 1
ATOM 4953 O O . ARG A 1 650 ? 3.156 -12.031 1.492 1 97.12 650 ARG A O 1
ATOM 4960 N N . VAL A 1 651 ? 4.461 -10.867 0.185 1 97.81 651 VAL A N 1
ATOM 4961 C CA . VAL A 1 651 ? 5.359 -10.359 1.218 1 97.81 651 VAL A CA 1
ATOM 4962 C C . VAL A 1 651 ? 5.293 -8.828 1.247 1 97.81 651 VAL A C 1
ATOM 4964 O O . VAL A 1 651 ? 5.758 -8.164 0.319 1 97.81 651 VAL A O 1
ATOM 4967 N N . SER A 1 652 ? 4.746 -8.352 2.324 1 96.62 652 SER A N 1
ATOM 4968 C CA . SER A 1 652 ? 4.656 -6.895 2.43 1 96.62 652 SER A CA 1
ATOM 4969 C C . SER A 1 652 ? 5.996 -6.234 2.131 1 96.62 652 SER A C 1
ATOM 4971 O O . SER A 1 652 ? 7.031 -6.66 2.648 1 96.62 652 SER A O 1
ATOM 4973 N N . PRO A 1 653 ? 5.984 -5.199 1.257 1 97.44 653 PRO A N 1
ATOM 4974 C CA . PRO A 1 653 ? 7.242 -4.504 0.975 1 97.44 653 PRO A CA 1
ATOM 4975 C C . PRO A 1 653 ? 7.934 -4 2.238 1 97.44 653 PRO A C 1
ATOM 4977 O O . PRO A 1 653 ? 9.156 -3.85 2.258 1 97.44 653 PRO A O 1
ATOM 4980 N N . ASN A 1 654 ? 7.195 -3.834 3.275 1 96.44 654 ASN A N 1
ATOM 4981 C CA . ASN A 1 654 ? 7.754 -3.293 4.508 1 96.44 654 ASN A CA 1
ATOM 4982 C C . ASN A 1 654 ? 8.742 -4.266 5.148 1 96.44 654 ASN A C 1
ATOM 4984 O O . ASN A 1 654 ? 9.594 -3.859 5.941 1 96.44 654 ASN A O 1
ATOM 4988 N N . GLN A 1 655 ? 8.641 -5.594 4.852 1 97.25 655 GLN A N 1
ATOM 4989 C CA . GLN A 1 655 ? 9.617 -6.566 5.332 1 97.25 655 GLN A CA 1
ATOM 4990 C C . GLN A 1 655 ? 11.031 -6.199 4.883 1 97.25 655 GLN A C 1
ATOM 4992 O O . GLN A 1 655 ? 11.93 -6.043 5.711 1 97.25 655 GLN A O 1
ATOM 4997 N N . GLY A 1 656 ? 11.117 -5.961 3.59 1 98 656 GLY A N 1
ATOM 4998 C CA . GLY A 1 656 ? 12.414 -5.59 3.043 1 98 656 GLY A CA 1
ATOM 4999 C C . GLY A 1 656 ? 12.844 -4.188 3.426 1 98 656 GLY A C 1
ATOM 5000 O O . GLY A 1 656 ? 14.016 -3.953 3.736 1 98 656 GLY A O 1
ATOM 5001 N N . ILE A 1 657 ? 11.953 -3.225 3.496 1 97.62 657 ILE A N 1
ATOM 5002 C CA . ILE A 1 657 ? 12.25 -1.831 3.805 1 97.62 657 ILE A CA 1
ATOM 5003 C C . ILE A 1 657 ? 12.758 -1.717 5.242 1 97.62 657 ILE A C 1
ATOM 5005 O O . ILE A 1 657 ? 13.75 -1.038 5.504 1 97.62 657 ILE A O 1
ATOM 5009 N N . GLU A 1 658 ? 12.102 -2.43 6.148 1 96.75 658 GLU A N 1
ATOM 5010 C CA . GLU A 1 658 ? 12.523 -2.393 7.543 1 96.75 658 GLU A CA 1
ATOM 5011 C C . GLU A 1 658 ? 13.891 -3.051 7.719 1 96.75 658 GLU A C 1
ATOM 5013 O O . GLU A 1 658 ? 14.695 -2.613 8.547 1 96.75 658 GLU A O 1
ATOM 5018 N N . TYR A 1 659 ? 14.133 -4.105 7.016 1 98.25 659 TYR A N 1
ATOM 5019 C CA . TYR A 1 659 ? 15.445 -4.734 7.062 1 98.25 659 TYR A CA 1
ATOM 5020 C C . TYR A 1 659 ? 16.531 -3.787 6.555 1 98.25 659 TYR A C 1
ATOM 5022 O O . TYR A 1 659 ? 17.609 -3.693 7.145 1 98.25 659 TYR A O 1
ATOM 5030 N N . TYR A 1 660 ? 16.234 -3.078 5.461 1 97.88 660 TYR A N 1
ATOM 5031 C CA . TYR A 1 660 ? 17.141 -2.078 4.91 1 97.88 660 TYR A CA 1
ATOM 5032 C C . TYR A 1 660 ? 17.516 -1.039 5.965 1 97.88 660 TYR A C 1
ATOM 5034 O O . TYR A 1 660 ? 18.688 -0.743 6.168 1 97.88 660 TYR A O 1
ATOM 5042 N N . HIS A 1 661 ? 16.531 -0.5 6.617 1 96.31 661 HIS A N 1
ATOM 5043 C CA . HIS A 1 661 ? 16.781 0.521 7.629 1 96.31 661 HIS A CA 1
ATOM 5044 C C . HIS A 1 661 ? 17.594 -0.043 8.797 1 96.31 661 HIS A C 1
ATOM 5046 O O . HIS A 1 661 ? 18.5 0.618 9.312 1 96.31 661 HIS A O 1
ATOM 5052 N N . ALA A 1 662 ? 17.25 -1.237 9.203 1 96.56 662 ALA A N 1
ATOM 5053 C CA . ALA A 1 662 ? 17.969 -1.871 10.305 1 96.56 662 ALA A CA 1
ATOM 5054 C C . ALA A 1 662 ? 19.438 -2.086 9.938 1 96.56 662 ALA A C 1
ATOM 5056 O O . ALA A 1 662 ? 20.328 -1.843 10.758 1 96.56 662 ALA A O 1
ATOM 5057 N N . LEU A 1 663 ? 19.656 -2.545 8.695 1 97.12 663 LEU A N 1
ATOM 5058 C CA . LEU A 1 663 ? 21.031 -2.744 8.219 1 97.12 663 LEU A CA 1
ATOM 5059 C C . LEU A 1 663 ? 21.766 -1.414 8.117 1 97.12 663 LEU A C 1
ATOM 5061 O O . LEU A 1 663 ? 22.922 -1.309 8.523 1 97.12 663 LEU A O 1
ATOM 5065 N N . LYS A 1 664 ? 21.094 -0.427 7.559 1 93.69 664 LYS A N 1
ATOM 5066 C CA . LYS A 1 664 ? 21.688 0.892 7.371 1 93.69 664 LYS A CA 1
ATOM 5067 C C . LYS A 1 664 ? 22.141 1.487 8.703 1 93.69 664 LYS A C 1
ATOM 5069 O O . LYS A 1 664 ? 23.219 2.082 8.789 1 93.69 664 LYS A O 1
ATOM 5074 N N . ALA A 1 665 ? 21.391 1.292 9.703 1 92.31 665 ALA A N 1
ATOM 5075 C CA . ALA A 1 665 ? 21.703 1.814 11.031 1 92.31 665 ALA A CA 1
ATOM 5076 C C . ALA A 1 665 ? 22.953 1.162 11.609 1 92.31 665 ALA A C 1
ATOM 5078 O O . ALA A 1 665 ? 23.672 1.773 12.398 1 92.31 665 ALA A O 1
ATOM 5079 N N . ARG A 1 666 ? 23.266 -0.003 11.156 1 93.25 666 ARG A N 1
ATOM 5080 C CA . ARG A 1 666 ? 24.312 -0.816 11.758 1 93.25 666 ARG A CA 1
ATOM 5081 C C . ARG A 1 666 ? 25.562 -0.861 10.875 1 93.25 666 ARG A C 1
ATOM 5083 O O . ARG A 1 666 ? 26.641 -1.261 11.32 1 93.25 666 ARG A O 1
ATOM 5090 N N . ALA A 1 667 ? 25.359 -0.457 9.656 1 91.38 667 ALA A N 1
ATOM 5091 C CA . ALA A 1 667 ? 26.438 -0.584 8.68 1 91.38 667 ALA A CA 1
ATOM 5092 C C . ALA A 1 667 ? 27.578 0.388 8.977 1 91.38 667 ALA A C 1
ATOM 5094 O O . ALA A 1 667 ? 27.328 1.551 9.312 1 91.38 667 ALA A O 1
ATOM 5095 N N . GLN A 1 668 ? 28.797 -0.091 8.852 1 87.38 668 GLN A N 1
ATOM 5096 C CA . GLN A 1 668 ? 29.953 0.778 8.945 1 87.38 668 GLN A CA 1
ATOM 5097 C C . GLN A 1 668 ? 30.078 1.685 7.723 1 87.38 668 GLN A C 1
ATOM 5099 O O . GLN A 1 668 ? 30.344 2.879 7.852 1 87.38 668 GLN A O 1
ATOM 5104 N N . ASP A 1 669 ? 29.875 1.055 6.617 1 90.5 669 ASP A N 1
ATOM 5105 C CA . ASP A 1 669 ? 29.797 1.769 5.348 1 90.5 669 ASP A CA 1
ATOM 5106 C C . ASP A 1 669 ? 28.391 1.742 4.781 1 90.5 669 ASP A C 1
ATOM 5108 O O . ASP A 1 669 ? 27.984 0.763 4.148 1 90.5 669 ASP A O 1
ATOM 5112 N N . LYS A 1 670 ? 27.719 2.818 4.895 1 89.12 670 LYS A N 1
ATOM 5113 C CA . LYS A 1 670 ? 26.312 2.889 4.539 1 89.12 670 LYS A CA 1
ATOM 5114 C C . LYS A 1 670 ? 26.125 2.779 3.029 1 89.12 670 LYS A C 1
ATOM 5116 O O . LYS A 1 670 ? 25.016 2.48 2.559 1 89.12 670 LYS A O 1
ATOM 5121 N N . SER A 1 671 ? 27.172 3 2.248 1 90.06 671 SER A N 1
ATOM 5122 C CA . SER A 1 671 ? 27.078 2.904 0.796 1 90.06 671 SER A CA 1
ATOM 5123 C C . SER A 1 671 ? 26.969 1.452 0.344 1 90.06 671 SER A C 1
ATOM 5125 O O . SER A 1 671 ? 26.641 1.178 -0.812 1 90.06 671 SER A O 1
ATOM 5127 N N . LYS A 1 672 ? 27.172 0.517 1.268 1 95.81 672 LYS A N 1
ATOM 5128 C CA . LYS A 1 672 ? 27.125 -0.904 0.937 1 95.81 672 LYS A CA 1
ATOM 5129 C C . LYS A 1 672 ? 25.781 -1.505 1.306 1 95.81 672 LYS A C 1
ATOM 5131 O O . LYS A 1 672 ? 25.625 -2.729 1.346 1 95.81 672 LYS A O 1
ATOM 5136 N N . VAL A 1 673 ? 24.844 -0.688 1.678 1 96.69 673 VAL A N 1
ATOM 5137 C CA . VAL A 1 673 ? 23.438 -1.055 1.872 1 96.69 673 VAL A CA 1
ATOM 5138 C C . VAL A 1 673 ? 22.547 -0.206 0.965 1 96.69 673 VAL A C 1
ATOM 5140 O O . VAL A 1 673 ? 22.344 0.979 1.229 1 96.69 673 VAL A O 1
ATOM 5143 N N . GLU A 1 674 ? 22.047 -0.814 -0.091 1 96.75 674 GLU A N 1
ATOM 5144 C CA . GLU A 1 674 ? 21.266 -0.079 -1.077 1 96.75 674 GLU A CA 1
ATOM 5145 C C . GLU A 1 674 ? 19.906 -0.734 -1.298 1 96.75 674 GLU A C 1
ATOM 5147 O O . GLU A 1 674 ? 19.734 -1.928 -1.04 1 96.75 674 GLU A O 1
ATOM 5152 N N . MET A 1 675 ? 18.938 0.059 -1.732 1 98.25 675 MET A N 1
ATOM 5153 C CA . MET A 1 675 ? 17.594 -0.438 -2.008 1 98.25 675 MET A CA 1
ATOM 5154 C C . MET A 1 675 ? 17.016 0.234 -3.248 1 98.25 675 MET A C 1
ATOM 5156 O O . MET A 1 675 ? 17.156 1.444 -3.428 1 98.25 675 MET A O 1
ATOM 5160 N N . LEU A 1 676 ? 16.547 -0.494 -4.148 1 98.5 676 LEU A N 1
ATOM 5161 C CA . LEU A 1 676 ? 15.75 -0.017 -5.273 1 98.5 676 LEU A CA 1
ATOM 5162 C C . LEU A 1 676 ? 14.273 -0.313 -5.055 1 98.5 676 LEU A C 1
ATOM 5164 O O . LEU A 1 676 ? 13.914 -1.404 -4.602 1 98.5 676 LEU A O 1
ATOM 5168 N N . LEU A 1 677 ? 13.43 0.628 -5.281 1 98.12 677 LEU A N 1
ATOM 5169 C CA . LEU A 1 677 ? 11.984 0.506 -5.148 1 98.12 677 LEU A CA 1
ATOM 5170 C C . LEU A 1 677 ? 11.312 0.555 -6.516 1 98.12 677 LEU A C 1
ATOM 5172 O O . LEU A 1 677 ? 11.625 1.418 -7.34 1 98.12 677 LEU A O 1
ATOM 5176 N N . PHE A 1 678 ? 10.414 -0.344 -6.742 1 98.31 678 PHE A N 1
ATOM 5177 C CA . PHE A 1 678 ? 9.719 -0.429 -8.023 1 98.31 678 PHE A CA 1
ATOM 5178 C C . PHE A 1 678 ? 8.227 -0.211 -7.844 1 98.31 678 PHE A C 1
ATOM 5180 O O . PHE A 1 678 ? 7.504 -1.116 -7.414 1 98.31 678 PHE A O 1
ATOM 5187 N N . GLU A 1 679 ? 7.754 0.931 -8.266 1 95.62 679 GLU A N 1
ATOM 5188 C CA . GLU A 1 679 ? 6.344 1.293 -8.156 1 95.62 679 GLU A CA 1
ATOM 5189 C C . GLU A 1 679 ? 5.484 0.453 -9.094 1 95.62 679 GLU A C 1
ATOM 5191 O O . GLU A 1 679 ? 5.84 0.246 -10.258 1 95.62 679 GLU A O 1
ATOM 5196 N N . GLY A 1 680 ? 4.434 -0.051 -8.594 1 95.62 680 GLY A N 1
ATOM 5197 C CA . GLY A 1 680 ? 3.473 -0.788 -9.398 1 95.62 680 GLY A CA 1
ATOM 5198 C C . GLY A 1 680 ? 3.811 -2.26 -9.531 1 95.62 680 GLY A C 1
ATOM 5199 O O . GLY A 1 680 ? 3.006 -3.045 -10.039 1 95.62 680 GLY A O 1
ATOM 5200 N N . GLU A 1 681 ? 4.965 -2.666 -9.016 1 97.62 681 GLU A N 1
ATOM 5201 C CA . GLU A 1 681 ? 5.406 -4.047 -9.188 1 97.62 681 GLU A CA 1
ATOM 5202 C C . GLU A 1 681 ? 4.938 -4.93 -8.039 1 97.62 681 GLU A C 1
ATOM 5204 O O . GLU A 1 681 ? 5.059 -4.551 -6.871 1 97.62 681 GLU A O 1
ATOM 5209 N N . SER A 1 682 ? 4.363 -6.051 -8.398 1 96.88 682 SER A N 1
ATOM 5210 C CA . SER A 1 682 ? 3.844 -7.016 -7.434 1 96.88 682 SER A CA 1
ATOM 5211 C C . SER A 1 682 ? 4.934 -7.977 -6.969 1 96.88 682 SER A C 1
ATOM 5213 O O . SER A 1 682 ? 6.121 -7.684 -7.102 1 96.88 682 SER A O 1
ATOM 5215 N N . HIS A 1 683 ? 4.609 -9.07 -6.355 1 96.94 683 HIS A N 1
ATOM 5216 C CA . HIS A 1 683 ? 5.516 -9.992 -5.684 1 96.94 683 HIS A CA 1
ATOM 5217 C C . HIS A 1 683 ? 6.535 -10.57 -6.66 1 96.94 683 HIS A C 1
ATOM 5219 O O . HIS A 1 683 ? 7.734 -10.602 -6.363 1 96.94 683 HIS A O 1
ATOM 5225 N N . PRO A 1 684 ? 6.176 -11 -7.832 1 94.88 684 PRO A N 1
ATOM 5226 C CA . PRO A 1 684 ? 7.172 -11.562 -8.742 1 94.88 684 PRO A CA 1
ATOM 5227 C C . PRO A 1 684 ? 8.047 -10.492 -9.398 1 94.88 684 PRO A C 1
ATOM 5229 O O . PRO A 1 684 ? 9.086 -10.812 -9.977 1 94.88 684 PRO A O 1
ATOM 5232 N N . MET A 1 685 ? 7.547 -9.195 -9.344 1 96.12 685 MET A N 1
ATOM 5233 C CA . MET A 1 685 ? 8.273 -8.117 -10.016 1 96.12 685 MET A CA 1
ATOM 5234 C C . MET A 1 685 ? 8.57 -8.484 -11.469 1 96.12 685 MET A C 1
ATOM 5236 O O . MET A 1 685 ? 9.727 -8.43 -11.898 1 96.12 685 MET A O 1
ATOM 5240 N N . ASP A 1 686 ? 7.488 -8.781 -12.172 1 93.75 686 ASP A N 1
ATOM 5241 C CA . ASP A 1 686 ? 7.691 -9.406 -13.477 1 93.75 686 ASP A CA 1
ATOM 5242 C C . ASP A 1 686 ? 7.434 -8.414 -14.609 1 93.75 686 ASP A C 1
ATOM 5244 O O . ASP A 1 686 ? 7.281 -8.812 -15.766 1 93.75 686 ASP A O 1
ATOM 5248 N N . GLY A 1 687 ? 7.402 -7.141 -14.312 1 95.81 687 GLY A N 1
ATOM 5249 C CA . GLY A 1 687 ? 7.422 -6.164 -15.391 1 95.81 687 GLY A CA 1
ATOM 5250 C C . GLY A 1 687 ? 8.68 -6.238 -16.234 1 95.81 687 GLY A C 1
ATOM 5251 O O . GLY A 1 687 ? 9.766 -6.523 -15.727 1 95.81 687 GLY A O 1
ATOM 5252 N N . VAL A 1 688 ? 8.547 -5.898 -17.484 1 96.88 688 VAL A N 1
ATOM 5253 C CA . VAL A 1 688 ? 9.648 -6.07 -18.422 1 96.88 688 VAL A CA 1
ATOM 5254 C C . VAL A 1 688 ? 10.828 -5.199 -18 1 96.88 688 VAL A C 1
ATOM 5256 O O . VAL A 1 688 ? 11.938 -5.695 -17.828 1 96.88 688 VAL A O 1
ATOM 5259 N N . GLU A 1 689 ? 10.578 -3.99 -17.75 1 96.56 689 GLU A N 1
ATOM 5260 C CA . GLU A 1 689 ? 11.641 -3.086 -17.312 1 96.56 689 GLU A CA 1
ATOM 5261 C C . GLU A 1 689 ? 12.164 -3.475 -15.938 1 96.56 689 GLU A C 1
ATOM 5263 O O . GLU A 1 689 ? 13.375 -3.465 -15.703 1 96.56 689 GLU A O 1
ATOM 5268 N N . CYS A 1 690 ? 11.281 -3.762 -15.078 1 97.44 690 CYS A N 1
ATOM 5269 C CA . CYS A 1 690 ? 11.648 -4.109 -13.711 1 97.44 690 CYS A CA 1
ATOM 5270 C C . CYS A 1 690 ? 12.578 -5.316 -13.688 1 97.44 690 CYS A C 1
ATOM 5272 O O . CYS A 1 690 ? 13.594 -5.305 -12.984 1 97.44 690 CYS A O 1
ATOM 5274 N N . LEU A 1 691 ? 12.266 -6.324 -14.438 1 97.31 691 LEU A N 1
ATOM 5275 C CA . LEU A 1 691 ? 13.086 -7.527 -14.477 1 97.31 691 LEU A CA 1
ATOM 5276 C C . LEU A 1 691 ? 14.477 -7.215 -15.008 1 97.31 691 LEU A C 1
ATOM 5278 O O . LEU A 1 691 ? 15.477 -7.688 -14.461 1 97.31 691 LEU A O 1
ATOM 5282 N N . ARG A 1 692 ? 14.508 -6.48 -16.047 1 97.25 692 ARG A N 1
ATOM 5283 C CA . ARG A 1 692 ? 15.797 -6.125 -16.625 1 97.25 692 ARG A CA 1
ATOM 5284 C C . ARG A 1 692 ? 16.641 -5.316 -15.641 1 97.25 692 ARG A C 1
ATOM 5286 O O . ARG A 1 692 ? 17.797 -5.652 -15.383 1 97.25 692 ARG A O 1
ATOM 5293 N N . VAL A 1 693 ? 16.016 -4.273 -15.062 1 97.12 693 VAL A N 1
ATOM 5294 C CA . VAL A 1 693 ? 16.734 -3.363 -14.172 1 97.12 693 VAL A CA 1
ATOM 5295 C C . VAL A 1 693 ? 17.188 -4.117 -12.93 1 97.12 693 VAL A C 1
ATOM 5297 O O . VAL A 1 693 ? 18.328 -3.939 -12.477 1 97.12 693 VAL A O 1
ATOM 5300 N N . SER A 1 694 ? 16.359 -4.961 -12.383 1 97.88 694 SER A N 1
ATOM 5301 C CA . SER A 1 694 ? 16.719 -5.742 -11.203 1 97.88 694 SER A CA 1
ATOM 5302 C C . SER A 1 694 ? 17.891 -6.68 -11.492 1 97.88 694 SER A C 1
ATOM 5304 O O . SER A 1 694 ? 18.797 -6.82 -10.68 1 97.88 694 SER A O 1
ATOM 5306 N N . TRP A 1 695 ? 17.812 -7.285 -12.648 1 97.75 695 TRP A N 1
ATOM 5307 C CA . TRP A 1 695 ? 18.891 -8.195 -13.039 1 97.75 695 TRP A CA 1
ATOM 5308 C C . TRP A 1 695 ? 20.203 -7.441 -13.234 1 97.75 695 TRP A C 1
ATOM 5310 O O . TRP A 1 695 ? 21.234 -7.852 -12.719 1 97.75 695 TRP A O 1
ATOM 5320 N N . GLU A 1 696 ? 20.125 -6.371 -13.953 1 97.75 696 GLU A N 1
ATOM 5321 C CA . GLU A 1 696 ? 21.328 -5.578 -14.227 1 97.75 696 GLU A CA 1
ATOM 5322 C C . GLU A 1 696 ? 21.906 -4.996 -12.945 1 97.75 696 GLU A C 1
ATOM 5324 O O . GLU A 1 696 ? 23.125 -4.961 -12.773 1 97.75 696 GLU A O 1
ATOM 5329 N N . ALA A 1 697 ? 21.031 -4.543 -12.094 1 97.81 697 ALA A N 1
ATOM 5330 C CA . ALA A 1 697 ? 21.5 -3.977 -10.828 1 97.81 697 ALA A CA 1
ATOM 5331 C C . ALA A 1 697 ? 22.234 -5.02 -9.992 1 97.81 697 ALA A C 1
ATOM 5333 O O . ALA A 1 697 ? 23.281 -4.73 -9.406 1 97.81 697 ALA A O 1
ATOM 5334 N N . ALA A 1 698 ? 21.719 -6.211 -9.914 1 98.31 698 ALA A N 1
ATOM 5335 C CA . ALA A 1 698 ? 22.391 -7.281 -9.172 1 98.31 698 ALA A CA 1
ATOM 5336 C C . ALA A 1 698 ? 23.719 -7.637 -9.805 1 98.31 698 ALA A C 1
ATOM 5338 O O . ALA A 1 698 ? 24.719 -7.82 -9.109 1 98.31 698 ALA A O 1
ATOM 5339 N N . ARG A 1 699 ? 23.734 -7.746 -11.141 1 98.06 699 ARG A N 1
ATOM 5340 C CA . ARG A 1 699 ? 24.969 -8.016 -11.867 1 98.06 699 ARG A CA 1
ATOM 5341 C C . ARG A 1 699 ? 26.031 -6.98 -11.531 1 98.06 699 ARG A C 1
ATOM 5343 O O . ARG A 1 699 ? 27.172 -7.332 -11.18 1 98.06 699 ARG A O 1
ATOM 5350 N N . ASP A 1 700 ? 25.609 -5.727 -11.656 1 97.06 700 ASP A N 1
ATOM 5351 C CA . ASP A 1 700 ? 26.562 -4.641 -11.414 1 97.06 700 ASP A CA 1
ATOM 5352 C C . ASP A 1 700 ? 27 -4.609 -9.953 1 97.06 700 ASP A C 1
ATOM 5354 O O . ASP A 1 700 ? 28.156 -4.312 -9.656 1 97.06 700 ASP A O 1
ATOM 5358 N N . TRP A 1 701 ? 26.094 -4.906 -9.031 1 97.81 701 TRP A N 1
ATOM 5359 C CA . TRP A 1 701 ? 26.391 -4.961 -7.605 1 97.81 701 TRP A CA 1
ATOM 5360 C C . TRP A 1 701 ? 27.453 -6.023 -7.309 1 97.81 701 TRP A C 1
ATOM 5362 O O . TRP A 1 701 ? 28.438 -5.75 -6.621 1 97.81 701 TRP A O 1
ATOM 5372 N N . PHE A 1 702 ? 27.297 -7.207 -7.824 1 98.44 702 PHE A N 1
ATOM 5373 C CA . PHE A 1 702 ? 28.234 -8.297 -7.617 1 98.44 702 PHE A CA 1
ATOM 5374 C C . PHE A 1 702 ? 29.578 -7.996 -8.289 1 98.44 702 PHE A C 1
ATOM 5376 O O . PHE A 1 702 ? 30.641 -8.32 -7.75 1 98.44 702 PHE A O 1
ATOM 5383 N N . ALA A 1 703 ? 29.516 -7.375 -9.445 1 97.25 703 ALA A N 1
ATOM 5384 C CA . ALA A 1 703 ? 30.734 -7.02 -10.148 1 97.25 703 ALA A CA 1
ATOM 5385 C C . ALA A 1 703 ? 31.578 -6.039 -9.328 1 97.25 703 ALA A C 1
ATOM 5387 O O . ALA A 1 703 ? 32.781 -6.184 -9.227 1 97.25 703 ALA A O 1
ATOM 5388 N N . ARG A 1 704 ? 30.891 -5.059 -8.742 1 95.94 704 ARG A N 1
ATOM 5389 C CA . ARG A 1 704 ? 31.578 -4.082 -7.902 1 95.94 704 ARG A CA 1
ATOM 5390 C C . ARG A 1 704 ? 32.188 -4.75 -6.672 1 95.94 704 ARG A C 1
ATOM 5392 O O . ARG A 1 704 ? 33.312 -4.457 -6.297 1 95.94 704 ARG A O 1
ATOM 5399 N N . ALA A 1 705 ? 31.406 -5.617 -6.062 1 97.06 705 ALA A N 1
ATOM 5400 C CA . ALA A 1 705 ? 31.875 -6.305 -4.863 1 97.06 705 ALA A CA 1
ATOM 5401 C C . ALA A 1 705 ? 33.062 -7.215 -5.176 1 97.06 705 ALA A C 1
ATOM 5403 O O . ALA A 1 705 ? 33.969 -7.348 -4.363 1 97.06 705 ALA A O 1
ATOM 5404 N N . LYS A 1 706 ? 32.969 -7.777 -6.312 1 95.44 706 LYS A N 1
ATOM 5405 C CA . LYS A 1 706 ? 34 -8.719 -6.746 1 95.44 706 LYS A CA 1
ATOM 5406 C C . LYS A 1 706 ? 35.375 -8.062 -6.77 1 95.44 706 LYS A C 1
ATOM 5408 O O . LYS A 1 706 ? 36.375 -8.703 -6.441 1 95.44 706 LYS A O 1
ATOM 5413 N N . VAL A 1 707 ? 35.406 -6.727 -7.07 1 92.31 707 VAL A N 1
ATOM 5414 C CA . VAL A 1 707 ? 36.688 -6.047 -7.215 1 92.31 707 VAL A CA 1
ATOM 5415 C C . VAL A 1 707 ? 36.969 -5.211 -5.969 1 92.31 707 VAL A C 1
ATOM 5417 O O . VAL A 1 707 ? 37.875 -4.383 -5.965 1 92.31 707 VAL A O 1
ATOM 5420 N N . GLY A 1 708 ? 36.188 -5.211 -4.902 1 88.94 708 GLY A N 1
ATOM 5421 C CA . GLY A 1 708 ? 36.469 -4.559 -3.629 1 88.94 708 GLY A CA 1
ATOM 5422 C C . GLY A 1 708 ? 35.906 -3.145 -3.562 1 88.94 708 GLY A C 1
ATOM 5423 O O . GLY A 1 708 ? 36.469 -2.287 -2.881 1 88.94 708 GLY A O 1
ATOM 5424 N N . TRP A 1 709 ? 34.875 -2.846 -4.324 1 83.12 709 TRP A N 1
ATOM 5425 C CA . TRP A 1 709 ? 34.125 -1.588 -4.309 1 83.12 709 TRP A CA 1
ATOM 5426 C C . TRP A 1 709 ? 35 -0.434 -4.777 1 83.12 709 TRP A C 1
ATOM 5428 O O . TRP A 1 709 ? 34.719 0.732 -4.523 1 83.12 709 TRP A O 1
ATOM 5438 N N . GLU A 1 710 ? 36.219 -0.628 -5.172 1 67.81 710 GLU A N 1
ATOM 5439 C CA . GLU A 1 710 ? 37.094 0.407 -5.727 1 67.81 710 GLU A CA 1
ATOM 5440 C C . GLU A 1 710 ? 36.531 0.942 -7.043 1 67.81 710 GLU A C 1
ATOM 5442 O O . GLU A 1 710 ? 35.938 0.195 -7.82 1 67.81 710 GLU A O 1
ATOM 5447 N N . PRO A 1 711 ? 36.312 2.359 -7.098 1 58.41 711 PRO A N 1
ATOM 5448 C CA . PRO A 1 711 ? 35.844 2.893 -8.375 1 58.41 711 PRO A CA 1
ATOM 5449 C C . PRO A 1 711 ? 36.562 2.303 -9.578 1 58.41 711 PRO A C 1
ATOM 5451 O O . PRO A 1 711 ? 37.75 1.964 -9.477 1 58.41 711 PRO A O 1
ATOM 5454 N N . PRO A 1 712 ? 35.781 1.826 -10.531 1 44.47 712 PRO A N 1
ATOM 5455 C CA . PRO A 1 712 ? 36.531 1.356 -11.688 1 44.47 712 PRO A CA 1
ATOM 5456 C C . PRO A 1 712 ? 37.625 2.346 -12.117 1 44.47 712 PRO A C 1
ATOM 5458 O O . PRO A 1 712 ? 37.406 3.561 -12.062 1 44.47 712 PRO A O 1
ATOM 5461 N N . SER A 1 713 ? 38.906 2.109 -11.984 1 37.56 713 SER A N 1
ATOM 5462 C CA . SER A 1 713 ? 39.969 3.01 -12.484 1 37.56 713 SER A CA 1
ATOM 5463 C C . SER A 1 713 ? 39.531 3.654 -13.797 1 37.56 713 SER A C 1
ATOM 5465 O O . SER A 1 713 ? 39.719 4.859 -13.992 1 37.56 713 SER A O 1
ATOM 5467 N N . GLY A 1 714 ? 39.562 3.006 -15.016 1 34.09 714 GLY A N 1
ATOM 5468 C CA . GLY A 1 714 ? 39.812 3.404 -16.391 1 34.09 714 GLY A CA 1
ATOM 5469 C C . GLY A 1 714 ? 38.656 4.074 -17.062 1 34.09 714 GLY A C 1
ATOM 5470 O O . GLY A 1 714 ? 38.75 4.477 -18.234 1 34.09 714 GLY A O 1
ATOM 5471 N N . VAL A 1 715 ? 37.469 3.811 -17.094 1 29.31 715 VAL A N 1
ATOM 5472 C CA . VAL A 1 715 ? 36.719 4.207 -18.266 1 29.31 715 VAL A CA 1
ATOM 5473 C C . VAL A 1 715 ? 36.438 5.707 -18.219 1 29.31 715 VAL A C 1
ATOM 5475 O O . VAL A 1 715 ? 35.562 6.156 -17.453 1 29.31 715 VAL A O 1
ATOM 5478 N N . VAL A 1 716 ? 37.5 6.57 -18.219 1 31.41 716 VAL A N 1
ATOM 5479 C CA . VAL A 1 716 ? 37.375 7.914 -18.766 1 31.41 716 VAL A CA 1
ATOM 5480 C C . VAL A 1 716 ? 36.719 7.852 -20.156 1 31.41 716 VAL A C 1
ATOM 5482 O O . VAL A 1 716 ? 37.219 7.148 -21.047 1 31.41 716 VAL A O 1
ATOM 5485 N N . GLY A 1 717 ? 35.375 8.07 -20.328 1 26.69 717 GLY A N 1
ATOM 5486 C CA . GLY A 1 717 ? 34.719 8.258 -21.594 1 26.69 717 GLY A CA 1
ATOM 5487 C C . GLY A 1 717 ? 35.469 9.156 -22.547 1 26.69 717 GLY A C 1
ATOM 5488 O O . GLY A 1 717 ? 35.875 10.258 -22.172 1 26.69 717 GLY A O 1
ATOM 5489 N N . LYS A 1 718 ? 36.125 8.648 -23.594 1 29.84 718 LYS A N 1
ATOM 5490 C CA . LYS A 1 718 ? 36.438 9.258 -24.875 1 29.84 718 LYS A CA 1
ATOM 5491 C C . LYS A 1 718 ? 35.188 9.734 -25.594 1 29.84 718 LYS A C 1
ATOM 5493 O O . LYS A 1 718 ? 34.469 8.945 -26.219 1 29.84 718 LYS A O 1
ATOM 5498 N N . ALA A 1 719 ? 34.188 10.453 -25.188 1 24.11 719 ALA A N 1
ATOM 5499 C CA . ALA A 1 719 ? 33.406 11.109 -26.234 1 24.11 719 ALA A CA 1
ATOM 5500 C C . ALA A 1 719 ? 34.281 12.078 -27.047 1 24.11 719 ALA A C 1
ATOM 5502 O O . ALA A 1 719 ? 34.812 13.047 -26.484 1 24.11 719 ALA A O 1
ATOM 5503 N N . LYS A 1 720 ? 34.906 11.398 -28.047 1 23.06 720 LYS A N 1
ATOM 5504 C CA . LYS A 1 720 ? 35.375 12.164 -29.188 1 23.06 720 LYS A CA 1
ATOM 5505 C C . LYS A 1 720 ? 34.281 13.039 -29.781 1 23.06 720 LYS A C 1
ATOM 5507 O O . LYS A 1 720 ? 33.125 12.672 -29.766 1 23.06 720 LYS A O 1
ATOM 5512 N N . LYS A 1 721 ? 34.781 14.203 -30.266 1 24.84 721 LYS A N 1
ATOM 5513 C CA . LYS A 1 721 ? 34.375 15.258 -31.188 1 24.84 721 LYS A CA 1
ATOM 5514 C C . LYS A 1 721 ? 33.969 14.688 -32.562 1 24.84 721 LYS A C 1
ATOM 5516 O O . LYS A 1 721 ? 33.75 15.43 -33.5 1 24.84 721 LYS A O 1
ATOM 5521 N N . GLY A 1 722 ? 33.688 13.375 -32.75 1 19.77 722 GLY A N 1
ATOM 5522 C CA . GLY A 1 722 ? 33.125 13.273 -34.094 1 19.77 722 GLY A CA 1
ATOM 5523 C C . GLY A 1 722 ? 31.672 13.742 -34.156 1 19.77 722 GLY A C 1
ATOM 5524 O O . GLY A 1 722 ? 30.969 13.773 -33.156 1 19.77 722 GLY A O 1
ATOM 5525 N N . MET B 1 1 ? -29.844 18.375 -2.307 1 74.44 1 MET B N 1
ATOM 5526 C CA . MET B 1 1 ? -28.547 18.469 -1.616 1 74.44 1 MET B CA 1
ATOM 5527 C C . MET B 1 1 ? -28.734 18.391 -0.105 1 74.44 1 MET B C 1
ATOM 5529 O O . MET B 1 1 ? -29.641 19.016 0.452 1 74.44 1 MET B O 1
ATOM 5533 N N . SER B 1 2 ? -27.969 17.562 0.499 1 87.94 2 SER B N 1
ATOM 5534 C CA . SER B 1 2 ? -28.078 17.406 1.945 1 87.94 2 SER B CA 1
ATOM 5535 C C . SER B 1 2 ? -27.547 18.625 2.678 1 87.94 2 SER B C 1
ATOM 5537 O O . SER B 1 2 ? -26.812 19.438 2.105 1 87.94 2 SER B O 1
ATOM 5539 N N . MET B 1 3 ? -28.047 18.906 3.828 1 93.56 3 MET B N 1
ATOM 5540 C CA . MET B 1 3 ? -27.562 20.016 4.652 1 93.56 3 MET B CA 1
ATOM 5541 C C . MET B 1 3 ? -26.047 19.922 4.848 1 93.56 3 MET B C 1
ATOM 5543 O O . MET B 1 3 ? -25.359 20.953 4.809 1 93.56 3 MET B O 1
ATOM 5547 N N . TYR B 1 4 ? -25.562 18.75 4.988 1 95.56 4 TYR B N 1
ATOM 5548 C CA . TYR B 1 4 ? -24.109 18.578 5.125 1 95.56 4 TYR B CA 1
ATOM 5549 C C . TYR B 1 4 ? -23.375 19.156 3.918 1 95.56 4 TYR B C 1
ATOM 5551 O O . TYR B 1 4 ? -22.375 19.859 4.066 1 95.56 4 TYR B O 1
ATOM 5559 N N . THR B 1 5 ? -23.828 18.797 2.754 1 95.56 5 THR B N 1
ATOM 5560 C CA . THR B 1 5 ? -23.172 19.25 1.529 1 95.56 5 THR B CA 1
ATOM 5561 C C . THR B 1 5 ? -23.172 20.781 1.449 1 95.56 5 THR B C 1
ATOM 5563 O O . THR B 1 5 ? -22.172 21.391 1.057 1 95.56 5 THR B O 1
ATOM 5566 N N . LYS B 1 6 ? -24.312 21.375 1.863 1 96.56 6 LYS B N 1
ATOM 5567 C CA . LYS B 1 6 ? -24.406 22.828 1.855 1 96.56 6 LYS B CA 1
ATOM 5568 C C . LYS B 1 6 ? -23.406 23.453 2.832 1 96.56 6 LYS B C 1
ATOM 5570 O O . LYS B 1 6 ? -22.75 24.438 2.512 1 96.56 6 LYS B O 1
ATOM 5575 N N . LEU B 1 7 ? -23.312 22.891 3.99 1 97.94 7 LEU B N 1
ATOM 5576 C CA . LEU B 1 7 ? -22.375 23.391 5 1 97.94 7 LEU B CA 1
ATOM 5577 C C . LEU B 1 7 ? -20.938 23.188 4.551 1 97.94 7 LEU B C 1
ATOM 5579 O O . LEU B 1 7 ? -20.109 24.078 4.73 1 97.94 7 LEU B O 1
ATOM 5583 N N . ALA B 1 8 ? -20.672 21.984 3.967 1 97.25 8 ALA B N 1
ATOM 5584 C CA . ALA B 1 8 ? -19.312 21.609 3.586 1 97.25 8 ALA B CA 1
ATOM 5585 C C . ALA B 1 8 ? -18.797 22.469 2.432 1 97.25 8 ALA B C 1
ATOM 5587 O O . ALA B 1 8 ? -17.594 22.641 2.254 1 97.25 8 ALA B O 1
ATOM 5588 N N . GLU B 1 9 ? -19.672 23.047 1.683 1 96.56 9 GLU B N 1
ATOM 5589 C CA . GLU B 1 9 ? -19.281 23.828 0.516 1 96.56 9 GLU B CA 1
ATOM 5590 C C . GLU B 1 9 ? -19.016 25.297 0.892 1 96.56 9 GLU B C 1
ATOM 5592 O O . GLU B 1 9 ? -18.562 26.078 0.059 1 96.56 9 GLU B O 1
ATOM 5597 N N . ILE B 1 10 ? -19.312 25.688 2.148 1 97.12 10 ILE B N 1
ATOM 5598 C CA . ILE B 1 10 ? -18.953 27.031 2.598 1 97.12 10 ILE B CA 1
ATOM 5599 C C . ILE B 1 10 ? -17.438 27.219 2.535 1 97.12 10 ILE B C 1
ATOM 5601 O O . ILE B 1 10 ? -16.688 26.406 3.074 1 97.12 10 ILE B O 1
ATOM 5605 N N . PRO B 1 11 ? -16.969 28.234 1.892 1 95.56 11 PRO B N 1
ATOM 5606 C CA . PRO B 1 11 ? -15.516 28.453 1.784 1 95.56 11 PRO B CA 1
ATOM 5607 C C . PRO B 1 11 ? -14.844 28.594 3.145 1 95.56 11 PRO B C 1
ATOM 5609 O O . PRO B 1 11 ? -15.414 29.188 4.066 1 95.56 11 PRO B O 1
ATOM 5612 N N . VAL B 1 12 ? -13.695 28.125 3.246 1 96 12 VAL B N 1
ATOM 5613 C CA . VAL B 1 12 ? -12.906 28.172 4.473 1 96 12 VAL B CA 1
ATOM 5614 C C . VAL B 1 12 ? -11.734 29.141 4.285 1 96 12 VAL B C 1
ATOM 5616 O O . VAL B 1 12 ? -10.93 28.984 3.361 1 96 12 VAL B O 1
ATOM 5619 N N . PRO B 1 13 ? -11.609 30.156 5.141 1 96.62 13 PRO B N 1
ATOM 5620 C CA . PRO B 1 13 ? -10.453 31.031 5.043 1 96.62 13 PRO B CA 1
ATOM 5621 C C . PRO B 1 13 ? -9.133 30.312 5.316 1 96.62 13 PRO B C 1
ATOM 5623 O O . PRO B 1 13 ? -9.008 29.609 6.324 1 96.62 13 PRO B O 1
ATOM 5626 N N . THR B 1 14 ? -8.195 30.547 4.457 1 93.19 14 THR B N 1
ATOM 5627 C CA . THR B 1 14 ? -6.934 29.828 4.598 1 93.19 14 THR B CA 1
ATOM 5628 C C . THR B 1 14 ? -5.773 30.797 4.773 1 93.19 14 THR B C 1
ATOM 5630 O O . THR B 1 14 ? -4.684 30.406 5.199 1 93.19 14 THR B O 1
ATOM 5633 N N . GLY B 1 15 ? -5.957 32.062 4.414 1 93.75 15 GLY B N 1
ATOM 5634 C CA . GLY B 1 15 ? -4.871 33.031 4.527 1 93.75 15 GLY B CA 1
ATOM 5635 C C . GLY B 1 15 ? -5.289 34.438 4.172 1 93.75 15 GLY B C 1
ATOM 5636 O O . GLY B 1 15 ? -6.426 34.656 3.762 1 93.75 15 GLY B O 1
ATOM 5637 N N . ALA B 1 16 ? -4.359 35.375 4.426 1 95.38 16 ALA B N 1
ATOM 5638 C CA . ALA B 1 16 ? -4.559 36.781 4.07 1 95.38 16 ALA B CA 1
ATOM 5639 C C . ALA B 1 16 ? -3.221 37.5 3.908 1 95.38 16 ALA B C 1
ATOM 5641 O O . ALA B 1 16 ? -2.191 37.031 4.402 1 95.38 16 ALA B O 1
ATOM 5642 N N . GLN B 1 17 ? -3.309 38.594 3.168 1 94 17 GLN B N 1
ATOM 5643 C CA . GLN B 1 17 ? -2.18 39.5 3.037 1 94 17 GLN B CA 1
ATOM 5644 C C . GLN B 1 17 ? -2.65 40.969 2.977 1 94 17 GLN B C 1
ATOM 5646 O O . GLN B 1 17 ? -3.662 41.25 2.344 1 94 17 GLN B O 1
ATOM 5651 N N . PHE B 1 18 ? -1.972 41.75 3.719 1 93.19 18 PHE B N 1
ATOM 5652 C CA . PHE B 1 18 ? -2.164 43.188 3.518 1 93.19 18 PHE B CA 1
ATOM 5653 C C . PHE B 1 18 ? -1.449 43.656 2.258 1 93.19 18 PHE B C 1
ATOM 5655 O O . PHE B 1 18 ? -0.307 43.281 2.004 1 93.19 18 PHE B O 1
ATOM 5662 N N . VAL B 1 19 ? -2.139 44.375 1.467 1 89.94 19 VAL B N 1
ATOM 5663 C CA . VAL B 1 19 ? -1.553 45.031 0.302 1 89.94 19 VAL B CA 1
ATOM 5664 C C . VAL B 1 19 ? -1.54 46.531 0.511 1 89.94 19 VAL B C 1
ATOM 5666 O O . VAL B 1 19 ? -2.506 47.219 0.172 1 89.94 19 VAL B O 1
ATOM 5669 N N . GLY B 1 20 ? -0.472 46.969 0.877 1 83.75 20 GLY B N 1
ATOM 5670 C CA . GLY B 1 20 ? -0.454 48.344 1.362 1 83.75 20 GLY B CA 1
ATOM 5671 C C . GLY B 1 20 ? -1.224 48.531 2.656 1 83.75 20 GLY B C 1
ATOM 5672 O O . GLY B 1 20 ? -1.215 47.625 3.521 1 83.75 20 GLY B O 1
ATOM 5673 N N . GLN B 1 21 ? -1.791 49.688 2.748 1 82.44 21 GLN B N 1
ATOM 5674 C CA . GLN B 1 21 ? -2.471 49.969 4.004 1 82.44 21 GLN B CA 1
ATOM 5675 C C . GLN B 1 21 ? -3.986 49.906 3.842 1 82.44 21 GLN B C 1
ATOM 5677 O O . GLN B 1 21 ? -4.719 49.812 4.832 1 82.44 21 GLN B O 1
ATOM 5682 N N . ASP B 1 22 ? -4.41 49.812 2.637 1 87.5 22 ASP B N 1
ATOM 5683 C CA . ASP B 1 22 ? -5.844 50.031 2.457 1 87.5 22 ASP B CA 1
ATOM 5684 C C . ASP B 1 22 ? -6.488 48.812 1.771 1 87.5 22 ASP B C 1
ATOM 5686 O O . ASP B 1 22 ? -7.66 48.875 1.388 1 87.5 22 ASP B O 1
ATOM 5690 N N . ARG B 1 23 ? -5.746 47.812 1.617 1 90.62 23 ARG B N 1
ATOM 5691 C CA . ARG B 1 23 ? -6.312 46.656 0.934 1 90.62 23 ARG B CA 1
ATOM 5692 C C . ARG B 1 23 ? -5.883 45.344 1.608 1 90.62 23 ARG B C 1
ATOM 5694 O O . ARG B 1 23 ? -4.754 45.219 2.084 1 90.62 23 ARG B O 1
ATOM 5701 N N . ILE B 1 24 ? -6.801 44.344 1.585 1 93.69 24 ILE B N 1
ATOM 5702 C CA . ILE B 1 24 ? -6.539 43 2.102 1 93.69 24 ILE B CA 1
ATOM 5703 C C . ILE B 1 24 ? -6.918 41.969 1.05 1 93.69 24 ILE B C 1
ATOM 5705 O O . ILE B 1 24 ? -7.992 42.031 0.454 1 93.69 24 ILE B O 1
ATOM 5709 N N . GLU B 1 25 ? -6.027 41.125 0.75 1 93.19 25 GLU B N 1
ATOM 5710 C CA . GLU B 1 25 ? -6.336 39.969 -0.063 1 93.19 25 GLU B CA 1
ATOM 5711 C C . GLU B 1 25 ? -6.59 38.719 0.81 1 93.19 25 GLU B C 1
ATOM 5713 O O . GLU B 1 25 ? -5.742 38.344 1.62 1 93.19 25 GLU B O 1
ATOM 5718 N N . LEU B 1 26 ? -7.738 38.125 0.606 1 94.62 26 LEU B N 1
ATOM 5719 C CA . LEU B 1 26 ? -8.117 36.938 1.346 1 94.62 26 LEU B CA 1
ATOM 5720 C C . LEU B 1 26 ? -8.039 35.688 0.457 1 94.62 26 LEU B C 1
ATOM 5722 O O . LEU B 1 26 ? -8.375 35.75 -0.727 1 94.62 26 LEU B O 1
ATOM 5726 N N . SER B 1 27 ? -7.582 34.594 1.01 1 93.31 27 SER B N 1
ATOM 5727 C CA . SER B 1 27 ? -7.586 33.312 0.329 1 93.31 27 SER B CA 1
ATOM 5728 C C . SER B 1 27 ? -8.531 32.344 1.011 1 93.31 27 SER B C 1
ATOM 5730 O O . SER B 1 27 ? -8.602 32.281 2.24 1 93.31 27 SER B O 1
ATOM 5732 N N . PHE B 1 28 ? -9.305 31.562 0.174 1 94.38 28 PHE B N 1
ATOM 5733 C CA . PHE B 1 28 ? -10.25 30.562 0.667 1 94.38 28 PHE B CA 1
ATOM 5734 C C . PHE B 1 28 ? -10.055 29.234 -0.05 1 94.38 28 PHE B C 1
ATOM 5736 O O . PHE B 1 28 ? -9.539 29.203 -1.171 1 94.38 28 PHE B O 1
ATOM 5743 N N . SER B 1 29 ? -10.383 28.188 0.597 1 93.94 29 SER B N 1
ATOM 5744 C CA . SER B 1 29 ? -10.602 26.891 -0.019 1 93.94 29 SER B CA 1
ATOM 5745 C C . SER B 1 29 ? -12.078 26.5 0.033 1 93.94 29 SER B C 1
ATOM 5747 O O . SER B 1 29 ? -12.758 26.75 1.031 1 93.94 29 SER B O 1
ATOM 5749 N N . ALA B 1 30 ? -12.539 25.938 -1.049 1 94.5 30 ALA B N 1
ATOM 5750 C CA . ALA B 1 30 ? -13.938 25.531 -1.106 1 94.5 30 ALA B CA 1
ATOM 5751 C C . ALA B 1 30 ? -14.086 24.172 -1.772 1 94.5 30 ALA B C 1
ATOM 5753 O O . ALA B 1 30 ? -13.383 23.859 -2.738 1 94.5 30 ALA B O 1
ATOM 5754 N N . ARG B 1 31 ? -14.992 23.359 -1.23 1 95.56 31 ARG B N 1
ATOM 5755 C CA . ARG B 1 31 ? -15.297 22.062 -1.838 1 95.56 31 ARG B CA 1
ATOM 5756 C C . ARG B 1 31 ? -16.375 22.203 -2.902 1 95.56 31 ARG B C 1
ATOM 5758 O O . ARG B 1 31 ? -17.344 22.953 -2.723 1 95.56 31 ARG B O 1
ATOM 5765 N N . ASP B 1 32 ? -16.156 21.594 -4.023 1 94.62 32 ASP B N 1
ATOM 5766 C CA . ASP B 1 32 ? -17.141 21.469 -5.102 1 94.62 32 ASP B CA 1
ATOM 5767 C C . ASP B 1 32 ? -17.562 20.016 -5.301 1 94.62 32 ASP B C 1
ATOM 5769 O O . ASP B 1 32 ? -16.875 19.25 -5.984 1 94.62 32 ASP B O 1
ATOM 5773 N N . HIS B 1 33 ? -18.719 19.672 -4.816 1 94.44 33 HIS B N 1
ATOM 5774 C CA . HIS B 1 33 ? -19.172 18.281 -4.852 1 94.44 33 HIS B CA 1
ATOM 5775 C C . HIS B 1 33 ? -19.594 17.875 -6.262 1 94.44 33 HIS B C 1
ATOM 5777 O O . HIS B 1 33 ? -19.484 16.703 -6.625 1 94.44 33 HIS B O 1
ATOM 5783 N N . ALA B 1 34 ? -20.094 18.797 -6.977 1 92 34 ALA B N 1
ATOM 5784 C CA . ALA B 1 34 ? -20.5 18.484 -8.344 1 92 34 ALA B CA 1
ATOM 5785 C C . ALA B 1 34 ? -19.312 18.047 -9.188 1 92 34 ALA B C 1
ATOM 5787 O O . ALA B 1 34 ? -19.406 17.094 -9.969 1 92 34 ALA B O 1
ATOM 5788 N N . ARG B 1 35 ? -18.188 18.688 -8.969 1 92.5 35 ARG B N 1
ATOM 5789 C CA . ARG B 1 35 ? -16.984 18.375 -9.742 1 92.5 35 ARG B CA 1
ATOM 5790 C C . ARG B 1 35 ? -16.031 17.484 -8.953 1 92.5 35 ARG B C 1
ATOM 5792 O O . ARG B 1 35 ? -15.031 17.016 -9.492 1 92.5 35 ARG B O 1
ATOM 5799 N N . ASP B 1 36 ? -16.312 17.234 -7.703 1 94.5 36 ASP B N 1
ATOM 5800 C CA . ASP B 1 36 ? -15.477 16.438 -6.805 1 94.5 36 ASP B CA 1
ATOM 5801 C C . ASP B 1 36 ? -14.062 17 -6.754 1 94.5 36 ASP B C 1
ATOM 5803 O O . ASP B 1 36 ? -13.094 16.266 -6.98 1 94.5 36 ASP B O 1
ATOM 5807 N N . VAL B 1 37 ? -13.984 18.344 -6.539 1 92.62 37 VAL B N 1
ATOM 5808 C CA . VAL B 1 37 ? -12.68 18.984 -6.469 1 92.62 37 VAL B CA 1
ATOM 5809 C C . VAL B 1 37 ? -12.68 20.062 -5.375 1 92.62 37 VAL B C 1
ATOM 5811 O O . VAL B 1 37 ? -13.75 20.5 -4.941 1 92.62 37 VAL B O 1
ATOM 5814 N N . LYS B 1 38 ? -11.547 20.422 -4.906 1 91.56 38 LYS B N 1
ATOM 5815 C CA . LYS B 1 38 ? -11.328 21.594 -4.047 1 91.56 38 LYS B CA 1
ATOM 5816 C C . LYS B 1 38 ? -10.906 22.812 -4.863 1 91.56 38 LYS B C 1
ATOM 5818 O O . LYS B 1 38 ? -10.023 22.703 -5.719 1 91.56 38 LYS B O 1
ATOM 5823 N N . LYS B 1 39 ? -11.5 23.938 -4.602 1 91.12 39 LYS B N 1
ATOM 5824 C CA . LYS B 1 39 ? -11.195 25.172 -5.305 1 91.12 39 LYS B CA 1
ATOM 5825 C C . LYS B 1 39 ? -10.461 26.156 -4.395 1 91.12 39 LYS B C 1
ATOM 5827 O O . LYS B 1 39 ? -10.641 26.141 -3.176 1 91.12 39 LYS B O 1
ATOM 5832 N N . TYR B 1 40 ? -9.625 26.922 -5.023 1 90.44 40 TYR B N 1
ATOM 5833 C CA . TYR B 1 40 ? -8.938 28 -4.348 1 90.44 40 TYR B CA 1
ATOM 5834 C C . TYR B 1 40 ? -9.477 29.359 -4.805 1 90.44 40 TYR B C 1
ATOM 5836 O O . TYR B 1 40 ? -9.477 29.656 -6 1 90.44 40 TYR B O 1
ATOM 5844 N N . LEU B 1 41 ? -9.883 30.141 -3.805 1 92 41 LEU B N 1
ATOM 5845 C CA . LEU B 1 41 ? -10.539 31.422 -4.098 1 92 41 LEU B CA 1
ATOM 5846 C C . LEU B 1 41 ? -9.75 32.562 -3.492 1 92 41 LEU B C 1
ATOM 5848 O O . LEU B 1 41 ? -9.172 32.438 -2.414 1 92 41 LEU B O 1
ATOM 5852 N N . LEU B 1 42 ? -9.781 33.688 -4.199 1 91.88 42 LEU B N 1
ATOM 5853 C CA . LEU B 1 42 ? -9.219 34.938 -3.709 1 91.88 42 LEU B CA 1
ATOM 5854 C C . LEU B 1 42 ? -10.297 36 -3.637 1 91.88 42 LEU B C 1
ATOM 5856 O O . LEU B 1 42 ? -11.164 36.094 -4.508 1 91.88 42 LEU B O 1
ATOM 5860 N N . LYS B 1 43 ? -10.266 36.719 -2.604 1 92.19 43 LYS B N 1
ATOM 5861 C CA . LYS B 1 43 ? -11.172 37.844 -2.395 1 92.19 43 LYS B CA 1
ATOM 5862 C C . LYS B 1 43 ? -10.406 39.062 -1.918 1 92.19 43 LYS B C 1
ATOM 5864 O O . LYS B 1 43 ? -9.539 38.969 -1.049 1 92.19 43 LYS B O 1
ATOM 5869 N N . HIS B 1 44 ? -10.719 40.281 -2.52 1 91.62 44 HIS B N 1
ATOM 5870 C CA . HIS B 1 44 ? -10.07 41.5 -2.145 1 91.62 44 HIS B CA 1
ATOM 5871 C C . HIS B 1 44 ? -11.031 42.438 -1.396 1 91.62 44 HIS B C 1
ATOM 5873 O O . HIS B 1 44 ? -12.195 42.562 -1.785 1 91.62 44 HIS B O 1
ATOM 5879 N N . ILE B 1 45 ? -10.547 42.938 -0.325 1 93.69 45 ILE B N 1
ATOM 5880 C CA . ILE B 1 45 ? -11.312 43.906 0.469 1 93.69 45 ILE B CA 1
ATOM 5881 C C . ILE B 1 45 ? -10.578 45.25 0.524 1 93.69 45 ILE B C 1
ATOM 5883 O O . ILE B 1 45 ? -9.391 45.281 0.854 1 93.69 45 ILE B O 1
ATOM 5887 N N . VAL B 1 46 ? -11.305 46.281 0.234 1 91.44 46 VAL B N 1
ATOM 5888 C CA . VAL B 1 46 ? -10.75 47.625 0.34 1 91.44 46 VAL B CA 1
ATOM 5889 C C . VAL B 1 46 ? -11.188 48.281 1.656 1 91.44 46 VAL B C 1
ATOM 5891 O O . VAL B 1 46 ? -12.375 48.281 1.982 1 91.44 46 VAL B O 1
ATOM 5894 N N . LEU B 1 47 ? -10.156 48.719 2.354 1 88.25 47 LEU B N 1
ATOM 5895 C CA . LEU B 1 47 ? -10.406 49.375 3.633 1 88.25 47 LEU B CA 1
ATOM 5896 C C . LEU B 1 47 ? -10.562 50.875 3.449 1 88.25 47 LEU B C 1
ATOM 5898 O O . LEU B 1 47 ? -9.672 51.531 2.893 1 88.25 47 LEU B O 1
ATOM 5902 N N . SER B 1 48 ? -11.734 51.375 3.383 1 77.62 48 SER B N 1
ATOM 5903 C CA . SER B 1 48 ? -11.906 52.812 3.195 1 77.62 48 SER B CA 1
ATOM 5904 C C . SER B 1 48 ? -12.531 53.469 4.43 1 77.62 48 SER B C 1
ATOM 5906 O O . SER B 1 48 ? -13.07 52.781 5.293 1 77.62 48 SER B O 1
ATOM 5908 N N . SER B 1 49 ? -12.289 54.781 4.559 1 66.25 49 SER B N 1
ATOM 5909 C CA . SER B 1 49 ? -12.93 55.531 5.617 1 66.25 49 SER B CA 1
ATOM 5910 C C . SER B 1 49 ? -14.445 55.438 5.531 1 66.25 49 SER B C 1
ATOM 5912 O O . SER B 1 49 ? -15.141 55.531 6.547 1 66.25 49 SER B O 1
ATOM 5914 N N . ALA B 1 50 ? -14.961 55.281 4.355 1 63.16 50 ALA B N 1
ATOM 5915 C CA . ALA B 1 50 ? -16.406 55.219 4.145 1 63.16 50 ALA B CA 1
ATOM 5916 C C . ALA B 1 50 ? -16.938 53.812 4.355 1 63.16 50 ALA B C 1
ATOM 5918 O O . ALA B 1 50 ? -18.156 53.594 4.285 1 63.16 50 ALA B O 1
ATOM 5919 N N . GLY B 1 51 ? -16.125 52.969 4.625 1 65.88 51 GLY B N 1
ATOM 5920 C CA . GLY B 1 51 ? -16.547 51.594 4.832 1 65.88 51 GLY B CA 1
ATOM 5921 C C . GLY B 1 51 ? -15.75 50.594 4.004 1 65.88 51 GLY B C 1
ATOM 5922 O O . GLY B 1 51 ? -14.914 50.969 3.186 1 65.88 51 GLY B O 1
ATOM 5923 N N . GLU B 1 52 ? -15.961 49.25 4.254 1 69.88 52 GLU B N 1
ATOM 5924 C CA . GLU B 1 52 ? -15.234 48.188 3.58 1 69.88 52 GLU B CA 1
ATOM 5925 C C . GLU B 1 52 ? -16.016 47.656 2.379 1 69.88 52 GLU B C 1
ATOM 5927 O O . GLU B 1 52 ? -17.25 47.531 2.443 1 69.88 52 GLU B O 1
ATOM 5932 N N . ALA B 1 53 ? -15.352 47.688 1.146 1 66.94 53 ALA B N 1
ATOM 5933 C CA . ALA B 1 53 ? -15.961 47.094 -0.044 1 66.94 53 ALA B CA 1
ATOM 5934 C C . ALA B 1 53 ? -15.25 45.812 -0.446 1 66.94 53 ALA B C 1
ATOM 5936 O O . ALA B 1 53 ? -14.023 45.781 -0.591 1 66.94 53 ALA B O 1
ATOM 5937 N N . ALA B 1 54 ? -16.016 44.75 -0.396 1 72.25 54 ALA B N 1
ATOM 5938 C CA . ALA B 1 54 ? -15.461 43.438 -0.749 1 72.25 54 ALA B CA 1
ATOM 5939 C C . ALA B 1 54 ? -15.805 43.062 -2.189 1 72.25 54 ALA B C 1
ATOM 5941 O O . ALA B 1 54 ? -16.953 43.219 -2.613 1 72.25 54 ALA B O 1
ATOM 5942 N N . ALA B 1 55 ? -14.711 42.75 -2.977 1 72.44 55 ALA B N 1
ATOM 5943 C CA . ALA B 1 55 ? -14.945 42.219 -4.32 1 72.44 55 ALA B CA 1
ATOM 5944 C C . ALA B 1 55 ? -15.43 40.75 -4.266 1 72.44 55 ALA B C 1
ATOM 5946 O O . ALA B 1 55 ? -15.32 40.094 -3.232 1 72.44 55 ALA B O 1
ATOM 5947 N N . LEU B 1 56 ? -16.047 40.375 -5.309 1 67.62 56 LEU B N 1
ATOM 5948 C CA . LEU B 1 56 ? -16.438 38.969 -5.449 1 67.62 56 LEU B CA 1
ATOM 5949 C C . LEU B 1 56 ? -15.211 38.062 -5.555 1 67.62 56 LEU B C 1
ATOM 5951 O O . LEU B 1 56 ? -14.203 38.469 -6.148 1 67.62 56 LEU B O 1
ATOM 5955 N N . PRO B 1 57 ? -15.312 36.938 -4.969 1 78.06 57 PRO B N 1
ATOM 5956 C CA . PRO B 1 57 ? -14.18 36 -5.055 1 78.06 57 PRO B CA 1
ATOM 5957 C C . PRO B 1 57 ? -13.922 35.531 -6.48 1 78.06 57 PRO B C 1
ATOM 5959 O O . PRO B 1 57 ? -14.867 35.375 -7.27 1 78.06 57 PRO B O 1
ATOM 5962 N N . THR B 1 58 ? -12.695 35.344 -6.801 1 79.38 58 THR B N 1
ATOM 5963 C CA . THR B 1 58 ? -12.273 34.781 -8.086 1 79.38 58 THR B CA 1
ATOM 5964 C C . THR B 1 58 ? -11.539 33.469 -7.898 1 79.38 58 THR B C 1
ATOM 5966 O O . THR B 1 58 ? -10.836 33.281 -6.902 1 79.38 58 THR B O 1
ATOM 5969 N N . GLN B 1 59 ? -11.797 32.594 -8.875 1 78.81 59 GLN B N 1
ATOM 5970 C CA . GLN B 1 59 ? -11.117 31.297 -8.828 1 78.81 59 GLN B CA 1
ATOM 5971 C C . GLN B 1 59 ? -9.781 31.344 -9.555 1 78.81 59 GLN B C 1
ATOM 5973 O O . GLN B 1 59 ? -9.68 31.906 -10.648 1 78.81 59 GLN B O 1
ATOM 5978 N N . GLU B 1 60 ? -8.766 30.859 -8.961 1 80.5 60 GLU B N 1
ATOM 5979 C CA . GLU B 1 60 ? -7.445 30.766 -9.578 1 80.5 60 GLU B CA 1
ATOM 5980 C C . GLU B 1 60 ? -7.219 29.375 -10.18 1 80.5 60 GLU B C 1
ATOM 5982 O O . GLU B 1 60 ? -7.414 28.359 -9.508 1 80.5 60 GLU B O 1
ATOM 5987 N N . VAL B 1 61 ? -6.848 29.422 -11.453 1 80.88 61 VAL B N 1
ATOM 5988 C CA . VAL B 1 61 ? -6.551 28.156 -12.133 1 80.88 61 VAL B CA 1
ATOM 5989 C C . VAL B 1 61 ? -5.039 27.938 -12.164 1 80.88 61 VAL B C 1
ATOM 5991 O O . VAL B 1 61 ? -4.266 28.891 -12.281 1 80.88 61 VAL B O 1
ATOM 5994 N N . SER B 1 62 ? -4.625 26.719 -12.055 1 86.19 62 SER B N 1
ATOM 5995 C CA . SER B 1 62 ? -3.225 26.312 -12.078 1 86.19 62 SER B CA 1
ATOM 5996 C C . SER B 1 62 ? -2.426 27.031 -10.992 1 86.19 62 SER B C 1
ATOM 5998 O O . SER B 1 62 ? -1.215 27.234 -11.133 1 86.19 62 SER B O 1
ATOM 6000 N N . TYR B 1 63 ? -3.059 27.547 -10.023 1 89.44 63 TYR B N 1
ATOM 6001 C CA . TYR B 1 63 ? -2.482 28.328 -8.93 1 89.44 63 TYR B CA 1
ATOM 6002 C C . TYR B 1 63 ? -1.861 27.422 -7.879 1 89.44 63 TYR B C 1
ATOM 6004 O O . TYR B 1 63 ? -2.477 26.438 -7.457 1 89.44 63 TYR B O 1
ATOM 6012 N N . VAL B 1 64 ? -0.618 27.766 -7.504 1 93.88 64 VAL B N 1
ATOM 6013 C CA . VAL B 1 64 ? 0.035 27 -6.441 1 93.88 64 VAL B CA 1
ATOM 6014 C C . VAL B 1 64 ? 0.174 27.875 -5.195 1 93.88 64 VAL B C 1
ATOM 6016 O O . VAL B 1 64 ? -0.213 27.469 -4.098 1 93.88 64 VAL B O 1
ATOM 6019 N N . ALA B 1 65 ? 0.741 29.125 -5.352 1 94.75 65 ALA B N 1
ATOM 6020 C CA . ALA B 1 65 ? 0.951 30.062 -4.258 1 94.75 65 ALA B CA 1
ATOM 6021 C C . ALA B 1 65 ? 1.243 31.469 -4.789 1 94.75 65 ALA B C 1
ATOM 6023 O O . ALA B 1 65 ? 1.587 31.641 -5.961 1 94.75 65 ALA B O 1
ATOM 6024 N N . SER B 1 66 ? 1.099 32.438 -3.951 1 94.12 66 SER B N 1
ATOM 6025 C CA . SER B 1 66 ? 1.454 33.812 -4.301 1 94.12 66 SER B CA 1
ATOM 6026 C C . SER B 1 66 ? 1.905 34.594 -3.074 1 94.12 66 SER B C 1
ATOM 6028 O O . SER B 1 66 ? 1.578 34.25 -1.943 1 94.12 66 SER B O 1
ATOM 6030 N N . ARG B 1 67 ? 2.645 35.656 -3.35 1 95.19 67 ARG B N 1
ATOM 6031 C CA . ARG B 1 67 ? 3.146 36.531 -2.299 1 95.19 67 ARG B CA 1
ATOM 6032 C C . ARG B 1 67 ? 3.4 37.938 -2.838 1 95.19 67 ARG B C 1
ATOM 6034 O O . ARG B 1 67 ? 3.918 38.094 -3.945 1 95.19 67 ARG B O 1
ATOM 6041 N N . TYR B 1 68 ? 2.977 38.906 -2.08 1 94.19 68 TYR B N 1
ATOM 6042 C CA . TYR B 1 68 ? 3.332 40.281 -2.395 1 94.19 68 TYR B CA 1
ATOM 6043 C C . TYR B 1 68 ? 4.656 40.656 -1.745 1 94.19 68 TYR B C 1
ATOM 6045 O O . TYR B 1 68 ? 4.973 40.219 -0.647 1 94.19 68 TYR B O 1
ATOM 6053 N N . SER B 1 69 ? 5.32 41.562 -2.434 1 93.25 69 SER B N 1
ATOM 6054 C CA . SER B 1 69 ? 6.523 42.125 -1.839 1 93.25 69 SER B CA 1
ATOM 6055 C C . SER B 1 69 ? 6.184 43.031 -0.647 1 93.25 69 SER B C 1
ATOM 6057 O O . SER B 1 69 ? 5.035 43.438 -0.481 1 93.25 69 SER B O 1
ATOM 6059 N N . PRO B 1 70 ? 7.195 43.281 0.222 1 86.31 70 PRO B N 1
ATOM 6060 C CA . PRO B 1 70 ? 6.941 44.125 1.396 1 86.31 70 PRO B CA 1
ATOM 6061 C C . PRO B 1 70 ? 6.305 45.438 1.037 1 86.31 70 PRO B C 1
ATOM 6063 O O . PRO B 1 70 ? 5.453 45.969 1.775 1 86.31 70 PRO B O 1
ATOM 6066 N N . SER B 1 71 ? 6.59 46 -0.145 1 88.19 71 SER B N 1
ATOM 6067 C CA . SER B 1 71 ? 6.043 47.281 -0.555 1 88.19 71 SER B CA 1
ATOM 6068 C C . SER B 1 71 ? 4.652 47.125 -1.156 1 88.19 71 SER B C 1
ATOM 6070 O O . SER B 1 71 ? 3.922 48.125 -1.306 1 88.19 71 SER B O 1
ATOM 6072 N N . GLY B 1 72 ? 4.34 45.906 -1.599 1 89.5 72 GLY B N 1
ATOM 6073 C CA . GLY B 1 72 ? 3.072 45.625 -2.268 1 89.5 72 GLY B CA 1
ATOM 6074 C C . GLY B 1 72 ? 3.123 45.906 -3.76 1 89.5 72 GLY B C 1
ATOM 6075 O O . GLY B 1 72 ? 2.143 45.656 -4.469 1 89.5 72 GLY B O 1
ATOM 6076 N N . ARG B 1 73 ? 4.238 46.25 -4.254 1 89.94 73 ARG B N 1
ATOM 6077 C CA . ARG B 1 73 ? 4.355 46.688 -5.648 1 89.94 73 ARG B CA 1
ATOM 6078 C C . ARG B 1 73 ? 4.52 45.469 -6.57 1 89.94 73 ARG B C 1
ATOM 6080 O O . ARG B 1 73 ? 4.164 45.531 -7.746 1 89.94 73 ARG B O 1
ATOM 6087 N N . THR B 1 74 ? 5.141 44.5 -6.082 1 93.12 74 THR B N 1
ATOM 6088 C CA . THR B 1 74 ? 5.371 43.281 -6.871 1 93.12 74 THR B CA 1
ATOM 6089 C C . THR B 1 74 ? 4.652 42.094 -6.258 1 93.12 74 THR B C 1
ATOM 6091 O O . THR B 1 74 ? 4.641 41.938 -5.035 1 93.12 74 THR B O 1
ATOM 6094 N N . ARG B 1 75 ? 4.027 41.344 -7.098 1 94.94 75 ARG B N 1
ATOM 6095 C CA . ARG B 1 75 ? 3.391 40.094 -6.684 1 94.94 75 ARG B CA 1
ATOM 6096 C C . ARG B 1 75 ? 3.992 38.906 -7.418 1 94.94 75 ARG B C 1
ATOM 6098 O O . ARG B 1 75 ? 4.098 38.906 -8.648 1 94.94 75 ARG B O 1
ATOM 6105 N N . ALA B 1 76 ? 4.418 37.938 -6.734 1 96.75 76 ALA B N 1
ATOM 6106 C CA . ALA B 1 76 ? 4.883 36.688 -7.316 1 96.75 76 ALA B CA 1
ATOM 6107 C C . ALA B 1 76 ? 3.779 35.625 -7.285 1 96.75 76 ALA B C 1
ATOM 6109 O O . ALA B 1 76 ? 3.07 35.5 -6.285 1 96.75 76 ALA B O 1
ATOM 6110 N N . VAL B 1 77 ? 3.592 34.906 -8.375 1 95.44 77 VAL B N 1
ATOM 6111 C CA . VAL B 1 77 ? 2.617 33.812 -8.461 1 95.44 77 VAL B CA 1
ATOM 6112 C C . VAL B 1 77 ? 3.289 32.562 -9.008 1 95.44 77 VAL B C 1
ATOM 6114 O O . VAL B 1 77 ? 3.957 32.625 -10.039 1 95.44 77 VAL B O 1
ATOM 6117 N N . LEU B 1 78 ? 3.168 31.453 -8.352 1 97.06 78 LEU B N 1
ATOM 6118 C CA . LEU B 1 78 ? 3.609 30.141 -8.82 1 97.06 78 LEU B CA 1
ATOM 6119 C C . LEU B 1 78 ? 2.465 29.391 -9.5 1 97.06 78 LEU B C 1
ATOM 6121 O O . LEU B 1 78 ? 1.381 29.25 -8.922 1 97.06 78 LEU B O 1
ATOM 6125 N N . ARG B 1 79 ? 2.758 28.875 -10.672 1 95.5 79 ARG B N 1
ATOM 6126 C CA . ARG B 1 79 ? 1.717 28.188 -11.43 1 95.5 79 ARG B CA 1
ATOM 6127 C C . ARG B 1 79 ? 2.189 26.812 -11.883 1 95.5 79 ARG B C 1
ATOM 6129 O O . ARG B 1 79 ? 3.348 26.641 -12.273 1 95.5 79 ARG B O 1
ATOM 6136 N N . GLU B 1 80 ? 1.376 25.875 -11.781 1 94.69 80 GLU B N 1
ATOM 6137 C CA . GLU B 1 80 ? 1.546 24.531 -12.32 1 94.69 80 GLU B CA 1
ATOM 6138 C C . GLU B 1 80 ? 0.453 24.203 -13.336 1 94.69 80 GLU B C 1
ATOM 6140 O O . GLU B 1 80 ? -0.727 24.141 -12.984 1 94.69 80 GLU B O 1
ATOM 6145 N N . VAL B 1 81 ? 0.801 23.953 -14.594 1 90.81 81 VAL B N 1
ATOM 6146 C CA . VAL B 1 81 ? -0.155 23.703 -15.672 1 90.81 81 VAL B CA 1
ATOM 6147 C C . VAL B 1 81 ? -0.064 22.25 -16.109 1 90.81 81 VAL B C 1
ATOM 6149 O O . VAL B 1 81 ? 0.975 21.812 -16.609 1 90.81 81 VAL B O 1
ATOM 6152 N N . LYS B 1 82 ? -1.185 21.453 -15.945 1 84.12 82 LYS B N 1
ATOM 6153 C CA . LYS B 1 82 ? -1.225 20.062 -16.359 1 84.12 82 LYS B CA 1
ATOM 6154 C C . LYS B 1 82 ? -1.52 19.938 -17.859 1 84.12 82 LYS B C 1
ATOM 6156 O O . LYS B 1 82 ? -2.402 20.609 -18.375 1 84.12 82 LYS B O 1
ATOM 6161 N N . GLU B 1 83 ? -0.691 19.188 -18.453 1 76.12 83 GLU B N 1
ATOM 6162 C CA . GLU B 1 83 ? -0.908 18.969 -19.891 1 76.12 83 GLU B CA 1
ATOM 6163 C C . GLU B 1 83 ? -1.834 17.781 -20.141 1 76.12 83 GLU B C 1
ATOM 6165 O O . GLU B 1 83 ? -1.895 16.859 -19.328 1 76.12 83 GLU B O 1
ATOM 6170 N N . TRP B 1 84 ? -2.789 17.844 -21.094 1 62.59 84 TRP B N 1
ATOM 6171 C CA . TRP B 1 84 ? -3.768 16.828 -21.453 1 62.59 84 TRP B CA 1
ATOM 6172 C C . TRP B 1 84 ? -3.084 15.5 -21.766 1 62.59 84 TRP B C 1
ATOM 6174 O O . TRP B 1 84 ? -3.584 14.438 -21.406 1 62.59 84 TRP B O 1
ATOM 6184 N N . SER B 1 85 ? -2.053 15.531 -22.672 1 54.56 85 SER B N 1
ATOM 6185 C CA . SER B 1 85 ? -1.576 14.305 -23.297 1 54.56 85 SER B CA 1
ATOM 6186 C C . SER B 1 85 ? -0.699 13.5 -22.344 1 54.56 85 SER B C 1
ATOM 6188 O O . SER B 1 85 ? 0.064 12.633 -22.766 1 54.56 85 SER B O 1
ATOM 6190 N N . GLY B 1 86 ? -0.979 13.477 -21.094 1 58.94 86 GLY B N 1
ATOM 6191 C CA . GLY B 1 86 ? -0.181 12.57 -20.281 1 58.94 86 GLY B CA 1
ATOM 6192 C C . GLY B 1 86 ? 1.259 13.023 -20.125 1 58.94 86 GLY B C 1
ATOM 6193 O O . GLY B 1 86 ? 2.072 12.328 -19.516 1 58.94 86 GLY B O 1
ATOM 6194 N N . SER B 1 87 ? 1.67 14.023 -20.906 1 61 87 SER B N 1
ATOM 6195 C CA . SER B 1 87 ? 3.082 14.375 -20.984 1 61 87 SER B CA 1
ATOM 6196 C C . SER B 1 87 ? 3.527 15.164 -19.766 1 61 87 SER B C 1
ATOM 6198 O O . SER B 1 87 ? 4.574 15.812 -19.781 1 61 87 SER B O 1
ATOM 6200 N N . GLY B 1 88 ? 2.982 15.219 -18.75 1 76.5 88 GLY B N 1
ATOM 6201 C CA . GLY B 1 88 ? 3.496 15.758 -17.5 1 76.5 88 GLY B CA 1
ATOM 6202 C C . GLY B 1 88 ? 3.016 17.172 -17.219 1 76.5 88 GLY B C 1
ATOM 6203 O O . GLY B 1 88 ? 2.023 17.625 -17.797 1 76.5 88 GLY B O 1
ATOM 6204 N N . SER B 1 89 ? 3.564 18.031 -16.203 1 89.31 89 SER B N 1
ATOM 6205 C CA . SER B 1 89 ? 3.184 19.375 -15.758 1 89.31 89 SER B CA 1
ATOM 6206 C C . SER B 1 89 ? 4.238 20.406 -16.141 1 89.31 89 SER B C 1
ATOM 6208 O O . SER B 1 89 ? 5.422 20.078 -16.25 1 89.31 89 SER B O 1
ATOM 6210 N N . LYS B 1 90 ? 3.783 21.578 -16.516 1 93.56 90 LYS B N 1
ATOM 6211 C CA . LYS B 1 90 ? 4.656 22.734 -16.688 1 93.56 90 LYS B CA 1
ATOM 6212 C C . LYS B 1 90 ? 4.617 23.656 -15.469 1 93.56 90 LYS B C 1
ATOM 6214 O O . LYS B 1 90 ? 3.604 23.719 -14.773 1 93.56 90 LYS B O 1
ATOM 6219 N N . TYR B 1 91 ? 5.691 24.359 -15.258 1 96.38 91 TYR B N 1
ATOM 6220 C CA . TYR B 1 91 ? 5.824 25.203 -14.07 1 96.38 91 TYR B CA 1
ATOM 6221 C C . TYR B 1 91 ? 6.266 26.609 -14.453 1 96.38 91 TYR B C 1
ATOM 6223 O O . TYR B 1 91 ? 7.188 26.781 -15.25 1 96.38 91 TYR B O 1
ATOM 6231 N N . PHE B 1 92 ? 5.645 27.641 -13.898 1 96.94 92 PHE B N 1
ATOM 6232 C CA . PHE B 1 92 ? 5.941 29.031 -14.195 1 96.94 92 PHE B CA 1
ATOM 6233 C C . PHE B 1 92 ? 6.012 29.859 -12.914 1 96.94 92 PHE B C 1
ATOM 6235 O O . PHE B 1 92 ? 5.27 29.594 -11.969 1 96.94 92 PHE B O 1
ATOM 6242 N N . VAL B 1 93 ? 6.859 30.781 -12.891 1 97.62 93 VAL B N 1
ATOM 6243 C CA . VAL B 1 93 ? 6.879 31.844 -11.883 1 97.62 93 VAL B CA 1
ATOM 6244 C C . VAL B 1 93 ? 6.531 33.188 -12.531 1 97.62 93 VAL B C 1
ATOM 6246 O O . VAL B 1 93 ? 7.238 33.656 -13.43 1 97.62 93 VAL B O 1
ATOM 6249 N N . GLU B 1 94 ? 5.492 33.781 -12.039 1 96.56 94 GLU B N 1
ATOM 6250 C CA . GLU B 1 94 ? 5.055 35.062 -12.547 1 96.56 94 GLU B CA 1
ATOM 6251 C C . GLU B 1 94 ? 5.426 36.188 -11.578 1 96.56 94 GLU B C 1
ATOM 6253 O O . GLU B 1 94 ? 5.234 36.062 -10.367 1 96.56 94 GLU B O 1
ATOM 6258 N N . LEU B 1 95 ? 5.938 37.219 -12.102 1 95.88 95 LEU B N 1
ATOM 6259 C CA . LEU B 1 95 ? 6.188 38.469 -11.367 1 95.88 95 LEU B CA 1
ATOM 6260 C C . LEU B 1 95 ? 5.355 39.625 -11.922 1 95.88 95 LEU B C 1
ATOM 6262 O O . LEU B 1 95 ? 5.602 40.094 -13.039 1 95.88 95 LEU B O 1
ATOM 6266 N N . TRP B 1 96 ? 4.477 40.062 -11.109 1 94.19 96 TRP B N 1
ATOM 6267 C CA . TRP B 1 96 ? 3.533 41.125 -11.523 1 94.19 96 TRP B CA 1
ATOM 6268 C C . TRP B 1 96 ? 3.887 42.469 -10.891 1 94.19 96 TRP B C 1
ATOM 6270 O O . TRP B 1 96 ? 4.129 42.531 -9.688 1 94.19 96 TRP B O 1
ATOM 6280 N N . ALA B 1 97 ? 3.889 43.438 -11.648 1 91.69 97 ALA B N 1
ATOM 6281 C CA . ALA B 1 97 ? 3.928 44.812 -11.188 1 91.69 97 ALA B CA 1
ATOM 6282 C C . ALA B 1 97 ? 2.566 45.5 -11.352 1 91.69 97 ALA B C 1
ATOM 6284 O O . ALA B 1 97 ? 2.256 46.031 -12.422 1 91.69 97 ALA B O 1
ATOM 6285 N N . GLY B 1 98 ? 1.862 45.5 -10.242 1 85.81 98 GLY B N 1
ATOM 6286 C CA . GLY B 1 98 ? 0.469 45.875 -10.406 1 85.81 98 GLY B CA 1
ATOM 6287 C C . GLY B 1 98 ? -0.305 44.938 -11.312 1 85.81 98 GLY B C 1
ATOM 6288 O O . GLY B 1 98 ? -0.334 43.719 -11.086 1 85.81 98 GLY B O 1
ATOM 6289 N N . ASP B 1 99 ? -0.783 45.562 -12.375 1 84.38 99 ASP B N 1
ATOM 6290 C CA . ASP B 1 99 ? -1.568 44.75 -13.289 1 84.38 99 ASP B CA 1
ATOM 6291 C C . ASP B 1 99 ? -0.738 44.312 -14.5 1 84.38 99 ASP B C 1
ATOM 6293 O O . ASP B 1 99 ? -1.271 43.75 -15.461 1 84.38 99 ASP B O 1
ATOM 6297 N N . ARG B 1 100 ? 0.539 44.562 -14.375 1 91.06 100 ARG B N 1
ATOM 6298 C CA . ARG B 1 100 ? 1.425 44.219 -15.484 1 91.06 100 ARG B CA 1
ATOM 6299 C C . ARG B 1 100 ? 2.279 43 -15.148 1 91.06 100 ARG B C 1
ATOM 6301 O O . ARG B 1 100 ? 2.961 42.969 -14.117 1 91.06 100 ARG B O 1
ATOM 6308 N N . LEU B 1 101 ? 2.236 42.094 -16.078 1 93.38 101 LEU B N 1
ATOM 6309 C CA . LEU B 1 101 ? 3.127 40.938 -15.953 1 93.38 101 LEU B CA 1
ATOM 6310 C C . LEU B 1 101 ? 4.543 41.312 -16.391 1 93.38 101 LEU B C 1
ATOM 6312 O O . LEU B 1 101 ? 4.84 41.344 -17.578 1 93.38 101 LEU B O 1
ATOM 6316 N N . LYS B 1 102 ? 5.355 41.562 -15.461 1 93.25 102 LYS B N 1
ATOM 6317 C CA . LYS B 1 102 ? 6.73 41.969 -15.75 1 93.25 102 LYS B CA 1
ATOM 6318 C C . LYS B 1 102 ? 7.527 40.781 -16.297 1 93.25 102 LYS B C 1
ATOM 6320 O O . LYS B 1 102 ? 8.227 40.906 -17.312 1 93.25 102 LYS B O 1
ATOM 6325 N N . TYR B 1 103 ? 7.441 39.625 -15.617 1 94.25 103 TYR B N 1
ATOM 6326 C CA . TYR B 1 103 ? 8.125 38.438 -16.078 1 94.25 103 TYR B CA 1
ATOM 6327 C C . TYR B 1 103 ? 7.246 37.188 -15.906 1 94.25 103 TYR B C 1
ATOM 6329 O O . TYR B 1 103 ? 6.52 37.094 -14.914 1 94.25 103 TYR B O 1
ATOM 6337 N N . GLU B 1 104 ? 7.242 36.344 -16.781 1 95.31 104 GLU B N 1
ATOM 6338 C CA . GLU B 1 104 ? 6.781 34.938 -16.688 1 95.31 104 GLU B CA 1
ATOM 6339 C C . GLU B 1 104 ? 7.914 33.969 -16.984 1 95.31 104 GLU B C 1
ATOM 6341 O O . GLU B 1 104 ? 8.258 33.75 -18.156 1 95.31 104 GLU B O 1
ATOM 6346 N N . VAL B 1 105 ? 8.406 33.375 -16.031 1 96.75 105 VAL B N 1
ATOM 6347 C CA . VAL B 1 105 ? 9.586 32.562 -16.188 1 96.75 105 VAL B CA 1
ATOM 6348 C C . VAL B 1 105 ? 9.18 31.078 -16.234 1 96.75 105 VAL B C 1
ATOM 6350 O O . VAL B 1 105 ? 8.625 30.547 -15.273 1 96.75 105 VAL B O 1
ATOM 6353 N N . ASP B 1 106 ? 9.398 30.438 -17.344 1 96.5 106 ASP B N 1
ATOM 6354 C CA . ASP B 1 106 ? 9.18 29 -17.484 1 96.5 106 ASP B CA 1
ATOM 6355 C C . ASP B 1 106 ? 10.297 28.203 -16.797 1 96.5 106 ASP B C 1
ATOM 6357 O O . ASP B 1 106 ? 11.43 28.188 -17.281 1 96.5 106 ASP B O 1
ATOM 6361 N N . VAL B 1 107 ? 9.969 27.578 -15.719 1 97.62 107 VAL B N 1
ATOM 6362 C CA . VAL B 1 107 ? 10.984 26.875 -14.938 1 97.62 107 VAL B CA 1
ATOM 6363 C C . VAL B 1 107 ? 10.773 25.375 -15.047 1 97.62 107 VAL B C 1
ATOM 6365 O O . VAL B 1 107 ? 11.281 24.609 -14.227 1 97.62 107 VAL B O 1
ATOM 6368 N N . THR B 1 108 ? 10.117 24.859 -16.078 1 95.56 108 THR B N 1
ATOM 6369 C CA . THR B 1 108 ? 9.742 23.469 -16.266 1 95.56 108 THR B CA 1
ATOM 6370 C C . THR B 1 108 ? 10.977 22.578 -16.375 1 95.56 108 THR B C 1
ATOM 6372 O O . THR B 1 108 ? 10.969 21.438 -15.914 1 95.56 108 THR B O 1
ATOM 6375 N N . GLU B 1 109 ? 12.023 23.062 -17 1 94.25 109 GLU B N 1
ATOM 6376 C CA . GLU B 1 109 ? 13.227 22.266 -17.219 1 94.25 109 GLU B CA 1
ATOM 6377 C C . GLU B 1 109 ? 14.172 22.359 -16.016 1 94.25 109 GLU B C 1
ATOM 6379 O O . GLU B 1 109 ? 15.164 21.625 -15.945 1 94.25 109 GLU B O 1
ATOM 6384 N N . LYS B 1 110 ? 13.859 23.234 -15.07 1 95.88 110 LYS B N 1
ATOM 6385 C CA . LYS B 1 110 ? 14.75 23.469 -13.945 1 95.88 110 LYS B CA 1
ATOM 6386 C C . LYS B 1 110 ? 14.367 22.609 -12.742 1 95.88 110 LYS B C 1
ATOM 6388 O O . LYS B 1 110 ? 15.234 22.172 -11.984 1 95.88 110 LYS B O 1
ATOM 6393 N N . HIS B 1 111 ? 13.141 22.422 -12.578 1 96.69 111 HIS B N 1
ATOM 6394 C CA . HIS B 1 111 ? 12.695 21.656 -11.414 1 96.69 111 HIS B CA 1
ATOM 6395 C C . HIS B 1 111 ? 11.297 21.094 -11.625 1 96.69 111 HIS B C 1
ATOM 6397 O O . HIS B 1 111 ? 10.664 21.359 -12.656 1 96.69 111 HIS B O 1
ATOM 6403 N N . GLY B 1 112 ? 10.859 20.219 -10.641 1 96.06 112 GLY B N 1
ATOM 6404 C CA . GLY B 1 112 ? 9.508 19.672 -10.625 1 96.06 112 GLY B CA 1
ATOM 6405 C C . GLY B 1 112 ? 8.539 20.516 -9.82 1 96.06 112 GLY B C 1
ATOM 6406 O O . GLY B 1 112 ? 8.602 21.75 -9.852 1 96.06 112 GLY B O 1
ATOM 6407 N N . ALA B 1 113 ? 7.668 19.922 -9.125 1 96.44 113 ALA B N 1
ATOM 6408 C CA . ALA B 1 113 ? 6.551 20.562 -8.438 1 96.44 113 ALA B CA 1
ATOM 6409 C C . ALA B 1 113 ? 7.051 21.547 -7.379 1 96.44 113 ALA B C 1
ATOM 6411 O O . ALA B 1 113 ? 8.055 21.281 -6.703 1 96.44 113 ALA B O 1
ATOM 6412 N N . PHE B 1 114 ? 6.293 22.625 -7.191 1 97.81 114 PHE B N 1
ATOM 6413 C CA . PHE B 1 114 ? 6.574 23.594 -6.152 1 97.81 114 PHE B CA 1
ATOM 6414 C C . PHE B 1 114 ? 6.219 23.047 -4.777 1 97.81 114 PHE B C 1
ATOM 6416 O O . PHE B 1 114 ? 5.309 22.219 -4.648 1 97.81 114 PHE B O 1
ATOM 6423 N N . TYR B 1 115 ? 7.027 23.453 -3.82 1 97.75 115 TYR B N 1
ATOM 6424 C CA . TYR B 1 115 ? 6.672 23.219 -2.426 1 97.75 115 TYR B CA 1
ATOM 6425 C C . TYR B 1 115 ? 6.039 24.453 -1.808 1 97.75 115 TYR B C 1
ATOM 6427 O O . TYR B 1 115 ? 6.73 25.438 -1.535 1 97.75 115 TYR B O 1
ATOM 6435 N N . ALA B 1 116 ? 4.77 24.359 -1.565 1 95.19 116 ALA B N 1
ATOM 6436 C CA . ALA B 1 116 ? 4.07 25.5 -0.987 1 95.19 116 ALA B CA 1
ATOM 6437 C C . ALA B 1 116 ? 3.314 25.109 0.276 1 95.19 116 ALA B C 1
ATOM 6439 O O . ALA B 1 116 ? 2.416 25.828 0.722 1 95.19 116 ALA B O 1
ATOM 6440 N N . ASP B 1 117 ? 3.65 23.953 0.86 1 94.25 117 ASP B N 1
ATOM 6441 C CA . ASP B 1 117 ? 3 23.484 2.076 1 94.25 117 ASP B CA 1
ATOM 6442 C C . ASP B 1 117 ? 3.51 24.234 3.303 1 94.25 117 ASP B C 1
ATOM 6444 O O . ASP B 1 117 ? 4.434 25.047 3.199 1 94.25 117 ASP B O 1
ATOM 6448 N N . GLU B 1 118 ? 2.965 23.984 4.453 1 93.44 118 GLU B N 1
ATOM 6449 C CA . GLU B 1 118 ? 3.27 24.719 5.672 1 93.44 118 GLU B CA 1
ATOM 6450 C C . GLU B 1 118 ? 4.492 24.141 6.379 1 93.44 118 GLU B C 1
ATOM 6452 O O . GLU B 1 118 ? 5.008 24.734 7.328 1 93.44 118 GLU B O 1
ATOM 6457 N N . TYR B 1 119 ? 5.016 23.078 5.914 1 95.5 119 TYR B N 1
ATOM 6458 C CA . TYR B 1 119 ? 6.043 22.391 6.68 1 95.5 119 TYR B CA 1
ATOM 6459 C C . TYR B 1 119 ? 7.43 22.656 6.102 1 95.5 119 TYR B C 1
ATOM 6461 O O . TYR B 1 119 ? 8.406 22.781 6.844 1 95.5 119 TYR B O 1
ATOM 6469 N N . ILE B 1 120 ? 7.461 22.781 4.816 1 96.5 120 ILE B N 1
ATOM 6470 C CA . ILE B 1 120 ? 8.789 22.969 4.238 1 96.5 120 ILE B CA 1
ATOM 6471 C C . ILE B 1 120 ? 8.719 23.984 3.102 1 96.5 120 ILE B C 1
ATOM 6473 O O . ILE B 1 120 ? 9.758 24.453 2.615 1 96.5 120 ILE B O 1
ATOM 6477 N N . GLY B 1 121 ? 7.605 24.422 2.717 1 96.69 121 GLY B N 1
ATOM 6478 C CA . GLY B 1 121 ? 7.434 25.344 1.602 1 96.69 121 GLY B CA 1
ATOM 6479 C C . GLY B 1 121 ? 8.102 26.688 1.828 1 96.69 121 GLY B C 1
ATOM 6480 O O . GLY B 1 121 ? 8.32 27.094 2.971 1 96.69 121 GLY B O 1
ATOM 6481 N N . THR B 1 122 ? 8.445 27.328 0.664 1 96.06 122 THR B N 1
ATOM 6482 C CA . THR B 1 122 ? 9.109 28.625 0.669 1 96.06 122 THR B CA 1
ATOM 6483 C C . THR B 1 122 ? 8.531 29.531 -0.411 1 96.06 122 THR B C 1
ATOM 6485 O O . THR B 1 122 ? 8.32 29.094 -1.547 1 96.06 122 THR B O 1
ATOM 6488 N N . LEU B 1 123 ? 8.273 30.766 -0.12 1 97.12 123 LEU B N 1
ATOM 6489 C CA . LEU B 1 123 ? 8.031 31.859 -1.056 1 97.12 123 LEU B CA 1
ATOM 6490 C C . LEU B 1 123 ? 8.266 33.219 -0.388 1 97.12 123 LEU B C 1
ATOM 6492 O O . LEU B 1 123 ? 7.414 33.688 0.359 1 97.12 123 LEU B O 1
ATOM 6496 N N . SER B 1 124 ? 9.438 33.75 -0.652 1 96.31 124 SER B N 1
ATOM 6497 C CA . SER B 1 124 ? 9.812 34.938 0.12 1 96.31 124 SER B CA 1
ATOM 6498 C C . SER B 1 124 ? 10.641 35.906 -0.716 1 96.31 124 SER B C 1
ATOM 6500 O O . SER B 1 124 ? 11.523 35.469 -1.46 1 96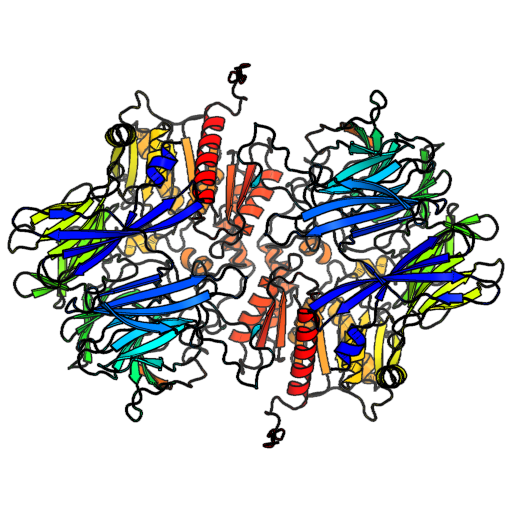.31 124 SER B O 1
ATOM 6502 N N . PHE B 1 125 ? 10.375 37.219 -0.561 1 95.81 125 PHE B N 1
ATOM 6503 C CA . PHE B 1 125 ? 11.125 38.281 -1.195 1 95.81 125 PHE B CA 1
ATOM 6504 C C . PHE B 1 125 ? 12.281 38.75 -0.304 1 95.81 125 PHE B C 1
ATOM 6506 O O . PHE B 1 125 ? 12.195 38.656 0.922 1 95.81 125 PHE B O 1
ATOM 6513 N N . ASN B 1 126 ? 13.289 39.188 -0.974 1 94.25 126 ASN B N 1
ATOM 6514 C CA . ASN B 1 126 ? 14.258 39.969 -0.189 1 94.25 126 ASN B CA 1
ATOM 6515 C C . ASN B 1 126 ? 13.766 41.375 0.075 1 94.25 126 ASN B C 1
ATOM 6517 O O . ASN B 1 126 ? 12.75 41.812 -0.478 1 94.25 126 ASN B O 1
ATOM 6521 N N . GLN B 1 127 ? 14.445 42.062 0.899 1 89.06 127 GLN B N 1
ATOM 6522 C CA . GLN B 1 127 ? 14.008 43.375 1.339 1 89.06 127 GLN B CA 1
ATOM 6523 C C . GLN B 1 127 ? 14.008 44.375 0.18 1 89.06 127 GLN B C 1
ATOM 6525 O O . GLN B 1 127 ? 13.141 45.25 0.106 1 89.06 127 GLN B O 1
ATOM 6530 N N . ASP B 1 128 ? 14.938 44.25 -0.741 1 89.44 128 ASP B N 1
ATOM 6531 C CA . ASP B 1 128 ? 15.062 45.188 -1.847 1 89.44 128 ASP B CA 1
ATOM 6532 C C . ASP B 1 128 ? 14.094 44.844 -2.973 1 89.44 128 ASP B C 1
ATOM 6534 O O . ASP B 1 128 ? 13.953 45.594 -3.938 1 89.44 128 ASP B O 1
ATOM 6538 N N . GLU B 1 129 ? 13.422 43.719 -2.859 1 92.56 129 GLU B N 1
ATOM 6539 C CA . GLU B 1 129 ? 12.391 43.281 -3.787 1 92.56 129 GLU B CA 1
ATOM 6540 C C . GLU B 1 129 ? 12.961 43.062 -5.188 1 92.56 129 GLU B C 1
ATOM 6542 O O . GLU B 1 129 ? 12.336 43.406 -6.184 1 92.56 129 GLU B O 1
ATOM 6547 N N . THR B 1 130 ? 14.195 42.531 -5.18 1 92.88 130 THR B N 1
ATOM 6548 C CA . THR B 1 130 ? 14.852 42.219 -6.441 1 92.88 130 THR B CA 1
ATOM 6549 C C . THR B 1 130 ? 15.062 40.688 -6.57 1 92.88 130 THR B C 1
ATOM 6551 O O . THR B 1 130 ? 15.508 40.219 -7.613 1 92.88 130 THR B O 1
ATOM 6554 N N . SER B 1 131 ? 14.75 40.062 -5.496 1 95 131 SER B N 1
ATOM 6555 C CA . SER B 1 131 ? 14.953 38.594 -5.492 1 95 131 SER B CA 1
ATOM 6556 C C . SER B 1 131 ? 13.805 37.875 -4.789 1 95 131 SER B C 1
ATOM 6558 O O . SER B 1 131 ? 13.203 38.438 -3.861 1 95 131 SER B O 1
ATOM 6560 N N . LEU B 1 132 ? 13.516 36.719 -5.297 1 96.75 132 LEU B N 1
ATOM 6561 C CA . LEU B 1 132 ? 12.516 35.812 -4.738 1 96.75 132 LEU B CA 1
ATOM 6562 C C . LEU B 1 132 ? 13.094 34.406 -4.527 1 96.75 132 LEU B C 1
ATOM 6564 O O . LEU B 1 132 ? 13.758 33.875 -5.414 1 96.75 132 LEU B O 1
ATOM 6568 N N . VAL B 1 133 ? 12.953 33.875 -3.381 1 97.81 133 VAL B N 1
ATOM 6569 C CA . VAL B 1 133 ? 13.367 32.5 -3.145 1 97.81 133 VAL B CA 1
ATOM 6570 C C . VAL B 1 133 ? 12.141 31.609 -2.973 1 97.81 133 VAL B C 1
ATOM 6572 O O . VAL B 1 133 ? 11.164 32 -2.342 1 97.81 133 VAL B O 1
ATOM 6575 N N . TYR B 1 134 ? 12.086 30.484 -3.631 1 98.56 134 TYR B N 1
ATOM 6576 C CA . TYR B 1 134 ? 11.047 29.469 -3.49 1 98.56 134 TYR B CA 1
ATOM 6577 C C . TYR B 1 134 ? 11.633 28.062 -3.471 1 98.56 134 TYR B C 1
ATOM 6579 O O . TYR B 1 134 ? 12.812 27.875 -3.801 1 98.56 134 TYR B O 1
ATOM 6587 N N . THR B 1 135 ? 10.891 27.078 -2.992 1 98.38 135 THR B N 1
ATOM 6588 C CA . THR B 1 135 ? 11.305 25.688 -2.938 1 98.38 135 THR B CA 1
ATOM 6589 C C . THR B 1 135 ? 10.539 24.844 -3.955 1 98.38 135 THR B C 1
ATOM 6591 O O . THR B 1 135 ? 9.336 25.062 -4.16 1 98.38 135 THR B O 1
ATOM 6594 N N . ALA B 1 136 ? 11.211 23.938 -4.598 1 98.44 136 ALA B N 1
ATOM 6595 C CA . ALA B 1 136 ? 10.617 23 -5.551 1 98.44 136 ALA B CA 1
ATOM 6596 C C . ALA B 1 136 ? 11.359 21.672 -5.539 1 98.44 136 ALA B C 1
ATOM 6598 O O . ALA B 1 136 ? 12.391 21.531 -4.879 1 98.44 136 ALA B O 1
ATOM 6599 N N . GLU B 1 137 ? 10.781 20.688 -6.18 1 97.31 137 GLU B N 1
ATOM 6600 C CA . GLU B 1 137 ? 11.398 19.375 -6.285 1 97.31 137 GLU B CA 1
ATOM 6601 C C . GLU B 1 137 ? 12.562 19.375 -7.27 1 97.31 137 GLU B C 1
ATOM 6603 O O . GLU B 1 137 ? 12.383 19.719 -8.445 1 97.31 137 GLU B O 1
ATOM 6608 N N . ALA B 1 138 ? 13.688 19.047 -6.828 1 95.75 138 ALA B N 1
ATOM 6609 C CA . ALA B 1 138 ? 14.844 18.984 -7.719 1 95.75 138 ALA B CA 1
ATOM 6610 C C . ALA B 1 138 ? 14.711 17.828 -8.711 1 95.75 138 ALA B C 1
ATOM 6612 O O . ALA B 1 138 ? 14.195 16.766 -8.375 1 95.75 138 ALA B O 1
ATOM 6613 N N . LEU B 1 139 ? 15.18 18.047 -9.906 1 91.88 139 LEU B N 1
ATOM 6614 C CA . LEU B 1 139 ? 15.219 16.984 -10.906 1 91.88 139 LEU B CA 1
ATOM 6615 C C . LEU B 1 139 ? 16.297 15.961 -10.57 1 91.88 139 LEU B C 1
ATOM 6617 O O . LEU B 1 139 ? 17.281 16.297 -9.906 1 91.88 139 LEU B O 1
ATOM 6621 N N . ILE B 1 140 ? 16.016 14.742 -10.977 1 85.56 140 ILE B N 1
ATOM 6622 C CA . ILE B 1 140 ? 17.047 13.719 -10.867 1 85.56 140 ILE B CA 1
ATOM 6623 C C . ILE B 1 140 ? 18.156 13.992 -11.883 1 85.56 140 ILE B C 1
ATOM 6625 O O . ILE B 1 140 ? 17.891 14.125 -13.086 1 85.56 140 ILE B O 1
ATOM 6629 N N . GLU B 1 141 ? 19.203 14.578 -11.344 1 69.88 141 GLU B N 1
ATOM 6630 C CA . GLU B 1 141 ? 20.297 14.875 -12.266 1 69.88 141 GLU B CA 1
ATOM 6631 C C . GLU B 1 141 ? 20.688 13.648 -13.078 1 69.88 141 GLU B C 1
ATOM 6633 O O . GLU B 1 141 ? 20.766 12.547 -12.539 1 69.88 141 GLU B O 1
ATOM 6638 N N . LYS B 1 142 ? 20.25 13.742 -14.312 1 57.5 142 LYS B N 1
ATOM 6639 C CA . LYS B 1 142 ? 20.625 12.719 -15.281 1 57.5 142 LYS B CA 1
ATOM 6640 C C . LYS B 1 142 ? 22.109 12.398 -15.195 1 57.5 142 LYS B C 1
ATOM 6642 O O . LYS B 1 142 ? 22.641 11.664 -16.031 1 57.5 142 LYS B O 1
ATOM 6647 N N . ASP B 1 143 ? 22.906 12.898 -14.328 1 50.88 143 ASP B N 1
ATOM 6648 C CA . ASP B 1 143 ? 24.328 12.617 -14.5 1 50.88 143 ASP B CA 1
ATOM 6649 C C . ASP B 1 143 ? 24.562 11.141 -14.82 1 50.88 143 ASP B C 1
ATOM 6651 O O . ASP B 1 143 ? 23.844 10.273 -14.32 1 50.88 143 ASP B O 1
ATOM 6655 N N . ASP B 1 144 ? 25.266 10.867 -15.852 1 55.12 144 ASP B N 1
ATOM 6656 C CA . ASP B 1 144 ? 25.828 9.789 -16.656 1 55.12 144 ASP B CA 1
ATOM 6657 C C . ASP B 1 144 ? 26.328 8.641 -15.773 1 55.12 144 ASP B C 1
ATOM 6659 O O . ASP B 1 144 ? 26.703 7.586 -16.266 1 55.12 144 ASP B O 1
ATOM 6663 N N . ASN B 1 145 ? 26.047 8.797 -14.227 1 69.88 145 ASN B N 1
ATOM 6664 C CA . ASN B 1 145 ? 26.875 7.727 -13.688 1 69.88 145 ASN B CA 1
ATOM 6665 C C . ASN B 1 145 ? 26.047 6.699 -12.922 1 69.88 145 ASN B C 1
ATOM 6667 O O . ASN B 1 145 ? 26.562 5.664 -12.508 1 69.88 145 ASN B O 1
ATOM 6671 N N . ASP B 1 146 ? 24.594 7.059 -12.609 1 85.56 146 ASP B N 1
ATOM 6672 C CA . ASP B 1 146 ? 23.891 5.973 -11.945 1 85.56 146 ASP B CA 1
ATOM 6673 C C . ASP B 1 146 ? 22.703 5.5 -12.781 1 85.56 146 ASP B C 1
ATOM 6675 O O . ASP B 1 146 ? 21.625 6.113 -12.758 1 85.56 146 ASP B O 1
ATOM 6679 N N . PRO B 1 147 ? 22.828 4.465 -13.477 1 89.44 147 PRO B N 1
ATOM 6680 C CA . PRO B 1 147 ? 21.766 3.992 -14.352 1 89.44 147 PRO B CA 1
ATOM 6681 C C . PRO B 1 147 ? 20.516 3.566 -13.586 1 89.44 147 PRO B C 1
ATOM 6683 O O . PRO B 1 147 ? 19.469 3.324 -14.188 1 89.44 147 PRO B O 1
ATOM 6686 N N . TYR B 1 148 ? 20.594 3.547 -12.211 1 93.94 148 TYR B N 1
ATOM 6687 C CA . TYR B 1 148 ? 19.469 3.062 -11.422 1 93.94 148 TYR B CA 1
ATOM 6688 C C . TYR B 1 148 ? 18.859 4.188 -10.602 1 93.94 148 TYR B C 1
ATOM 6690 O O . TYR B 1 148 ? 18.016 3.943 -9.727 1 93.94 148 TYR B O 1
ATOM 6698 N N . ALA B 1 149 ? 19.172 5.414 -10.859 1 91.5 149 ALA B N 1
ATOM 6699 C CA . ALA B 1 149 ? 18.797 6.578 -10.062 1 91.5 149 ALA B CA 1
ATOM 6700 C C . ALA B 1 149 ? 17.281 6.652 -9.883 1 91.5 149 ALA B C 1
ATOM 6702 O O . ALA B 1 149 ? 16.797 6.965 -8.789 1 91.5 149 ALA B O 1
ATOM 6703 N N . LYS B 1 150 ? 16.531 6.305 -10.922 1 90.88 150 LYS B N 1
ATOM 6704 C CA . LYS B 1 150 ? 15.078 6.379 -10.93 1 90.88 150 LYS B CA 1
ATOM 6705 C C . LYS B 1 150 ? 14.477 5.488 -9.852 1 90.88 150 LYS B C 1
ATOM 6707 O O . LYS B 1 150 ? 13.406 5.793 -9.312 1 90.88 150 LYS B O 1
ATOM 6712 N N . TRP B 1 151 ? 15.141 4.395 -9.5 1 95.38 151 TRP B N 1
ATOM 6713 C CA . TRP B 1 151 ? 14.57 3.377 -8.625 1 95.38 151 TRP B CA 1
ATOM 6714 C C . TRP B 1 151 ? 15.203 3.426 -7.242 1 95.38 151 TRP B C 1
ATOM 6716 O O . TRP B 1 151 ? 14.711 2.783 -6.309 1 95.38 151 TRP B O 1
ATOM 6726 N N . ARG B 1 152 ? 16.25 4.199 -7.082 1 94.12 152 ARG B N 1
ATOM 6727 C CA . ARG B 1 152 ? 16.938 4.227 -5.797 1 94.12 152 ARG B CA 1
ATOM 6728 C C . ARG B 1 152 ? 16.047 4.832 -4.715 1 94.12 152 ARG B C 1
ATOM 6730 O O . ARG B 1 152 ? 15.359 5.824 -4.953 1 94.12 152 ARG B O 1
ATOM 6737 N N . PHE B 1 153 ? 16.125 4.293 -3.584 1 94.31 153 PHE B N 1
ATOM 6738 C CA . PHE B 1 153 ? 15.336 4.777 -2.451 1 94.31 153 PHE B CA 1
ATOM 6739 C C . PHE B 1 153 ? 15.812 6.16 -2.018 1 94.31 153 PHE B C 1
ATOM 6741 O O . PHE B 1 153 ? 17.016 6.387 -1.861 1 94.31 153 PHE B O 1
ATOM 6748 N N . ARG B 1 154 ? 14.852 7.027 -1.878 1 92.94 154 ARG B N 1
ATOM 6749 C CA . ARG B 1 154 ? 14.992 8.32 -1.211 1 92.94 154 ARG B CA 1
ATOM 6750 C C . ARG B 1 154 ? 13.797 8.602 -0.315 1 92.94 154 ARG B C 1
ATOM 6752 O O . ARG B 1 154 ? 12.648 8.539 -0.765 1 92.94 154 ARG B O 1
ATOM 6759 N N . ALA B 1 155 ? 14.117 8.859 0.942 1 94.38 155 ALA B N 1
ATOM 6760 C CA . ALA B 1 155 ? 13.031 9.125 1.884 1 94.38 155 ALA B CA 1
ATOM 6761 C C . ALA B 1 155 ? 12.258 10.375 1.493 1 94.38 155 ALA B C 1
ATOM 6763 O O . ALA B 1 155 ? 12.852 11.375 1.062 1 94.38 155 ALA B O 1
ATOM 6764 N N . ASP B 1 156 ? 10.984 10.344 1.549 1 96.06 156 ASP B N 1
ATOM 6765 C CA . ASP B 1 156 ? 10.164 11.539 1.37 1 96.06 156 ASP B CA 1
ATOM 6766 C C . ASP B 1 156 ? 9.633 12.047 2.709 1 96.06 156 ASP B C 1
ATOM 6768 O O . ASP B 1 156 ? 9.984 11.508 3.764 1 96.06 156 ASP B O 1
ATOM 6772 N N . LEU B 1 157 ? 8.844 13.008 2.711 1 97.31 157 LEU B N 1
ATOM 6773 C CA . LEU B 1 157 ? 8.438 13.711 3.922 1 97.31 157 LEU B CA 1
ATOM 6774 C C . LEU B 1 157 ? 7.246 13.016 4.582 1 97.31 157 LEU B C 1
ATOM 6776 O O . LEU B 1 157 ? 6.742 13.484 5.605 1 97.31 157 LEU B O 1
ATOM 6780 N N . GLY B 1 158 ? 6.73 11.883 4.043 1 96.75 158 GLY B N 1
ATOM 6781 C CA . GLY B 1 158 ? 5.734 11.039 4.691 1 96.75 158 GLY B CA 1
ATOM 6782 C C . GLY B 1 158 ? 4.309 11.438 4.363 1 96.75 158 GLY B C 1
ATOM 6783 O O . GLY B 1 158 ? 4.055 12.047 3.322 1 96.75 158 GLY B O 1
ATOM 6784 N N . GLU B 1 159 ? 3.406 11.062 5.191 1 97.25 159 GLU B N 1
ATOM 6785 C CA . GLU B 1 159 ? 1.966 11.242 5.043 1 97.25 159 GLU B CA 1
ATOM 6786 C C . GLU B 1 159 ? 1.627 12.695 4.691 1 97.25 159 GLU B C 1
ATOM 6788 O O . GLU B 1 159 ? 2.076 13.617 5.367 1 97.25 159 GLU B O 1
ATOM 6793 N N . GLY B 1 160 ? 0.845 12.891 3.621 1 95.31 160 GLY B N 1
ATOM 6794 C CA . GLY B 1 160 ? 0.424 14.211 3.178 1 95.31 160 GLY B CA 1
ATOM 6795 C C . GLY B 1 160 ? 1.47 14.922 2.342 1 95.31 160 GLY B C 1
ATOM 6796 O O . GLY B 1 160 ? 1.19 15.961 1.742 1 95.31 160 GLY B O 1
ATOM 6797 N N . LEU B 1 161 ? 2.697 14.359 2.322 1 96.88 161 LEU B N 1
ATOM 6798 C CA . LEU B 1 161 ? 3.814 14.945 1.592 1 96.88 161 LEU B CA 1
ATOM 6799 C C . LEU B 1 161 ? 4.562 13.883 0.792 1 96.88 161 LEU B C 1
ATOM 6801 O O . LEU B 1 161 ? 5.777 13.977 0.616 1 96.88 161 LEU B O 1
ATOM 6805 N N . SER B 1 162 ? 3.73 12.891 0.403 1 93.75 162 SER B N 1
ATOM 6806 C CA . SER B 1 162 ? 4.309 11.812 -0.388 1 93.75 162 SER B CA 1
ATOM 6807 C C . SER B 1 162 ? 4.922 12.336 -1.681 1 93.75 162 SER B C 1
ATOM 6809 O O . SER B 1 162 ? 4.348 13.211 -2.334 1 93.75 162 SER B O 1
ATOM 6811 N N . GLY B 1 163 ? 6.07 11.859 -2.078 1 93.25 163 GLY B N 1
ATOM 6812 C CA . GLY B 1 163 ? 6.711 12.242 -3.326 1 93.25 163 GLY B CA 1
ATOM 6813 C C . GLY B 1 163 ? 7.668 13.406 -3.174 1 93.25 163 GLY B C 1
ATOM 6814 O O . GLY B 1 163 ? 8.492 13.664 -4.055 1 93.25 163 GLY B O 1
ATOM 6815 N N . LYS B 1 164 ? 7.586 14.164 -2.107 1 96.25 164 LYS B N 1
ATOM 6816 C CA . LYS B 1 164 ? 8.531 15.242 -1.832 1 96.25 164 LYS B CA 1
ATOM 6817 C C . LYS B 1 164 ? 9.828 14.703 -1.239 1 96.25 164 LYS B C 1
ATOM 6819 O O . LYS B 1 164 ? 9.961 14.586 -0.019 1 96.25 164 LYS B O 1
ATOM 6824 N N . LYS B 1 165 ? 10.781 14.539 -2.143 1 95.06 165 LYS B N 1
ATOM 6825 C CA . LYS B 1 165 ? 11.984 13.773 -1.816 1 95.06 165 LYS B CA 1
ATOM 6826 C C . LYS B 1 165 ? 13.227 14.656 -1.878 1 95.06 165 LYS B C 1
ATOM 6828 O O . LYS B 1 165 ? 14.219 14.391 -1.197 1 95.06 165 LYS B O 1
ATOM 6833 N N . ARG B 1 166 ? 13.148 15.695 -2.727 1 95.38 166 ARG B N 1
ATOM 6834 C CA . ARG B 1 166 ? 14.344 16.484 -3.012 1 95.38 166 ARG B CA 1
ATOM 6835 C C . ARG B 1 166 ? 14.047 17.969 -2.963 1 95.38 166 ARG B C 1
ATOM 6837 O O . ARG B 1 166 ? 14.211 18.672 -3.961 1 95.38 166 ARG B O 1
ATOM 6844 N N . PRO B 1 167 ? 13.648 18.438 -1.796 1 97.31 167 PRO B N 1
ATOM 6845 C CA . PRO B 1 167 ? 13.422 19.875 -1.723 1 97.31 167 PRO B CA 1
ATOM 6846 C C . PRO B 1 167 ? 14.672 20.688 -2.072 1 97.31 167 PRO B C 1
ATOM 6848 O O . PRO B 1 167 ? 15.758 20.406 -1.566 1 97.31 167 PRO B O 1
ATOM 6851 N N . ALA B 1 168 ? 14.516 21.641 -2.953 1 97.56 168 ALA B N 1
ATOM 6852 C CA . ALA B 1 168 ? 15.594 22.531 -3.371 1 97.56 168 ALA B CA 1
ATOM 6853 C C . ALA B 1 168 ? 15.109 23.984 -3.445 1 97.56 168 ALA B C 1
ATOM 6855 O O . ALA B 1 168 ? 13.969 24.234 -3.84 1 97.56 168 ALA B O 1
ATOM 6856 N N . ALA B 1 169 ? 16 24.828 -3.09 1 98.06 169 ALA B N 1
ATOM 6857 C CA . ALA B 1 169 ? 15.68 26.25 -3.156 1 98.06 169 ALA B CA 1
ATOM 6858 C C . ALA B 1 169 ? 16.156 26.859 -4.473 1 98.06 169 ALA B C 1
ATOM 6860 O O . ALA B 1 169 ? 17.234 26.547 -4.957 1 98.06 169 ALA B O 1
ATOM 6861 N N . PHE B 1 170 ? 15.344 27.734 -4.992 1 98.38 170 PHE B N 1
ATOM 6862 C CA . PHE B 1 170 ? 15.641 28.5 -6.199 1 98.38 170 PHE B CA 1
ATOM 6863 C C . PHE B 1 170 ? 15.477 29.984 -5.949 1 98.38 170 PHE B C 1
ATOM 6865 O O . PHE B 1 170 ? 14.539 30.422 -5.273 1 98.38 170 PHE B O 1
ATOM 6872 N N . ILE B 1 171 ? 16.391 30.734 -6.441 1 97.31 171 ILE B N 1
ATOM 6873 C CA . ILE B 1 171 ? 16.328 32.188 -6.359 1 97.31 171 ILE B CA 1
ATOM 6874 C C . ILE B 1 171 ? 16.094 32.781 -7.75 1 97.31 171 ILE B C 1
ATOM 6876 O O . ILE B 1 171 ? 16.859 32.5 -8.68 1 97.31 171 ILE B O 1
ATOM 6880 N N . ILE B 1 172 ? 15.094 33.531 -7.863 1 96.88 172 ILE B N 1
ATOM 6881 C CA . ILE B 1 172 ? 14.906 34.375 -9.055 1 96.88 172 ILE B CA 1
ATOM 6882 C C . ILE B 1 172 ? 15.375 35.781 -8.766 1 96.88 172 ILE B C 1
ATOM 6884 O O . ILE B 1 172 ? 14.906 36.438 -7.82 1 96.88 172 ILE B O 1
ATOM 6888 N N . ARG B 1 173 ? 16.219 36.156 -9.492 1 94.5 173 ARG B N 1
ATOM 6889 C CA . ARG B 1 173 ? 16.656 37.562 -9.461 1 94.5 173 ARG B CA 1
ATOM 6890 C C . ARG B 1 173 ? 16.312 38.281 -10.766 1 94.5 173 ARG B C 1
ATOM 6892 O O . ARG B 1 173 ? 16.422 37.688 -11.844 1 94.5 173 ARG B O 1
ATOM 6899 N N . TRP B 1 174 ? 15.891 39.531 -10.625 1 93.88 174 TRP B N 1
ATOM 6900 C CA . TRP B 1 174 ? 15.5 40.219 -11.852 1 93.88 174 TRP B CA 1
ATOM 6901 C C . TRP B 1 174 ? 15.906 41.688 -11.797 1 93.88 174 TRP B C 1
ATOM 6903 O O . TRP B 1 174 ? 16.125 42.25 -10.711 1 93.88 174 TRP B O 1
ATOM 6913 N N . ASP B 1 175 ? 16.078 42.219 -12.969 1 89.69 175 ASP B N 1
ATOM 6914 C CA . ASP B 1 175 ? 16.219 43.656 -13.188 1 89.69 175 ASP B CA 1
ATOM 6915 C C . ASP B 1 175 ? 15.297 44.125 -14.305 1 89.69 175 ASP B C 1
ATOM 6917 O O . ASP B 1 175 ? 14.242 43.531 -14.547 1 89.69 175 ASP B O 1
ATOM 6921 N N . GLU B 1 176 ? 15.594 45.219 -14.805 1 85.62 176 GLU B N 1
ATOM 6922 C CA . GLU B 1 176 ? 14.703 45.781 -15.805 1 85.62 176 GLU B CA 1
ATOM 6923 C C . GLU B 1 176 ? 14.711 44.969 -17.094 1 85.62 176 GLU B C 1
ATOM 6925 O O . GLU B 1 176 ? 13.75 45 -17.859 1 85.62 176 GLU B O 1
ATOM 6930 N N . SER B 1 177 ? 15.68 44.156 -17.281 1 87 177 SER B N 1
ATOM 6931 C CA . SER B 1 177 ? 15.844 43.562 -18.609 1 87 177 SER B CA 1
ATOM 6932 C C . SER B 1 177 ? 15.75 42.031 -18.547 1 87 177 SER B C 1
ATOM 6934 O O . SER B 1 177 ? 15.469 41.406 -19.562 1 87 177 SER B O 1
ATOM 6936 N N . ASN B 1 178 ? 16.062 41.562 -17.375 1 91.12 178 ASN B N 1
ATOM 6937 C CA . ASN B 1 178 ? 16.156 40.094 -17.359 1 91.12 178 ASN B CA 1
ATOM 6938 C C . ASN B 1 178 ? 15.805 39.531 -15.992 1 91.12 178 ASN B C 1
ATOM 6940 O O . ASN B 1 178 ? 15.859 40.219 -14.984 1 91.12 178 ASN B O 1
ATOM 6944 N N . ALA B 1 179 ? 15.344 38.281 -15.977 1 94.38 179 ALA B N 1
ATOM 6945 C CA . ALA B 1 179 ? 15.148 37.469 -14.781 1 94.38 179 ALA B CA 1
ATOM 6946 C C . ALA B 1 179 ? 15.922 36.156 -14.883 1 94.38 179 ALA B C 1
ATOM 6948 O O . ALA B 1 179 ? 15.852 35.438 -15.898 1 94.38 179 ALA B O 1
ATOM 6949 N N . THR B 1 180 ? 16.703 35.875 -13.867 1 94.44 180 THR B N 1
ATOM 6950 C CA . THR B 1 180 ? 17.516 34.688 -13.836 1 94.44 180 THR B CA 1
ATOM 6951 C C . THR B 1 180 ? 17.141 33.812 -12.656 1 94.44 180 THR B C 1
ATOM 6953 O O . THR B 1 180 ? 16.719 34.312 -11.609 1 94.44 180 THR B O 1
ATOM 6956 N N . VAL B 1 181 ? 17.25 32.5 -12.891 1 97.19 181 VAL B N 1
ATOM 6957 C CA . VAL B 1 181 ? 16.922 31.531 -11.852 1 97.19 181 VAL B CA 1
ATOM 6958 C C . VAL B 1 181 ? 18.172 30.75 -11.461 1 97.19 181 VAL B C 1
ATOM 6960 O O . VAL B 1 181 ? 18.875 30.203 -12.32 1 97.19 181 VAL B O 1
ATOM 6963 N N . SER B 1 182 ? 18.5 30.703 -10.203 1 96.88 182 SER B N 1
ATOM 6964 C CA . SER B 1 182 ? 19.609 29.953 -9.656 1 96.88 182 SER B CA 1
ATOM 6965 C C . SER B 1 182 ? 19.141 28.922 -8.625 1 96.88 182 SER B C 1
ATOM 6967 O O . SER B 1 182 ? 18.25 29.203 -7.828 1 96.88 182 SER B O 1
ATOM 6969 N N . ARG B 1 183 ? 19.703 27.766 -8.703 1 97.25 183 ARG B N 1
ATOM 6970 C CA . ARG B 1 183 ? 19.438 26.75 -7.68 1 97.25 183 ARG B CA 1
ATOM 6971 C C . ARG B 1 183 ? 20.484 26.812 -6.57 1 97.25 183 ARG B C 1
ATOM 6973 O O . ARG B 1 183 ? 21.688 26.828 -6.844 1 97.25 183 ARG B O 1
ATOM 6980 N N . ILE B 1 184 ? 20.078 26.812 -5.367 1 96.94 184 ILE B N 1
ATOM 6981 C CA . ILE B 1 184 ? 21 26.734 -4.238 1 96.94 184 ILE B CA 1
ATOM 6982 C C . ILE B 1 184 ? 21.406 25.281 -4.004 1 96.94 184 ILE B C 1
ATOM 6984 O O . ILE B 1 184 ? 20.547 24.406 -3.869 1 96.94 184 ILE B O 1
ATOM 6988 N N . LEU B 1 185 ? 22.703 25.031 -3.965 1 95.94 185 LEU B N 1
ATOM 6989 C CA . LEU B 1 185 ? 23.188 23.688 -3.674 1 95.94 185 LEU B CA 1
ATOM 6990 C C . LEU B 1 185 ? 23.328 23.484 -2.17 1 95.94 185 LEU B C 1
ATOM 6992 O O . LEU B 1 185 ? 23.891 24.328 -1.472 1 95.94 185 LEU B O 1
ATOM 6996 N N . THR B 1 186 ? 22.703 22.438 -1.699 1 94.69 186 THR B N 1
ATOM 6997 C CA . THR B 1 186 ? 22.766 22.047 -0.296 1 94.69 186 THR B CA 1
ATOM 6998 C C . THR B 1 186 ? 23.016 20.547 -0.166 1 94.69 186 THR B C 1
ATOM 7000 O O . THR B 1 186 ? 22.891 19.797 -1.143 1 94.69 186 THR B O 1
ATOM 7003 N N . PRO B 1 187 ? 23.469 20.094 1.047 1 92.94 187 PRO B N 1
ATOM 7004 C CA . PRO B 1 187 ? 23.656 18.656 1.226 1 92.94 187 PRO B CA 1
ATOM 7005 C C . PRO B 1 187 ? 22.359 17.859 0.974 1 92.94 187 PRO B C 1
ATOM 7007 O O . PRO B 1 187 ? 21.281 18.297 1.385 1 92.94 187 PRO B O 1
ATOM 7010 N N . ASP B 1 188 ? 22.531 16.688 0.441 1 86.44 188 ASP B N 1
ATOM 7011 C CA . ASP B 1 188 ? 21.391 15.883 0.019 1 86.44 188 ASP B CA 1
ATOM 7012 C C . ASP B 1 188 ? 20.609 15.359 1.225 1 86.44 188 ASP B C 1
ATOM 7014 O O . ASP B 1 188 ? 19.406 15.117 1.137 1 86.44 188 ASP B O 1
ATOM 7018 N N . HIS B 1 189 ? 21.297 15.172 2.318 1 88.38 189 HIS B N 1
ATOM 7019 C CA . HIS B 1 189 ? 20.641 14.555 3.461 1 88.38 189 HIS B CA 1
ATOM 7020 C C . HIS B 1 189 ? 19.859 15.586 4.27 1 88.38 189 HIS B C 1
ATOM 7022 O O . HIS B 1 189 ? 19.062 15.219 5.141 1 88.38 189 HIS B O 1
ATOM 7028 N N . LEU B 1 190 ? 20.062 16.859 3.988 1 94.38 190 LEU B N 1
ATOM 7029 C CA . LEU B 1 190 ? 19.344 17.922 4.695 1 94.38 190 LEU B CA 1
ATOM 7030 C C . LEU B 1 190 ? 18.125 18.391 3.893 1 94.38 190 LEU B C 1
ATOM 7032 O O . LEU B 1 190 ? 18.266 18.828 2.752 1 94.38 190 LEU B O 1
ATOM 7036 N N . TYR B 1 191 ? 16.984 18.281 4.496 1 96.25 191 TYR B N 1
ATOM 7037 C CA . TYR B 1 191 ? 15.766 18.734 3.846 1 96.25 191 TYR B CA 1
ATOM 7038 C C . TYR B 1 191 ? 15.414 20.156 4.27 1 96.25 191 TYR B C 1
ATOM 7040 O O . TYR B 1 191 ? 14.688 20.359 5.246 1 96.25 191 TYR B O 1
ATOM 7048 N N . LEU B 1 192 ? 15.883 21.094 3.482 1 97.62 192 LEU B N 1
ATOM 7049 C CA . LEU B 1 192 ? 15.75 22.5 3.828 1 97.62 192 LEU B CA 1
ATOM 7050 C C . LEU B 1 192 ? 14.508 23.109 3.188 1 97.62 192 LEU B C 1
ATOM 7052 O O . LEU B 1 192 ? 14.141 22.75 2.066 1 97.62 192 LEU B O 1
ATOM 7056 N N . GLY B 1 193 ? 13.898 24 3.939 1 97.94 193 GLY B N 1
ATOM 7057 C CA . GLY B 1 193 ? 12.781 24.828 3.479 1 97.94 193 GLY B CA 1
ATOM 7058 C C . GLY B 1 193 ? 12.562 26.062 4.324 1 97.94 193 GLY B C 1
ATOM 7059 O O . GLY B 1 193 ? 13.453 26.484 5.062 1 97.94 193 GLY B O 1
ATOM 7060 N N . GLN B 1 194 ? 11.516 26.734 4.047 1 98 194 GLN B N 1
ATOM 7061 C CA . GLN B 1 194 ? 11.125 27.953 4.762 1 98 194 GLN B CA 1
ATOM 7062 C C . GLN B 1 194 ? 12.227 29 4.703 1 98 194 GLN B C 1
ATOM 7064 O O . GLN B 1 194 ? 12.562 29.609 5.723 1 98 194 GLN B O 1
ATOM 7069 N N . TYR B 1 195 ? 12.797 29.203 3.604 1 98.19 195 TYR B N 1
ATOM 7070 C CA . TYR B 1 195 ? 13.875 30.156 3.408 1 98.19 195 TYR B CA 1
ATOM 7071 C C . TYR B 1 195 ? 13.367 31.594 3.561 1 98.19 195 TYR B C 1
ATOM 7073 O O . TYR B 1 195 ? 12.273 31.922 3.096 1 98.19 195 TYR B O 1
ATOM 7081 N N . ILE B 1 196 ? 14.195 32.406 4.203 1 97.19 196 ILE B N 1
ATOM 7082 C CA . ILE B 1 196 ? 14 33.844 4.23 1 97.19 196 ILE B CA 1
ATOM 7083 C C . ILE B 1 196 ? 15.344 34.562 4.074 1 97.19 196 ILE B C 1
ATOM 7085 O O . ILE B 1 196 ? 16.375 34.031 4.488 1 97.19 196 ILE B O 1
ATOM 7089 N N . PHE B 1 197 ? 15.312 35.719 3.504 1 96.62 197 PHE B N 1
ATOM 7090 C CA . PHE B 1 197 ? 16.531 36.5 3.312 1 96.62 197 PHE B CA 1
ATOM 7091 C C . PHE B 1 197 ? 16.922 37.219 4.59 1 96.62 197 PHE B C 1
ATOM 7093 O O . PHE B 1 197 ? 16.047 37.719 5.316 1 96.62 197 PHE B O 1
ATOM 7100 N N . SER B 1 198 ? 18.203 37.25 4.824 1 95.75 198 SER B N 1
ATOM 7101 C CA . SER B 1 198 ? 18.703 38.188 5.836 1 95.75 198 SER B CA 1
ATOM 7102 C C . SER B 1 198 ? 18.438 39.625 5.426 1 95.75 198 SER B C 1
ATOM 7104 O O . SER B 1 198 ? 18.547 39.969 4.25 1 95.75 198 SER B O 1
ATOM 7106 N N . PRO B 1 199 ? 18.094 40.438 6.41 1 92.31 199 PRO B N 1
ATOM 7107 C CA . PRO B 1 199 ? 17.906 41.844 6.066 1 92.31 199 PRO B CA 1
ATOM 7108 C C . PRO B 1 199 ? 19.219 42.594 5.824 1 92.31 199 PRO B C 1
ATOM 7110 O O . PRO B 1 199 ? 19.234 43.688 5.305 1 92.31 199 PRO B O 1
ATOM 7113 N N . PHE B 1 200 ? 20.297 41.969 6.098 1 90.12 200 PHE B N 1
ATOM 7114 C CA . PHE B 1 200 ? 21.578 42.688 6.094 1 90.12 200 PHE B CA 1
ATOM 7115 C C . PHE B 1 200 ? 22.453 42.219 4.949 1 90.12 200 PHE B C 1
ATOM 7117 O O . PHE B 1 200 ? 23.531 42.781 4.703 1 90.12 200 PHE B O 1
ATOM 7124 N N . SER B 1 201 ? 22.078 41.156 4.336 1 85.69 201 SER B N 1
ATOM 7125 C CA . SER B 1 201 ? 22.891 40.625 3.252 1 85.69 201 SER B CA 1
ATOM 7126 C C . SER B 1 201 ? 22.016 39.906 2.205 1 85.69 201 SER B C 1
ATOM 7128 O O . SER B 1 201 ? 21.094 39.188 2.545 1 85.69 201 SER B O 1
ATOM 7130 N N . THR B 1 202 ? 22.391 40.062 0.985 1 83.06 202 THR B N 1
ATOM 7131 C CA . THR B 1 202 ? 21.656 39.438 -0.101 1 83.06 202 THR B CA 1
ATOM 7132 C C . THR B 1 202 ? 22.156 38 -0.32 1 83.06 202 THR B C 1
ATOM 7134 O O . THR B 1 202 ? 21.516 37.219 -1.019 1 83.06 202 THR B O 1
ATOM 7137 N N . ASN B 1 203 ? 23.234 37.719 0.292 1 90.88 203 ASN B N 1
ATOM 7138 C CA . ASN B 1 203 ? 23.812 36.375 0.074 1 90.88 203 ASN B CA 1
ATOM 7139 C C . ASN B 1 203 ? 23.625 35.469 1.287 1 90.88 203 ASN B C 1
ATOM 7141 O O . ASN B 1 203 ? 24.219 34.406 1.366 1 90.88 203 ASN B O 1
ATOM 7145 N N . THR B 1 204 ? 22.891 35.969 2.195 1 95.94 204 THR B N 1
ATOM 7146 C CA . THR B 1 204 ? 22.625 35.188 3.387 1 95.94 204 THR B CA 1
ATOM 7147 C C . THR B 1 204 ? 21.125 34.906 3.541 1 95.94 204 THR B C 1
ATOM 7149 O O . THR B 1 204 ? 20.312 35.844 3.445 1 95.94 204 THR B O 1
ATOM 7152 N N . LEU B 1 205 ? 20.828 33.688 3.754 1 98 205 LEU B N 1
ATOM 7153 C CA . LEU B 1 205 ? 19.453 33.281 4.043 1 98 205 LEU B CA 1
ATOM 7154 C C . LEU B 1 205 ? 19.391 32.469 5.34 1 98 205 LEU B C 1
ATOM 7156 O O . LEU B 1 205 ? 20.422 32.031 5.852 1 98 205 LEU B O 1
ATOM 7160 N N . PHE B 1 206 ? 18.219 32.406 5.926 1 98.38 206 PHE B N 1
ATOM 7161 C CA . PHE B 1 206 ? 17.891 31.484 7 1 98.38 206 PHE B CA 1
ATOM 7162 C C . PHE B 1 206 ? 16.859 30.469 6.535 1 98.38 206 PHE B C 1
ATOM 7164 O O . PHE B 1 206 ? 16.016 30.781 5.684 1 98.38 206 PHE B O 1
ATOM 7171 N N . ALA B 1 207 ? 16.953 29.281 7.02 1 98.44 207 ALA B N 1
ATOM 7172 C CA . ALA B 1 207 ? 16.047 28.203 6.637 1 98.44 207 ALA B CA 1
ATOM 7173 C C . ALA B 1 207 ? 15.891 27.188 7.77 1 98.44 207 ALA B C 1
ATOM 7175 O O . ALA B 1 207 ? 16.703 27.156 8.695 1 98.44 207 ALA B O 1
ATOM 7176 N N . SER B 1 208 ? 14.812 26.5 7.789 1 97.88 208 SER B N 1
ATOM 7177 C CA . SER B 1 208 ? 14.68 25.328 8.648 1 97.88 208 SER B CA 1
ATOM 7178 C C . SER B 1 208 ? 14.977 24.047 7.879 1 97.88 208 SER B C 1
ATOM 7180 O O . SER B 1 208 ? 14.758 23.969 6.664 1 97.88 208 SER B O 1
ATOM 7182 N N . ALA B 1 209 ? 15.516 23.016 8.586 1 97.12 209 ALA B N 1
ATOM 7183 C CA . ALA B 1 209 ? 15.875 21.781 7.898 1 97.12 209 ALA B CA 1
ATOM 7184 C C . ALA B 1 209 ? 15.523 20.562 8.75 1 97.12 209 ALA B C 1
ATOM 7186 O O . ALA B 1 209 ? 15.852 20.5 9.938 1 97.12 209 ALA B O 1
ATOM 7187 N N . TYR B 1 210 ? 14.805 19.594 8.102 1 96.56 210 TYR B N 1
ATOM 7188 C CA . TYR B 1 210 ? 14.648 18.266 8.68 1 96.56 210 TYR B CA 1
ATOM 7189 C C . TYR B 1 210 ? 15.883 17.406 8.43 1 96.56 210 TYR B C 1
ATOM 7191 O O . TYR B 1 210 ? 16.516 17.516 7.371 1 96.56 210 TYR B O 1
ATOM 7199 N N . GLU B 1 211 ? 16.219 16.578 9.344 1 94.19 211 GLU B N 1
ATOM 7200 C CA . GLU B 1 211 ? 17.328 15.648 9.211 1 94.19 211 GLU B CA 1
ATOM 7201 C C . GLU B 1 211 ? 16.859 14.203 9.359 1 94.19 211 GLU B C 1
ATOM 7203 O O . GLU B 1 211 ? 16 13.906 10.18 1 94.19 211 GLU B O 1
ATOM 7208 N N . PRO B 1 212 ? 17.422 13.352 8.578 1 91.44 212 PRO B N 1
ATOM 7209 C CA . PRO B 1 212 ? 17.062 11.938 8.703 1 91.44 212 PRO B CA 1
ATOM 7210 C C . PRO B 1 212 ? 17.656 11.281 9.953 1 91.44 212 PRO B C 1
ATOM 7212 O O . PRO B 1 212 ? 18.625 11.789 10.516 1 91.44 212 PRO B O 1
ATOM 7215 N N . GLN B 1 213 ? 17.047 10.141 10.297 1 91 213 GLN B N 1
ATOM 7216 C CA . GLN B 1 213 ? 17.578 9.305 11.359 1 91 213 GLN B CA 1
ATOM 7217 C C . GLN B 1 213 ? 18.812 8.539 10.898 1 91 213 GLN B C 1
ATOM 7219 O O . GLN B 1 213 ? 19.125 8.516 9.711 1 91 213 GLN B O 1
ATOM 7224 N N . SER B 1 214 ? 19.484 7.891 11.859 1 87.38 214 SER B N 1
ATOM 7225 C CA . SER B 1 214 ? 20.703 7.141 11.562 1 87.38 214 SER B CA 1
ATOM 7226 C C . SER B 1 214 ? 20.406 5.961 10.641 1 87.38 214 SER B C 1
ATOM 7228 O O . SER B 1 214 ? 21.297 5.477 9.945 1 87.38 214 SER B O 1
ATOM 7230 N N . ASP B 1 215 ? 19.188 5.492 10.648 1 90.75 215 ASP B N 1
ATOM 7231 C CA . ASP B 1 215 ? 18.828 4.352 9.812 1 90.75 215 ASP B CA 1
ATOM 7232 C C . ASP B 1 215 ? 18.344 4.809 8.438 1 90.75 215 ASP B C 1
ATOM 7234 O O . ASP B 1 215 ? 17.812 4.012 7.664 1 90.75 215 ASP B O 1
ATOM 7238 N N . GLY B 1 216 ? 18.469 6.082 8.164 1 90 216 GLY B N 1
ATOM 7239 C CA . GLY B 1 216 ? 18.125 6.609 6.852 1 90 216 GLY B CA 1
ATOM 7240 C C . GLY B 1 216 ? 16.672 7.016 6.723 1 90 216 GLY B C 1
ATOM 7241 O O . GLY B 1 216 ? 16.266 7.562 5.695 1 90 216 GLY B O 1
ATOM 7242 N N . ARG B 1 217 ? 15.844 6.887 7.754 1 93 217 ARG B N 1
ATOM 7243 C CA . ARG B 1 217 ? 14.438 7.285 7.719 1 93 217 ARG B CA 1
ATOM 7244 C C . ARG B 1 217 ? 14.297 8.789 7.91 1 93 217 ARG B C 1
ATOM 7246 O O . ARG B 1 217 ? 15.109 9.414 8.594 1 93 217 ARG B O 1
ATOM 7253 N N . LEU B 1 218 ? 13.391 9.328 7.242 1 95.56 218 LEU B N 1
ATOM 7254 C CA . LEU B 1 218 ? 12.828 10.625 7.594 1 95.56 218 LEU B CA 1
ATOM 7255 C C . LEU B 1 218 ? 11.453 10.461 8.242 1 95.56 218 LEU B C 1
ATOM 7257 O O . LEU B 1 218 ? 10.523 9.969 7.605 1 95.56 218 LEU B O 1
ATOM 7261 N N . LEU B 1 219 ? 11.383 10.766 9.484 1 96.5 219 LEU B N 1
ATOM 7262 C CA . LEU B 1 219 ? 10.117 10.609 10.195 1 96.5 219 LEU B CA 1
ATOM 7263 C C . LEU B 1 219 ? 9.062 11.555 9.633 1 96.5 219 LEU B C 1
ATOM 7265 O O . LEU B 1 219 ? 9.359 12.703 9.32 1 96.5 219 LEU B O 1
ATOM 7269 N N . GLY B 1 220 ? 7.82 11.031 9.523 1 97.25 220 GLY B N 1
ATOM 7270 C CA . GLY B 1 220 ? 6.734 11.836 8.984 1 97.25 220 GLY B CA 1
ATOM 7271 C C . GLY B 1 220 ? 6.645 13.211 9.617 1 97.25 220 GLY B C 1
ATOM 7272 O O . GLY B 1 220 ? 6.789 13.352 10.836 1 97.25 220 GLY B O 1
ATOM 7273 N N . VAL B 1 221 ? 6.324 14.227 8.789 1 96.81 221 VAL B N 1
ATOM 7274 C CA . VAL B 1 221 ? 6.527 15.602 9.234 1 96.81 221 VAL B CA 1
ATOM 7275 C C . VAL B 1 221 ? 5.18 16.234 9.57 1 96.81 221 VAL B C 1
ATOM 7277 O O . VAL B 1 221 ? 5.062 16.984 10.539 1 96.81 221 VAL B O 1
ATOM 7280 N N . LYS B 1 222 ? 4.18 15.906 8.828 1 96.06 222 LYS B N 1
ATOM 7281 C CA . LYS B 1 222 ? 2.895 16.578 8.969 1 96.06 222 LYS B CA 1
ATOM 7282 C C . LYS B 1 222 ? 2.268 16.312 10.328 1 96.06 222 LYS B C 1
ATOM 7284 O O . LYS B 1 222 ? 2.094 15.156 10.719 1 96.06 222 LYS B O 1
ATOM 7289 N N . GLY B 1 223 ? 2.031 17.391 11.023 1 93.81 223 GLY B N 1
ATOM 7290 C CA . GLY B 1 223 ? 1.354 17.281 12.305 1 93.81 223 GLY B CA 1
ATOM 7291 C C . GLY B 1 223 ? 2.283 16.891 13.438 1 93.81 223 GLY B C 1
ATOM 7292 O O . GLY B 1 223 ? 1.838 16.672 14.562 1 93.81 223 GLY B O 1
ATOM 7293 N N . CYS B 1 224 ? 3.596 16.812 13.148 1 96.44 224 CYS B N 1
ATOM 7294 C CA . CYS B 1 224 ? 4.57 16.422 14.164 1 96.44 224 CYS B CA 1
ATOM 7295 C C . CYS B 1 224 ? 5.582 17.531 14.406 1 96.44 224 CYS B C 1
ATOM 7297 O O . CYS B 1 224 ? 6.43 17.812 13.555 1 96.44 224 CYS B O 1
ATOM 7299 N N . PHE B 1 225 ? 5.574 18.109 15.57 1 96.5 225 PHE B N 1
ATOM 7300 C CA . PHE B 1 225 ? 6.445 19.234 15.875 1 96.5 225 PHE B CA 1
ATOM 7301 C C . PHE B 1 225 ? 7.594 18.797 16.781 1 96.5 225 PHE B C 1
ATOM 7303 O O . PHE B 1 225 ? 8.242 19.641 17.406 1 96.5 225 PHE B O 1
ATOM 7310 N N . ASN B 1 226 ? 7.824 17.484 16.891 1 96.5 226 ASN B N 1
ATOM 7311 C CA . ASN B 1 226 ? 8.883 16.922 17.719 1 96.5 226 ASN B CA 1
ATOM 7312 C C . ASN B 1 226 ? 9.984 16.297 16.859 1 96.5 226 ASN B C 1
ATOM 7314 O O . ASN B 1 226 ? 10.656 15.359 17.297 1 96.5 226 ASN B O 1
ATOM 7318 N N . ARG B 1 227 ? 10.156 16.766 15.688 1 97.06 227 ARG B N 1
ATOM 7319 C CA . ARG B 1 227 ? 11.07 16.172 14.711 1 97.06 227 ARG B CA 1
ATOM 7320 C C . ARG B 1 227 ? 12.484 16.719 14.875 1 97.06 227 ARG B C 1
ATOM 7322 O O . ARG B 1 227 ? 12.672 17.781 15.484 1 97.06 227 ARG B O 1
ATOM 7329 N N . PRO B 1 228 ? 13.516 15.984 14.383 1 95.06 228 PRO B N 1
ATOM 7330 C CA . PRO B 1 228 ? 14.859 16.578 14.297 1 95.06 228 PRO B CA 1
ATOM 7331 C C . PRO B 1 228 ? 14.945 17.688 13.25 1 95.06 228 PRO B C 1
ATOM 7333 O O . PRO B 1 228 ? 15.32 17.422 12.102 1 95.06 228 PRO B O 1
ATOM 7336 N N . ARG B 1 229 ? 14.609 18.812 13.625 1 96.44 229 ARG B N 1
ATOM 7337 C CA . ARG B 1 229 ? 14.539 19.984 12.766 1 96.44 229 ARG B CA 1
ATOM 7338 C C . ARG B 1 229 ? 15.195 21.188 13.445 1 96.44 229 ARG B C 1
ATOM 7340 O O . ARG B 1 229 ? 15.031 21.406 14.648 1 96.44 229 ARG B O 1
ATOM 7347 N N . GLY B 1 230 ? 15.992 21.969 12.695 1 97.06 230 GLY B N 1
ATOM 7348 C CA . GLY B 1 230 ? 16.641 23.156 13.242 1 97.06 230 GLY B CA 1
ATOM 7349 C C . GLY B 1 230 ? 16.688 24.312 12.266 1 97.06 230 GLY B C 1
ATOM 7350 O O . GLY B 1 230 ? 16.297 24.172 11.102 1 97.06 230 GLY B O 1
ATOM 7351 N N . ILE B 1 231 ? 17.047 25.484 12.812 1 98.38 231 ILE B N 1
ATOM 7352 C CA . ILE B 1 231 ? 17.25 26.672 12 1 98.38 231 ILE B CA 1
ATOM 7353 C C . ILE B 1 231 ? 18.703 26.734 11.539 1 98.38 231 ILE B C 1
ATOM 7355 O O . ILE B 1 231 ? 19.625 26.531 12.336 1 98.38 231 ILE B O 1
ATOM 7359 N N . TRP B 1 232 ? 18.875 27.031 10.266 1 98.12 232 TRP B N 1
ATOM 7360 C CA . TRP B 1 232 ? 20.188 27.094 9.648 1 98.12 232 TRP B CA 1
ATOM 7361 C C . TRP B 1 232 ? 20.422 28.438 8.961 1 98.12 232 TRP B C 1
ATOM 7363 O O . TRP B 1 232 ? 19.484 29.016 8.398 1 98.12 232 TRP B O 1
ATOM 7373 N N . GLN B 1 233 ? 21.609 28.875 9.047 1 98.12 233 GLN B N 1
ATOM 7374 C CA . GLN B 1 233 ? 22.078 29.953 8.188 1 98.12 233 GLN B CA 1
ATOM 7375 C C . GLN B 1 233 ? 22.703 29.422 6.906 1 98.12 233 GLN B C 1
ATOM 7377 O O . GLN B 1 233 ? 23.484 28.469 6.941 1 98.12 233 GLN B O 1
ATOM 7382 N N . VAL B 1 234 ? 22.297 29.953 5.816 1 98.19 234 VAL B N 1
ATOM 7383 C CA . VAL B 1 234 ? 22.781 29.562 4.496 1 98.19 234 VAL B CA 1
ATOM 7384 C C . VAL B 1 234 ? 23.5 30.734 3.83 1 98.19 234 VAL B C 1
ATOM 7386 O O . VAL B 1 234 ? 22.859 31.703 3.422 1 98.19 234 VAL B O 1
ATOM 7389 N N . ASP B 1 235 ? 24.797 30.562 3.625 1 97.38 235 ASP B N 1
ATOM 7390 C CA . ASP B 1 235 ? 25.578 31.625 3 1 97.38 235 ASP B CA 1
ATOM 7391 C C . ASP B 1 235 ? 25.984 31.234 1.579 1 97.38 235 ASP B C 1
ATOM 7393 O O . ASP B 1 235 ? 26.75 30.281 1.383 1 97.38 235 ASP B O 1
ATOM 7397 N N . LEU B 1 236 ? 25.531 32.031 0.674 1 96.75 236 LEU B N 1
ATOM 7398 C CA . LEU B 1 236 ? 25.859 31.797 -0.729 1 96.75 236 LEU B CA 1
ATOM 7399 C C . LEU B 1 236 ? 27.281 32.25 -1.043 1 96.75 236 LEU B C 1
ATOM 7401 O O . LEU B 1 236 ? 27.734 33.281 -0.515 1 96.75 236 LEU B O 1
ATOM 7405 N N . ASP B 1 237 ? 27.859 31.469 -1.908 1 95.19 237 ASP B N 1
ATOM 7406 C CA . ASP B 1 237 ? 29.219 31.828 -2.336 1 95.19 237 ASP B CA 1
ATOM 7407 C C . ASP B 1 237 ? 29.234 33.188 -3.033 1 95.19 237 ASP B C 1
ATOM 7409 O O . ASP B 1 237 ? 28.672 33.344 -4.117 1 95.19 237 ASP B O 1
ATOM 7413 N N . SER B 1 238 ? 29.891 34.062 -2.568 1 90.56 238 SER B N 1
ATOM 7414 C CA . SER B 1 238 ? 29.859 35.438 -3.055 1 90.56 238 SER B CA 1
ATOM 7415 C C . SER B 1 238 ? 30.812 35.625 -4.238 1 90.56 238 SER B C 1
ATOM 7417 O O . SER B 1 238 ? 30.781 36.656 -4.902 1 90.56 238 SER B O 1
ATOM 7419 N N . THR B 1 239 ? 31.578 34.656 -4.492 1 90 239 THR B N 1
ATOM 7420 C CA . THR B 1 239 ? 32.531 34.781 -5.586 1 90 239 THR B CA 1
ATOM 7421 C C . THR B 1 239 ? 31.828 34.656 -6.934 1 90 239 THR B C 1
ATOM 7423 O O . THR B 1 239 ? 32.375 35 -7.969 1 90 239 THR B O 1
ATOM 7426 N N . GLN B 1 240 ? 30.688 34.125 -6.961 1 81.5 240 GLN B N 1
ATOM 7427 C CA . GLN B 1 240 ? 29.906 33.969 -8.18 1 81.5 240 GLN B CA 1
ATOM 7428 C C . GLN B 1 240 ? 28.688 34.875 -8.164 1 81.5 240 GLN B C 1
ATOM 7430 O O . GLN B 1 240 ? 28.094 35.094 -7.109 1 81.5 240 GLN B O 1
ATOM 7435 N N . GLN B 1 241 ? 28.469 35.406 -9.406 1 82.12 241 GLN B N 1
ATOM 7436 C CA . GLN B 1 241 ? 27.281 36.25 -9.484 1 82.12 241 GLN B CA 1
ATOM 7437 C C . GLN B 1 241 ? 26.156 35.531 -10.234 1 82.12 241 GLN B C 1
ATOM 7439 O O . GLN B 1 241 ? 26.219 35.375 -11.453 1 82.12 241 GLN B O 1
ATOM 7444 N N . PHE B 1 242 ? 25.219 35.094 -9.5 1 85.88 242 PHE B N 1
ATOM 7445 C CA . PHE B 1 242 ? 23.953 34.5 -9.938 1 85.88 242 PHE B CA 1
ATOM 7446 C C . PHE B 1 242 ? 24.203 33.312 -10.852 1 85.88 242 PHE B C 1
ATOM 7448 O O . PHE B 1 242 ? 23.656 33.25 -11.961 1 85.88 242 PHE B O 1
ATOM 7455 N N . PRO B 1 243 ? 24.953 32.375 -10.336 1 93.38 243 PRO B N 1
ATOM 7456 C CA . PRO B 1 243 ? 25.188 31.172 -11.141 1 93.38 243 PRO B CA 1
ATOM 7457 C C . PRO B 1 243 ? 23.953 30.297 -11.25 1 93.38 243 PRO B C 1
ATOM 7459 O O . PRO B 1 243 ? 22.984 30.484 -10.5 1 93.38 243 PRO B O 1
ATOM 7462 N N . GLU B 1 244 ? 24 29.406 -12.227 1 93.81 244 GLU B N 1
ATOM 7463 C CA . GLU B 1 244 ? 22.906 28.438 -12.352 1 93.81 244 GLU B CA 1
ATOM 7464 C C . GLU B 1 244 ? 22.812 27.547 -11.117 1 93.81 244 GLU B C 1
ATOM 7466 O O . GLU B 1 244 ? 21.703 27.266 -10.633 1 93.81 244 GLU B O 1
ATOM 7471 N N . LYS B 1 245 ? 24 27.125 -10.688 1 95.12 245 LYS B N 1
ATOM 7472 C CA . LYS B 1 245 ? 24.141 26.375 -9.445 1 95.12 245 LYS B CA 1
ATOM 7473 C C . LYS B 1 245 ? 24.984 27.156 -8.43 1 95.12 245 LYS B C 1
ATOM 7475 O O . LYS B 1 245 ? 26.156 27.422 -8.664 1 95.12 245 LYS B O 1
ATOM 7480 N N . TRP B 1 246 ? 24.375 27.438 -7.383 1 96 246 TRP B N 1
ATOM 7481 C CA . TRP B 1 246 ? 24.984 28.344 -6.418 1 96 246 TRP B CA 1
ATOM 7482 C C . TRP B 1 246 ? 25.453 27.594 -5.176 1 96 246 TRP B C 1
ATOM 7484 O O . TRP B 1 246 ? 24.641 27.156 -4.359 1 96 246 TRP B O 1
ATOM 7494 N N . LYS B 1 247 ? 26.688 27.469 -4.961 1 95.94 247 LYS B N 1
ATOM 7495 C CA . LYS B 1 247 ? 27.25 26.797 -3.783 1 95.94 247 LYS B CA 1
ATOM 7496 C C . LYS B 1 247 ? 26.969 27.594 -2.516 1 95.94 247 LYS B C 1
ATOM 7498 O O . LYS B 1 247 ? 26.875 28.828 -2.559 1 95.94 247 LYS B O 1
ATOM 7503 N N . ALA B 1 248 ? 26.812 26.859 -1.396 1 96.5 248 ALA B N 1
ATOM 7504 C CA . ALA B 1 248 ? 26.516 27.516 -0.127 1 96.5 248 ALA B CA 1
ATOM 7505 C C . ALA B 1 248 ? 27.219 26.828 1.033 1 96.5 248 ALA B C 1
ATOM 7507 O O . ALA B 1 248 ? 27.656 25.672 0.913 1 96.5 248 ALA B O 1
ATOM 7508 N N . THR B 1 249 ? 27.469 27.531 2.031 1 96.62 249 THR B N 1
ATOM 7509 C CA . THR B 1 249 ? 27.875 27.016 3.334 1 96.62 249 THR B CA 1
ATOM 7510 C C . THR B 1 249 ? 26.75 27.172 4.352 1 96.62 249 THR B C 1
ATOM 7512 O O . THR B 1 249 ? 26.109 28.219 4.43 1 96.62 249 THR B O 1
ATOM 7515 N N . LEU B 1 250 ? 26.547 26.141 5.117 1 97.38 250 LEU B N 1
ATOM 7516 C CA . LEU B 1 250 ? 25.453 26.109 6.078 1 97.38 250 LEU B CA 1
ATOM 7517 C C . LEU B 1 250 ? 25.984 26.062 7.508 1 97.38 250 LEU B C 1
ATOM 7519 O O . LEU B 1 250 ? 26.969 25.375 7.785 1 97.38 250 LEU B O 1
ATOM 7523 N N . LYS B 1 251 ? 25.297 26.75 8.391 1 97.19 251 LYS B N 1
ATOM 7524 C CA . LYS B 1 251 ? 25.594 26.719 9.82 1 97.19 251 LYS B CA 1
ATOM 7525 C C . LYS B 1 251 ? 24.312 26.578 10.641 1 97.19 251 LYS B C 1
ATOM 7527 O O . LYS B 1 251 ? 23.375 27.375 10.492 1 97.19 251 LYS B O 1
ATOM 7532 N N . LYS B 1 252 ? 24.266 25.562 11.508 1 96.88 252 LYS B N 1
ATOM 7533 C CA . LYS B 1 252 ? 23.078 25.375 12.344 1 96.88 252 LYS B CA 1
ATOM 7534 C C . LYS B 1 252 ? 23.062 26.359 13.5 1 96.88 252 LYS B C 1
ATOM 7536 O O . LYS B 1 252 ? 24.062 26.516 14.203 1 96.88 252 LYS B O 1
ATOM 7541 N N . LEU B 1 253 ? 21.922 26.938 13.734 1 97.94 253 LEU B N 1
ATOM 7542 C CA . LEU B 1 253 ? 21.812 28.016 14.727 1 97.94 253 LEU B CA 1
ATOM 7543 C C . LEU B 1 253 ? 21.141 27.5 15.992 1 97.94 253 LEU B C 1
ATOM 7545 O O . LEU B 1 253 ? 21.172 28.172 17.031 1 97.94 253 LEU B O 1
ATOM 7549 N N . THR B 1 254 ? 20.484 26.359 15.961 1 97.06 254 THR B N 1
ATOM 7550 C CA . THR B 1 254 ? 19.703 25.859 17.094 1 97.06 254 THR B CA 1
ATOM 7551 C C . THR B 1 254 ? 20.328 24.594 17.672 1 97.06 254 THR B C 1
ATOM 7553 O O . THR B 1 254 ? 21.062 23.891 16.969 1 97.06 254 THR B O 1
ATOM 7556 N N . GLU B 1 255 ? 19.938 24.266 18.922 1 94.69 255 GLU B N 1
ATOM 7557 C CA . GLU B 1 255 ? 20.406 23.062 19.594 1 94.69 255 GLU B CA 1
ATOM 7558 C C . GLU B 1 255 ? 19.75 21.812 19 1 94.69 255 GLU B C 1
ATOM 7560 O O . GLU B 1 255 ? 18.656 21.875 18.469 1 94.69 255 GLU B O 1
ATOM 7565 N N . GLY B 1 256 ? 20.469 20.703 19.172 1 92.56 256 GLY B N 1
ATOM 7566 C CA . GLY B 1 256 ? 19.953 19.438 18.672 1 92.56 256 GLY B CA 1
ATOM 7567 C C . GLY B 1 256 ? 18.734 18.953 19.422 1 92.56 256 GLY B C 1
ATOM 7568 O O . GLY B 1 256 ? 17.969 18.125 18.906 1 92.56 256 GLY B O 1
ATOM 7569 N N . SER B 1 257 ? 18.484 19.438 20.547 1 92.12 257 SER B N 1
ATOM 7570 C CA . SER B 1 257 ? 17.359 19 21.375 1 92.12 257 SER B CA 1
ATOM 7571 C C . SER B 1 257 ? 16.094 19.797 21.047 1 92.12 257 SER B C 1
ATOM 7573 O O . SER B 1 257 ? 15.023 19.484 21.562 1 92.12 257 SER B O 1
ATOM 7575 N N . ALA B 1 258 ? 16.234 20.75 20.141 1 94.56 258 ALA B N 1
ATOM 7576 C CA . ALA B 1 258 ? 15.094 21.594 19.766 1 94.56 258 ALA B CA 1
ATOM 7577 C C . ALA B 1 258 ? 14.578 21.234 18.375 1 94.56 258 ALA B C 1
ATOM 7579 O O . ALA B 1 258 ? 15.367 20.953 17.469 1 94.56 258 ALA B O 1
ATOM 7580 N N . SER B 1 259 ? 13.359 21.125 18.312 1 97.19 259 SER B N 1
ATOM 7581 C CA . SER B 1 259 ? 12.688 21.078 17.016 1 97.19 259 SER B CA 1
ATOM 7582 C C . SER B 1 259 ? 12.195 22.469 16.594 1 97.19 259 SER B C 1
ATOM 7584 O O . SER B 1 259 ? 11.102 22.875 16.984 1 97.19 259 SER B O 1
ATOM 7586 N N . ALA B 1 260 ? 12.984 23.141 15.773 1 98.06 260 ALA B N 1
ATOM 7587 C CA . ALA B 1 260 ? 12.75 24.562 15.477 1 98.06 260 ALA B CA 1
ATOM 7588 C C . ALA B 1 260 ? 12.195 24.734 14.07 1 98.06 260 ALA B C 1
ATOM 7590 O O . ALA B 1 260 ? 12.594 24.031 13.141 1 98.06 260 ALA B O 1
ATOM 7591 N N . ARG B 1 261 ? 11.297 25.719 13.945 1 97.75 261 ARG B N 1
ATOM 7592 C CA . ARG B 1 261 ? 10.641 25.922 12.656 1 97.75 261 ARG B CA 1
ATOM 7593 C C . ARG B 1 261 ? 10.195 27.375 12.5 1 97.75 261 ARG B C 1
ATOM 7595 O O . ARG B 1 261 ? 10.266 28.156 13.445 1 97.75 261 ARG B O 1
ATOM 7602 N N . SER B 1 262 ? 9.805 27.75 11.32 1 98 262 SER B N 1
ATOM 7603 C CA . SER B 1 262 ? 9.133 29 10.969 1 98 262 SER B CA 1
ATOM 7604 C C . SER B 1 262 ? 10.008 30.219 11.297 1 98 262 SER B C 1
ATOM 7606 O O . SER B 1 262 ? 9.57 31.125 11.992 1 98 262 SER B O 1
ATOM 7608 N N . PRO B 1 263 ? 11.18 30.266 10.789 1 98 263 PRO B N 1
ATOM 7609 C CA . PRO B 1 263 ? 11.992 31.469 11 1 98 263 PRO B CA 1
ATOM 7610 C C . PRO B 1 263 ? 11.375 32.719 10.375 1 98 263 PRO B C 1
ATOM 7612 O O . PRO B 1 263 ? 10.828 32.656 9.273 1 98 263 PRO B O 1
ATOM 7615 N N . ARG B 1 264 ? 11.438 33.812 11.094 1 96.69 264 ARG B N 1
ATOM 7616 C CA . ARG B 1 264 ? 11.031 35.125 10.648 1 96.69 264 ARG B CA 1
ATOM 7617 C C . ARG B 1 264 ? 12.031 36.188 11.102 1 96.69 264 ARG B C 1
ATOM 7619 O O . ARG B 1 264 ? 12.727 36 12.102 1 96.69 264 ARG B O 1
ATOM 7626 N N . VAL B 1 265 ? 12.047 37.219 10.367 1 94.25 265 VAL B N 1
ATOM 7627 C CA . VAL B 1 265 ? 12.891 38.344 10.766 1 94.25 265 VAL B CA 1
ATOM 7628 C C . VAL B 1 265 ? 12.016 39.5 11.219 1 94.25 265 VAL B C 1
ATOM 7630 O O . VAL B 1 265 ? 11.117 39.938 10.492 1 94.25 265 VAL B O 1
ATOM 7633 N N . VAL B 1 266 ? 12.266 40 12.375 1 91.38 266 VAL B N 1
ATOM 7634 C CA . VAL B 1 266 ? 11.609 41.188 12.945 1 91.38 266 VAL B CA 1
ATOM 7635 C C . VAL B 1 266 ? 12.664 42.188 13.391 1 91.38 266 VAL B C 1
ATOM 7637 O O . VAL B 1 266 ? 13.242 42.062 14.469 1 91.38 266 VAL B O 1
ATOM 7640 N N . GLY B 1 267 ? 12.789 43.25 12.641 1 88.06 267 GLY B N 1
ATOM 7641 C CA . GLY B 1 267 ? 13.906 44.125 12.891 1 88.06 267 GLY B CA 1
ATOM 7642 C C . GLY B 1 267 ? 15.258 43.469 12.742 1 88.06 267 GLY B C 1
ATOM 7643 O O . GLY B 1 267 ? 15.578 42.938 11.68 1 88.06 267 GLY B O 1
ATOM 7644 N N . ASP B 1 268 ? 15.977 43.469 13.805 1 92 268 ASP B N 1
ATOM 7645 C CA . ASP B 1 268 ? 17.297 42.812 13.766 1 92 268 ASP B CA 1
ATOM 7646 C C . ASP B 1 268 ? 17.266 41.469 14.469 1 92 268 ASP B C 1
ATOM 7648 O O . ASP B 1 268 ? 18.328 40.938 14.812 1 92 268 ASP B O 1
ATOM 7652 N N . GLN B 1 269 ? 16.094 41 14.664 1 94.25 269 GLN B N 1
ATOM 7653 C CA . GLN B 1 269 ? 15.953 39.75 15.375 1 94.25 269 GLN B CA 1
ATOM 7654 C C . GLN B 1 269 ? 15.469 38.625 14.438 1 94.25 269 GLN B C 1
ATOM 7656 O O . GLN B 1 269 ? 14.516 38.844 13.672 1 94.25 269 GLN B O 1
ATOM 7661 N N . LEU B 1 270 ? 16.156 37.531 14.492 1 96.88 270 LEU B N 1
ATOM 7662 C CA . LEU B 1 270 ? 15.609 36.281 13.953 1 96.88 270 LEU B CA 1
ATOM 7663 C C . LEU B 1 270 ? 14.734 35.594 14.984 1 96.88 270 LEU B C 1
ATOM 7665 O O . LEU B 1 270 ? 15.156 35.375 16.125 1 96.88 270 LEU B O 1
ATOM 7669 N N . VAL B 1 271 ? 13.508 35.344 14.664 1 97.38 271 VAL B N 1
ATOM 7670 C CA . VAL B 1 271 ? 12.531 34.75 15.57 1 97.38 271 VAL B CA 1
ATOM 7671 C C . VAL B 1 271 ? 12.062 33.406 15.008 1 97.38 271 VAL B C 1
ATOM 7673 O O . VAL B 1 271 ? 11.914 33.25 13.789 1 97.38 271 VAL B O 1
ATOM 7676 N N . TRP B 1 272 ? 11.859 32.406 15.844 1 98.12 272 TRP B N 1
ATOM 7677 C CA . TRP B 1 272 ? 11.32 31.125 15.391 1 98.12 272 TRP B CA 1
ATOM 7678 C C . TRP B 1 272 ? 10.555 30.422 16.516 1 98.12 272 TRP B C 1
ATOM 7680 O O . TRP B 1 272 ? 10.602 30.859 17.656 1 98.12 272 TRP B O 1
ATOM 7690 N N . LEU B 1 273 ? 9.727 29.422 16.141 1 98.12 273 LEU B N 1
ATOM 7691 C CA . LEU B 1 273 ? 9.047 28.531 17.078 1 98.12 273 LEU B CA 1
ATOM 7692 C C . LEU B 1 273 ? 9.883 27.297 17.359 1 98.12 273 LEU B C 1
ATOM 7694 O O . LEU B 1 273 ? 10.609 26.812 16.484 1 98.12 273 LEU B O 1
ATOM 7698 N N . SER B 1 274 ? 9.766 26.797 18.625 1 97.38 274 SER B N 1
ATOM 7699 C CA . SER B 1 274 ? 10.508 25.578 18.938 1 97.38 274 SER B CA 1
ATOM 7700 C C . SER B 1 274 ? 9.742 24.703 19.922 1 97.38 274 SER B C 1
ATOM 7702 O O . SER B 1 274 ? 8.977 25.203 20.75 1 97.38 274 SER B O 1
ATOM 7704 N N . GLU B 1 275 ? 9.852 23.406 19.75 1 96.44 275 GLU B N 1
ATOM 7705 C CA . GLU B 1 275 ? 9.438 22.375 20.703 1 96.44 275 GLU B CA 1
ATOM 7706 C C . GLU B 1 275 ? 10.578 21.406 21 1 96.44 275 GLU B C 1
ATOM 7708 O O . GLU B 1 275 ? 11.594 21.406 20.297 1 96.44 275 GLU B O 1
ATOM 7713 N N . ALA B 1 276 ? 10.398 20.656 22.047 1 94 276 ALA B N 1
ATOM 7714 C CA . ALA B 1 276 ? 11.383 19.625 22.344 1 94 276 ALA B CA 1
ATOM 7715 C C . ALA B 1 276 ? 11.328 18.5 21.312 1 94 276 ALA B C 1
ATOM 7717 O O . ALA B 1 276 ? 10.25 18.109 20.875 1 94 276 ALA B O 1
ATOM 7718 N N . VAL B 1 277 ? 12.539 18.031 20.969 1 93.31 277 VAL B N 1
ATOM 7719 C CA . VAL B 1 277 ? 12.594 16.875 20.078 1 93.31 277 VAL B CA 1
ATOM 7720 C C . VAL B 1 277 ? 12.125 15.633 20.828 1 93.31 277 VAL B C 1
ATOM 7722 O O . VAL B 1 277 ? 12.445 15.453 22 1 93.31 277 VAL B O 1
ATOM 7725 N N . GLY B 1 278 ? 11.328 14.781 20.156 1 91.69 278 GLY B N 1
ATOM 7726 C CA . GLY B 1 278 ? 10.828 13.57 20.766 1 91.69 278 GLY B CA 1
ATOM 7727 C C . GLY B 1 278 ? 9.586 13.797 21.609 1 91.69 278 GLY B C 1
ATOM 7728 O O . GLY B 1 278 ? 8.938 14.836 21.5 1 91.69 278 GLY B O 1
ATOM 7729 N N . GLY B 1 279 ? 9.156 12.719 22.359 1 91.94 279 GLY B N 1
ATOM 7730 C CA . GLY B 1 279 ? 7.953 12.812 23.156 1 91.94 279 GLY B CA 1
ATOM 7731 C C . GLY B 1 279 ? 6.68 12.82 22.328 1 91.94 279 GLY B C 1
ATOM 7732 O O . GLY B 1 279 ? 6.57 12.094 21.344 1 91.94 279 GLY B O 1
ATOM 7733 N N . GLY B 1 280 ? 5.727 13.609 22.859 1 93.38 280 GLY B N 1
ATOM 7734 C CA . GLY B 1 280 ? 4.5 13.758 22.094 1 93.38 280 GLY B CA 1
ATOM 7735 C C . GLY B 1 280 ? 4.691 14.531 20.797 1 93.38 280 GLY B C 1
ATOM 7736 O O . GLY B 1 280 ? 5.598 15.367 20.703 1 93.38 280 GLY B O 1
ATOM 7737 N N . HIS B 1 281 ? 3.885 14.195 19.844 1 92.62 281 HIS B N 1
ATOM 7738 C CA . HIS B 1 281 ? 4.082 14.828 18.547 1 92.62 281 HIS B CA 1
ATOM 7739 C C . HIS B 1 281 ? 3.73 16.312 18.594 1 92.62 281 HIS B C 1
ATOM 7741 O O . HIS B 1 281 ? 4.129 17.078 17.703 1 92.62 281 HIS B O 1
ATOM 7747 N N . VAL B 1 282 ? 2.924 16.75 19.594 1 93.75 282 VAL B N 1
ATOM 7748 C CA . VAL B 1 282 ? 2.658 18.156 19.859 1 93.75 282 VAL B CA 1
ATOM 7749 C C . VAL B 1 282 ? 2.844 18.438 21.344 1 93.75 282 VAL B C 1
ATOM 7751 O O . VAL B 1 282 ? 2.373 17.688 22.203 1 93.75 282 VAL B O 1
ATOM 7754 N N . SER B 1 283 ? 3.604 19.469 21.641 1 92.94 283 SER B N 1
ATOM 7755 C CA . SER B 1 283 ? 3.789 19.984 22.984 1 92.94 283 SER B CA 1
ATOM 7756 C C . SER B 1 283 ? 3.809 21.5 23 1 92.94 283 SER B C 1
ATOM 7758 O O . SER B 1 283 ? 3.482 22.141 22 1 92.94 283 SER B O 1
ATOM 7760 N N . THR B 1 284 ? 4.109 22.047 24.125 1 95.75 284 THR B N 1
ATOM 7761 C CA . THR B 1 284 ? 4.16 23.5 24.234 1 95.75 284 THR B CA 1
ATOM 7762 C C . THR B 1 284 ? 5.32 24.062 23.422 1 95.75 284 THR B C 1
ATOM 7764 O O . THR B 1 284 ? 6.418 23.5 23.422 1 95.75 284 THR B O 1
ATOM 7767 N N . SER B 1 285 ? 5.043 25.141 22.766 1 97.25 285 SER B N 1
ATOM 7768 C CA . SER B 1 285 ? 6.051 25.797 21.938 1 97.25 285 SER B CA 1
ATOM 7769 C C . SER B 1 285 ? 6.754 26.906 22.719 1 97.25 285 SER B C 1
ATOM 7771 O O . SER B 1 285 ? 6.176 27.5 23.641 1 97.25 285 SER B O 1
ATOM 7773 N N . THR B 1 286 ? 7.953 27.141 22.359 1 97.81 286 THR B N 1
ATOM 7774 C CA . THR B 1 286 ? 8.656 28.359 22.766 1 97.81 286 THR B CA 1
ATOM 7775 C C . THR B 1 286 ? 8.789 29.312 21.578 1 97.81 286 THR B C 1
ATOM 7777 O O . THR B 1 286 ? 8.594 28.938 20.438 1 97.81 286 THR B O 1
ATOM 7780 N N . VAL B 1 287 ? 8.977 30.547 21.922 1 98.19 287 VAL B N 1
ATOM 7781 C CA . VAL B 1 287 ? 9.406 31.547 20.953 1 98.19 287 VAL B CA 1
ATOM 7782 C C . VAL B 1 287 ? 10.844 31.969 21.25 1 98.19 287 VAL B C 1
ATOM 7784 O O . VAL B 1 287 ? 11.133 32.5 22.328 1 98.19 287 VAL B O 1
ATOM 7787 N N . ASP B 1 288 ? 11.672 31.719 20.312 1 97.81 288 ASP B N 1
ATOM 7788 C CA . ASP B 1 288 ? 13.094 32 20.453 1 97.81 288 ASP B CA 1
ATOM 7789 C C . ASP B 1 288 ? 13.539 33.125 19.516 1 97.81 288 ASP B C 1
ATOM 7791 O O . ASP B 1 288 ? 12.906 33.344 18.469 1 97.81 288 ASP B O 1
ATOM 7795 N N . THR B 1 289 ? 14.602 33.812 19.891 1 97.19 289 THR B N 1
ATOM 7796 C CA . THR B 1 289 ? 15.141 34.875 19.062 1 97.19 289 THR B CA 1
ATOM 7797 C C . THR B 1 289 ? 16.656 34.812 19.016 1 97.19 289 THR B C 1
ATOM 7799 O O . THR B 1 289 ? 17.281 34.219 19.891 1 97.19 289 THR B O 1
ATOM 7802 N N . LEU B 1 290 ? 17.172 35.344 18.031 1 97.38 290 LEU B N 1
ATOM 7803 C CA . LEU B 1 290 ? 18.594 35.594 17.859 1 97.38 290 LEU B CA 1
ATOM 7804 C C . LEU B 1 290 ? 18.859 36.969 17.312 1 97.38 290 LEU B C 1
ATOM 7806 O O . LEU B 1 290 ? 18.359 37.344 16.234 1 97.38 290 LEU B O 1
ATOM 7810 N N . ASN B 1 291 ? 19.625 37.75 18.047 1 96.5 291 ASN B N 1
ATOM 7811 C CA . ASN B 1 291 ? 20.016 39.062 17.547 1 96.5 291 ASN B CA 1
ATOM 7812 C C . ASN B 1 291 ? 21.047 38.938 16.422 1 96.5 291 ASN B C 1
ATOM 7814 O O . ASN B 1 291 ? 22.141 38.375 16.625 1 96.5 291 ASN B O 1
ATOM 7818 N N . LEU B 1 292 ? 20.797 39.5 15.344 1 95.38 292 LEU B N 1
ATOM 7819 C CA . LEU B 1 292 ? 21.609 39.281 14.156 1 95.38 292 LEU B CA 1
ATOM 7820 C C . LEU B 1 292 ? 22.875 40.125 14.195 1 95.38 292 LEU B C 1
ATOM 7822 O O . LEU B 1 292 ? 23.812 39.875 13.438 1 95.38 292 LEU B O 1
ATOM 7826 N N . HIS B 1 293 ? 22.922 41.094 15.102 1 93.69 293 HIS B N 1
ATOM 7827 C CA . HIS B 1 293 ? 24.125 41.906 15.266 1 93.69 293 HIS B CA 1
ATOM 7828 C C . HIS B 1 293 ? 25.047 41.312 16.328 1 93.69 293 HIS B C 1
ATOM 7830 O O . HIS B 1 293 ? 26.25 41.219 16.125 1 93.69 293 HIS B O 1
ATOM 7836 N N . THR B 1 294 ? 24.453 40.875 17.375 1 94.81 294 THR B N 1
ATOM 7837 C CA . THR B 1 294 ? 25.25 40.438 18.516 1 94.81 294 THR B CA 1
ATOM 7838 C C . THR B 1 294 ? 25.359 38.938 18.547 1 94.81 294 THR B C 1
ATOM 7840 O O . THR B 1 294 ? 26.188 38.375 19.266 1 94.81 294 THR B O 1
ATOM 7843 N N . ASN B 1 295 ? 24.5 38.25 17.875 1 93.06 295 ASN B N 1
ATOM 7844 C CA . ASN B 1 295 ? 24.406 36.812 17.859 1 93.06 295 ASN B CA 1
ATOM 7845 C C . ASN B 1 295 ? 23.969 36.25 19.219 1 93.06 295 ASN B C 1
ATOM 7847 O O . ASN B 1 295 ? 24.312 35.125 19.562 1 93.06 295 ASN B O 1
ATOM 7851 N N . GLU B 1 296 ? 23.375 37.062 19.938 1 94.62 296 GLU B N 1
ATOM 7852 C CA . GLU B 1 296 ? 22.844 36.625 21.219 1 94.62 296 GLU B CA 1
ATOM 7853 C C . GLU B 1 296 ? 21.453 36.031 21.078 1 94.62 296 GLU B C 1
ATOM 7855 O O . GLU B 1 296 ? 20.547 36.656 20.516 1 94.62 296 GLU B O 1
ATOM 7860 N N . GLY B 1 297 ? 21.281 34.812 21.578 1 94.94 297 GLY B N 1
ATOM 7861 C CA . GLY B 1 297 ? 20 34.125 21.531 1 94.94 297 GLY B CA 1
ATOM 7862 C C . GLY B 1 297 ? 19.234 34.219 22.828 1 94.94 297 GLY B C 1
ATOM 7863 O O . GLY B 1 297 ? 19.812 34.25 23.906 1 94.94 297 GLY B O 1
ATOM 7864 N N . ASN B 1 298 ? 17.938 34.281 22.734 1 95.38 298 ASN B N 1
ATOM 7865 C CA . ASN B 1 298 ? 17.047 34.375 23.906 1 95.38 298 ASN B CA 1
ATOM 7866 C C . ASN B 1 298 ? 15.766 33.562 23.688 1 95.38 298 ASN B C 1
ATOM 7868 O O . ASN B 1 298 ? 15.289 33.469 22.547 1 95.38 298 ASN B O 1
ATOM 7872 N N . VAL B 1 299 ? 15.258 33 24.797 1 97.06 299 VAL B N 1
ATOM 7873 C CA . VAL B 1 299 ? 13.898 32.469 24.812 1 97.06 299 VAL B CA 1
ATOM 7874 C C . VAL B 1 299 ? 12.938 33.531 25.344 1 97.06 299 VAL B C 1
ATOM 7876 O O . VAL B 1 299 ? 12.906 33.781 26.547 1 97.06 299 VAL B O 1
ATOM 7879 N N . VAL B 1 300 ? 12.125 34.062 24.516 1 96.69 300 VAL B N 1
ATOM 7880 C CA . VAL B 1 300 ? 11.305 35.219 24.938 1 96.69 300 VAL B CA 1
ATOM 7881 C C . VAL B 1 300 ? 9.984 34.719 25.516 1 96.69 300 VAL B C 1
ATOM 7883 O O . VAL B 1 300 ? 9.359 35.375 26.328 1 96.69 300 VAL B O 1
ATOM 7886 N N . LEU B 1 301 ? 9.492 33.594 25.078 1 97.81 301 LEU B N 1
ATOM 7887 C CA . LEU B 1 301 ? 8.383 32.875 25.688 1 97.81 301 LEU B CA 1
ATOM 7888 C C . LEU B 1 301 ? 8.75 31.422 25.906 1 97.81 301 LEU B C 1
ATOM 7890 O O . LEU B 1 301 ? 8.961 30.672 24.953 1 97.81 301 LEU B O 1
ATOM 7894 N N . ASP B 1 302 ? 8.766 31 27.078 1 97.25 302 ASP B N 1
ATOM 7895 C CA . ASP B 1 302 ? 9.227 29.672 27.422 1 97.25 302 ASP B CA 1
ATOM 7896 C C . ASP B 1 302 ? 8.047 28.719 27.625 1 97.25 302 ASP B C 1
ATOM 7898 O O . ASP B 1 302 ? 6.887 29.125 27.547 1 97.25 302 ASP B O 1
ATOM 7902 N N . VAL B 1 303 ? 8.398 27.469 27.891 1 97.12 303 VAL B N 1
ATOM 7903 C CA . VAL B 1 303 ? 7.418 26.422 28.156 1 97.12 303 VAL B CA 1
ATOM 7904 C C . VAL B 1 303 ? 6.664 26.766 29.453 1 97.12 303 VAL B C 1
ATOM 7906 O O . VAL B 1 303 ? 7.273 27.109 30.453 1 97.12 303 VAL B O 1
ATOM 7909 N N . VAL B 1 304 ? 5.383 26.672 29.344 1 97.62 304 VAL B N 1
ATOM 7910 C CA . VAL B 1 304 ? 4.531 26.828 30.531 1 97.62 304 VAL B CA 1
ATOM 7911 C C . VAL B 1 304 ? 4.074 25.453 31.016 1 97.62 304 VAL B C 1
ATOM 7913 O O . VAL B 1 304 ? 3.289 24.781 30.344 1 97.62 304 VAL B O 1
ATOM 7916 N N . LYS B 1 305 ? 4.512 25.062 32.125 1 97.06 305 LYS B N 1
ATOM 7917 C CA . LYS B 1 305 ? 4.23 23.719 32.656 1 97.06 305 LYS B CA 1
ATOM 7918 C C . LYS B 1 305 ? 2.766 23.594 33.062 1 97.06 305 LYS B C 1
ATOM 7920 O O . LYS B 1 305 ? 2.078 22.656 32.625 1 97.06 305 LYS B O 1
ATOM 7925 N N . LYS B 1 306 ? 2.293 24.5 33.875 1 97.12 306 LYS B N 1
ATOM 7926 C CA . LYS B 1 306 ? 0.907 24.656 34.312 1 97.12 306 LYS B CA 1
ATOM 7927 C C . LYS B 1 306 ? 0.396 26.062 34 1 97.12 306 LYS B C 1
ATOM 7929 O O . LYS B 1 306 ? 1.174 27.016 33.969 1 97.12 306 LYS B O 1
ATOM 7934 N N . PRO B 1 307 ? -0.901 26.125 33.75 1 96.81 307 PRO B N 1
ATOM 7935 C CA . PRO B 1 307 ? -1.409 27.469 33.438 1 96.81 307 PRO B CA 1
ATOM 7936 C C . PRO B 1 307 ? -0.99 28.5 34.5 1 96.81 307 PRO B C 1
ATOM 7938 O O . PRO B 1 307 ? -1.029 28.234 35.688 1 96.81 307 PRO B O 1
ATOM 7941 N N . LEU B 1 308 ? -0.64 29.672 34.062 1 96.62 308 LEU B N 1
ATOM 7942 C CA . LEU B 1 308 ? -0.191 30.766 34.906 1 96.62 308 LEU B CA 1
ATOM 7943 C C . LEU B 1 308 ? -1.371 31.406 35.625 1 96.62 308 LEU B C 1
ATOM 7945 O O . LEU B 1 308 ? -2.523 31.031 35.406 1 96.62 308 LEU B O 1
ATOM 7949 N N . ASP B 1 309 ? -1.105 32.344 36.438 1 94.31 309 ASP B N 1
ATOM 7950 C CA . ASP B 1 309 ? -2.117 32.969 37.281 1 94.31 309 ASP B CA 1
ATOM 7951 C C . ASP B 1 309 ? -3.225 33.594 36.438 1 94.31 309 ASP B C 1
ATOM 7953 O O . ASP B 1 309 ? -4.387 33.625 36.844 1 94.31 309 ASP B O 1
ATOM 7957 N N . ASP B 1 310 ? -2.855 34.062 35.344 1 94.25 310 ASP B N 1
ATOM 7958 C CA . ASP B 1 310 ? -3.854 34.719 34.469 1 94.25 310 ASP B CA 1
ATOM 7959 C C . ASP B 1 310 ? -4.566 33.688 33.594 1 94.25 310 ASP B C 1
ATOM 7961 O O . ASP B 1 310 ? -5.363 34.031 32.75 1 94.25 310 ASP B O 1
ATOM 7965 N N . GLY B 1 311 ? -4.172 32.438 33.781 1 95.31 311 GLY B N 1
ATOM 7966 C CA . GLY B 1 311 ? -4.848 31.359 33.062 1 95.31 311 GLY B CA 1
ATOM 7967 C C . GLY B 1 311 ? -4.121 30.922 31.812 1 95.31 311 GLY B C 1
ATOM 7968 O O . GLY B 1 311 ? -4.512 29.953 31.156 1 95.31 311 GLY B O 1
ATOM 7969 N N . PHE B 1 312 ? -3.062 31.578 31.422 1 97.5 312 PHE B N 1
ATOM 7970 C CA . PHE B 1 312 ? -2.336 31.266 30.188 1 97.5 312 PHE B CA 1
ATOM 7971 C C . PHE B 1 312 ? -1.68 29.891 30.281 1 97.5 312 PHE B C 1
ATOM 7973 O O . PHE B 1 312 ? -0.821 29.672 31.141 1 97.5 312 PHE B O 1
ATOM 7980 N N . PRO B 1 313 ? -2.07 28.984 29.438 1 97.94 313 PRO B N 1
ATOM 7981 C CA . PRO B 1 313 ? -1.576 27.609 29.531 1 97.94 313 PRO B CA 1
ATOM 7982 C C . PRO B 1 313 ? -0.26 27.406 28.797 1 97.94 313 PRO B C 1
ATOM 7984 O O . PRO B 1 313 ? 0.296 26.297 28.812 1 97.94 313 PRO B O 1
ATOM 7987 N N . GLY B 1 314 ? 0.303 28.391 28.234 1 97.88 314 GLY B N 1
ATOM 7988 C CA . GLY B 1 314 ? 1.438 28.266 27.344 1 97.88 314 GLY B CA 1
ATOM 7989 C C . GLY B 1 314 ? 1.06 28.422 25.875 1 97.88 314 GLY B C 1
ATOM 7990 O O . GLY B 1 314 ? -0.117 28.578 25.547 1 97.88 314 GLY B O 1
ATOM 7991 N N . LEU B 1 315 ? 2.123 28.375 25.016 1 98.25 315 LEU B N 1
ATOM 7992 C CA . LEU B 1 315 ? 1.904 28.578 23.578 1 98.25 315 LEU B CA 1
ATOM 7993 C C . LEU B 1 315 ? 1.775 27.25 22.859 1 98.25 315 LEU B C 1
ATOM 7995 O O . LEU B 1 315 ? 2.689 26.422 22.891 1 98.25 315 LEU B O 1
ATOM 7999 N N . TYR B 1 316 ? 0.678 27.031 22.375 1 97.81 316 TYR B N 1
ATOM 8000 C CA . TYR B 1 316 ? 0.431 25.953 21.422 1 97.81 316 TYR B CA 1
ATOM 8001 C C . TYR B 1 316 ? 0.156 26.5 20.031 1 97.81 316 TYR B C 1
ATOM 8003 O O . TYR B 1 316 ? -1 26.609 19.625 1 97.81 316 TYR B O 1
ATOM 8011 N N . ALA B 1 317 ? 1.235 26.734 19.297 1 96.44 317 ALA B N 1
ATOM 8012 C CA . ALA B 1 317 ? 1.222 27.5 18.062 1 96.44 317 ALA B CA 1
ATOM 8013 C C . ALA B 1 317 ? 0.882 26.609 16.875 1 96.44 317 ALA B C 1
ATOM 8015 O O . ALA B 1 317 ? 1.025 25.375 16.938 1 96.44 317 ALA B O 1
ATOM 8016 N N . PRO B 1 318 ? 0.341 27.266 15.797 1 95.06 318 PRO B N 1
ATOM 8017 C CA . PRO B 1 318 ? 0.207 26.516 14.547 1 95.06 318 PRO B CA 1
ATOM 8018 C C . PRO B 1 318 ? 1.556 26.172 13.914 1 95.06 318 PRO B C 1
ATOM 8020 O O . PRO B 1 318 ? 2.602 26.375 14.539 1 95.06 318 PRO B O 1
ATOM 8023 N N . ALA B 1 319 ? 1.525 25.562 12.758 1 94.56 319 ALA B N 1
ATOM 8024 C CA . ALA B 1 319 ? 2.736 25.094 12.086 1 94.56 319 ALA B CA 1
ATOM 8025 C C . ALA B 1 319 ? 3.691 26.25 11.812 1 94.56 319 ALA B C 1
ATOM 8027 O O . ALA B 1 319 ? 4.91 26.094 11.883 1 94.56 319 ALA B O 1
ATOM 8028 N N . ASN B 1 320 ? 3.072 27.422 11.477 1 96.12 320 ASN B N 1
ATOM 8029 C CA . ASN B 1 320 ? 3.91 28.562 11.117 1 96.12 320 ASN B CA 1
ATOM 8030 C C . ASN B 1 320 ? 3.375 29.859 11.703 1 96.12 320 ASN B C 1
ATOM 8032 O O . ASN B 1 320 ? 2.166 30 11.898 1 96.12 320 ASN B O 1
ATOM 8036 N N . LEU B 1 321 ? 4.32 30.688 11.922 1 96 321 LEU B N 1
ATOM 8037 C CA . LEU B 1 321 ? 3.979 32.094 12.086 1 96 321 LEU B CA 1
ATOM 8038 C C . LEU B 1 321 ? 3.533 32.719 10.766 1 96 321 LEU B C 1
ATOM 8040 O O . LEU B 1 321 ? 3.898 32.219 9.695 1 96 321 LEU B O 1
ATOM 8044 N N . PRO B 1 322 ? 2.664 33.75 10.906 1 91.31 322 PRO B N 1
ATOM 8045 C CA . PRO B 1 322 ? 2.385 34.469 9.664 1 91.31 322 PRO B CA 1
ATOM 8046 C C . PRO B 1 322 ? 3.65 34.969 8.984 1 91.31 322 PRO B C 1
ATOM 8048 O O . PRO B 1 322 ? 4.684 35.156 9.641 1 91.31 322 PRO B O 1
ATOM 8051 N N . ALA B 1 323 ? 3.521 35.25 7.648 1 85.88 323 ALA B N 1
ATOM 8052 C CA . ALA B 1 323 ? 4.676 35.719 6.887 1 85.88 323 ALA B CA 1
ATOM 8053 C C . ALA B 1 323 ? 5.246 37 7.488 1 85.88 323 ALA B C 1
ATOM 8055 O O . ALA B 1 323 ? 6.469 37.156 7.578 1 85.88 323 ALA B O 1
ATOM 8056 N N . SER B 1 324 ? 4.414 37.906 7.867 1 84.88 324 SER B N 1
ATOM 8057 C CA . SER B 1 324 ? 4.746 39.094 8.641 1 84.88 324 SER B CA 1
ATOM 8058 C C . SER B 1 324 ? 4.016 39.094 9.977 1 84.88 324 SER B C 1
ATOM 8060 O O . SER B 1 324 ? 2.936 39.688 10.094 1 84.88 324 SER B O 1
ATOM 8062 N N . PRO B 1 325 ? 4.676 38.594 10.977 1 91.06 325 PRO B N 1
ATOM 8063 C CA . PRO B 1 325 ? 3.932 38.344 12.211 1 91.06 325 PRO B CA 1
ATOM 8064 C C . PRO B 1 325 ? 3.984 39.531 13.172 1 91.06 325 PRO B C 1
ATOM 8066 O O . PRO B 1 325 ? 3.43 39.469 14.273 1 91.06 325 PRO B O 1
ATOM 8069 N N . VAL B 1 326 ? 4.543 40.656 12.812 1 93 326 VAL B N 1
ATOM 8070 C CA . VAL B 1 326 ? 4.887 41.719 13.766 1 93 326 VAL B CA 1
ATOM 8071 C C . VAL B 1 326 ? 3.754 42.75 13.844 1 93 326 VAL B C 1
ATOM 8073 O O . VAL B 1 326 ? 3.17 43.094 12.812 1 93 326 VAL B O 1
ATOM 8076 N N . VAL B 1 327 ? 3.477 43.125 15.008 1 94.06 327 VAL B N 1
ATOM 8077 C CA . VAL B 1 327 ? 2.619 44.281 15.289 1 94.06 327 VAL B CA 1
ATOM 8078 C C . VAL B 1 327 ? 3.277 45.156 16.344 1 94.06 327 VAL B C 1
ATOM 8080 O O . VAL B 1 327 ? 4.105 44.688 17.125 1 94.06 327 VAL B O 1
ATOM 8083 N N . SER B 1 328 ? 2.906 46.344 16.203 1 89.88 328 SER B N 1
ATOM 8084 C CA . SER B 1 328 ? 3.432 47.312 17.172 1 89.88 328 SER B CA 1
ATOM 8085 C C . SER B 1 328 ? 2.336 47.812 18.109 1 89.88 328 SER B C 1
ATOM 8087 O O . SER B 1 328 ? 1.238 48.156 17.672 1 89.88 328 SER B O 1
ATOM 8089 N N . LEU B 1 329 ? 2.596 47.75 19.359 1 87.19 329 LEU B N 1
ATOM 8090 C CA . LEU B 1 329 ? 1.733 48.281 20.406 1 87.19 329 LEU B CA 1
ATOM 8091 C C . LEU B 1 329 ? 2.547 49.031 21.438 1 87.19 329 LEU B C 1
ATOM 8093 O O . LEU B 1 329 ? 3.482 48.5 22.031 1 87.19 329 LEU B O 1
ATOM 8097 N N . ASP B 1 330 ? 2.205 50.312 21.641 1 82.38 330 ASP B N 1
ATOM 8098 C CA . ASP B 1 330 ? 2.904 51.188 22.578 1 82.38 330 ASP B CA 1
ATOM 8099 C C . ASP B 1 330 ? 4.402 51.219 22.297 1 82.38 330 ASP B C 1
ATOM 8101 O O . ASP B 1 330 ? 5.223 51.031 23.188 1 82.38 330 ASP B O 1
ATOM 8105 N N . SER B 1 331 ? 4.762 51.25 21.109 1 81.06 331 SER B N 1
ATOM 8106 C CA . SER B 1 331 ? 6.125 51.375 20.609 1 81.06 331 SER B CA 1
ATOM 8107 C C . SER B 1 331 ? 6.941 50.125 20.875 1 81.06 331 SER B C 1
ATOM 8109 O O . SER B 1 331 ? 8.172 50.156 20.891 1 81.06 331 SER B O 1
ATOM 8111 N N . LYS B 1 332 ? 6.215 49.125 21.109 1 88.31 332 LYS B N 1
ATOM 8112 C CA . LYS B 1 332 ? 6.863 47.812 21.281 1 88.31 332 LYS B CA 1
ATOM 8113 C C . LYS B 1 332 ? 6.426 46.844 20.203 1 88.31 332 LYS B C 1
ATOM 8115 O O . LYS B 1 332 ? 5.27 46.844 19.781 1 88.31 332 LYS B O 1
ATOM 8120 N N . ALA B 1 333 ? 7.387 46.031 19.844 1 91.25 333 ALA B N 1
ATOM 8121 C CA . ALA B 1 333 ? 7.113 45.031 18.797 1 91.25 333 ALA B CA 1
ATOM 8122 C C . ALA B 1 333 ? 6.668 43.719 19.391 1 91.25 333 ALA B C 1
ATOM 8124 O O . ALA B 1 333 ? 7.27 43.219 20.344 1 91.25 333 ALA B O 1
ATOM 8125 N N . TYR B 1 334 ? 5.594 43.188 18.891 1 94.75 334 TYR B N 1
ATOM 8126 C CA . TYR B 1 334 ? 5.055 41.906 19.281 1 94.75 334 TYR B CA 1
ATOM 8127 C C . TYR B 1 334 ? 4.922 40.969 18.078 1 94.75 334 TYR B C 1
ATOM 8129 O O . TYR B 1 334 ? 4.652 41.438 16.969 1 94.75 334 TYR B O 1
ATOM 8137 N N . VAL B 1 335 ? 5.168 39.75 18.344 1 96.38 335 VAL B N 1
ATOM 8138 C CA . VAL B 1 335 ? 4.789 38.719 17.391 1 96.38 335 VAL B CA 1
ATOM 8139 C C . VAL B 1 335 ? 3.363 38.25 17.656 1 96.38 335 VAL B C 1
ATOM 8141 O O . VAL B 1 335 ? 3.049 37.812 18.781 1 96.38 335 VAL B O 1
ATOM 8144 N N . ALA B 1 336 ? 2.475 38.375 16.641 1 97.38 336 ALA B N 1
ATOM 8145 C CA . ALA B 1 336 ? 1.087 37.938 16.797 1 97.38 336 ALA B CA 1
ATOM 8146 C C . ALA B 1 336 ? 0.9 36.531 16.281 1 97.38 336 ALA B C 1
ATOM 8148 O O . ALA B 1 336 ? 1.32 36.188 15.172 1 97.38 336 ALA B O 1
ATOM 8149 N N . VAL B 1 337 ? 0.321 35.656 17.109 1 97.38 337 VAL B N 1
ATOM 8150 C CA . VAL B 1 337 ? 0.057 34.281 16.75 1 97.38 337 VAL B CA 1
ATOM 8151 C C . VAL B 1 337 ? -1.176 33.781 17.5 1 97.38 337 VAL B C 1
ATOM 8153 O O . VAL B 1 337 ? -1.628 34.406 18.453 1 97.38 337 VAL B O 1
ATOM 8156 N N . GLN B 1 338 ? -1.802 32.781 16.969 1 97.5 338 GLN B N 1
ATOM 8157 C CA . GLN B 1 338 ? -2.875 32.156 17.734 1 97.5 338 GLN B CA 1
ATOM 8158 C C . GLN B 1 338 ? -2.354 30.984 18.547 1 97.5 338 GLN B C 1
ATOM 8160 O O . GLN B 1 338 ? -1.328 30.391 18.203 1 97.5 338 GLN B O 1
ATOM 8165 N N . SER B 1 339 ? -3.035 30.625 19.562 1 98.19 339 SER B N 1
ATOM 8166 C CA . SER B 1 339 ? -2.686 29.516 20.453 1 98.19 339 SER B CA 1
ATOM 8167 C C . SER B 1 339 ? -3.932 28.812 20.969 1 98.19 339 SER B C 1
ATOM 8169 O O . SER B 1 339 ? -4.961 29.438 21.203 1 98.19 339 SER B O 1
ATOM 8171 N N . THR B 1 340 ? -3.826 27.516 21.094 1 98.06 340 THR B N 1
ATOM 8172 C CA . THR B 1 340 ? -4.887 26.781 21.766 1 98.06 340 THR B CA 1
ATOM 8173 C C . THR B 1 340 ? -4.977 27.188 23.234 1 98.06 340 THR B C 1
ATOM 8175 O O . THR B 1 340 ? -3.965 27.234 23.938 1 98.06 340 THR B O 1
ATOM 8178 N N . TYR B 1 341 ? -6.121 27.562 23.672 1 97.69 341 TYR B N 1
ATOM 8179 C CA . TYR B 1 341 ? -6.473 28 25.031 1 97.69 341 TYR B CA 1
ATOM 8180 C C . TYR B 1 341 ? -7.738 27.297 25.516 1 97.69 341 TYR B C 1
ATOM 8182 O O . TYR B 1 341 ? -8.852 27.766 25.266 1 97.69 341 TYR B O 1
ATOM 8190 N N . GLY B 1 342 ? -7.48 26.141 26.266 1 96.81 342 GLY B N 1
ATOM 8191 C CA . GLY B 1 342 ? -8.617 25.266 26.516 1 96.81 342 GLY B CA 1
ATOM 8192 C C . GLY B 1 342 ? -9.242 24.719 25.25 1 96.81 342 GLY B C 1
ATOM 8193 O O . GLY B 1 342 ? -8.547 24.141 24.406 1 96.81 342 GLY B O 1
ATOM 8194 N N . SER B 1 343 ? -10.578 24.844 25.172 1 98 343 SER B N 1
ATOM 8195 C CA . SER B 1 343 ? -11.297 24.312 24.016 1 98 343 SER B CA 1
ATOM 8196 C C . SER B 1 343 ? -11.531 25.406 22.969 1 98 343 SER B C 1
ATOM 8198 O O . SER B 1 343 ? -12.516 25.359 22.219 1 98 343 SER B O 1
ATOM 8200 N N . ARG B 1 344 ? -10.609 26.438 22.938 1 97.88 344 ARG B N 1
ATOM 8201 C CA . ARG B 1 344 ? -10.625 27.516 21.953 1 97.88 344 ARG B CA 1
ATOM 8202 C C . ARG B 1 344 ? -9.219 27.859 21.484 1 97.88 344 ARG B C 1
ATOM 8204 O O . ARG B 1 344 ? -8.234 27.391 22.078 1 97.88 344 ARG B O 1
ATOM 8211 N N . THR B 1 345 ? -9.18 28.641 20.469 1 98.25 345 THR B N 1
ATOM 8212 C CA . THR B 1 345 ? -7.945 29.312 20.078 1 98.25 345 THR B CA 1
ATOM 8213 C C . THR B 1 345 ? -8.086 30.828 20.281 1 98.25 345 THR B C 1
ATOM 8215 O O . THR B 1 345 ? -9.133 31.406 19.984 1 98.25 345 THR B O 1
ATOM 8218 N N . LEU B 1 346 ? -7.023 31.359 20.797 1 98.12 346 LEU B N 1
ATOM 8219 C CA . LEU B 1 346 ? -7.012 32.812 21.047 1 98.12 346 LEU B CA 1
ATOM 8220 C C . LEU B 1 346 ? -5.766 33.438 20.438 1 98.12 346 LEU B C 1
ATOM 8222 O O . LEU B 1 346 ? -4.777 32.75 20.156 1 98.12 346 LEU B O 1
ATOM 8226 N N . VAL B 1 347 ? -5.84 34.75 20.234 1 97.5 347 VAL B N 1
ATOM 8227 C CA . VAL B 1 347 ? -4.699 35.5 19.734 1 97.5 347 VAL B CA 1
ATOM 8228 C C . VAL B 1 347 ? -3.744 35.812 20.875 1 97.5 347 VAL B C 1
ATOM 8230 O O . VAL B 1 347 ? -4.168 36.312 21.938 1 97.5 347 VAL B O 1
ATOM 8233 N N . VAL B 1 348 ? -2.518 35.594 20.688 1 97.44 348 VAL B N 1
ATOM 8234 C CA . VAL B 1 348 ? -1.465 35.875 21.656 1 97.44 348 VAL B CA 1
ATOM 8235 C C . VAL B 1 348 ? -0.432 36.812 21.031 1 97.44 348 VAL B C 1
ATOM 8237 O O . VAL B 1 348 ? 0.051 36.562 19.922 1 97.44 348 VAL B O 1
ATOM 8240 N N . LEU B 1 349 ? -0.141 37.875 21.703 1 96.5 349 LEU B N 1
ATOM 8241 C CA . LEU B 1 349 ? 0.949 38.781 21.359 1 96.5 349 LEU B CA 1
ATOM 8242 C C . LEU B 1 349 ? 2.174 38.5 22.219 1 96.5 349 LEU B C 1
ATOM 8244 O O . LEU B 1 349 ? 2.119 38.656 23.438 1 96.5 349 LEU B O 1
ATOM 8248 N N . VAL B 1 350 ? 3.229 38.125 21.578 1 97 350 VAL B N 1
ATOM 8249 C CA . VAL B 1 350 ? 4.465 37.812 22.281 1 97 350 VAL B CA 1
ATOM 8250 C C . VAL B 1 350 ? 5.461 38.969 22.094 1 97 350 VAL B C 1
ATOM 8252 O O . VAL B 1 350 ? 5.848 39.25 20.953 1 97 350 VAL B O 1
ATOM 8255 N N . SER B 1 351 ? 5.91 39.469 23.141 1 94.88 351 SER B N 1
ATOM 8256 C CA . SER B 1 351 ? 6.883 40.562 23.078 1 94.88 351 SER B CA 1
ATOM 8257 C C . SER B 1 351 ? 8.289 40.031 22.812 1 94.88 351 SER B C 1
ATOM 8259 O O . SER B 1 351 ? 8.68 39 23.344 1 94.88 351 SER B O 1
ATOM 8261 N N . LEU B 1 352 ? 9.031 40.75 22.062 1 91.94 352 LEU B N 1
ATOM 8262 C CA . LEU B 1 352 ? 10.398 40.312 21.75 1 91.94 352 LEU B CA 1
ATOM 8263 C C . LEU B 1 352 ? 11.336 40.625 22.906 1 91.94 352 LEU B C 1
ATOM 8265 O O . LEU B 1 352 ? 12.453 40.094 22.953 1 91.94 352 LEU B O 1
ATOM 8269 N N . ASP B 1 353 ? 10.898 41.375 23.859 1 88.75 353 ASP B N 1
ATOM 8270 C CA . ASP B 1 353 ? 11.68 41.688 25.062 1 88.75 353 ASP B CA 1
ATOM 8271 C C . ASP B 1 353 ? 11.266 40.781 26.219 1 88.75 353 ASP B C 1
ATOM 8273 O O . ASP B 1 353 ? 11.781 40.938 27.344 1 88.75 353 ASP B O 1
ATOM 8277 N N . GLY B 1 354 ? 10.375 39.969 25.922 1 90.12 354 GLY B N 1
ATOM 8278 C CA . GLY B 1 354 ? 9.875 39.094 26.969 1 90.12 354 GLY B CA 1
ATOM 8279 C C . GLY B 1 354 ? 8.461 39.406 27.391 1 90.12 354 GLY B C 1
ATOM 8280 O O . GLY B 1 354 ? 8.078 40.594 27.453 1 90.12 354 GLY B O 1
ATOM 8281 N N . GLY B 1 355 ? 7.715 38.344 27.594 1 91.25 355 GLY B N 1
ATOM 8282 C CA . GLY B 1 355 ? 6.336 38.531 28.031 1 91.25 355 GLY B CA 1
ATOM 8283 C C . GLY B 1 355 ? 5.328 38.25 26.922 1 91.25 355 GLY B C 1
ATOM 8284 O O . GLY B 1 355 ? 5.707 38.031 25.766 1 91.25 355 GLY B O 1
ATOM 8285 N N . TYR B 1 356 ? 4.059 38.312 27.297 1 95.19 356 TYR B N 1
ATOM 8286 C CA . TYR B 1 356 ? 2.986 38.031 26.359 1 95.19 356 TYR B CA 1
ATOM 8287 C C . TYR B 1 356 ? 1.704 38.75 26.75 1 95.19 356 TYR B C 1
ATOM 8289 O O . TYR B 1 356 ? 1.596 39.281 27.859 1 95.19 356 TYR B O 1
ATOM 8297 N N . ARG B 1 357 ? 0.835 38.875 25.812 1 94 357 ARG B N 1
ATOM 8298 C CA . ARG B 1 357 ? -0.529 39.344 26.016 1 94 357 ARG B CA 1
ATOM 8299 C C . ARG B 1 357 ? -1.53 38.5 25.266 1 94 357 ARG B C 1
ATOM 8301 O O . ARG B 1 357 ? -1.386 38.281 24.047 1 94 357 ARG B O 1
ATOM 8308 N N . VAL B 1 358 ? -2.516 37.969 26.016 1 96 358 VAL B N 1
ATOM 8309 C CA . VAL B 1 358 ? -3.6 37.219 25.375 1 96 358 VAL B CA 1
ATOM 8310 C C . VAL B 1 358 ? -4.766 38.156 25.078 1 96 358 VAL B C 1
ATOM 8312 O O . VAL B 1 358 ? -5.195 38.906 25.953 1 96 358 VAL B O 1
ATOM 8315 N N . LEU B 1 359 ? -5.289 38.156 23.891 1 94.94 359 LEU B N 1
ATOM 8316 C CA . LEU B 1 359 ? -6.434 39 23.547 1 94.94 359 LEU B CA 1
ATOM 8317 C C . LEU B 1 359 ? -7.742 38.25 23.797 1 94.94 359 LEU B C 1
ATOM 8319 O O . LEU B 1 359 ? -8.156 37.406 22.984 1 94.94 359 LEU B O 1
ATOM 8323 N N . HIS B 1 360 ? -8.398 38.562 24.875 1 93.62 360 HIS B N 1
ATOM 8324 C CA . HIS B 1 360 ? -9.727 38.031 25.188 1 93.62 360 HIS B CA 1
ATOM 8325 C C . HIS B 1 360 ? -10.82 38.906 24.609 1 93.62 360 HIS B C 1
ATOM 8327 O O . HIS B 1 360 ? -11.391 39.75 25.312 1 93.62 360 HIS B O 1
ATOM 8333 N N . LEU B 1 361 ? -11.203 38.688 23.406 1 91.38 361 LEU B N 1
ATOM 8334 C CA . LEU B 1 361 ? -12.07 39.625 22.672 1 91.38 361 LEU B CA 1
ATOM 8335 C C . LEU B 1 361 ? -13.516 39.125 22.703 1 91.38 361 LEU B C 1
ATOM 8337 O O . LEU B 1 361 ? -14.43 39.875 22.344 1 91.38 361 LEU B O 1
ATOM 8341 N N . ASP B 1 362 ? -13.711 37.906 22.984 1 89.75 362 ASP B N 1
ATOM 8342 C CA . ASP B 1 362 ? -15.023 37.312 23.109 1 89.75 362 ASP B CA 1
ATOM 8343 C C . ASP B 1 362 ? -14.953 36.031 23.953 1 89.75 362 ASP B C 1
ATOM 8345 O O . ASP B 1 362 ? -13.875 35.625 24.406 1 89.75 362 ASP B O 1
ATOM 8349 N N . ASP B 1 363 ? -16.141 35.438 24.172 1 85.62 363 ASP B N 1
ATOM 8350 C CA . ASP B 1 363 ? -16.156 34.312 25.078 1 85.62 363 ASP B CA 1
ATOM 8351 C C . ASP B 1 363 ? -16.5 33.031 24.328 1 85.62 363 ASP B C 1
ATOM 8353 O O . ASP B 1 363 ? -16.516 31.938 24.922 1 85.62 363 ASP B O 1
ATOM 8357 N N . GLU B 1 364 ? -16.656 33.125 23.125 1 92.56 364 GLU B N 1
ATOM 8358 C CA . GLU B 1 364 ? -17.203 31.922 22.5 1 92.56 364 GLU B CA 1
ATOM 8359 C C . GLU B 1 364 ? -16.406 31.547 21.25 1 92.56 364 GLU B C 1
ATOM 8361 O O . GLU B 1 364 ? -16.297 30.375 20.906 1 92.56 364 GLU B O 1
ATOM 8366 N N . PHE B 1 365 ? -15.844 32.469 20.562 1 96.81 365 PHE B N 1
ATOM 8367 C CA . PHE B 1 365 ? -15.234 32.281 19.25 1 96.81 365 PHE B CA 1
ATOM 8368 C C . PHE B 1 365 ? -13.859 31.625 19.391 1 96.81 365 PHE B C 1
ATOM 8370 O O . PHE B 1 365 ? -13.164 31.844 20.391 1 96.81 365 PHE B O 1
ATOM 8377 N N . SER B 1 366 ? -13.523 30.828 18.516 1 98.25 366 SER B N 1
ATOM 8378 C CA . SER B 1 366 ? -12.148 30.422 18.266 1 98.25 366 SER B CA 1
ATOM 8379 C C . SER B 1 366 ? -11.516 31.25 17.156 1 98.25 366 SER B C 1
ATOM 8381 O O . SER B 1 366 ? -12.141 31.469 16.109 1 98.25 366 SER B O 1
ATOM 8383 N N . TRP B 1 367 ? -10.281 31.688 17.328 1 98.12 367 TRP B N 1
ATOM 8384 C CA . TRP B 1 367 ? -9.656 32.688 16.469 1 98.12 367 TRP B CA 1
ATOM 8385 C C . TRP B 1 367 ? -8.461 32.094 15.734 1 98.12 367 TRP B C 1
ATOM 8387 O O . TRP B 1 367 ? -7.742 31.266 16.281 1 98.12 367 TRP B O 1
ATOM 8397 N N . ASN B 1 368 ? -8.227 32.531 14.531 1 97.06 368 ASN B N 1
ATOM 8398 C CA . ASN B 1 368 ? -6.996 32.312 13.773 1 97.06 368 ASN B CA 1
ATOM 8399 C C . ASN B 1 368 ? -6.395 33.625 13.289 1 97.06 368 ASN B C 1
ATOM 8401 O O . ASN B 1 368 ? -7.113 34.531 12.836 1 97.06 368 ASN B O 1
ATOM 8405 N N . VAL B 1 369 ? -5.094 33.781 13.461 1 97.75 369 VAL B N 1
ATOM 8406 C CA . VAL B 1 369 ? -4.391 34.938 12.945 1 97.75 369 VAL B CA 1
ATOM 8407 C C . VAL B 1 369 ? -3.969 34.688 11.5 1 97.75 369 VAL B C 1
ATOM 8409 O O . VAL B 1 369 ? -3.197 33.781 11.219 1 97.75 369 VAL B O 1
ATOM 8412 N N . LEU B 1 370 ? -4.41 35.562 10.594 1 96.69 370 LEU B N 1
ATOM 8413 C CA . LEU B 1 370 ? -4.141 35.344 9.18 1 96.69 370 LEU B CA 1
ATOM 8414 C C . LEU B 1 370 ? -2.975 36.188 8.703 1 96.69 370 LEU B C 1
ATOM 8416 O O . LEU B 1 370 ? -2.148 35.75 7.906 1 96.69 370 LEU B O 1
ATOM 8420 N N . ALA B 1 371 ? -2.992 37.5 9.18 1 95.38 371 ALA B N 1
ATOM 8421 C CA . ALA B 1 371 ? -1.944 38.438 8.75 1 95.38 371 ALA B CA 1
ATOM 8422 C C . ALA B 1 371 ? -1.867 39.625 9.68 1 95.38 371 ALA B C 1
ATOM 8424 O O . ALA B 1 371 ? -2.803 39.906 10.438 1 95.38 371 ALA B O 1
ATOM 8425 N N . THR B 1 372 ? -0.761 40.281 9.641 1 95.31 372 THR B N 1
ATOM 8426 C CA . THR B 1 372 ? -0.559 41.562 10.297 1 95.31 372 THR B CA 1
ATOM 8427 C C . THR B 1 372 ? -0.089 42.625 9.297 1 95.31 372 THR B C 1
ATOM 8429 O O . THR B 1 372 ? 0.394 42.281 8.211 1 95.31 372 THR B O 1
ATOM 8432 N N . ASP B 1 373 ? -0.249 43.875 9.664 1 92 373 ASP B N 1
ATOM 8433 C CA . ASP B 1 373 ? 0.173 44.938 8.75 1 92 373 ASP B CA 1
ATOM 8434 C C . ASP B 1 373 ? 1.546 45.469 9.141 1 92 373 ASP B C 1
ATOM 8436 O O . ASP B 1 373 ? 2.025 46.438 8.547 1 92 373 ASP B O 1
ATOM 8440 N N . GLY B 1 374 ? 2.193 44.875 10.188 1 89.81 374 GLY B N 1
ATOM 8441 C CA . GLY B 1 374 ? 3.48 45.375 10.656 1 89.81 374 GLY B CA 1
ATOM 8442 C C . GLY B 1 374 ? 3.369 46.594 11.531 1 89.81 374 GLY B C 1
ATOM 8443 O O . GLY B 1 374 ? 4.375 47.125 12.031 1 89.81 374 GLY B O 1
ATOM 8444 N N . ASN B 1 375 ? 2.213 47.031 11.75 1 91.5 375 ASN B N 1
ATOM 8445 C CA . ASN B 1 375 ? 1.939 48.188 12.594 1 91.5 375 ASN B CA 1
ATOM 8446 C C . ASN B 1 375 ? 1.019 47.844 13.758 1 91.5 375 ASN B C 1
ATOM 8448 O O . ASN B 1 375 ? 1.433 47.156 14.695 1 91.5 375 ASN B O 1
ATOM 8452 N N . SER B 1 376 ? -0.282 48.156 13.594 1 93.25 376 SER B N 1
ATOM 8453 C CA . SER B 1 376 ? -1.148 47.938 14.742 1 93.25 376 SER B CA 1
ATOM 8454 C C . SER B 1 376 ? -2.361 47.094 14.367 1 93.25 376 SER B C 1
ATOM 8456 O O . SER B 1 376 ? -3.277 46.938 15.172 1 93.25 376 SER B O 1
ATOM 8458 N N . ARG B 1 377 ? -2.396 46.594 13.195 1 94.88 377 ARG B N 1
ATOM 8459 C CA . ARG B 1 377 ? -3.611 45.906 12.773 1 94.88 377 ARG B CA 1
ATOM 8460 C C . ARG B 1 377 ? -3.33 44.438 12.492 1 94.88 377 ARG B C 1
ATOM 8462 O O . ARG B 1 377 ? -2.25 44.062 12.008 1 94.88 377 ARG B O 1
ATOM 8469 N N . LEU B 1 378 ? -4.344 43.625 12.766 1 96 378 LEU B N 1
ATOM 8470 C CA . LEU B 1 378 ? -4.383 42.219 12.445 1 96 378 LEU B CA 1
ATOM 8471 C C . LEU B 1 378 ? -5.641 41.875 11.648 1 96 378 LEU B C 1
ATOM 8473 O O . LEU B 1 378 ? -6.707 42.438 11.898 1 96 378 LEU B O 1
ATOM 8477 N N . VAL B 1 379 ? -5.504 41.031 10.711 1 96.62 379 VAL B N 1
ATOM 8478 C CA . VAL B 1 379 ? -6.648 40.344 10.117 1 96.62 379 VAL B CA 1
ATOM 8479 C C . VAL B 1 379 ? -6.758 38.906 10.688 1 96.62 379 VAL B C 1
ATOM 8481 O O . VAL B 1 379 ? -5.789 38.156 10.672 1 96.62 379 VAL B O 1
ATOM 8484 N N . CYS B 1 380 ? -7.887 38.594 11.242 1 97.69 380 CYS B N 1
ATOM 8485 C CA . CYS B 1 380 ? -8.148 37.281 11.836 1 97.69 380 CYS B CA 1
ATOM 8486 C C . CYS B 1 380 ? -9.414 36.688 11.266 1 97.69 380 CYS B C 1
ATOM 8488 O O . CYS B 1 380 ? -10.227 37.375 10.648 1 97.69 380 CYS B O 1
ATOM 8490 N N . SER B 1 381 ? -9.469 35.406 11.32 1 97.94 381 SER B N 1
ATOM 8491 C CA . SER B 1 381 ? -10.734 34.719 11.172 1 97.94 381 SER B CA 1
ATOM 8492 C C . SER B 1 381 ? -11.227 34.156 12.5 1 97.94 381 SER B C 1
ATOM 8494 O O . SER B 1 381 ? -10.414 33.781 13.359 1 97.94 381 SER B O 1
ATOM 8496 N N . ARG B 1 382 ? -12.484 34.125 12.719 1 98.12 382 ARG B N 1
ATOM 8497 C CA . ARG B 1 382 ? -13.07 33.531 13.906 1 98.12 382 ARG B CA 1
ATOM 8498 C C . ARG B 1 382 ? -14.359 32.781 13.57 1 98.12 382 ARG B C 1
ATOM 8500 O O . ARG B 1 382 ? -15 33.062 12.562 1 98.12 382 ARG B O 1
ATOM 8507 N N . SER B 1 383 ? -14.68 31.766 14.352 1 98.12 383 SER B N 1
ATOM 8508 C CA . SER B 1 383 ? -15.875 30.969 14.102 1 98.12 383 SER B CA 1
ATOM 8509 C C . SER B 1 383 ? -16.375 30.297 15.375 1 98.12 383 SER B C 1
ATOM 8511 O O . SER B 1 383 ? -15.695 30.328 16.406 1 98.12 383 SER B O 1
ATOM 8513 N N . THR B 1 384 ? -17.578 29.859 15.406 1 97.62 384 THR B N 1
ATOM 8514 C CA . THR B 1 384 ? -18.203 28.922 16.344 1 97.62 384 THR B CA 1
ATOM 8515 C C . THR B 1 384 ? -18.891 27.781 15.594 1 97.62 384 THR B C 1
ATOM 8517 O O . THR B 1 384 ? -18.891 27.75 14.359 1 97.62 384 THR B O 1
ATOM 8520 N N . SER B 1 385 ? -19.516 26.875 16.328 1 97.5 385 SER B N 1
ATOM 8521 C CA . SER B 1 385 ? -20.234 25.797 15.664 1 97.5 385 SER B CA 1
ATOM 8522 C C . SER B 1 385 ? -21.422 26.328 14.875 1 97.5 385 SER B C 1
ATOM 8524 O O . SER B 1 385 ? -21.938 25.672 13.977 1 97.5 385 SER B O 1
ATOM 8526 N N . ALA B 1 386 ? -21.891 27.562 15.172 1 97.56 386 ALA B N 1
ATOM 8527 C CA . ALA B 1 386 ? -23.062 28.141 14.531 1 97.56 386 ALA B CA 1
ATOM 8528 C C . ALA B 1 386 ? -22.656 29.172 13.477 1 97.56 386 ALA B C 1
ATOM 8530 O O . ALA B 1 386 ? -23.469 29.562 12.641 1 97.56 386 ALA B O 1
ATOM 8531 N N . ILE B 1 387 ? -21.453 29.641 13.547 1 97.75 387 ILE B N 1
ATOM 8532 C CA . ILE B 1 387 ? -20.953 30.672 12.648 1 97.75 387 ILE B CA 1
ATOM 8533 C C . ILE B 1 387 ? -19.75 30.125 11.867 1 97.75 387 ILE B C 1
ATOM 8535 O O . ILE B 1 387 ? -18.641 30.047 12.391 1 97.75 387 ILE B O 1
ATOM 8539 N N . PRO B 1 388 ? -19.969 29.906 10.609 1 97.75 388 PRO B N 1
ATOM 8540 C CA . PRO B 1 388 ? -18.906 29.25 9.844 1 97.75 388 PRO B CA 1
ATOM 8541 C C . PRO B 1 388 ? -17.609 30.062 9.828 1 97.75 388 PRO B C 1
ATOM 8543 O O . PRO B 1 388 ? -16.531 29.5 10.023 1 97.75 388 PRO B O 1
ATOM 8546 N N . TYR B 1 389 ? -17.688 31.344 9.516 1 97.56 389 TYR B N 1
ATOM 8547 C CA . TYR B 1 389 ? -16.516 32.219 9.688 1 97.56 389 TYR B CA 1
ATOM 8548 C C . TYR B 1 389 ? -16.922 33.688 9.68 1 97.56 389 TYR B C 1
ATOM 8550 O O . TYR B 1 389 ? -17.953 34.031 9.125 1 97.56 389 TYR B O 1
ATOM 8558 N N . GLU B 1 390 ? -16.156 34.469 10.344 1 97.81 390 GLU B N 1
ATOM 8559 C CA . GLU B 1 390 ? -16.078 35.906 10.188 1 97.81 390 GLU B CA 1
ATOM 8560 C C . GLU B 1 390 ? -14.625 36.375 10.016 1 97.81 390 GLU B C 1
ATOM 8562 O O . GLU B 1 390 ? -13.734 35.906 10.742 1 97.81 390 GLU B O 1
ATOM 8567 N N . ILE B 1 391 ? -14.445 37.156 8.977 1 97.44 391 ILE B N 1
ATOM 8568 C CA . ILE B 1 391 ? -13.156 37.844 8.875 1 97.44 391 ILE B CA 1
ATOM 8569 C C . ILE B 1 391 ? -13.203 39.156 9.641 1 97.44 391 ILE B C 1
ATOM 8571 O O . ILE B 1 391 ? -14.102 39.969 9.422 1 97.44 391 ILE B O 1
ATOM 8575 N N . VAL B 1 392 ? -12.195 39.344 10.5 1 96.88 392 VAL B N 1
ATOM 8576 C CA . VAL B 1 392 ? -12.25 40.531 11.359 1 96.88 392 VAL B CA 1
ATOM 8577 C C . VAL B 1 392 ? -10.945 41.312 11.258 1 96.88 392 VAL B C 1
ATOM 8579 O O . VAL B 1 392 ? -9.867 40.719 11.156 1 96.88 392 VAL B O 1
ATOM 8582 N N . LEU B 1 393 ? -11.078 42.562 11.227 1 96 393 LEU B N 1
ATOM 8583 C CA . LEU B 1 393 ? -9.961 43.469 11.383 1 96 393 LEU B CA 1
ATOM 8584 C C . LEU B 1 393 ? -9.82 43.938 12.828 1 96 393 LEU B C 1
ATOM 8586 O O . LEU B 1 393 ? -10.758 44.5 13.398 1 96 393 LEU B O 1
ATOM 8590 N N . VAL B 1 394 ? -8.727 43.594 13.406 1 96.19 394 VAL B N 1
ATOM 8591 C CA . VAL B 1 394 ? -8.43 43.969 14.781 1 96.19 394 VAL B CA 1
ATOM 8592 C C . VAL B 1 394 ? -7.43 45.125 14.781 1 96.19 394 VAL B C 1
ATOM 8594 O O . VAL B 1 394 ? -6.344 45 14.203 1 96.19 394 VAL B O 1
ATOM 8597 N N . GLU B 1 395 ? -7.75 46.156 15.406 1 94.31 395 GLU B N 1
ATOM 8598 C CA . GLU B 1 395 ? -6.832 47.281 15.578 1 94.31 395 GLU B CA 1
ATOM 8599 C C . GLU B 1 395 ? -6.402 47.406 17.031 1 94.31 395 GLU B C 1
ATOM 8601 O O . GLU B 1 395 ? -7.234 47.656 17.922 1 94.31 395 GLU B O 1
ATOM 8606 N N . LEU B 1 396 ? -5.113 47.312 17.156 1 93.94 396 LEU B N 1
ATOM 8607 C CA . LEU B 1 396 ? -4.559 47.438 18.5 1 93.94 396 LEU B CA 1
ATOM 8608 C C . LEU B 1 396 ? -4.391 48.875 18.922 1 93.94 396 LEU B C 1
ATOM 8610 O O . LEU B 1 396 ? -3.879 49.688 18.141 1 93.94 396 LEU B O 1
ATOM 8614 N N . LYS B 1 397 ? -4.965 49.156 20.062 1 86.12 397 LYS B N 1
ATOM 8615 C CA . LYS B 1 397 ? -4.844 50.469 20.672 1 86.12 397 LYS B CA 1
ATOM 8616 C C . LYS B 1 397 ? -4.387 50.375 22.125 1 86.12 397 LYS B C 1
ATOM 8618 O O . LYS B 1 397 ? -4.383 49.281 22.703 1 86.12 397 LYS B O 1
ATOM 8623 N N . GLU B 1 398 ? -3.83 51.5 22.547 1 75.19 398 GLU B N 1
ATOM 8624 C CA . GLU B 1 398 ? -3.385 51.531 23.938 1 75.19 398 GLU B CA 1
ATOM 8625 C C . GLU B 1 398 ? -4.484 51.062 24.891 1 75.19 398 GLU B C 1
ATOM 8627 O O . GLU B 1 398 ? -4.207 50.375 25.891 1 75.19 398 GLU B O 1
ATOM 8632 N N . SER B 1 399 ? -5.641 51.375 24.5 1 78.31 399 SER B N 1
ATOM 8633 C CA . SER B 1 399 ? -6.793 50.906 25.266 1 78.31 399 SER B CA 1
ATOM 8634 C C . SER B 1 399 ? -7.25 49.562 24.781 1 78.31 399 SER B C 1
ATOM 8636 O O . SER B 1 399 ? -6.426 48.656 24.547 1 78.31 399 SER B O 1
ATOM 8638 N N . GLU B 1 400 ? -8.461 49.344 24.703 1 84.12 400 GLU B N 1
ATOM 8639 C CA . GLU B 1 400 ? -9.07 48.094 24.234 1 84.12 400 GLU B CA 1
ATOM 8640 C C . GLU B 1 400 ? -9.016 48 22.703 1 84.12 400 GLU B C 1
ATOM 8642 O O . GLU B 1 400 ? -9.266 49 22 1 84.12 400 GLU B O 1
ATOM 8647 N N . PRO B 1 401 ? -8.523 46.844 22.25 1 92.56 401 PRO B N 1
ATOM 8648 C CA . PRO B 1 401 ? -8.516 46.688 20.797 1 92.56 401 PRO B CA 1
ATOM 8649 C C . PRO B 1 401 ? -9.898 46.844 20.172 1 92.56 401 PRO B C 1
ATOM 8651 O O . PRO B 1 401 ? -10.906 46.531 20.812 1 92.56 401 PRO B O 1
ATOM 8654 N N . SER B 1 402 ? -9.922 47.438 19.016 1 92.62 402 SER B N 1
ATOM 8655 C CA . SER B 1 402 ? -11.156 47.5 18.25 1 92.62 402 SER B CA 1
ATOM 8656 C C . SER B 1 402 ? -11.273 46.312 17.281 1 92.62 402 SER B C 1
ATOM 8658 O O . SER B 1 402 ? -10.289 45.906 16.672 1 92.62 402 SER B O 1
ATOM 8660 N N . VAL B 1 403 ? -12.445 45.719 17.266 1 94.94 403 VAL B N 1
ATOM 8661 C CA . VAL B 1 403 ? -12.711 44.562 16.406 1 94.94 403 VAL B CA 1
ATOM 8662 C C . VAL B 1 403 ? -13.82 44.906 15.414 1 94.94 403 VAL B C 1
ATOM 8664 O O . VAL B 1 403 ? -14.922 45.281 15.82 1 94.94 403 VAL B O 1
ATOM 8667 N N . LYS B 1 404 ? -13.57 44.781 14.125 1 94.56 404 LYS B N 1
ATOM 8668 C CA . LYS B 1 404 ? -14.555 45.031 13.078 1 94.56 404 LYS B CA 1
ATOM 8669 C C . LYS B 1 404 ? -14.695 43.844 12.148 1 94.56 404 LYS B C 1
ATOM 8671 O O . LYS B 1 404 ? -13.703 43.344 11.602 1 94.56 404 LYS B O 1
ATOM 8676 N N . VAL B 1 405 ? -15.93 43.312 11.93 1 95.69 405 VAL B N 1
ATOM 8677 C CA . VAL B 1 405 ? -16.188 42.25 10.961 1 95.69 405 VAL B CA 1
ATOM 8678 C C . VAL B 1 405 ? -16.141 42.844 9.547 1 95.69 405 VAL B C 1
ATOM 8680 O O . VAL B 1 405 ? -16.891 43.75 9.219 1 95.69 405 VAL B O 1
ATOM 8683 N N . ILE B 1 406 ? -15.297 42.25 8.734 1 94.75 406 ILE B N 1
ATOM 8684 C CA . ILE B 1 406 ? -15.141 42.875 7.418 1 94.75 406 ILE B CA 1
ATOM 8685 C C . ILE B 1 406 ? -15.609 41.906 6.336 1 94.75 406 ILE B C 1
ATOM 8687 O O . ILE B 1 406 ? -15.742 42.281 5.168 1 94.75 406 ILE B O 1
ATOM 8691 N N . ASP B 1 407 ? -15.852 40.688 6.621 1 94.25 407 ASP B N 1
ATOM 8692 C CA . ASP B 1 407 ? -16.359 39.719 5.656 1 94.25 407 ASP B CA 1
ATOM 8693 C C . ASP B 1 407 ? -17.094 38.562 6.363 1 94.25 407 ASP B C 1
ATOM 8695 O O . ASP B 1 407 ? -16.688 38.156 7.457 1 94.25 407 ASP B O 1
ATOM 8699 N N . THR B 1 408 ? -18.141 38.094 5.832 1 95.38 408 THR B N 1
ATOM 8700 C CA . THR B 1 408 ? -18.891 36.906 6.254 1 95.38 408 THR B CA 1
ATOM 8701 C C . THR B 1 408 ? -19.328 36.094 5.047 1 95.38 408 THR B C 1
ATOM 8703 O O . THR B 1 408 ? -19.391 36.594 3.928 1 95.38 408 THR B O 1
ATOM 8706 N N . PRO B 1 409 ? -19.562 34.812 5.262 1 94.25 409 PRO B N 1
ATOM 8707 C CA . PRO B 1 409 ? -20.031 34.031 4.113 1 94.25 409 PRO B CA 1
ATOM 8708 C C . PRO B 1 409 ? -21.469 34.375 3.711 1 94.25 409 PRO B C 1
ATOM 8710 O O . PRO B 1 409 ? -22.281 34.719 4.562 1 94.25 409 PRO B O 1
ATOM 8713 N N . THR B 1 410 ? -21.75 34.219 2.379 1 92.69 410 THR B N 1
ATOM 8714 C CA . THR B 1 410 ? -23.125 34.281 1.897 1 92.69 410 THR B CA 1
ATOM 8715 C C . THR B 1 410 ? -23.812 32.906 2.076 1 92.69 410 THR B C 1
ATOM 8717 O O . THR B 1 410 ? -23.391 31.922 1.49 1 92.69 410 THR B O 1
ATOM 8720 N N . LEU B 1 411 ? -24.828 32.938 2.885 1 96.38 411 LEU B N 1
ATOM 8721 C CA . LEU B 1 411 ? -25.516 31.688 3.201 1 96.38 411 LEU B CA 1
ATOM 8722 C C . LEU B 1 411 ? -26.969 31.734 2.732 1 96.38 411 LEU B C 1
ATOM 8724 O O . LEU B 1 411 ? -27.594 32.812 2.752 1 96.38 411 LEU B O 1
ATOM 8728 N N . SER B 1 412 ? -27.516 30.609 2.297 1 96.12 412 SER B N 1
ATOM 8729 C CA . SER B 1 412 ? -28.938 30.531 1.98 1 96.12 412 SER B CA 1
ATOM 8730 C C . SER B 1 412 ? -29.797 30.625 3.24 1 96.12 412 SER B C 1
ATOM 8732 O O . SER B 1 412 ? -29.312 30.359 4.344 1 96.12 412 SER B O 1
ATOM 8734 N N . ASP B 1 413 ? -31.094 30.875 3.062 1 96.38 413 ASP B N 1
ATOM 8735 C CA . ASP B 1 413 ? -32 31.094 4.188 1 96.38 413 ASP B CA 1
ATOM 8736 C C . ASP B 1 413 ? -32.125 29.812 5.027 1 96.38 413 ASP B C 1
ATOM 8738 O O . ASP B 1 413 ? -32.219 29.891 6.258 1 96.38 413 ASP B O 1
ATOM 8742 N N . ASP B 1 414 ? -32.188 28.781 4.398 1 96.12 414 ASP B N 1
ATOM 8743 C CA . ASP B 1 414 ? -32.344 27.516 5.125 1 96.12 414 ASP B CA 1
ATOM 8744 C C . ASP B 1 414 ? -31.109 27.203 5.961 1 96.12 414 ASP B C 1
ATOM 8746 O O . ASP B 1 414 ? -31.219 26.672 7.066 1 96.12 414 ASP B O 1
ATOM 8750 N N . VAL B 1 415 ? -29.906 27.547 5.449 1 97.31 415 VAL B N 1
ATOM 8751 C CA . VAL B 1 415 ? -28.672 27.328 6.191 1 97.31 415 VAL B CA 1
ATOM 8752 C C . VAL B 1 415 ? -28.625 28.281 7.383 1 97.31 415 VAL B C 1
ATOM 8754 O O . VAL B 1 415 ? -28.234 27.891 8.484 1 97.31 415 VAL B O 1
ATOM 8757 N N . VAL B 1 416 ? -29.047 29.484 7.168 1 97.69 416 VAL B N 1
ATOM 8758 C CA . VAL B 1 416 ? -29.062 30.469 8.25 1 97.69 416 VAL B CA 1
ATOM 8759 C C . VAL B 1 416 ? -29.984 29.969 9.367 1 97.69 416 VAL B C 1
ATOM 8761 O O . VAL B 1 416 ? -29.609 29.984 10.539 1 97.69 416 VAL B O 1
ATOM 8764 N N . ALA B 1 417 ? -31.141 29.547 8.953 1 97.06 417 ALA B N 1
ATOM 8765 C CA . ALA B 1 417 ? -32.125 29.062 9.938 1 97.06 417 ALA B CA 1
ATOM 8766 C C . ALA B 1 417 ? -31.562 27.859 10.703 1 97.06 417 ALA B C 1
ATOM 8768 O O . ALA B 1 417 ? -31.75 27.75 11.914 1 97.06 417 ALA B O 1
ATOM 8769 N N . ALA B 1 418 ? -30.984 26.984 9.977 1 97.25 418 ALA B N 1
ATOM 8770 C CA . ALA B 1 418 ? -30.391 25.797 10.594 1 97.25 418 ALA B CA 1
ATOM 8771 C C . ALA B 1 418 ? -29.297 26.188 11.586 1 97.25 418 ALA B C 1
ATOM 8773 O O . ALA B 1 418 ? -29.266 25.688 12.711 1 97.25 418 ALA B O 1
ATOM 8774 N N . LEU B 1 419 ? -28.422 27.109 11.219 1 98.19 419 LEU B N 1
ATOM 8775 C CA . LEU B 1 419 ? -27.281 27.5 12.039 1 98.19 419 LEU B CA 1
ATOM 8776 C C . LEU B 1 419 ? -27.75 28.266 13.266 1 98.19 419 LEU B C 1
ATOM 8778 O O . LEU B 1 419 ? -27.125 28.188 14.336 1 98.19 419 LEU B O 1
ATOM 8782 N N . ASP B 1 420 ? -28.844 28.938 13.164 1 97.44 420 ASP B N 1
ATOM 8783 C CA . ASP B 1 420 ? -29.391 29.703 14.281 1 97.44 420 ASP B CA 1
ATOM 8784 C C . ASP B 1 420 ? -29.844 28.781 15.406 1 97.44 420 ASP B C 1
ATOM 8786 O O . ASP B 1 420 ? -29.984 29.203 16.547 1 97.44 420 ASP B O 1
ATOM 8790 N N . SER B 1 421 ? -30.031 27.594 15.062 1 97.88 421 SER B N 1
ATOM 8791 C CA . SER B 1 421 ? -30.547 26.641 16.047 1 97.88 421 SER B CA 1
ATOM 8792 C C . SER B 1 421 ? -29.406 25.969 16.797 1 97.88 421 SER B C 1
ATOM 8794 O O . SER B 1 421 ? -29.641 25.172 17.719 1 97.88 421 SER B O 1
ATOM 8796 N N . ILE B 1 422 ? -28.203 26.219 16.484 1 98.19 422 ILE B N 1
ATOM 8797 C CA . ILE B 1 422 ? -27.047 25.5 17.031 1 98.19 422 ILE B CA 1
ATOM 8798 C C . ILE B 1 422 ? -26.562 26.219 18.297 1 98.19 422 ILE B C 1
ATOM 8800 O O . ILE B 1 422 ? -26.391 27.438 18.297 1 98.19 422 ILE B O 1
ATOM 8804 N N . LYS B 1 423 ? -26.297 25.422 19.297 1 95.88 423 LYS B N 1
ATOM 8805 C CA . LYS B 1 423 ? -25.734 25.891 20.547 1 95.88 423 LYS B CA 1
ATOM 8806 C C . LYS B 1 423 ? -24.484 25.094 20.922 1 95.88 423 LYS B C 1
ATOM 8808 O O . LYS B 1 423 ? -24.438 23.875 20.734 1 95.88 423 LYS B O 1
ATOM 8813 N N . THR B 1 424 ? -23.516 25.828 21.469 1 97 424 THR B N 1
ATOM 8814 C CA . THR B 1 424 ? -22.266 25.188 21.891 1 97 424 THR B CA 1
ATOM 8815 C C . THR B 1 424 ? -21.953 25.531 23.344 1 97 424 THR B C 1
ATOM 8817 O O . THR B 1 424 ? -22.156 26.672 23.781 1 97 424 THR B O 1
ATOM 8820 N N . GLN B 1 425 ? -21.562 24.531 24.062 1 96.44 425 GLN B N 1
ATOM 8821 C CA . GLN B 1 425 ? -21.125 24.703 25.453 1 96.44 425 GLN B CA 1
ATOM 8822 C C . GLN B 1 425 ? -19.812 23.969 25.703 1 96.44 425 GLN B C 1
ATOM 8824 O O . GLN B 1 425 ? -19.547 22.922 25.125 1 96.44 425 GLN B O 1
ATOM 8829 N N . VAL B 1 426 ? -19 24.594 26.516 1 98.06 426 VAL B N 1
ATOM 8830 C CA . VAL B 1 426 ? -17.828 23.922 27.047 1 98.06 426 VAL B CA 1
ATOM 8831 C C . VAL B 1 426 ? -18.047 23.531 28.5 1 98.06 426 VAL B C 1
ATOM 8833 O O . VAL B 1 426 ? -18.312 24.391 29.344 1 98.06 426 VAL B O 1
ATOM 8836 N N . ILE B 1 427 ? -17.969 22.234 28.75 1 98.31 427 ILE B N 1
ATOM 8837 C CA . ILE B 1 427 ? -18.312 21.719 30.078 1 98.31 427 ILE B CA 1
ATOM 8838 C C . ILE B 1 427 ? -17.078 21.094 30.719 1 98.31 427 ILE B C 1
ATOM 8840 O O . ILE B 1 427 ? -16.469 20.172 30.156 1 98.31 427 ILE B O 1
ATOM 8844 N N . LYS B 1 428 ? -16.688 21.578 31.891 1 97.75 428 LYS B N 1
ATOM 8845 C CA . LYS B 1 428 ? -15.586 20.984 32.656 1 97.75 428 LYS B CA 1
ATOM 8846 C C . LYS B 1 428 ? -16.016 19.688 33.312 1 97.75 428 LYS B C 1
ATOM 8848 O O . LYS B 1 428 ? -17.141 19.578 33.812 1 97.75 428 LYS B O 1
ATOM 8853 N N . ILE B 1 429 ? -15.188 18.75 33.344 1 98.12 429 ILE B N 1
ATOM 8854 C CA . ILE B 1 429 ? -15.5 17.453 33.938 1 98.12 429 ILE B CA 1
ATOM 8855 C C . ILE B 1 429 ? -15 17.422 35.406 1 98.12 429 ILE B C 1
ATOM 8857 O O . ILE B 1 429 ? -13.797 17.484 35.625 1 98.12 429 ILE B O 1
ATOM 8861 N N . PRO B 1 430 ? -15.836 17.219 36.312 1 96.62 430 PRO B N 1
ATOM 8862 C CA . PRO B 1 430 ? -15.438 17.25 37.719 1 96.62 430 PRO B CA 1
ATOM 8863 C C . PRO B 1 430 ? -14.477 16.141 38.094 1 96.62 430 PRO B C 1
ATOM 8865 O O . PRO B 1 430 ? -14.664 14.992 37.688 1 96.62 430 PRO B O 1
ATOM 8868 N N . GLY B 1 431 ? -13.461 16.5 38.844 1 93.94 431 GLY B N 1
ATOM 8869 C CA . GLY B 1 431 ? -12.539 15.516 39.375 1 93.94 431 GLY B CA 1
ATOM 8870 C C . GLY B 1 431 ? -11.516 15.031 38.375 1 93.94 431 GLY B C 1
ATOM 8871 O O . GLY B 1 431 ? -10.727 14.133 38.656 1 93.94 431 GLY B O 1
ATOM 8872 N N . ARG B 1 432 ? -11.539 15.648 37.25 1 93.25 432 ARG B N 1
ATOM 8873 C CA . ARG B 1 432 ? -10.617 15.188 36.219 1 93.25 432 ARG B CA 1
ATOM 8874 C C . ARG B 1 432 ? -9.93 16.359 35.531 1 93.25 432 ARG B C 1
ATOM 8876 O O . ARG B 1 432 ? -9.773 16.359 34.312 1 93.25 432 ARG B O 1
ATOM 8883 N N . GLY B 1 433 ? -9.719 17.484 36.281 1 83 433 GLY B N 1
ATOM 8884 C CA . GLY B 1 433 ? -8.977 18.578 35.688 1 83 433 GLY B CA 1
ATOM 8885 C C . GLY B 1 433 ? -7.703 18.125 35 1 83 433 GLY B C 1
ATOM 8886 O O . GLY B 1 433 ? -6.957 17.297 35.531 1 83 433 GLY B O 1
ATOM 8887 N N . PRO B 1 434 ? -7.484 18.5 33.688 1 89.88 434 PRO B N 1
ATOM 8888 C CA . PRO B 1 434 ? -8.117 19.641 33 1 89.88 434 PRO B CA 1
ATOM 8889 C C . PRO B 1 434 ? -9.125 19.203 31.953 1 89.88 434 PRO B C 1
ATOM 8891 O O . PRO B 1 434 ? -9.516 20.016 31.094 1 89.88 434 PRO B O 1
ATOM 8894 N N . THR B 1 435 ? -9.719 18.047 32 1 96.44 435 THR B N 1
ATOM 8895 C CA . THR B 1 435 ? -10.609 17.5 31 1 96.44 435 THR B CA 1
ATOM 8896 C C . THR B 1 435 ? -11.875 18.344 30.875 1 96.44 435 THR B C 1
ATOM 8898 O O . THR B 1 435 ? -12.477 18.719 31.891 1 96.44 435 THR B O 1
ATOM 8901 N N . GLU B 1 436 ? -12.266 18.703 29.672 1 97.81 436 GLU B N 1
ATOM 8902 C CA . GLU B 1 436 ? -13.547 19.328 29.359 1 97.81 436 GLU B CA 1
ATOM 8903 C C . GLU B 1 436 ? -14.125 18.781 28.062 1 97.81 436 GLU B C 1
ATOM 8905 O O . GLU B 1 436 ? -13.422 18.109 27.297 1 97.81 436 GLU B O 1
ATOM 8910 N N . THR B 1 437 ? -15.391 18.922 27.844 1 98.69 437 THR B N 1
ATOM 8911 C CA . THR B 1 437 ? -16.031 18.469 26.609 1 98.69 437 THR B CA 1
ATOM 8912 C C . THR B 1 437 ? -16.797 19.594 25.938 1 98.69 437 THR B C 1
ATOM 8914 O O . THR B 1 437 ? -17.422 20.422 26.625 1 98.69 437 THR B O 1
ATOM 8917 N N . VAL B 1 438 ? -16.562 19.766 24.656 1 98.75 438 VAL B N 1
ATOM 8918 C CA . VAL B 1 438 ? -17.406 20.641 23.844 1 98.75 438 VAL B CA 1
ATOM 8919 C C . VAL B 1 438 ? -18.688 19.922 23.469 1 98.75 438 VAL B C 1
ATOM 8921 O O . VAL B 1 438 ? -18.656 18.812 22.906 1 98.75 438 VAL B O 1
ATOM 8924 N N . VAL B 1 439 ? -19.812 20.469 23.797 1 98.69 439 VAL B N 1
ATOM 8925 C CA . VAL B 1 439 ? -21.109 19.891 23.469 1 98.69 439 VAL B CA 1
ATOM 8926 C C . VAL B 1 439 ? -21.828 20.781 22.469 1 98.69 439 VAL B C 1
ATOM 8928 O O . VAL B 1 439 ? -22 21.984 22.719 1 98.69 439 VAL B O 1
ATOM 8931 N N . VAL B 1 440 ? -22.219 20.25 21.359 1 98.69 440 VAL B N 1
ATOM 8932 C CA . VAL B 1 440 ? -22.969 20.953 20.344 1 98.69 440 VAL B CA 1
ATOM 8933 C C . VAL B 1 440 ? -24.359 20.344 20.203 1 98.69 440 VAL B C 1
ATOM 8935 O O . VAL B 1 440 ? -24.5 19.125 20.031 1 98.69 440 VAL B O 1
ATOM 8938 N N . GLN B 1 441 ? -25.391 21.156 20.266 1 98.06 441 GLN B N 1
ATOM 8939 C CA . GLN B 1 441 ? -26.781 20.734 20.25 1 98.06 441 GLN B CA 1
ATOM 8940 C C . GLN B 1 441 ? -27.625 21.656 19.375 1 98.06 441 GLN B C 1
ATOM 8942 O O . GLN B 1 441 ? -27.203 22.766 19.047 1 98.06 441 GLN B O 1
ATOM 8947 N N . SER B 1 442 ? -28.734 21.109 19 1 97.75 442 SER B N 1
ATOM 8948 C CA . SER B 1 442 ? -29.75 21.938 18.359 1 97.75 442 SER B CA 1
ATOM 8949 C C . SER B 1 442 ? -30.844 22.344 19.344 1 97.75 442 SER B C 1
ATOM 8951 O O . SER B 1 442 ? -31.297 21.516 20.141 1 97.75 442 SER B O 1
ATOM 8953 N N . THR B 1 443 ? -31.266 23.562 19.281 1 94.75 443 THR B N 1
ATOM 8954 C CA . THR B 1 443 ? -32.344 24.047 20.141 1 94.75 443 THR B CA 1
ATOM 8955 C C . THR B 1 443 ? -33.688 23.562 19.625 1 94.75 443 THR B C 1
ATOM 8957 O O . THR B 1 443 ? -34.688 23.703 20.312 1 94.75 443 THR B O 1
ATOM 8960 N N . LEU B 1 444 ? -33.625 22.953 18.516 1 91.19 444 LEU B N 1
ATOM 8961 C CA . LEU B 1 444 ? -34.844 22.469 17.906 1 91.19 444 LEU B CA 1
ATOM 8962 C C . LEU B 1 444 ? -35.281 21.141 18.516 1 91.19 444 LEU B C 1
ATOM 8964 O O . LEU B 1 444 ? -36.438 20.719 18.344 1 91.19 444 LEU B O 1
ATOM 8968 N N . ASN B 1 445 ? -34.406 20.531 19.25 1 88.38 445 ASN B N 1
ATOM 8969 C CA . ASN B 1 445 ? -34.75 19.234 19.844 1 88.38 445 ASN B CA 1
ATOM 8970 C C . ASN B 1 445 ? -35.656 19.406 21.062 1 88.38 445 ASN B C 1
ATOM 8972 O O . ASN B 1 445 ? -35.312 20.156 21.984 1 88.38 445 ASN B O 1
ATOM 8976 N N . GLU B 1 446 ? -36.75 18.703 21.047 1 85.31 446 GLU B N 1
ATOM 8977 C CA . GLU B 1 446 ? -37.688 18.781 22.156 1 85.31 446 GLU B CA 1
ATOM 8978 C C . GLU B 1 446 ? -37.344 17.812 23.281 1 85.31 446 GLU B C 1
ATOM 8980 O O . GLU B 1 446 ? -37.656 18.062 24.438 1 85.31 446 GLU B O 1
ATOM 8985 N N . LYS B 1 447 ? -36.781 16.75 22.891 1 91 447 LYS B N 1
ATOM 8986 C CA . LYS B 1 447 ? -36.344 15.719 23.812 1 91 447 LYS B CA 1
ATOM 8987 C C . LYS B 1 447 ? -34.812 15.586 23.797 1 91 447 LYS B C 1
ATOM 8989 O O . LYS B 1 447 ? -34.156 16.188 22.953 1 91 447 LYS B O 1
ATOM 8994 N N . VAL B 1 448 ? -34.438 14.891 24.766 1 96 448 VAL B N 1
ATOM 8995 C CA . VAL B 1 448 ? -33 14.609 24.797 1 96 448 VAL B CA 1
ATOM 8996 C C . VAL B 1 448 ? -32.594 13.812 23.547 1 96 448 VAL B C 1
ATOM 8998 O O . VAL B 1 448 ? -33.062 12.695 23.344 1 96 448 VAL B O 1
ATOM 9001 N N . ALA B 1 449 ? -31.891 14.414 22.75 1 97.38 449 ALA B N 1
ATOM 9002 C CA . ALA B 1 449 ? -31.453 13.781 21.5 1 97.38 449 ALA B CA 1
ATOM 9003 C C . ALA B 1 449 ? -30.406 12.703 21.781 1 97.38 449 ALA B C 1
ATOM 9005 O O . ALA B 1 449 ? -29.672 12.773 22.766 1 97.38 449 ALA B O 1
ATOM 9006 N N . PRO B 1 450 ? -30.406 11.625 20.938 1 97.94 450 PRO B N 1
ATOM 9007 C CA . PRO B 1 450 ? -29.281 10.703 21.047 1 97.94 450 PRO B CA 1
ATOM 9008 C C . PRO B 1 450 ? -27.922 11.406 20.938 1 97.94 450 PRO B C 1
ATOM 9010 O O . PRO B 1 450 ? -27.812 12.438 20.266 1 97.94 450 PRO B O 1
ATOM 9013 N N . CYS B 1 451 ? -26.938 10.852 21.594 1 98.75 451 CYS B N 1
ATOM 9014 C CA . CYS B 1 451 ? -25.641 11.516 21.703 1 98.75 451 CYS B CA 1
ATOM 9015 C C . CYS B 1 451 ? -24.562 10.727 20.969 1 98.75 451 CYS B C 1
ATOM 9017 O O . CYS B 1 451 ? -24.5 9.5 21.094 1 98.75 451 CYS B O 1
ATOM 9019 N N . ILE B 1 452 ? -23.828 11.383 20.188 1 98.88 452 ILE B N 1
ATOM 9020 C CA . ILE B 1 452 ? -22.625 10.805 19.594 1 98.88 452 ILE B CA 1
ATOM 9021 C C . ILE B 1 452 ? -21.391 11.32 20.344 1 98.88 452 ILE B C 1
ATOM 9023 O O . ILE B 1 452 ? -21.125 12.523 20.344 1 98.88 452 ILE B O 1
ATOM 9027 N N . LEU B 1 453 ? -20.672 10.477 21.016 1 98.94 453 LEU B N 1
ATOM 9028 C CA . LEU B 1 453 ? -19.359 10.789 21.562 1 98.94 453 LEU B CA 1
ATOM 9029 C C . LEU B 1 453 ? -18.297 10.75 20.484 1 98.94 453 LEU B C 1
ATOM 9031 O O . LEU B 1 453 ? -18.156 9.742 19.781 1 98.94 453 LEU B O 1
ATOM 9035 N N . VAL B 1 454 ? -17.516 11.867 20.344 1 98.88 454 VAL B N 1
ATOM 9036 C CA . VAL B 1 454 ? -16.516 11.945 19.297 1 98.88 454 VAL B CA 1
ATOM 9037 C C . VAL B 1 454 ? -15.156 12.305 19.891 1 98.88 454 VAL B C 1
ATOM 9039 O O . VAL B 1 454 ? -14.734 13.469 19.828 1 98.88 454 VAL B O 1
ATOM 9042 N N . PRO B 1 455 ? -14.445 11.297 20.438 1 98.69 455 PRO B N 1
ATOM 9043 C CA . PRO B 1 455 ? -13.062 11.594 20.844 1 98.69 455 PRO B CA 1
ATOM 9044 C C . PRO B 1 455 ? -12.188 12.008 19.672 1 98.69 455 PRO B C 1
ATOM 9046 O O . PRO B 1 455 ? -12.297 11.445 18.578 1 98.69 455 PRO B O 1
ATOM 9049 N N . HIS B 1 456 ? -11.391 13.023 19.875 1 98.25 456 HIS B N 1
ATOM 9050 C CA . HIS B 1 456 ? -10.531 13.484 18.797 1 98.25 456 HIS B CA 1
ATOM 9051 C C . HIS B 1 456 ? -9.312 12.586 18.641 1 98.25 456 HIS B C 1
ATOM 9053 O O . HIS B 1 456 ? -9.031 11.75 19.5 1 98.25 456 HIS B O 1
ATOM 9059 N N . GLY B 1 457 ? -8.672 12.742 17.422 1 97.06 457 GLY B N 1
ATOM 9060 C CA . GLY B 1 457 ? -7.414 12.055 17.203 1 97.06 457 GLY B CA 1
ATOM 9061 C C . GLY B 1 457 ? -6.215 12.805 17.75 1 97.06 457 GLY B C 1
ATOM 9062 O O . GLY B 1 457 ? -6.367 13.711 18.578 1 97.06 457 GLY B O 1
ATOM 9063 N N . GLY B 1 458 ? -5.059 12.406 17.344 1 91.69 458 GLY B N 1
ATOM 9064 C CA . GLY B 1 458 ? -3.83 13 17.828 1 91.69 458 GLY B CA 1
ATOM 9065 C C . GLY B 1 458 ? -2.863 11.984 18.406 1 91.69 458 GLY B C 1
ATOM 9066 O O . GLY B 1 458 ? -2.264 11.195 17.672 1 91.69 458 GLY B O 1
ATOM 9067 N N . PRO B 1 459 ? -2.721 11.789 19.703 1 94.94 459 PRO B N 1
ATOM 9068 C CA . PRO B 1 459 ? -3.656 12.164 20.766 1 94.94 459 PRO B CA 1
ATOM 9069 C C . PRO B 1 459 ? -3.514 13.633 21.172 1 94.94 459 PRO B C 1
ATOM 9071 O O . PRO B 1 459 ? -4.359 14.156 21.906 1 94.94 459 PRO B O 1
ATOM 9074 N N . HIS B 1 460 ? -2.492 14.25 20.719 1 97.38 460 HIS B N 1
ATOM 9075 C CA . HIS B 1 460 ? -2.262 15.633 21.141 1 97.38 460 HIS B CA 1
ATOM 9076 C C . HIS B 1 460 ? -2.902 16.625 20.172 1 97.38 460 HIS B C 1
ATOM 9078 O O . HIS B 1 460 ? -2.203 17.391 19.5 1 97.38 460 HIS B O 1
ATOM 9084 N N . ALA B 1 461 ? -4.168 16.594 20.141 1 96.75 461 ALA B N 1
ATOM 9085 C CA . ALA B 1 461 ? -5.031 17.547 19.438 1 96.75 461 ALA B CA 1
ATOM 9086 C C . ALA B 1 461 ? -6.105 18.109 20.359 1 96.75 461 ALA B C 1
ATOM 9088 O O . ALA B 1 461 ? -6.25 17.656 21.5 1 96.75 461 ALA B O 1
ATOM 9089 N N . THR B 1 462 ? -6.73 19.125 19.906 1 97.69 462 THR B N 1
ATOM 9090 C CA . THR B 1 462 ? -7.801 19.734 20.688 1 97.69 462 THR B CA 1
ATOM 9091 C C . THR B 1 462 ? -8.992 20.062 19.812 1 97.69 462 THR B C 1
ATOM 9093 O O . THR B 1 462 ? -8.836 20.625 18.719 1 97.69 462 THR B O 1
ATOM 9096 N N . THR B 1 463 ? -10.148 19.609 20.234 1 98.12 463 THR B N 1
ATOM 9097 C CA . THR B 1 463 ? -11.375 20.094 19.594 1 98.12 463 THR B CA 1
ATOM 9098 C C . THR B 1 463 ? -11.773 21.453 20.156 1 98.12 463 THR B C 1
ATOM 9100 O O . THR B 1 463 ? -11.844 21.641 21.375 1 98.12 463 THR B O 1
ATOM 9103 N N . THR B 1 464 ? -11.984 22.375 19.266 1 98.31 464 THR B N 1
ATOM 9104 C CA . THR B 1 464 ? -12.352 23.719 19.688 1 98.31 464 THR B CA 1
ATOM 9105 C C . THR B 1 464 ? -13.812 24.016 19.344 1 98.31 464 THR B C 1
ATOM 9107 O O . THR B 1 464 ? -14.5 23.172 18.766 1 98.31 464 THR B O 1
ATOM 9110 N N . THR B 1 465 ? -14.25 25.203 19.688 1 98.38 465 THR B N 1
ATOM 9111 C CA . THR B 1 465 ? -15.617 25.641 19.422 1 98.38 465 THR B CA 1
ATOM 9112 C C . THR B 1 465 ? -15.781 26.047 17.969 1 98.38 465 THR B C 1
ATOM 9114 O O . THR B 1 465 ? -16.859 26.453 17.547 1 98.38 465 THR B O 1
ATOM 9117 N N . ALA B 1 466 ? -14.719 25.891 17.172 1 98.25 466 ALA B N 1
ATOM 9118 C CA . ALA B 1 466 ? -14.734 26.344 15.781 1 98.25 466 ALA B CA 1
ATOM 9119 C C . ALA B 1 466 ? -15.727 25.531 14.953 1 98.25 466 ALA B C 1
ATOM 9121 O O . ALA B 1 466 ? -16.094 24.406 15.328 1 98.25 466 ALA B O 1
ATOM 9122 N N . PHE B 1 467 ? -16.109 26.078 13.844 1 98.12 467 PHE B N 1
ATOM 9123 C CA . PHE B 1 467 ? -17.094 25.484 12.945 1 98.12 467 PHE B CA 1
ATOM 9124 C C . PHE B 1 467 ? -16.562 24.203 12.312 1 98.12 467 PHE B C 1
ATOM 9126 O O . PHE B 1 467 ? -15.383 24.141 11.938 1 98.12 467 PHE B O 1
ATOM 9133 N N . SER B 1 468 ? -17.344 23.219 12.289 1 97.75 468 SER B N 1
ATOM 9134 C CA . SER B 1 468 ? -17.141 21.953 11.586 1 97.75 468 SER B CA 1
ATOM 9135 C C . SER B 1 468 ? -18.406 21.5 10.875 1 97.75 468 SER B C 1
ATOM 9137 O O . SER B 1 468 ? -19.422 21.219 11.516 1 97.75 468 SER B O 1
ATOM 9139 N N . ALA B 1 469 ? -18.312 21.375 9.539 1 97.81 469 ALA B N 1
ATOM 9140 C CA . ALA B 1 469 ? -19.484 20.969 8.758 1 97.81 469 ALA B CA 1
ATOM 9141 C C . ALA B 1 469 ? -20 19.609 9.211 1 97.81 469 ALA B C 1
ATOM 9143 O O . ALA B 1 469 ? -21.219 19.375 9.273 1 97.81 469 ALA B O 1
ATOM 9144 N N . GLY B 1 470 ? -19.094 18.719 9.484 1 97.75 470 GLY B N 1
ATOM 9145 C CA . GLY B 1 470 ? -19.484 17.391 9.906 1 97.75 470 GLY B CA 1
ATOM 9146 C C . GLY B 1 470 ? -20.188 17.359 11.242 1 97.75 470 GLY B C 1
ATOM 9147 O O . GLY B 1 470 ? -21.219 16.703 11.398 1 97.75 470 GLY B O 1
ATOM 9148 N N . THR B 1 471 ? -19.672 18.047 12.258 1 98.44 471 THR B N 1
ATOM 9149 C CA . THR B 1 471 ? -20.281 18.125 13.586 1 98.44 471 THR B CA 1
ATOM 9150 C C . THR B 1 471 ? -21.641 18.781 13.531 1 98.44 471 THR B C 1
ATOM 9152 O O . THR B 1 471 ? -22.641 18.234 14.016 1 98.44 471 THR B O 1
ATOM 9155 N N . THR B 1 472 ? -21.688 19.953 12.906 1 98.31 472 THR B N 1
ATOM 9156 C CA . THR B 1 472 ? -22.938 20.688 12.797 1 98.31 472 THR B CA 1
ATOM 9157 C C . THR B 1 472 ? -23.969 19.891 11.992 1 98.31 472 THR B C 1
ATOM 9159 O O . THR B 1 472 ? -25.156 19.891 12.32 1 98.31 472 THR B O 1
ATOM 9162 N N . GLY B 1 473 ? -23.484 19.219 10.945 1 98.06 473 GLY B N 1
ATOM 9163 C CA . GLY B 1 473 ? -24.359 18.375 10.156 1 98.06 473 GLY B CA 1
ATOM 9164 C C . GLY B 1 473 ? -25.047 17.281 10.969 1 98.06 473 GLY B C 1
ATOM 9165 O O . GLY B 1 473 ? -26.25 17.062 10.836 1 98.06 473 GLY B O 1
ATOM 9166 N N . MET B 1 474 ? -24.328 16.594 11.812 1 98.31 474 MET B N 1
ATOM 9167 C CA . MET B 1 474 ? -24.891 15.531 12.633 1 98.31 474 MET B CA 1
ATOM 9168 C C . MET B 1 474 ? -25.875 16.094 13.648 1 98.31 474 MET B C 1
ATOM 9170 O O . MET B 1 474 ? -26.891 15.453 13.938 1 98.31 474 MET B O 1
ATOM 9174 N N . VAL B 1 475 ? -25.578 17.234 14.188 1 98.38 475 VAL B N 1
ATOM 9175 C CA . VAL B 1 475 ? -26.484 17.891 15.133 1 98.38 475 VAL B CA 1
ATOM 9176 C C . VAL B 1 475 ? -27.812 18.219 14.445 1 98.38 475 VAL B C 1
ATOM 9178 O O . VAL B 1 475 ? -28.875 18 15.008 1 98.38 475 VAL B O 1
ATOM 9181 N N . LEU B 1 476 ? -27.719 18.656 13.203 1 97.56 476 LEU B N 1
ATOM 9182 C CA . LEU B 1 476 ? -28.922 19.016 12.445 1 97.56 476 LEU B CA 1
ATOM 9183 C C . LEU B 1 476 ? -29.688 17.766 12.008 1 97.56 476 LEU B C 1
ATOM 9185 O O . LEU B 1 476 ? -30.844 17.859 11.617 1 97.56 476 LEU B O 1
ATOM 9189 N N . GLU B 1 477 ? -29.016 16.609 12.07 1 96.62 477 GLU B N 1
ATOM 9190 C CA . GLU B 1 477 ? -29.688 15.336 11.828 1 96.62 477 GLU B CA 1
ATOM 9191 C C . GLU B 1 477 ? -30.391 14.828 13.086 1 96.62 477 GLU B C 1
ATOM 9193 O O . GLU B 1 477 ? -30.984 13.75 13.078 1 96.62 477 GLU B O 1
ATOM 9198 N N . GLY B 1 478 ? -30.25 15.531 14.203 1 96.69 478 GLY B N 1
ATOM 9199 C CA . GLY B 1 478 ? -31.016 15.211 15.398 1 96.69 478 GLY B CA 1
ATOM 9200 C C . GLY B 1 478 ? -30.172 14.617 16.5 1 96.69 478 GLY B C 1
ATOM 9201 O O . GLY B 1 478 ? -30.688 14 17.438 1 96.69 478 GLY B O 1
ATOM 9202 N N . TYR B 1 479 ? -28.906 14.789 16.453 1 98.19 479 TYR B N 1
ATOM 9203 C CA . TYR B 1 479 ? -28.031 14.258 17.484 1 98.19 479 TYR B CA 1
ATOM 9204 C C . TYR B 1 479 ? -27.453 15.383 18.344 1 98.19 479 TYR B C 1
ATOM 9206 O O . TYR B 1 479 ? -27.391 16.531 17.906 1 98.19 479 TYR B O 1
ATOM 9214 N N . THR B 1 480 ? -27.094 15.086 19.547 1 98.5 480 THR B N 1
ATOM 9215 C CA . THR B 1 480 ? -26.125 15.836 20.328 1 98.5 480 THR B CA 1
ATOM 9216 C C . THR B 1 480 ? -24.703 15.289 20.109 1 98.5 480 THR B C 1
ATOM 9218 O O . THR B 1 480 ? -24.516 14.078 20.062 1 98.5 480 THR B O 1
ATOM 9221 N N . VAL B 1 481 ? -23.781 16.188 19.938 1 98.81 481 VAL B N 1
ATOM 9222 C CA . VAL B 1 481 ? -22.422 15.727 19.75 1 98.81 481 VAL B CA 1
ATOM 9223 C C . VAL B 1 481 ? -21.547 16.188 20.922 1 98.81 481 VAL B C 1
ATOM 9225 O O . VAL B 1 481 ? -21.547 17.375 21.25 1 98.81 481 VAL B O 1
ATOM 9228 N N . SER B 1 482 ? -20.922 15.281 21.578 1 98.88 482 SER B N 1
ATOM 9229 C CA . SER B 1 482 ? -19.969 15.555 22.656 1 98.88 482 SER B CA 1
ATOM 9230 C C . SER B 1 482 ? -18.531 15.289 22.188 1 98.88 482 SER B C 1
ATOM 9232 O O . SER B 1 482 ? -18.219 14.195 21.719 1 98.88 482 SER B O 1
ATOM 9234 N N . LEU B 1 483 ? -17.672 16.281 22.344 1 98.88 483 LEU B N 1
ATOM 9235 C CA . LEU B 1 483 ? -16.297 16.234 21.875 1 98.88 483 LEU B CA 1
ATOM 9236 C C . LEU B 1 483 ? -15.32 16.484 23.016 1 98.88 483 LEU B C 1
ATOM 9238 O O . LEU B 1 483 ? -14.891 17.609 23.234 1 98.88 483 LEU B O 1
ATOM 9242 N N . PRO B 1 484 ? -14.906 15.438 23.688 1 98.75 484 PRO B N 1
ATOM 9243 C CA . PRO B 1 484 ? -14.047 15.609 24.859 1 98.75 484 PRO B CA 1
ATOM 9244 C C . PRO B 1 484 ? -12.617 15.984 24.5 1 98.75 484 PRO B C 1
ATOM 9246 O O . PRO B 1 484 ? -12.055 15.453 23.531 1 98.75 484 PRO B O 1
ATOM 9249 N N . ASN B 1 485 ? -12.102 16.938 25.156 1 98.75 485 ASN B N 1
ATOM 9250 C CA . ASN B 1 485 ? -10.672 17.172 25.25 1 98.75 485 ASN B CA 1
ATOM 9251 C C . ASN B 1 485 ? -10.062 16.516 26.484 1 98.75 485 ASN B C 1
ATOM 9253 O O . ASN B 1 485 ? -10.062 17.109 27.578 1 98.75 485 ASN B O 1
ATOM 9257 N N . TYR B 1 486 ? -9.578 15.352 26.281 1 98.56 486 TYR B N 1
ATOM 9258 C CA . TYR B 1 486 ? -9.055 14.523 27.359 1 98.56 486 TYR B CA 1
ATOM 9259 C C . TYR B 1 486 ? -7.621 14.906 27.703 1 98.56 486 TYR B C 1
ATOM 9261 O O . TYR B 1 486 ? -7.02 15.734 27.016 1 98.56 486 TYR B O 1
ATOM 9269 N N . THR B 1 487 ? -7.141 14.344 28.859 1 97.69 487 THR B N 1
ATOM 9270 C CA . THR B 1 487 ? -5.75 14.578 29.25 1 97.69 487 THR B CA 1
ATOM 9271 C C . THR B 1 487 ? -4.809 14.258 28.094 1 97.69 487 THR B C 1
ATOM 9273 O O . THR B 1 487 ? -4.93 13.203 27.453 1 97.69 487 THR B O 1
ATOM 9276 N N . GLY B 1 488 ? -3.854 15.102 27.875 1 97.12 488 GLY B N 1
ATOM 9277 C CA . GLY B 1 488 ? -2.979 14.977 26.719 1 97.12 488 GLY B CA 1
ATOM 9278 C C . GLY B 1 488 ? -3.273 16 25.625 1 97.12 488 GLY B C 1
ATOM 9279 O O . GLY B 1 488 ? -2.436 16.25 24.766 1 97.12 488 GLY B O 1
ATOM 9280 N N . SER B 1 489 ? -4.488 16.609 25.641 1 98.06 489 SER B N 1
ATOM 9281 C CA . SER B 1 489 ? -4.863 17.625 24.688 1 98.06 489 SER B CA 1
ATOM 9282 C C . SER B 1 489 ? -4.121 18.938 24.953 1 98.06 489 SER B C 1
ATOM 9284 O O . SER B 1 489 ? -3.973 19.344 26.109 1 98.06 489 SER B O 1
ATOM 9286 N N . PRO B 1 490 ? -3.631 19.594 23.953 1 96.88 490 PRO B N 1
ATOM 9287 C CA . PRO B 1 490 ? -3.051 20.938 24.109 1 96.88 490 PRO B CA 1
ATOM 9288 C C . PRO B 1 490 ? -4.051 21.953 24.641 1 96.88 490 PRO B C 1
ATOM 9290 O O . PRO B 1 490 ? -5.262 21.781 24.484 1 96.88 490 PRO B O 1
ATOM 9293 N N . GLY B 1 491 ? -3.5 23 25.219 1 97.56 491 GLY B N 1
ATOM 9294 C CA . GLY B 1 491 ? -4.34 24.094 25.688 1 97.56 491 GLY B CA 1
ATOM 9295 C C . GLY B 1 491 ? -4.562 24.094 27.188 1 97.56 491 GLY B C 1
ATOM 9296 O O . GLY B 1 491 ? -5.336 24.906 27.703 1 97.56 491 GLY B O 1
ATOM 9297 N N . PHE B 1 492 ? -3.789 23.234 27.891 1 97.81 492 PHE B N 1
ATOM 9298 C CA . PHE B 1 492 ? -4.035 23.109 29.312 1 97.81 492 PHE B CA 1
ATOM 9299 C C . PHE B 1 492 ? -2.723 23.047 30.094 1 97.81 492 PHE B C 1
ATOM 9301 O O . PHE B 1 492 ? -2.695 22.625 31.25 1 97.81 492 PHE B O 1
ATOM 9308 N N . GLY B 1 493 ? -1.603 23.391 29.469 1 97.38 493 GLY B N 1
ATOM 9309 C CA . GLY B 1 493 ? -0.281 23.328 30.062 1 97.38 493 GLY B CA 1
ATOM 9310 C C . GLY B 1 493 ? 0.518 22.109 29.609 1 97.38 493 GLY B C 1
ATOM 9311 O O . GLY B 1 493 ? -0.055 21.109 29.188 1 97.38 493 GLY B O 1
ATOM 9312 N N . ASP B 1 494 ? 1.841 22.234 29.734 1 97.19 494 ASP B N 1
ATOM 9313 C CA . ASP B 1 494 ? 2.73 21.188 29.234 1 97.19 494 ASP B CA 1
ATOM 9314 C C . ASP B 1 494 ? 2.609 19.906 30.062 1 97.19 494 ASP B C 1
ATOM 9316 O O . ASP B 1 494 ? 2.695 18.797 29.516 1 97.19 494 ASP B O 1
ATOM 9320 N N . VAL B 1 495 ? 2.445 20.031 31.328 1 97.12 495 VAL B N 1
ATOM 9321 C CA . VAL B 1 495 ? 2.314 18.875 32.219 1 97.12 495 VAL B CA 1
ATOM 9322 C C . VAL B 1 495 ? 1.086 18.062 31.812 1 97.12 495 VAL B C 1
ATOM 9324 O O . VAL B 1 495 ? 1.151 16.828 31.719 1 97.12 495 VAL B O 1
ATOM 9327 N N . ALA B 1 496 ? -0.013 18.719 31.594 1 96.25 496 ALA B N 1
ATOM 9328 C CA . ALA B 1 496 ? -1.233 18.031 31.172 1 96.25 496 ALA B CA 1
ATOM 9329 C C . ALA B 1 496 ? -1.051 17.344 29.828 1 96.25 496 ALA B C 1
ATOM 9331 O O . ALA B 1 496 ? -1.53 16.234 29.609 1 96.25 496 ALA B O 1
ATOM 9332 N N . ALA B 1 497 ? -0.423 18.047 28.938 1 95.19 497 ALA B N 1
ATOM 9333 C CA . ALA B 1 497 ? -0.191 17.484 27.609 1 95.19 497 ALA B CA 1
ATOM 9334 C C . ALA B 1 497 ? 0.668 16.234 27.672 1 95.19 497 ALA B C 1
ATOM 9336 O O . ALA B 1 497 ? 0.413 15.258 26.969 1 95.19 497 ALA B O 1
ATOM 9337 N N . ARG B 1 498 ? 1.636 16.156 28.516 1 96.06 498 ARG B N 1
ATOM 9338 C CA . ARG B 1 498 ? 2.598 15.062 28.594 1 96.06 498 ARG B CA 1
ATOM 9339 C C . ARG B 1 498 ? 2.094 13.945 29.5 1 96.06 498 ARG B C 1
ATOM 9341 O O . ARG B 1 498 ? 2.613 12.828 29.469 1 96.06 498 ARG B O 1
ATOM 9348 N N . ALA B 1 499 ? 1.079 14.234 30.234 1 97.06 499 ALA B N 1
ATOM 9349 C CA . ALA B 1 499 ? 0.573 13.281 31.219 1 97.06 499 ALA B CA 1
ATOM 9350 C C . ALA B 1 499 ? 0.032 12.023 30.547 1 97.06 499 ALA B C 1
ATOM 9352 O O . ALA B 1 499 ? -0.043 10.961 31.156 1 97.06 499 ALA B O 1
ATOM 9353 N N . LEU B 1 500 ? -0.282 12.109 29.312 1 97.56 500 LEU B N 1
ATOM 9354 C CA . LEU B 1 500 ? -0.875 10.984 28.594 1 97.56 500 LEU B CA 1
ATOM 9355 C C . LEU B 1 500 ? 0.196 9.977 28.188 1 97.56 500 LEU B C 1
ATOM 9357 O O . LEU B 1 500 ? -0.103 8.805 27.953 1 97.56 500 LEU B O 1
ATOM 9361 N N . LEU B 1 501 ? 1.438 10.391 28.047 1 97.5 501 LEU B N 1
ATOM 9362 C CA . LEU B 1 501 ? 2.508 9.508 27.609 1 97.5 501 LEU B CA 1
ATOM 9363 C C . LEU B 1 501 ? 2.625 8.297 28.531 1 97.5 501 LEU B C 1
ATOM 9365 O O . LEU B 1 501 ? 2.766 8.445 29.734 1 97.5 501 LEU B O 1
ATOM 9369 N N . GLY B 1 502 ? 2.469 7.129 27.938 1 97.5 502 GLY B N 1
ATOM 9370 C CA . GLY B 1 502 ? 2.533 5.891 28.688 1 97.5 502 GLY B CA 1
ATOM 9371 C C . GLY B 1 502 ? 1.194 5.473 29.266 1 97.5 502 GLY B C 1
ATOM 9372 O O . GLY B 1 502 ? 1.083 4.414 29.891 1 97.5 502 GLY B O 1
ATOM 9373 N N . GLN B 1 503 ? 0.181 6.324 28.969 1 97.56 503 GLN B N 1
ATOM 9374 C CA . GLN B 1 503 ? -1.116 6.043 29.578 1 97.56 503 GLN B CA 1
ATOM 9375 C C . GLN B 1 503 ? -2.207 5.938 28.516 1 97.56 503 GLN B C 1
ATOM 9377 O O . GLN B 1 503 ? -3.396 5.91 28.844 1 97.56 503 GLN B O 1
ATOM 9382 N N . CYS B 1 504 ? -1.824 5.906 27.297 1 97.75 504 CYS B N 1
ATOM 9383 C CA . CYS B 1 504 ? -2.793 5.762 26.219 1 97.75 504 CYS B CA 1
ATOM 9384 C C . CYS B 1 504 ? -3.615 4.488 26.391 1 97.75 504 CYS B C 1
ATOM 9386 O O . CYS B 1 504 ? -3.072 3.434 26.719 1 97.75 504 CYS B O 1
ATOM 9388 N N . GLY B 1 505 ? -4.918 4.602 26.156 1 97.81 505 GLY B N 1
ATOM 9389 C CA . GLY B 1 505 ? -5.809 3.459 26.266 1 97.81 505 GLY B CA 1
ATOM 9390 C C . GLY B 1 505 ? -6.387 3.283 27.656 1 97.81 505 GLY B C 1
ATOM 9391 O O . GLY B 1 505 ? -7.246 2.428 27.875 1 97.81 505 GLY B O 1
ATOM 9392 N N . ARG B 1 506 ? -5.918 4.078 28.562 1 97.56 506 ARG B N 1
ATOM 9393 C CA . ARG B 1 506 ? -6.422 4.031 29.938 1 97.56 506 ARG B CA 1
ATOM 9394 C C . ARG B 1 506 ? -6.918 5.402 30.391 1 97.56 506 ARG B C 1
ATOM 9396 O O . ARG B 1 506 ? -8.125 5.641 30.438 1 97.56 506 ARG B O 1
ATOM 9403 N N . LEU B 1 507 ? -5.938 6.355 30.5 1 97.75 507 LEU B N 1
ATOM 9404 C CA . LEU B 1 507 ? -6.273 7.691 30.984 1 97.75 507 LEU B CA 1
ATOM 9405 C C . LEU B 1 507 ? -7.234 8.391 30.031 1 97.75 507 LEU B C 1
ATOM 9407 O O . LEU B 1 507 ? -8.227 8.977 30.469 1 97.75 507 LEU B O 1
ATOM 9411 N N . ASP B 1 508 ? -6.902 8.383 28.812 1 98.31 508 ASP B N 1
ATOM 9412 C CA . ASP B 1 508 ? -7.742 9.023 27.812 1 98.31 508 ASP B CA 1
ATOM 9413 C C . ASP B 1 508 ? -9.094 8.32 27.688 1 98.31 508 ASP B C 1
ATOM 9415 O O . ASP B 1 508 ? -10.125 8.977 27.516 1 98.31 508 ASP B O 1
ATOM 9419 N N . VAL B 1 509 ? -9.172 7.004 27.844 1 98.69 509 VAL B N 1
ATOM 9420 C CA . VAL B 1 509 ? -10.43 6.27 27.828 1 98.69 509 VAL B CA 1
ATOM 9421 C C . VAL B 1 509 ? -11.273 6.676 29.047 1 98.69 509 VAL B C 1
ATOM 9423 O O . VAL B 1 509 ? -12.461 6.973 28.906 1 98.69 509 VAL B O 1
ATOM 9426 N N . ASP B 1 510 ? -10.648 6.719 30.188 1 98.38 510 ASP B N 1
ATOM 9427 C CA . ASP B 1 510 ? -11.344 7.117 31.422 1 98.38 510 ASP B CA 1
ATOM 9428 C C . ASP B 1 510 ? -11.891 8.539 31.297 1 98.38 510 ASP B C 1
ATOM 9430 O O . ASP B 1 510 ? -13.016 8.805 31.734 1 98.38 510 ASP B O 1
ATOM 9434 N N . ASP B 1 511 ? -11.094 9.406 30.75 1 98.69 511 ASP B N 1
ATOM 9435 C CA . ASP B 1 511 ? -11.523 10.789 30.578 1 98.69 511 ASP B CA 1
ATOM 9436 C C . ASP B 1 511 ? -12.734 10.875 29.641 1 98.69 511 ASP B C 1
ATOM 9438 O O . ASP B 1 511 ? -13.656 11.648 29.891 1 98.69 511 ASP B O 1
ATOM 9442 N N . CYS B 1 512 ? -12.734 10.141 28.547 1 98.75 512 CYS B N 1
ATOM 9443 C CA . CYS B 1 512 ? -13.852 10.133 27.609 1 98.75 512 CYS B CA 1
ATOM 9444 C C . CYS B 1 512 ? -15.117 9.594 28.266 1 98.75 512 CYS B C 1
ATOM 9446 O O . CYS B 1 512 ? -16.188 10.18 28.125 1 98.75 512 CYS B O 1
ATOM 9448 N N . MET B 1 513 ? -14.977 8.523 29.016 1 98.5 513 MET B N 1
ATOM 9449 C CA . MET B 1 513 ? -16.125 7.934 29.688 1 98.5 513 MET B CA 1
ATOM 9450 C C . MET B 1 513 ? -16.672 8.867 30.766 1 98.5 513 MET B C 1
ATOM 9452 O O . MET B 1 513 ? -17.875 9 30.938 1 98.5 513 MET B O 1
ATOM 9456 N N . ALA B 1 514 ? -15.742 9.469 31.484 1 98.56 514 ALA B N 1
ATOM 9457 C CA . ALA B 1 514 ? -16.156 10.422 32.5 1 98.56 514 ALA B CA 1
ATOM 9458 C C . ALA B 1 514 ? -16.922 11.594 31.891 1 98.56 514 ALA B C 1
ATOM 9460 O O . ALA B 1 514 ? -17.875 12.102 32.469 1 98.56 514 ALA B O 1
ATOM 9461 N N . SER B 1 515 ? -16.469 12.055 30.781 1 98.69 515 SER B N 1
ATOM 9462 C CA . SER B 1 515 ? -17.141 13.133 30.062 1 98.69 515 SER B CA 1
ATOM 9463 C C . SER B 1 515 ? -18.562 12.734 29.688 1 98.69 515 SER B C 1
ATOM 9465 O O . SER B 1 515 ? -19.5 13.508 29.875 1 98.69 515 SER B O 1
ATOM 9467 N N . LEU B 1 516 ? -18.703 11.547 29.172 1 98.62 516 LEU B N 1
ATOM 9468 C CA . LEU B 1 516 ? -20.016 11.047 28.766 1 98.62 516 LEU B CA 1
ATOM 9469 C C . LEU B 1 516 ? -20.938 10.906 29.984 1 98.62 516 LEU B C 1
ATOM 9471 O O . LEU B 1 516 ? -22.078 11.344 29.953 1 98.62 516 LEU B O 1
ATOM 9475 N N . GLU B 1 517 ? -20.453 10.328 31.047 1 98.25 517 GLU B N 1
ATOM 9476 C CA . GLU B 1 517 ? -21.25 10.125 32.25 1 98.25 517 GLU B CA 1
ATOM 9477 C C . GLU B 1 517 ? -21.703 11.453 32.844 1 98.25 517 GLU B C 1
ATOM 9479 O O . GLU B 1 517 ? -22.828 11.562 33.344 1 98.25 517 GLU B O 1
ATOM 9484 N N . HIS B 1 518 ? -20.859 12.391 32.781 1 98.56 518 HIS B N 1
ATOM 9485 C CA . HIS B 1 518 ? -21.188 13.688 33.375 1 98.56 518 HIS B CA 1
ATOM 9486 C C . HIS B 1 518 ? -22.328 14.352 32.594 1 98.56 518 HIS B C 1
ATOM 9488 O O . HIS B 1 518 ? -23.234 14.922 33.188 1 98.56 518 HIS B O 1
ATOM 9494 N N . ILE B 1 519 ? -22.25 14.328 31.25 1 98.19 519 ILE B N 1
ATOM 9495 C CA . ILE B 1 519 ? -23.297 14.992 30.484 1 98.19 519 ILE B CA 1
ATOM 9496 C C . ILE B 1 519 ? -24.609 14.227 30.625 1 98.19 519 ILE B C 1
ATOM 9498 O O . ILE B 1 519 ? -25.688 14.812 30.516 1 98.19 519 ILE B O 1
ATOM 9502 N N . ILE B 1 520 ? -24.547 12.922 30.844 1 98.44 520 ILE B N 1
ATOM 9503 C CA . ILE B 1 520 ? -25.75 12.148 31.156 1 98.44 520 ILE B CA 1
ATOM 9504 C C . ILE B 1 520 ? -26.344 12.633 32.469 1 98.44 520 ILE B C 1
ATOM 9506 O O . ILE B 1 520 ? -27.547 12.875 32.562 1 98.44 520 ILE B O 1
ATOM 9510 N N . LYS B 1 521 ? -25.531 12.805 33.438 1 98.19 521 LYS B N 1
ATOM 9511 C CA . LYS B 1 521 ? -25.953 13.289 34.75 1 98.19 521 LYS B CA 1
ATOM 9512 C C . LYS B 1 521 ? -26.609 14.664 34.656 1 98.19 521 LYS B C 1
ATOM 9514 O O . LYS B 1 521 ? -27.562 14.969 35.375 1 98.19 521 LYS B O 1
ATOM 9519 N N . LEU B 1 522 ? -26.141 15.461 33.75 1 97.88 522 LEU B N 1
ATOM 9520 C CA . LEU B 1 522 ? -26.656 16.812 33.562 1 97.88 522 LEU B CA 1
ATOM 9521 C C . LEU B 1 522 ? -27.953 16.781 32.75 1 97.88 522 LEU B C 1
ATOM 9523 O O . LEU B 1 522 ? -28.594 17.828 32.594 1 97.88 522 LEU B O 1
ATOM 9527 N N . GLY B 1 523 ? -28.297 15.648 32.188 1 97.31 523 GLY B N 1
ATOM 9528 C CA . GLY B 1 523 ? -29.516 15.516 31.422 1 97.31 523 GLY B CA 1
ATOM 9529 C C . GLY B 1 523 ? -29.359 15.922 29.969 1 97.31 523 GLY B C 1
ATOM 9530 O O . GLY B 1 523 ? -30.344 16.094 29.266 1 97.31 523 GLY B O 1
ATOM 9531 N N . ILE B 1 524 ? -28.141 16.031 29.531 1 97.81 524 ILE B N 1
ATOM 9532 C CA . ILE B 1 524 ? -27.844 16.422 28.156 1 97.81 524 ILE B CA 1
ATOM 9533 C C . ILE B 1 524 ? -27.906 15.211 27.25 1 97.81 524 ILE B C 1
ATOM 9535 O O . ILE B 1 524 ? -28.281 15.328 26.078 1 97.81 524 ILE B O 1
ATOM 9539 N N . ALA B 1 525 ? -27.578 14.078 27.797 1 98 525 ALA B N 1
ATOM 9540 C CA . ALA B 1 525 ? -27.672 12.781 27.125 1 98 525 ALA B CA 1
ATOM 9541 C C . ALA B 1 525 ? -28.359 11.75 28.016 1 98 525 ALA B C 1
ATOM 9543 O O . ALA B 1 525 ? -28.594 12 29.203 1 98 525 ALA B O 1
ATOM 9544 N N . GLU B 1 526 ? -28.672 10.602 27.375 1 97.69 526 GLU B N 1
ATOM 9545 C CA . GLU B 1 526 ? -29.359 9.531 28.094 1 97.69 526 GLU B CA 1
ATOM 9546 C C . GLU B 1 526 ? -28.766 8.172 27.734 1 97.69 526 GLU B C 1
ATOM 9548 O O . GLU B 1 526 ? -28.406 7.926 26.578 1 97.69 526 GLU B O 1
ATOM 9553 N N . ASP B 1 527 ? -28.75 7.355 28.766 1 96.75 527 ASP B N 1
ATOM 9554 C CA . ASP B 1 527 ? -28.297 5.984 28.562 1 96.75 527 ASP B CA 1
ATOM 9555 C C . ASP B 1 527 ? -29.391 5.125 27.938 1 96.75 527 ASP B C 1
ATOM 9557 O O . ASP B 1 527 ? -30.578 5.402 28.094 1 96.75 527 ASP B O 1
ATOM 9561 N N . GLY B 1 528 ? -28.906 4.043 27.125 1 94 528 GLY B N 1
ATOM 9562 C CA . GLY B 1 528 ? -29.859 3.074 26.609 1 94 528 GLY B CA 1
ATOM 9563 C C . GLY B 1 528 ? -29.734 2.857 25.109 1 94 528 GLY B C 1
ATOM 9564 O O . GLY B 1 528 ? -29 3.566 24.438 1 94 528 GLY B O 1
ATOM 9565 N N . PRO B 1 529 ? -30.5 1.852 24.656 1 94.12 529 PRO B N 1
ATOM 9566 C CA . PRO B 1 529 ? -30.484 1.551 23.219 1 94.12 529 PRO B CA 1
ATOM 9567 C C . PRO B 1 529 ? -30.938 2.73 22.359 1 94.12 529 PRO B C 1
ATOM 9569 O O . PRO B 1 529 ? -31.922 3.393 22.688 1 94.12 529 PRO B O 1
ATOM 9572 N N . GLY B 1 530 ? -30.141 2.99 21.375 1 96.38 530 GLY B N 1
ATOM 9573 C CA . GLY B 1 530 ? -30.484 4.047 20.422 1 96.38 530 GLY B CA 1
ATOM 9574 C C . GLY B 1 530 ? -30.141 5.434 20.938 1 96.38 530 GLY B C 1
ATOM 9575 O O . GLY B 1 530 ? -30.422 6.434 20.281 1 96.38 530 GLY B O 1
ATOM 9576 N N . LYS B 1 531 ? -29.5 5.48 22.047 1 97.81 531 LYS B N 1
ATOM 9577 C CA . LYS B 1 531 ? -29.328 6.777 22.688 1 97.81 531 LYS B CA 1
ATOM 9578 C C . LYS B 1 531 ? -27.875 7.234 22.641 1 97.81 531 LYS B C 1
ATOM 9580 O O . LYS B 1 531 ? -27.594 8.438 22.641 1 97.81 531 LYS B O 1
ATOM 9585 N N . LEU B 1 532 ? -26.938 6.277 22.625 1 98.75 532 LEU B N 1
ATOM 9586 C CA . LEU B 1 532 ? -25.516 6.621 22.672 1 98.75 532 LEU B CA 1
ATOM 9587 C C . LEU B 1 532 ? -24.766 5.98 21.5 1 98.75 532 LEU B C 1
ATOM 9589 O O . LEU B 1 532 ? -24.953 4.789 21.219 1 98.75 532 LEU B O 1
ATOM 9593 N N . PHE B 1 533 ? -24.016 6.734 20.828 1 98.88 533 PHE B N 1
ATOM 9594 C CA . PHE B 1 533 ? -23.156 6.332 19.719 1 98.88 533 PHE B CA 1
ATOM 9595 C C . PHE B 1 533 ? -21.734 6.844 19.922 1 98.88 533 PHE B C 1
ATOM 9597 O O . PHE B 1 533 ? -21.5 7.742 20.734 1 98.88 533 PHE B O 1
ATOM 9604 N N . VAL B 1 534 ? -20.766 6.25 19.281 1 98.88 534 VAL B N 1
ATOM 9605 C CA . VAL B 1 534 ? -19.375 6.703 19.391 1 98.88 534 VAL B CA 1
ATOM 9606 C C . VAL B 1 534 ? -18.719 6.66 18.016 1 98.88 534 VAL B C 1
ATOM 9608 O O . VAL B 1 534 ? -18.969 5.742 17.234 1 98.88 534 VAL B O 1
ATOM 9611 N N . GLN B 1 535 ? -18.016 7.691 17.703 1 98.69 535 GLN B N 1
ATOM 9612 C CA . GLN B 1 535 ? -17.297 7.801 16.438 1 98.69 535 GLN B CA 1
ATOM 9613 C C . GLN B 1 535 ? -15.961 8.508 16.641 1 98.69 535 GLN B C 1
ATOM 9615 O O . GLN B 1 535 ? -15.859 9.453 17.406 1 98.69 535 GLN B O 1
ATOM 9620 N N . GLY B 1 536 ? -14.922 8.016 15.961 1 98.44 536 GLY B N 1
ATOM 9621 C CA . GLY B 1 536 ? -13.617 8.648 16.031 1 98.44 536 GLY B CA 1
ATOM 9622 C C . GLY B 1 536 ? -12.656 8.164 14.961 1 98.44 536 GLY B C 1
ATOM 9623 O O . GLY B 1 536 ? -12.883 7.113 14.352 1 98.44 536 GLY B O 1
ATOM 9624 N N . GLY B 1 537 ? -11.664 8.922 14.656 1 98.25 537 GLY B N 1
ATOM 9625 C CA . GLY B 1 537 ? -10.648 8.57 13.68 1 98.25 537 GLY B CA 1
ATOM 9626 C C . GLY B 1 537 ? -9.234 8.625 14.242 1 98.25 537 GLY B C 1
ATOM 9627 O O . GLY B 1 537 ? -8.977 9.328 15.219 1 98.25 537 GLY B O 1
ATOM 9628 N N . SER B 1 538 ? -8.273 7.902 13.602 1 98.12 538 SER B N 1
ATOM 9629 C CA . SER B 1 538 ? -6.887 7.902 14.055 1 98.12 538 SER B CA 1
ATOM 9630 C C . SER B 1 538 ? -6.781 7.492 15.516 1 98.12 538 SER B C 1
ATOM 9632 O O . SER B 1 538 ? -7.293 6.441 15.914 1 98.12 538 SER B O 1
ATOM 9634 N N . HIS B 1 539 ? -6.281 8.312 16.391 1 98.38 539 HIS B N 1
ATOM 9635 C CA . HIS B 1 539 ? -6.293 8.047 17.828 1 98.38 539 HIS B CA 1
ATOM 9636 C C . HIS B 1 539 ? -7.715 8.078 18.391 1 98.38 539 HIS B C 1
ATOM 9638 O O . HIS B 1 539 ? -8.031 7.363 19.328 1 98.38 539 HIS B O 1
ATOM 9644 N N . GLY B 1 540 ? -8.578 8.93 17.797 1 98.69 540 GLY B N 1
ATOM 9645 C CA . GLY B 1 540 ? -9.984 8.867 18.156 1 98.69 540 GLY B CA 1
ATOM 9646 C C . GLY B 1 540 ? -10.617 7.52 17.844 1 98.69 540 GLY B C 1
ATOM 9647 O O . GLY B 1 540 ? -11.531 7.078 18.547 1 98.69 540 GLY B O 1
ATOM 9648 N N . GLY B 1 541 ? -10.133 6.922 16.703 1 98.75 541 GLY B N 1
ATOM 9649 C CA . GLY B 1 541 ? -10.531 5.555 16.406 1 98.75 541 GLY B CA 1
ATOM 9650 C C . GLY B 1 541 ? -9.992 4.551 17.406 1 98.75 541 GLY B C 1
ATOM 9651 O O . GLY B 1 541 ? -10.688 3.605 17.781 1 98.75 541 GLY B O 1
ATOM 9652 N N . PHE B 1 542 ? -8.758 4.77 17.891 1 98.75 542 PHE B N 1
ATOM 9653 C CA . PHE B 1 542 ? -8.172 4 18.984 1 98.75 542 PHE B CA 1
ATOM 9654 C C . PHE B 1 542 ? -9.047 4.062 20.234 1 98.75 542 PHE B C 1
ATOM 9656 O O . PHE B 1 542 ? -9.359 3.031 20.828 1 98.75 542 PHE B O 1
ATOM 9663 N N . LEU B 1 543 ? -9.523 5.215 20.531 1 98.88 543 LEU B N 1
ATOM 9664 C CA . LEU B 1 543 ? -10.367 5.414 21.703 1 98.88 543 LEU B CA 1
ATOM 9665 C C . LEU B 1 543 ? -11.75 4.801 21.5 1 98.88 543 LEU B C 1
ATOM 9667 O O . LEU B 1 543 ? -12.312 4.191 22.406 1 98.88 543 LEU B O 1
ATOM 9671 N N . THR B 1 544 ? -12.281 4.992 20.297 1 98.88 544 THR B N 1
ATOM 9672 C CA . THR B 1 544 ? -13.562 4.383 19.969 1 98.88 544 THR B CA 1
ATOM 9673 C C . THR B 1 544 ? -13.508 2.869 20.141 1 98.88 544 THR B C 1
ATOM 9675 O O . THR B 1 544 ? -14.391 2.273 20.766 1 98.88 544 THR B O 1
ATOM 9678 N N . ALA B 1 545 ? -12.438 2.281 19.641 1 98.88 545 ALA B N 1
ATOM 9679 C CA . ALA B 1 545 ? -12.258 0.837 19.75 1 98.88 545 ALA B CA 1
ATOM 9680 C C . ALA B 1 545 ? -12.078 0.418 21.219 1 98.88 545 ALA B C 1
ATOM 9682 O O . ALA B 1 545 ? -12.609 -0.611 21.641 1 98.88 545 ALA B O 1
ATOM 9683 N N . HIS B 1 546 ? -11.383 1.168 21.984 1 98.88 546 HIS B N 1
ATOM 9684 C CA . HIS B 1 546 ? -11.25 0.903 23.406 1 98.88 546 HIS B CA 1
ATOM 9685 C C . HIS B 1 546 ? -12.594 1.005 24.125 1 98.88 546 HIS B C 1
ATOM 9687 O O . HIS B 1 546 ? -12.93 0.155 24.953 1 98.88 546 HIS B O 1
ATOM 9693 N N . LEU B 1 547 ? -13.312 2.029 23.797 1 98.88 547 LEU B N 1
ATOM 9694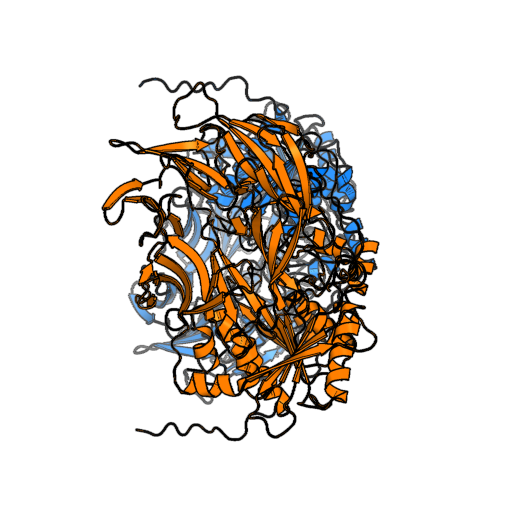 C CA . LEU B 1 547 ? -14.578 2.281 24.484 1 98.88 547 LEU B CA 1
ATOM 9695 C C . LEU B 1 547 ? -15.555 1.134 24.25 1 98.88 547 LEU B C 1
ATOM 9697 O O . LEU B 1 547 ? -16.188 0.649 25.203 1 98.88 547 LEU B O 1
ATOM 9701 N N . ILE B 1 548 ? -15.656 0.632 23.031 1 98.62 548 ILE B N 1
ATOM 9702 C CA . ILE B 1 548 ? -16.625 -0.428 22.781 1 98.62 548 ILE B CA 1
ATOM 9703 C C . ILE B 1 548 ? -16.078 -1.763 23.281 1 98.62 548 ILE B C 1
ATOM 9705 O O . ILE B 1 548 ? -16.828 -2.721 23.469 1 98.62 548 ILE B O 1
ATOM 9709 N N . GLY B 1 549 ? -14.773 -1.865 23.422 1 98.62 549 GLY B N 1
ATOM 9710 C CA . GLY B 1 549 ? -14.172 -3.068 23.969 1 98.62 549 GLY B CA 1
ATOM 9711 C C . GLY B 1 549 ? -14.242 -3.131 25.484 1 98.62 549 GLY B C 1
ATOM 9712 O O . GLY B 1 549 ? -14.602 -4.16 26.062 1 98.62 549 GLY B O 1
ATOM 9713 N N . GLN B 1 550 ? -13.93 -2.053 26.109 1 98.5 550 GLN B N 1
ATOM 9714 C CA . GLN B 1 550 ? -13.883 -1.986 27.562 1 98.5 550 GLN B CA 1
ATOM 9715 C C . GLN B 1 550 ? -15.273 -1.81 28.156 1 98.5 550 GLN B C 1
ATOM 9717 O O . GLN B 1 550 ? -15.523 -2.207 29.297 1 98.5 550 GLN B O 1
ATOM 9722 N N . PHE B 1 551 ? -16.188 -1.232 27.406 1 98.38 551 PHE B N 1
ATOM 9723 C CA . PHE B 1 551 ? -17.562 -1.021 27.797 1 98.38 551 PHE B CA 1
ATOM 9724 C C . PHE B 1 551 ? -18.531 -1.575 26.75 1 98.38 551 PHE B C 1
ATOM 9726 O O . PHE B 1 551 ? -19.266 -0.821 26.125 1 98.38 551 PHE B O 1
ATOM 9733 N N . PRO B 1 552 ? -18.641 -2.865 26.672 1 97.25 552 PRO B N 1
ATOM 9734 C CA . PRO B 1 552 ? -19.266 -3.543 25.531 1 97.25 552 PRO B CA 1
ATOM 9735 C C . PRO B 1 552 ? -20.75 -3.248 25.422 1 97.25 552 PRO B C 1
ATOM 9737 O O . PRO B 1 552 ? -21.328 -3.4 24.344 1 97.25 552 PRO B O 1
ATOM 9740 N N . ASP B 1 553 ? -21.469 -2.756 26.469 1 96.75 553 ASP B N 1
ATOM 9741 C CA . ASP B 1 553 ? -22.922 -2.588 26.422 1 96.75 553 ASP B CA 1
ATOM 9742 C C . ASP B 1 553 ? -23.297 -1.108 26.438 1 96.75 553 ASP B C 1
ATOM 9744 O O . ASP B 1 553 ? -24.469 -0.766 26.547 1 96.75 553 ASP B O 1
ATOM 9748 N N . LYS B 1 554 ? -22.344 -0.267 26.297 1 98 554 LYS B N 1
ATOM 9749 C CA . LYS B 1 554 ? -22.594 1.154 26.516 1 98 554 LYS B CA 1
ATOM 9750 C C . LYS B 1 554 ? -23.156 1.819 25.266 1 98 554 LYS B C 1
ATOM 9752 O O . LYS B 1 554 ? -24.031 2.684 25.344 1 98 554 LYS B O 1
ATOM 9757 N N . PHE B 1 555 ? -22.656 1.417 24.078 1 98.69 555 PHE B N 1
ATOM 9758 C CA . PHE B 1 555 ? -22.953 2.168 22.859 1 98.69 555 PHE B CA 1
ATOM 9759 C C . PHE B 1 555 ? -23.828 1.348 21.922 1 98.69 555 PHE B C 1
ATOM 9761 O O . PHE B 1 555 ? -23.656 0.134 21.797 1 98.69 555 PHE B O 1
ATOM 9768 N N . THR B 1 556 ? -24.703 2.02 21.234 1 98.31 556 THR B N 1
ATOM 9769 C CA . THR B 1 556 ? -25.641 1.401 20.281 1 98.31 556 THR B CA 1
ATOM 9770 C C . THR B 1 556 ? -24.922 1.008 19 1 98.31 556 THR B C 1
ATOM 9772 O O . THR B 1 556 ? -25.219 -0.035 18.406 1 98.31 556 THR B O 1
ATOM 9775 N N . ALA B 1 557 ? -24.016 1.829 18.516 1 98.69 557 ALA B N 1
ATOM 9776 C CA . ALA B 1 557 ? -23.219 1.6 17.312 1 98.69 557 ALA B CA 1
ATOM 9777 C C . ALA B 1 557 ? -21.984 2.48 17.312 1 98.69 557 ALA B C 1
ATOM 9779 O O . ALA B 1 557 ? -21.906 3.479 18.031 1 98.69 557 ALA B O 1
ATOM 9780 N N . ALA B 1 558 ? -21.016 2.053 16.547 1 98.81 558 ALA B N 1
ATOM 9781 C CA . ALA B 1 558 ? -19.75 2.781 16.438 1 98.81 558 ALA B CA 1
ATOM 9782 C C . ALA B 1 558 ? -19.344 2.938 14.969 1 98.81 558 ALA B C 1
ATOM 9784 O O . ALA B 1 558 ? -19.734 2.139 14.117 1 98.81 558 ALA B O 1
ATOM 9785 N N . SER B 1 559 ? -18.641 3.959 14.68 1 98.81 559 SER B N 1
ATOM 9786 C CA . SER B 1 559 ? -17.969 4.191 13.406 1 98.81 559 SER B CA 1
ATOM 9787 C C . SER B 1 559 ? -16.531 4.648 13.609 1 98.81 559 SER B C 1
ATOM 9789 O O . SER B 1 559 ? -16.266 5.527 14.43 1 98.81 559 SER B O 1
ATOM 9791 N N . MET B 1 560 ? -15.57 4.07 12.914 1 98.44 560 MET B N 1
ATOM 9792 C CA . MET B 1 560 ? -14.156 4.402 13.078 1 98.44 560 MET B CA 1
ATOM 9793 C C . MET B 1 560 ? -13.508 4.707 11.734 1 98.44 560 MET B C 1
ATOM 9795 O O . MET B 1 560 ? -13.781 4.031 10.742 1 98.44 560 MET B O 1
ATOM 9799 N N . ARG B 1 561 ? -12.711 5.707 11.727 1 98.38 561 ARG B N 1
ATOM 9800 C CA . ARG B 1 561 ? -11.914 6.07 10.562 1 98.38 561 ARG B CA 1
ATOM 9801 C C . ARG B 1 561 ? -10.43 5.809 10.82 1 98.38 561 ARG B C 1
ATOM 9803 O O . ARG B 1 561 ? -9.844 6.387 11.734 1 98.38 561 ARG B O 1
ATOM 9810 N N . ASN B 1 562 ? -9.75 5.008 10.055 1 98.31 562 ASN B N 1
ATOM 9811 C CA . ASN B 1 562 ? -8.32 4.727 10.125 1 98.31 562 ASN B CA 1
ATOM 9812 C C . ASN B 1 562 ? -7.848 4.605 11.57 1 98.31 562 ASN B C 1
ATOM 9814 O O . ASN B 1 562 ? -6.93 5.312 11.992 1 98.31 562 ASN B O 1
ATOM 9818 N N . PRO B 1 563 ? -8.383 3.637 12.305 1 98.5 563 PRO B N 1
ATOM 9819 C CA . PRO B 1 563 ? -8.07 3.537 13.734 1 98.5 563 PRO B CA 1
ATOM 9820 C C . PRO B 1 563 ? -6.715 2.877 14 1 98.5 563 PRO B C 1
ATOM 9822 O O . PRO B 1 563 ? -6.27 2.035 13.211 1 98.5 563 PRO B O 1
ATOM 9825 N N . VAL B 1 564 ? -6.062 3.291 15.055 1 98.31 564 VAL B N 1
ATOM 9826 C CA . VAL B 1 564 ? -4.98 2.492 15.625 1 98.31 564 VAL B CA 1
ATOM 9827 C C . VAL B 1 564 ? -5.562 1.339 16.438 1 98.31 564 VAL B C 1
ATOM 9829 O O . VAL B 1 564 ? -6.359 1.559 17.359 1 98.31 564 VAL B O 1
ATOM 9832 N N . ILE B 1 565 ? -5.211 0.104 16.125 1 98.25 565 ILE B N 1
ATOM 9833 C CA . ILE B 1 565 ? -5.852 -1.055 16.734 1 98.25 565 ILE B CA 1
ATOM 9834 C C . ILE B 1 565 ? -4.812 -1.873 17.5 1 98.25 565 ILE B C 1
ATOM 9836 O O . ILE B 1 565 ? -5.121 -2.465 18.547 1 98.25 565 ILE B O 1
ATOM 9840 N N . SER B 1 566 ? -3.602 -1.975 16.906 1 97 566 SER B N 1
ATOM 9841 C CA . SER B 1 566 ? -2.506 -2.762 17.469 1 97 566 SER B CA 1
ATOM 9842 C C . SER B 1 566 ? -1.225 -1.938 17.562 1 97 566 SER B C 1
ATOM 9844 O O . SER B 1 566 ? -0.511 -1.778 16.562 1 97 566 SER B O 1
ATOM 9846 N N . GLY B 1 567 ? -0.891 -1.555 18.812 1 95.94 567 GLY B N 1
ATOM 9847 C CA . GLY B 1 567 ? 0.3 -0.744 19.016 1 95.94 567 GLY B CA 1
ATOM 9848 C C . GLY B 1 567 ? 1.586 -1.483 18.688 1 95.94 567 GLY B C 1
ATOM 9849 O O . GLY B 1 567 ? 2.604 -0.863 18.375 1 95.94 567 GLY B O 1
ATOM 9850 N N . GLY B 1 568 ? 1.545 -2.787 18.766 1 94.94 568 GLY B N 1
ATOM 9851 C CA . GLY B 1 568 ? 2.723 -3.594 18.484 1 94.94 568 GLY B CA 1
ATOM 9852 C C . GLY B 1 568 ? 3.035 -3.703 17 1 94.94 568 GLY B C 1
ATOM 9853 O O . GLY B 1 568 ? 4.137 -4.109 16.625 1 94.94 568 GLY B O 1
ATOM 9854 N N . ASP B 1 569 ? 2.113 -3.373 16.188 1 94.38 569 ASP B N 1
ATOM 9855 C CA . ASP B 1 569 ? 2.291 -3.447 14.742 1 94.38 569 ASP B CA 1
ATOM 9856 C C . ASP B 1 569 ? 2.629 -2.076 14.156 1 94.38 569 ASP B C 1
ATOM 9858 O O . ASP B 1 569 ? 1.731 -1.299 13.828 1 94.38 569 ASP B O 1
ATOM 9862 N N . THR B 1 570 ? 3.908 -1.763 13.914 1 94.81 570 THR B N 1
ATOM 9863 C CA . THR B 1 570 ? 4.359 -0.473 13.398 1 94.81 570 THR B CA 1
ATOM 9864 C C . THR B 1 570 ? 4.625 -0.551 11.898 1 94.81 570 THR B C 1
ATOM 9866 O O . THR B 1 570 ? 5.281 0.328 11.336 1 94.81 570 THR B O 1
ATOM 9869 N N . THR B 1 571 ? 4.137 -1.609 11.273 1 92.62 571 THR B N 1
ATOM 9870 C CA . THR B 1 571 ? 4.465 -1.844 9.875 1 92.62 571 THR B CA 1
ATOM 9871 C C . THR B 1 571 ? 3.787 -0.81 8.977 1 92.62 571 THR B C 1
ATOM 9873 O O . THR B 1 571 ? 2.576 -0.594 9.078 1 92.62 571 THR B O 1
ATOM 9876 N N . GLY B 1 572 ? 4.613 -0.149 8.156 1 92.56 572 GLY B N 1
ATOM 9877 C CA . GLY B 1 572 ? 4.066 0.696 7.109 1 92.56 572 GLY B CA 1
ATOM 9878 C C . GLY B 1 572 ? 3.861 2.133 7.547 1 92.56 572 GLY B C 1
ATOM 9879 O O . GLY B 1 572 ? 3.562 3.002 6.727 1 92.56 572 GLY B O 1
ATOM 9880 N N . THR B 1 573 ? 4.043 2.463 8.805 1 96.94 573 THR B N 1
ATOM 9881 C CA . THR B 1 573 ? 3.789 3.814 9.289 1 96.94 573 THR B CA 1
ATOM 9882 C C . THR B 1 573 ? 4.992 4.719 9.031 1 96.94 573 THR B C 1
ATOM 9884 O O . THR B 1 573 ? 6.137 4.266 9.094 1 96.94 573 THR B O 1
ATOM 9887 N N . ASP B 1 574 ? 4.746 5.961 8.789 1 97.25 574 ASP B N 1
ATOM 9888 C CA . ASP B 1 574 ? 5.816 6.941 8.633 1 97.25 574 ASP B CA 1
ATOM 9889 C C . ASP B 1 574 ? 6.211 7.535 9.984 1 97.25 574 ASP B C 1
ATOM 9891 O O . ASP B 1 574 ? 7.121 8.359 10.07 1 97.25 574 ASP B O 1
ATOM 9895 N N . ILE B 1 575 ? 5.512 7.074 11.094 1 97.19 575 ILE B N 1
ATOM 9896 C CA . ILE B 1 575 ? 5.836 7.621 12.406 1 97.19 575 ILE B CA 1
ATOM 9897 C C . ILE B 1 575 ? 6.02 6.48 13.406 1 97.19 575 ILE B C 1
ATOM 9899 O O . ILE B 1 575 ? 5.359 6.445 14.445 1 97.19 575 ILE B O 1
ATOM 9903 N N . PRO B 1 576 ? 6.941 5.641 13.156 1 96.5 576 PRO B N 1
ATOM 9904 C CA . PRO B 1 576 ? 7.133 4.535 14.102 1 96.5 576 PRO B CA 1
ATOM 9905 C C . PRO B 1 576 ? 7.438 5.012 15.516 1 96.5 576 PRO B C 1
ATOM 9907 O O . PRO B 1 576 ? 7.137 4.309 16.484 1 96.5 576 PRO B O 1
ATOM 9910 N N . ASP B 1 577 ? 8.008 6.207 15.68 1 96.25 577 ASP B N 1
ATOM 9911 C CA . ASP B 1 577 ? 8.328 6.777 16.984 1 96.25 577 ASP B CA 1
ATOM 9912 C C . ASP B 1 577 ? 7.066 6.945 17.844 1 96.25 577 ASP B C 1
ATOM 9914 O O . ASP B 1 577 ? 7.109 6.785 19.062 1 96.25 577 ASP B O 1
ATOM 9918 N N . TRP B 1 578 ? 5.984 7.238 17.188 1 96.5 578 TRP B N 1
ATOM 9919 C CA . TRP B 1 578 ? 4.719 7.438 17.891 1 96.5 578 TRP B CA 1
ATOM 9920 C C . TRP B 1 578 ? 4.332 6.195 18.688 1 96.5 578 TRP B C 1
ATOM 9922 O O . TRP B 1 578 ? 3.92 6.293 19.844 1 96.5 578 TRP B O 1
ATOM 9932 N N . TYR B 1 579 ? 4.523 5 18.172 1 96.19 579 TYR B N 1
ATOM 9933 C CA . TYR B 1 579 ? 4.113 3.734 18.766 1 96.19 579 TYR B CA 1
ATOM 9934 C C . TYR B 1 579 ? 5 3.375 19.953 1 96.19 579 TYR B C 1
ATOM 9936 O O . TYR B 1 579 ? 4.656 2.5 20.75 1 96.19 579 TYR B O 1
ATOM 9944 N N . TYR B 1 580 ? 6.113 4.102 20.062 1 96.75 580 TYR B N 1
ATOM 9945 C CA . TYR B 1 580 ? 6.977 3.934 21.234 1 96.75 580 TYR B CA 1
ATOM 9946 C C . TYR B 1 580 ? 6.754 5.055 22.234 1 96.75 580 TYR B C 1
ATOM 9948 O O . TYR B 1 580 ? 6.316 4.809 23.359 1 96.75 580 TYR B O 1
ATOM 9956 N N . LEU B 1 581 ? 6.863 6.223 21.797 1 96.62 581 LEU B N 1
ATOM 9957 C CA . LEU B 1 581 ? 6.887 7.379 22.688 1 96.62 581 LEU B CA 1
ATOM 9958 C C . LEU B 1 581 ? 5.523 7.59 23.344 1 96.62 581 LEU B C 1
ATOM 9960 O O . LEU B 1 581 ? 5.438 7.859 24.547 1 96.62 581 LEU B O 1
ATOM 9964 N N . GLU B 1 582 ? 4.457 7.48 22.625 1 97.06 582 GLU B N 1
ATOM 9965 C CA . GLU B 1 582 ? 3.121 7.695 23.172 1 97.06 582 GLU B CA 1
ATOM 9966 C C . GLU B 1 582 ? 2.775 6.641 24.219 1 97.06 582 GLU B C 1
ATOM 9968 O O . GLU B 1 582 ? 1.968 6.887 25.109 1 97.06 582 GLU B O 1
ATOM 9973 N N . PHE B 1 583 ? 3.42 5.512 24.109 1 97.38 583 PHE B N 1
ATOM 9974 C CA . PHE B 1 583 ? 3.131 4.426 25.031 1 97.38 583 PHE B CA 1
ATOM 9975 C C . PHE B 1 583 ? 4.199 4.344 26.125 1 97.38 583 PHE B C 1
ATOM 9977 O O . PHE B 1 583 ? 4.238 3.383 26.891 1 97.38 583 PHE B O 1
ATOM 9984 N N . GLY B 1 584 ? 5.07 5.305 26.219 1 96.56 584 GLY B N 1
ATOM 9985 C CA . GLY B 1 584 ? 5.977 5.457 27.344 1 96.56 584 GLY B CA 1
ATOM 9986 C C . GLY B 1 584 ? 7.316 4.773 27.125 1 96.56 584 GLY B C 1
ATOM 9987 O O . GLY B 1 584 ? 8.07 4.559 28.078 1 96.56 584 GLY B O 1
ATOM 9988 N N . TYR B 1 585 ? 7.633 4.414 25.875 1 96.44 585 TYR B N 1
ATOM 9989 C CA . TYR B 1 585 ? 8.891 3.744 25.578 1 96.44 585 TYR B CA 1
ATOM 9990 C C . TYR B 1 585 ? 9.828 4.66 24.797 1 96.44 585 TYR B C 1
ATOM 9992 O O . TYR B 1 585 ? 9.375 5.602 24.141 1 96.44 585 TYR B O 1
ATOM 10000 N N . SER B 1 586 ? 11.055 4.387 24.891 1 93.62 586 SER B N 1
ATOM 10001 C CA . SER B 1 586 ? 12.07 5.242 24.297 1 93.62 586 SER B CA 1
ATOM 10002 C C . SER B 1 586 ? 12.164 5.008 22.781 1 93.62 586 SER B C 1
ATOM 10004 O O . SER B 1 586 ? 12 3.879 22.312 1 93.62 586 SER B O 1
ATOM 10006 N N . TYR B 1 587 ? 12.445 6.012 22.094 1 94.56 587 TYR B N 1
ATOM 10007 C CA . TYR B 1 587 ? 12.781 6.059 20.672 1 94.56 587 TYR B CA 1
ATOM 10008 C C . TYR B 1 587 ? 13.742 7.199 20.375 1 94.56 587 TYR B C 1
ATOM 10010 O O . TYR B 1 587 ? 13.367 8.375 20.453 1 94.56 587 TYR B O 1
ATOM 10018 N N . PRO B 1 588 ? 14.938 6.926 20.094 1 91.44 588 PRO B N 1
ATOM 10019 C CA . PRO B 1 588 ? 15.93 7.996 19.953 1 91.44 588 PRO B CA 1
ATOM 10020 C C . PRO B 1 588 ? 15.703 8.852 18.719 1 91.44 588 PRO B C 1
ATOM 10022 O O . PRO B 1 588 ? 15.523 8.32 17.625 1 91.44 588 PRO B O 1
ATOM 10025 N N . ILE B 1 589 ? 15.633 10.125 18.875 1 91.19 589 ILE B N 1
ATOM 10026 C CA . ILE B 1 589 ? 15.539 11.141 17.828 1 91.19 589 ILE B CA 1
ATOM 10027 C C . ILE B 1 589 ? 16.547 12.25 18.094 1 91.19 589 ILE B C 1
ATOM 10029 O O . ILE B 1 589 ? 16.594 12.805 19.188 1 91.19 589 ILE B O 1
ATOM 10033 N N . GLN B 1 590 ? 17.344 12.57 17.078 1 85.19 590 GLN B N 1
ATOM 10034 C CA . GLN B 1 590 ? 18.359 13.594 17.281 1 85.19 590 GLN B CA 1
ATOM 10035 C C . GLN B 1 590 ? 18.688 14.297 15.961 1 85.19 590 GLN B C 1
ATOM 10037 O O . GLN B 1 590 ? 18.656 13.68 14.898 1 85.19 590 GLN B O 1
ATOM 10042 N N . SER B 1 591 ? 18.906 15.555 16.078 1 90.56 591 SER B N 1
ATOM 10043 C CA . SER B 1 591 ? 19.453 16.312 14.953 1 90.56 591 SER B CA 1
ATOM 10044 C C . SER B 1 591 ? 20.859 16.781 15.242 1 90.56 591 SER B C 1
ATOM 10046 O O . SER B 1 591 ? 21.391 16.562 16.344 1 90.56 591 SER B O 1
ATOM 10048 N N . SER B 1 592 ? 21.516 17.406 14.289 1 92.06 592 SER B N 1
ATOM 10049 C CA . SER B 1 592 ? 22.859 17.969 14.438 1 92.06 592 SER B CA 1
ATOM 10050 C C . SER B 1 592 ? 22.922 18.953 15.602 1 92.06 592 SER B C 1
ATOM 10052 O O . SER B 1 592 ? 21.906 19.531 15.984 1 92.06 592 SER B O 1
ATOM 10054 N N . SER B 1 593 ? 24.156 19.141 16.125 1 93.06 593 SER B N 1
ATOM 10055 C CA . SER B 1 593 ? 24.375 20.078 17.219 1 93.06 593 SER B CA 1
ATOM 10056 C C . SER B 1 593 ? 24.422 21.516 16.719 1 93.06 593 SER B C 1
ATOM 10058 O O . SER B 1 593 ? 24.719 21.766 15.555 1 93.06 593 SER B O 1
ATOM 10060 N N . LYS B 1 594 ? 24.141 22.359 17.625 1 94.81 594 LYS B N 1
ATOM 10061 C CA . LYS B 1 594 ? 24.297 23.781 17.328 1 94.81 594 LYS B CA 1
ATOM 10062 C C . LYS B 1 594 ? 25.703 24.078 16.828 1 94.81 594 LYS B C 1
ATOM 10064 O O . LYS B 1 594 ? 26.688 23.484 17.281 1 94.81 594 LYS B O 1
ATOM 10069 N N . SER B 1 595 ? 25.875 24.922 15.812 1 95.12 595 SER B N 1
ATOM 10070 C CA . SER B 1 595 ? 27.109 25.453 15.234 1 95.12 595 SER B CA 1
ATOM 10071 C C . SER B 1 595 ? 27.734 24.438 14.281 1 95.12 595 SER B C 1
ATOM 10073 O O . SER B 1 595 ? 28.859 24.641 13.805 1 95.12 595 SER B O 1
ATOM 10075 N N . THR B 1 596 ? 27.047 23.297 14.125 1 95.06 596 THR B N 1
ATOM 10076 C CA . THR B 1 596 ? 27.484 22.438 13.039 1 95.06 596 THR B CA 1
ATOM 10077 C C . THR B 1 596 ? 27.594 23.219 11.734 1 95.06 596 THR B C 1
ATOM 10079 O O . THR B 1 596 ? 26.688 23.984 11.391 1 95.06 596 THR B O 1
ATOM 10082 N N . THR B 1 597 ? 28.688 23.016 10.938 1 95.75 597 THR B N 1
ATOM 10083 C CA . THR B 1 597 ? 28.891 23.656 9.641 1 95.75 597 THR B CA 1
ATOM 10084 C C . THR B 1 597 ? 29.047 22.625 8.539 1 95.75 597 THR B C 1
ATOM 10086 O O . THR B 1 597 ? 29.75 21.625 8.711 1 95.75 597 THR B O 1
ATOM 10089 N N . LEU B 1 598 ? 28.375 22.859 7.445 1 95.25 598 LEU B N 1
ATOM 10090 C CA . LEU B 1 598 ? 28.406 21.938 6.32 1 95.25 598 LEU B CA 1
ATOM 10091 C C . LEU B 1 598 ? 28.609 22.688 5.004 1 95.25 598 LEU B C 1
ATOM 10093 O O . LEU B 1 598 ? 28.047 23.766 4.805 1 95.25 598 LEU B O 1
ATOM 10097 N N . ALA B 1 599 ? 29.375 22.031 4.18 1 93.88 599 ALA B N 1
ATOM 10098 C CA . ALA B 1 599 ? 29.469 22.5 2.795 1 93.88 599 ALA B CA 1
ATOM 10099 C C . ALA B 1 599 ? 28.344 21.906 1.952 1 93.88 599 ALA B C 1
ATOM 10101 O O . ALA B 1 599 ? 27.688 20.938 2.361 1 93.88 599 ALA B O 1
ATOM 10102 N N . SER B 1 600 ? 28.109 22.438 0.772 1 91.5 600 SER B N 1
ATOM 10103 C CA . SER B 1 600 ? 27.016 22.047 -0.099 1 91.5 600 SER B CA 1
ATOM 10104 C C . SER B 1 600 ? 27.172 20.594 -0.568 1 91.5 600 SER B C 1
ATOM 10106 O O . SER B 1 600 ? 26.188 19.938 -0.894 1 91.5 600 SER B O 1
ATOM 10108 N N . ASP B 1 601 ? 28.359 20.062 -0.576 1 87.38 601 ASP B N 1
ATOM 10109 C CA . ASP B 1 601 ? 28.609 18.734 -1.123 1 87.38 601 ASP B CA 1
ATOM 10110 C C . ASP B 1 601 ? 28.891 17.734 -0.01 1 87.38 601 ASP B C 1
ATOM 10112 O O . ASP B 1 601 ? 29.422 16.641 -0.264 1 87.38 601 ASP B O 1
ATOM 10116 N N . ALA B 1 602 ? 28.531 18.234 1.208 1 86.88 602 ALA B N 1
ATOM 10117 C CA . ALA B 1 602 ? 28.703 17.297 2.314 1 86.88 602 ALA B CA 1
ATOM 10118 C C . ALA B 1 602 ? 27.875 16.031 2.09 1 86.88 602 ALA B C 1
ATOM 10120 O O . ALA B 1 602 ? 26.703 16.094 1.714 1 86.88 602 ALA B O 1
ATOM 10121 N N . THR B 1 603 ? 28.516 14.828 2.328 1 75.56 603 THR B N 1
ATOM 10122 C CA . THR B 1 603 ? 27.875 13.57 1.974 1 75.56 603 THR B CA 1
ATOM 10123 C C . THR B 1 603 ? 27.391 12.836 3.223 1 75.56 603 THR B C 1
ATOM 10125 O O . THR B 1 603 ? 26.688 11.828 3.127 1 75.56 603 THR B O 1
ATOM 10128 N N . SER B 1 604 ? 27.812 13.297 4.438 1 72.12 604 SER B N 1
ATOM 10129 C CA . SER B 1 604 ? 27.406 12.555 5.629 1 72.12 604 SER B CA 1
ATOM 10130 C C . SER B 1 604 ? 26.812 13.484 6.68 1 72.12 604 SER B C 1
ATOM 10132 O O . SER B 1 604 ? 27.219 14.641 6.809 1 72.12 604 SER B O 1
ATOM 10134 N N . SER B 1 605 ? 25.766 12.859 7.285 1 68.69 605 SER B N 1
ATOM 10135 C CA . SER B 1 605 ? 25.141 13.562 8.391 1 68.69 605 SER B CA 1
ATOM 10136 C C . SER B 1 605 ? 25.953 13.445 9.672 1 68.69 605 SER B C 1
ATOM 10138 O O . SER B 1 605 ? 26.422 12.359 10.016 1 68.69 605 SER B O 1
ATOM 10140 N N . PRO B 1 606 ? 26.203 14.539 10.312 1 64 606 PRO B N 1
ATOM 10141 C CA . PRO B 1 606 ? 26.984 14.484 11.555 1 64 606 PRO B CA 1
ATOM 10142 C C . PRO B 1 606 ? 26.312 13.664 12.648 1 64 606 PRO B C 1
ATOM 10144 O O . PRO B 1 606 ? 26.953 13.281 13.633 1 64 606 PRO B O 1
ATOM 10147 N N . THR B 1 607 ? 24.969 13.477 12.633 1 61.94 607 THR B N 1
ATOM 10148 C CA . THR B 1 607 ? 24.234 12.734 13.656 1 61.94 607 THR B CA 1
ATOM 10149 C C . THR B 1 607 ? 24.188 11.25 13.32 1 61.94 607 THR B C 1
ATOM 10151 O O . THR B 1 607 ? 23.578 10.461 14.039 1 61.94 607 THR B O 1
ATOM 10154 N N . ALA B 1 608 ? 24.688 10.766 12.18 1 57.19 608 ALA B N 1
ATOM 10155 C CA . ALA B 1 608 ? 24.484 9.438 11.609 1 57.19 608 ALA B CA 1
ATOM 10156 C C . ALA B 1 608 ? 24.828 8.352 12.625 1 57.19 608 ALA B C 1
ATOM 10158 O O . ALA B 1 608 ? 24.188 7.297 12.648 1 57.19 608 ALA B O 1
ATOM 10159 N N . SER B 1 609 ? 25.828 8.469 13.516 1 58.56 609 SER B N 1
ATOM 10160 C CA . SER B 1 609 ? 26.359 7.266 14.156 1 58.56 609 SER B CA 1
ATOM 10161 C C . SER B 1 609 ? 25.75 7.07 15.539 1 58.56 609 SER B C 1
ATOM 10163 O O . SER B 1 609 ? 25.984 6.043 16.188 1 58.56 609 SER B O 1
ATOM 10165 N N . SER B 1 610 ? 24.766 7.859 16 1 63.59 610 SER B N 1
ATOM 10166 C CA . SER B 1 610 ? 24.734 7.809 17.469 1 63.59 610 SER B CA 1
ATOM 10167 C C . SER B 1 610 ? 23.469 7.105 17.953 1 63.59 610 SER B C 1
ATOM 10169 O O . SER B 1 610 ? 23.438 6.598 19.078 1 63.59 610 SER B O 1
ATOM 10171 N N . THR B 1 611 ? 22.5 6.949 17.078 1 80.31 611 THR B N 1
ATOM 10172 C CA . THR B 1 611 ? 21.281 6.414 17.672 1 80.31 611 THR B CA 1
ATOM 10173 C C . THR B 1 611 ? 20.609 5.414 16.734 1 80.31 611 THR B C 1
ATOM 10175 O O . THR B 1 611 ? 20.391 5.715 15.562 1 80.31 611 THR B O 1
ATOM 10178 N N . ILE B 1 612 ? 20.531 4.102 17.219 1 88.81 612 ILE B N 1
ATOM 10179 C CA . ILE B 1 612 ? 19.875 3.051 16.453 1 88.81 612 ILE B CA 1
ATOM 10180 C C . ILE B 1 612 ? 18.422 2.924 16.906 1 88.81 612 ILE B C 1
ATOM 10182 O O . ILE B 1 612 ? 18.156 2.635 18.078 1 88.81 612 ILE B O 1
ATOM 10186 N N . PRO B 1 613 ? 17.5 3.193 16.031 1 92 613 PRO B N 1
ATOM 10187 C CA . PRO B 1 613 ? 16.109 2.961 16.406 1 92 613 PRO B CA 1
ATOM 10188 C C . PRO B 1 613 ? 15.844 1.52 16.844 1 92 613 PRO B C 1
ATOM 10190 O O . PRO B 1 613 ? 16.469 0.592 16.328 1 92 613 PRO B O 1
ATOM 10193 N N . PRO B 1 614 ? 14.938 1.36 17.688 1 92.81 614 PRO B N 1
ATOM 10194 C CA . PRO B 1 614 ? 14.695 0.017 18.219 1 92.81 614 PRO B CA 1
ATOM 10195 C C . PRO B 1 614 ? 13.977 -0.889 17.234 1 92.81 614 PRO B C 1
ATOM 10197 O O . PRO B 1 614 ? 13.219 -0.405 16.391 1 92.81 614 PRO B O 1
ATOM 10200 N N . LEU B 1 615 ? 14.242 -2.211 17.344 1 93.06 615 LEU B N 1
ATOM 10201 C CA . LEU B 1 615 ? 13.445 -3.246 16.703 1 93.06 615 LEU B CA 1
ATOM 10202 C C . LEU B 1 615 ? 12.383 -3.791 17.641 1 93.06 615 LEU B C 1
ATOM 10204 O O . LEU B 1 615 ? 12.602 -3.846 18.859 1 93.06 615 LEU B O 1
ATOM 10208 N N . MET B 1 616 ? 11.273 -4.191 17.141 1 94.88 616 MET B N 1
ATOM 10209 C CA . MET B 1 616 ? 10.188 -4.73 17.953 1 94.88 616 MET B CA 1
ATOM 10210 C C . MET B 1 616 ? 10.562 -6.094 18.531 1 94.88 616 MET B C 1
ATOM 10212 O O . MET B 1 616 ? 10.891 -7.016 17.781 1 94.88 616 MET B O 1
ATOM 10216 N N . THR B 1 617 ? 10.547 -6.246 19.828 1 94.06 617 THR B N 1
ATOM 10217 C CA . THR B 1 617 ? 10.781 -7.516 20.5 1 94.06 617 THR B CA 1
ATOM 10218 C C . THR B 1 617 ? 9.461 -8.156 20.938 1 94.06 617 THR B C 1
ATOM 10220 O O . THR B 1 617 ? 8.422 -7.492 20.938 1 94.06 617 THR B O 1
ATOM 10223 N N . GLY B 1 618 ? 9.547 -9.414 21.266 1 95.62 618 GLY B N 1
ATOM 10224 C CA . GLY B 1 618 ? 8.352 -10.086 21.75 1 95.62 618 GLY B CA 1
ATOM 10225 C C . GLY B 1 618 ? 7.762 -9.445 22.984 1 95.62 618 GLY B C 1
ATOM 10226 O O . GLY B 1 618 ? 6.547 -9.273 23.078 1 95.62 618 GLY B O 1
ATOM 10227 N N . SER B 1 619 ? 8.578 -9.109 23.906 1 95.62 619 SER B N 1
ATOM 10228 C CA . SER B 1 619 ? 8.117 -8.484 25.141 1 95.62 619 SER B CA 1
ATOM 10229 C C . SER B 1 619 ? 7.473 -7.129 24.875 1 95.62 619 SER B C 1
ATOM 10231 O O . SER B 1 619 ? 6.406 -6.824 25.406 1 95.62 619 SER B O 1
ATOM 10233 N N . ARG B 1 620 ? 8.164 -6.32 24.094 1 96.25 620 ARG B N 1
ATOM 10234 C CA . ARG B 1 620 ? 7.621 -5.012 23.75 1 96.25 620 ARG B CA 1
ATOM 10235 C C . ARG B 1 620 ? 6.305 -5.145 22.984 1 96.25 620 ARG B C 1
ATOM 10237 O O . ARG B 1 620 ? 5.363 -4.387 23.234 1 96.25 620 ARG B O 1
ATOM 10244 N N . PHE B 1 621 ? 6.254 -6.105 22.062 1 97 621 PHE B N 1
ATOM 10245 C CA . PHE B 1 621 ? 5.031 -6.379 21.328 1 97 621 PHE B CA 1
ATOM 10246 C C . PHE B 1 621 ? 3.883 -6.703 22.281 1 97 621 PHE B C 1
ATOM 10248 O O . PHE B 1 621 ? 2.779 -6.176 22.125 1 97 621 PHE B O 1
ATOM 10255 N N . ASP B 1 622 ? 4.117 -7.539 23.203 1 97 622 ASP B N 1
ATOM 10256 C CA . ASP B 1 622 ? 3.104 -7.969 24.156 1 97 622 ASP B CA 1
ATOM 10257 C C . ASP B 1 622 ? 2.58 -6.781 24.969 1 97 622 ASP B C 1
ATOM 10259 O O . ASP B 1 622 ? 1.37 -6.645 25.156 1 97 622 ASP B O 1
ATOM 10263 N N . GLU B 1 623 ? 3.488 -5.941 25.438 1 97.19 623 GLU B N 1
ATOM 10264 C CA . GLU B 1 623 ? 3.117 -4.766 26.219 1 97.19 623 GLU B CA 1
ATOM 10265 C C . GLU B 1 623 ? 2.242 -3.816 25.406 1 97.19 623 GLU B C 1
ATOM 10267 O O . GLU B 1 623 ? 1.217 -3.336 25.891 1 97.19 623 GLU B O 1
ATOM 10272 N N . LEU B 1 624 ? 2.65 -3.592 24.219 1 97.44 624 LEU B N 1
ATOM 10273 C CA . LEU B 1 624 ? 1.928 -2.662 23.359 1 97.44 624 LEU B CA 1
ATOM 10274 C C . LEU B 1 624 ? 0.568 -3.229 22.969 1 97.44 624 LEU B C 1
ATOM 10276 O O . LEU B 1 624 ? -0.417 -2.49 22.875 1 97.44 624 LEU B O 1
ATOM 10280 N N . GLN B 1 625 ? 0.494 -4.543 22.734 1 96.5 625 GLN B N 1
ATOM 10281 C CA . GLN B 1 625 ? -0.78 -5.168 22.391 1 96.5 625 GLN B CA 1
ATOM 10282 C C . GLN B 1 625 ? -1.762 -5.074 23.562 1 96.5 625 GLN B C 1
ATOM 10284 O O . GLN B 1 625 ? -2.951 -4.82 23.359 1 96.5 625 GLN B O 1
ATOM 10289 N N . HIS B 1 626 ? -1.267 -5.227 24.734 1 96.25 626 HIS B N 1
ATOM 10290 C CA . HIS B 1 626 ? -2.117 -5.156 25.922 1 96.25 626 HIS B CA 1
ATOM 10291 C C . HIS B 1 626 ? -2.697 -3.756 26.094 1 96.25 626 HIS B C 1
ATOM 10293 O O . HIS B 1 626 ? -3.816 -3.604 26.594 1 96.25 626 HIS B O 1
ATOM 10299 N N . ALA B 1 627 ? -1.92 -2.803 25.656 1 97.44 627 ALA B N 1
ATOM 10300 C CA . ALA B 1 627 ? -2.361 -1.416 25.781 1 97.44 627 ALA B CA 1
ATOM 10301 C C . ALA B 1 627 ? -3.283 -1.029 24.625 1 97.44 627 ALA B C 1
ATOM 10303 O O . ALA B 1 627 ? -3.818 0.082 24.594 1 97.44 627 ALA B O 1
ATOM 10304 N N . SER B 1 628 ? -3.582 -1.923 23.734 1 98.06 628 SER B N 1
ATOM 10305 C CA . SER B 1 628 ? -4.285 -1.61 22.5 1 98.06 628 SER B CA 1
ATOM 10306 C C . SER B 1 628 ? -5.707 -2.162 22.516 1 98.06 628 SER B C 1
ATOM 10308 O O . SER B 1 628 ? -6.008 -3.094 23.266 1 98.06 628 SER B O 1
ATOM 10310 N N . PRO B 1 629 ? -6.582 -1.62 21.641 1 98 629 PRO B N 1
ATOM 10311 C CA . PRO B 1 629 ? -7.977 -2.059 21.594 1 98 629 PRO B CA 1
ATOM 10312 C C . PRO B 1 629 ? -8.125 -3.531 21.219 1 98 629 PRO B C 1
ATOM 10314 O O . PRO B 1 629 ? -9.07 -4.191 21.656 1 98 629 PRO B O 1
ATOM 10317 N N . ILE B 1 630 ? -7.219 -4.117 20.484 1 97.88 630 ILE B N 1
ATOM 10318 C CA . ILE B 1 630 ? -7.312 -5.492 20.016 1 97.88 630 ILE B CA 1
ATOM 10319 C C . ILE B 1 630 ? -7.359 -6.449 21.203 1 97.88 630 ILE B C 1
ATOM 10321 O O . ILE B 1 630 ? -7.883 -7.562 21.094 1 97.88 630 ILE B O 1
ATOM 10325 N N . SER B 1 631 ? -6.844 -6.016 22.328 1 97.25 631 SER B N 1
ATOM 10326 C CA . SER B 1 631 ? -6.824 -6.852 23.531 1 97.25 631 SER B CA 1
ATOM 10327 C C . SER B 1 631 ? -8.234 -7.098 24.047 1 97.25 631 SER B C 1
ATOM 10329 O O . SER B 1 631 ? -8.469 -8.055 24.797 1 97.25 631 SER B O 1
ATOM 10331 N N . TYR B 1 632 ? -9.219 -6.32 23.656 1 98.12 632 TYR B N 1
ATOM 10332 C CA . TYR B 1 632 ? -10.586 -6.414 24.156 1 98.12 632 TYR B CA 1
ATOM 10333 C C . TYR B 1 632 ? -11.523 -6.93 23.062 1 98.12 632 TYR B C 1
ATOM 10335 O O . TYR B 1 632 ? -12.742 -6.855 23.203 1 98.12 632 TYR B O 1
ATOM 10343 N N . ILE B 1 633 ? -10.992 -7.453 22.031 1 97.56 633 ILE B N 1
ATOM 10344 C CA . ILE B 1 633 ? -11.75 -7.766 20.828 1 97.56 633 ILE B CA 1
ATOM 10345 C C . ILE B 1 633 ? -12.852 -8.773 21.141 1 97.56 633 ILE B C 1
ATOM 10347 O O . ILE B 1 633 ? -13.945 -8.703 20.578 1 97.56 633 ILE B O 1
ATOM 10351 N N . ASP B 1 634 ? -12.656 -9.719 22.047 1 96.62 634 ASP B N 1
ATOM 10352 C CA . ASP B 1 634 ? -13.617 -10.781 22.359 1 96.62 634 ASP B CA 1
ATOM 10353 C C . ASP B 1 634 ? -14.812 -10.234 23.141 1 96.62 634 ASP B C 1
ATOM 10355 O O . ASP B 1 634 ? -15.867 -10.867 23.188 1 96.62 634 ASP B O 1
ATOM 10359 N N . ALA B 1 635 ? -14.625 -9.047 23.672 1 97.81 635 ALA B N 1
ATOM 10360 C CA . ALA B 1 635 ? -15.688 -8.445 24.484 1 97.81 635 ALA B CA 1
ATOM 10361 C C . ALA B 1 635 ? -16.609 -7.582 23.625 1 97.81 635 ALA B C 1
ATOM 10363 O O . ALA B 1 635 ? -17.703 -7.23 24.047 1 97.81 635 ALA B O 1
ATOM 10364 N N . VAL B 1 636 ? -16.203 -7.238 22.422 1 98.12 636 VAL B N 1
ATOM 10365 C CA . VAL B 1 636 ? -16.922 -6.258 21.609 1 98.12 636 VAL B CA 1
ATOM 10366 C C . VAL B 1 636 ? -18.234 -6.852 21.125 1 98.12 636 VAL B C 1
ATOM 10368 O O . VAL B 1 636 ? -18.266 -7.977 20.609 1 98.12 636 VAL B O 1
ATOM 10371 N N . ARG B 1 637 ? -19.281 -6.09 21.266 1 95.81 637 ARG B N 1
ATOM 10372 C CA . ARG B 1 637 ? -20.609 -6.469 20.797 1 95.81 637 ARG B CA 1
ATOM 10373 C C . ARG B 1 637 ? -21.234 -5.359 19.969 1 95.81 637 ARG B C 1
ATOM 10375 O O . ARG B 1 637 ? -22.188 -5.594 19.219 1 95.81 637 ARG B O 1
ATOM 10382 N N . THR B 1 638 ? -20.688 -4.227 20.031 1 97.56 638 THR B N 1
ATOM 10383 C CA . THR B 1 638 ? -21.234 -3.033 19.375 1 97.56 638 THR B CA 1
ATOM 10384 C C . THR B 1 638 ? -21.109 -3.135 17.859 1 97.56 638 THR B C 1
ATOM 10386 O O . THR B 1 638 ? -20.031 -3.41 17.344 1 97.56 638 THR B O 1
ATOM 10389 N N . PRO B 1 639 ? -22.297 -2.934 17.094 1 97.94 639 PRO B N 1
ATOM 10390 C CA . PRO B 1 639 ? -22.172 -2.83 15.633 1 97.94 639 PRO B CA 1
ATOM 10391 C C . PRO B 1 639 ? -21.125 -1.806 15.203 1 97.94 639 PRO B C 1
ATOM 10393 O O . PRO B 1 639 ? -21.016 -0.739 15.812 1 97.94 639 PRO B O 1
ATOM 10396 N N . MET B 1 640 ? -20.391 -2.141 14.164 1 98.12 640 MET B N 1
ATOM 10397 C CA . MET B 1 640 ? -19.234 -1.322 13.836 1 98.12 640 MET B CA 1
ATOM 10398 C C . MET B 1 640 ? -19.156 -1.043 12.336 1 98.12 640 MET B C 1
ATOM 10400 O O . MET B 1 640 ? -19.281 -1.963 11.523 1 98.12 640 MET B O 1
ATOM 10404 N N . LEU B 1 641 ? -19.062 0.223 11.93 1 98.69 641 LEU B N 1
ATOM 10405 C CA . LEU B 1 641 ? -18.734 0.648 10.57 1 98.69 641 LEU B CA 1
ATOM 10406 C C . LEU B 1 641 ? -17.297 1.136 10.484 1 98.69 641 LEU B C 1
ATOM 10408 O O . LEU B 1 641 ? -16.922 2.102 11.156 1 98.69 641 LEU B O 1
ATOM 10412 N N . MET B 1 642 ? -16.5 0.454 9.688 1 98.62 642 MET B N 1
ATOM 10413 C CA . MET B 1 642 ? -15.102 0.797 9.484 1 98.62 642 MET B CA 1
ATOM 10414 C C . MET B 1 642 ? -14.914 1.586 8.195 1 98.62 642 MET B C 1
ATOM 10416 O O . MET B 1 642 ? -15.414 1.188 7.141 1 98.62 642 MET B O 1
ATOM 10420 N N . LEU B 1 643 ? -14.266 2.713 8.25 1 98.81 643 LEU B N 1
ATOM 10421 C CA . LEU B 1 643 ? -13.93 3.549 7.105 1 98.81 643 LEU B CA 1
ATOM 10422 C C . LEU B 1 643 ? -12.414 3.637 6.926 1 98.81 643 LEU B C 1
ATOM 10424 O O . LEU B 1 643 ? -11.719 4.195 7.773 1 98.81 643 LEU B O 1
ATOM 10428 N N . ILE B 1 644 ? -11.891 3.139 5.766 1 98.75 644 ILE B N 1
ATOM 10429 C CA . ILE B 1 644 ? -10.445 2.971 5.652 1 98.75 644 ILE B CA 1
ATOM 10430 C C . ILE B 1 644 ? -9.945 3.646 4.375 1 98.75 644 ILE B C 1
ATOM 10432 O O . ILE B 1 644 ? -10.445 3.375 3.285 1 98.75 644 ILE B O 1
ATOM 10436 N N . GLY B 1 645 ? -9.023 4.598 4.531 1 98.56 645 GLY B N 1
ATOM 10437 C CA . GLY B 1 645 ? -8.266 5.086 3.391 1 98.56 645 GLY B CA 1
ATOM 10438 C C . GLY B 1 645 ? -7.078 4.207 3.043 1 98.56 645 GLY B C 1
ATOM 10439 O O . GLY B 1 645 ? -6.16 4.047 3.85 1 98.56 645 GLY B O 1
ATOM 10440 N N . LEU B 1 646 ? -6.949 3.783 1.854 1 97.31 646 LEU B N 1
ATOM 10441 C CA . LEU B 1 646 ? -6 2.736 1.499 1 97.31 646 LEU B CA 1
ATOM 10442 C C . LEU B 1 646 ? -4.613 3.32 1.254 1 97.31 646 LEU B C 1
ATOM 10444 O O . LEU B 1 646 ? -3.627 2.582 1.178 1 97.31 646 LEU B O 1
ATOM 10448 N N . SER B 1 647 ? -4.504 4.625 1.156 1 96.94 647 SER B N 1
ATOM 10449 C CA . SER B 1 647 ? -3.199 5.246 0.943 1 96.94 647 SER B CA 1
ATOM 10450 C C . SER B 1 647 ? -2.684 5.898 2.221 1 96.94 647 SER B C 1
ATOM 10452 O O . SER B 1 647 ? -1.783 6.742 2.176 1 96.94 647 SER B O 1
ATOM 10454 N N . ASP B 1 648 ? -3.281 5.539 3.326 1 97.75 648 ASP B N 1
ATOM 10455 C CA . ASP B 1 648 ? -2.863 6.047 4.629 1 97.75 648 ASP B CA 1
ATOM 10456 C C . ASP B 1 648 ? -1.461 5.559 4.984 1 97.75 648 ASP B C 1
ATOM 10458 O O . ASP B 1 648 ? -1.211 4.352 5.027 1 97.75 648 ASP B O 1
ATOM 10462 N N . ARG B 1 649 ? -0.567 6.488 5.34 1 97.19 649 ARG B N 1
ATOM 10463 C CA . ARG B 1 649 ? 0.792 6.129 5.73 1 97.19 649 ARG B CA 1
ATOM 10464 C C . ARG B 1 649 ? 1.024 6.402 7.215 1 97.19 649 ARG B C 1
ATOM 10466 O O . ARG B 1 649 ? 2.084 6.078 7.754 1 97.19 649 ARG B O 1
ATOM 10473 N N . ARG B 1 650 ? 0.003 7.062 7.773 1 97.19 650 ARG B N 1
ATOM 10474 C CA . ARG B 1 650 ? 0.108 7.398 9.188 1 97.19 650 ARG B CA 1
ATOM 10475 C C . ARG B 1 650 ? -0.287 6.211 10.062 1 97.19 650 ARG B C 1
ATOM 10477 O O . ARG B 1 650 ? 0.482 5.789 10.93 1 97.19 650 ARG B O 1
ATOM 10484 N N . VAL B 1 651 ? -1.431 5.781 9.891 1 97.81 651 VAL B N 1
ATOM 10485 C CA . VAL B 1 651 ? -1.925 4.508 10.406 1 97.81 651 VAL B CA 1
ATOM 10486 C C . VAL B 1 651 ? -2.15 3.535 9.25 1 97.81 651 VAL B C 1
ATOM 10488 O O . VAL B 1 651 ? -3.064 3.721 8.445 1 97.81 651 VAL B O 1
ATOM 10491 N N . SER B 1 652 ? -1.324 2.531 9.242 1 96.62 652 SER B N 1
ATOM 10492 C CA . SER B 1 652 ? -1.483 1.551 8.172 1 96.62 652 SER B CA 1
ATOM 10493 C C . SER B 1 652 ? -2.936 1.097 8.047 1 96.62 652 SER B C 1
ATOM 10495 O O . SER B 1 652 ? -3.576 0.775 9.055 1 96.62 652 SER B O 1
ATOM 10497 N N . PRO B 1 653 ? -3.471 1.101 6.809 1 97.5 653 PRO B N 1
ATOM 10498 C CA . PRO B 1 653 ? -4.848 0.627 6.637 1 97.5 653 PRO B CA 1
ATOM 10499 C C . PRO B 1 653 ? -5.062 -0.773 7.203 1 97.5 653 PRO B C 1
ATOM 10501 O O . PRO B 1 653 ? -6.184 -1.12 7.586 1 97.5 653 PRO B O 1
ATOM 10504 N N . ASN B 1 654 ? -4.023 -1.51 7.324 1 96.5 654 ASN B N 1
ATOM 10505 C CA . ASN B 1 654 ? -4.145 -2.887 7.797 1 96.5 654 ASN B CA 1
ATOM 10506 C C . ASN B 1 654 ? -4.582 -2.943 9.258 1 96.5 654 ASN B C 1
ATOM 10508 O O . ASN B 1 654 ? -5.113 -3.959 9.711 1 96.5 654 ASN B O 1
ATOM 10512 N N . GLN B 1 655 ? -4.359 -1.863 10.055 1 97.25 655 GLN B N 1
ATOM 10513 C CA . GLN B 1 655 ? -4.852 -1.801 11.43 1 97.25 655 GLN B CA 1
ATOM 10514 C C . GLN B 1 655 ? -6.367 -1.974 11.477 1 97.25 655 GLN B C 1
ATOM 10516 O O . GLN B 1 655 ? -6.875 -2.873 12.148 1 97.25 655 GLN B O 1
ATOM 10521 N N . GLY B 1 656 ? -7.012 -1.173 10.648 1 98.06 656 GLY B N 1
ATOM 10522 C CA . GLY B 1 656 ? -8.461 -1.252 10.602 1 98.06 656 GLY B CA 1
ATOM 10523 C C . GLY B 1 656 ? -8.969 -2.51 9.922 1 98.06 656 GLY B C 1
ATOM 10524 O O . GLY B 1 656 ? -9.938 -3.119 10.375 1 98.06 656 GLY B O 1
ATOM 10525 N N . ILE B 1 657 ? -8.32 -2.992 8.875 1 97.69 657 ILE B N 1
ATOM 10526 C CA . ILE B 1 657 ? -8.742 -4.164 8.117 1 97.69 657 ILE B CA 1
ATOM 10527 C C . ILE B 1 657 ? -8.648 -5.41 8.984 1 97.69 657 ILE B C 1
ATOM 10529 O O . ILE B 1 657 ? -9.57 -6.23 9.016 1 97.69 657 ILE B O 1
ATOM 10533 N N . GLU B 1 658 ? -7.559 -5.508 9.742 1 96.75 658 GLU B N 1
ATOM 10534 C CA . GLU B 1 658 ? -7.395 -6.664 10.625 1 96.75 658 GLU B CA 1
ATOM 10535 C C . GLU B 1 658 ? -8.422 -6.648 11.75 1 96.75 658 GLU B C 1
ATOM 10537 O O . GLU B 1 658 ? -8.898 -7.703 12.172 1 96.75 658 GLU B O 1
ATOM 10542 N N . TYR B 1 659 ? -8.719 -5.504 12.266 1 98.25 659 TYR B N 1
ATOM 10543 C CA . TYR B 1 659 ? -9.758 -5.398 13.289 1 98.25 659 TYR B CA 1
ATOM 10544 C C . TYR B 1 659 ? -11.109 -5.832 12.734 1 98.25 659 TYR B C 1
ATOM 10546 O O . TYR B 1 659 ? -11.859 -6.543 13.398 1 98.25 659 TYR B O 1
ATOM 10554 N N . TYR B 1 660 ? -11.422 -5.395 11.508 1 97.88 660 TYR B N 1
ATOM 10555 C CA . TYR B 1 660 ? -12.656 -5.793 10.828 1 97.88 660 TYR B CA 1
ATOM 10556 C C . TYR B 1 660 ? -12.766 -7.309 10.75 1 97.88 660 TYR B C 1
ATOM 10558 O O . TYR B 1 660 ? -13.805 -7.883 11.102 1 97.88 660 TYR B O 1
ATOM 10566 N N . HIS B 1 661 ? -11.734 -7.949 10.305 1 96.38 661 HIS B N 1
ATOM 10567 C CA . HIS B 1 661 ? -11.75 -9.406 10.164 1 96.38 661 HIS B CA 1
ATOM 10568 C C . HIS B 1 661 ? -11.898 -10.086 11.523 1 96.38 661 HIS B C 1
ATOM 10570 O O . HIS B 1 661 ? -12.641 -11.062 11.656 1 96.38 661 HIS B O 1
ATOM 10576 N N . ALA B 1 662 ? -11.195 -9.578 12.5 1 96.62 662 ALA B N 1
ATOM 10577 C CA . ALA B 1 662 ? -11.289 -10.141 13.844 1 96.62 662 ALA B CA 1
ATOM 10578 C C . ALA B 1 662 ? -12.703 -10.023 14.391 1 96.62 662 ALA B C 1
ATOM 10580 O O . ALA B 1 662 ? -13.227 -10.961 14.992 1 96.62 662 ALA B O 1
ATOM 10581 N N . LEU B 1 663 ? -13.305 -8.836 14.172 1 97.19 663 LEU B N 1
ATOM 10582 C CA . LEU B 1 663 ? -14.68 -8.617 14.617 1 97.19 663 LEU B CA 1
ATOM 10583 C C . LEU B 1 663 ? -15.641 -9.523 13.852 1 97.19 663 LEU B C 1
ATOM 10585 O O . LEU B 1 663 ? -16.531 -10.125 14.453 1 97.19 663 LEU B O 1
ATOM 10589 N N . LYS B 1 664 ? -15.453 -9.602 12.555 1 93.75 664 LYS B N 1
ATOM 10590 C CA . LYS B 1 664 ? -16.328 -10.406 11.695 1 93.75 664 LYS B CA 1
ATOM 10591 C C . LYS B 1 664 ? -16.312 -11.867 12.133 1 93.75 664 LYS B C 1
ATOM 10593 O O . LYS B 1 664 ? -17.359 -12.516 12.164 1 93.75 664 LYS B O 1
ATOM 10598 N N . ALA B 1 665 ? -15.219 -12.352 12.508 1 92.38 665 ALA B N 1
ATOM 10599 C CA . ALA B 1 665 ? -15.07 -13.742 12.93 1 92.38 665 ALA B CA 1
ATOM 10600 C C . ALA B 1 665 ? -15.836 -14.008 14.219 1 92.38 665 ALA B C 1
ATOM 10602 O O . ALA B 1 665 ? -16.281 -15.133 14.469 1 92.38 665 ALA B O 1
ATOM 10603 N N . ARG B 1 666 ? -16.062 -13 14.992 1 93.38 666 ARG B N 1
ATOM 10604 C CA . ARG B 1 666 ? -16.609 -13.141 16.344 1 93.38 666 ARG B CA 1
ATOM 10605 C C . ARG B 1 666 ? -18.062 -12.688 16.391 1 93.38 666 ARG B C 1
ATOM 10607 O O . ARG B 1 666 ? -18.781 -12.977 17.344 1 93.38 666 ARG B O 1
ATOM 10614 N N . ALA B 1 667 ? -18.453 -12 15.359 1 91.44 667 ALA B N 1
ATOM 10615 C CA . ALA B 1 667 ? -19.781 -11.391 15.367 1 91.44 667 ALA B CA 1
ATOM 10616 C C . ALA B 1 667 ? -20.875 -12.453 15.25 1 91.44 667 ALA B C 1
ATOM 10618 O O . ALA B 1 667 ? -20.75 -13.391 14.461 1 91.44 667 ALA B O 1
ATOM 10619 N N . GLN B 1 668 ? -21.922 -12.281 16.031 1 87.38 668 GLN B N 1
ATOM 10620 C CA . GLN B 1 668 ? -23.094 -13.133 15.891 1 87.38 668 GLN B CA 1
ATOM 10621 C C . GLN B 1 668 ? -23.859 -12.805 14.609 1 87.38 668 GLN B C 1
ATOM 10623 O O . GLN B 1 668 ? -24.297 -13.711 13.898 1 87.38 668 GLN B O 1
ATOM 10628 N N . ASP B 1 669 ? -24 -11.539 14.422 1 90.56 669 ASP B N 1
ATOM 10629 C CA . ASP B 1 669 ? -24.578 -11.023 13.188 1 90.56 669 ASP B CA 1
ATOM 10630 C C . ASP B 1 669 ? -23.531 -10.305 12.344 1 90.56 669 ASP B C 1
ATOM 10632 O O . ASP B 1 669 ? -23.219 -9.133 12.594 1 90.56 669 ASP B O 1
ATOM 10636 N N . LYS B 1 670 ? -23.109 -10.938 11.328 1 89.25 670 LYS B N 1
ATOM 10637 C CA . LYS B 1 670 ? -21.984 -10.438 10.523 1 89.25 670 LYS B CA 1
ATOM 10638 C C . LYS B 1 670 ? -22.391 -9.195 9.742 1 89.25 670 LYS B C 1
ATOM 10640 O O . LYS B 1 670 ? -21.531 -8.438 9.281 1 89.25 670 LYS B O 1
ATOM 10645 N N . SER B 1 671 ? -23.688 -8.945 9.578 1 90.19 671 SER B N 1
ATOM 10646 C CA . SER B 1 671 ? -24.156 -7.773 8.852 1 90.19 671 SER B CA 1
ATOM 10647 C C . SER B 1 671 ? -23.969 -6.5 9.664 1 90.19 671 SER B C 1
ATOM 10649 O O . SER B 1 671 ? -24.078 -5.391 9.133 1 90.19 671 SER B O 1
ATOM 10651 N N . LYS B 1 672 ? -23.594 -6.652 10.938 1 95.88 672 LYS B N 1
ATOM 10652 C CA . LYS B 1 672 ? -23.406 -5.5 11.812 1 95.88 672 LYS B CA 1
ATOM 10653 C C . LYS B 1 672 ? -21.922 -5.133 11.922 1 95.88 672 LYS B C 1
ATOM 10655 O O . LYS B 1 672 ? -21.531 -4.363 12.797 1 95.88 672 LYS B O 1
ATOM 10660 N N . VAL B 1 673 ? -21.094 -5.75 11.125 1 96.69 673 VAL B N 1
ATOM 10661 C CA . VAL B 1 673 ? -19.703 -5.395 10.945 1 96.69 673 VAL B CA 1
ATOM 10662 C C . VAL B 1 673 ? -19.422 -5.074 9.477 1 96.69 673 VAL B C 1
ATOM 10664 O O . VAL B 1 673 ? -19.359 -5.98 8.641 1 96.69 673 VAL B O 1
ATOM 10667 N N . GLU B 1 674 ? -19.281 -3.795 9.18 1 96.75 674 GLU B N 1
ATOM 10668 C CA . GLU B 1 674 ? -19.109 -3.361 7.793 1 96.75 674 GLU B CA 1
ATOM 10669 C C . GLU B 1 674 ? -17.844 -2.52 7.625 1 96.75 674 GLU B C 1
ATOM 10671 O O . GLU B 1 674 ? -17.359 -1.924 8.594 1 96.75 674 GLU B O 1
ATOM 10676 N N . MET B 1 675 ? -17.312 -2.514 6.43 1 98.31 675 MET B N 1
ATOM 10677 C CA . MET B 1 675 ? -16.109 -1.734 6.121 1 98.31 675 MET B CA 1
ATOM 10678 C C . MET B 1 675 ? -16.219 -1.117 4.73 1 98.31 675 MET B C 1
ATOM 10680 O O . MET B 1 675 ? -16.641 -1.775 3.783 1 98.31 675 MET B O 1
ATOM 10684 N N . LEU B 1 676 ? -16.016 0.11 4.613 1 98.5 676 LEU B N 1
ATOM 10685 C CA . LEU B 1 676 ? -15.836 0.807 3.344 1 98.5 676 LEU B CA 1
ATOM 10686 C C . LEU B 1 676 ? -14.367 1.118 3.094 1 98.5 676 LEU B C 1
ATOM 10688 O O . LEU B 1 676 ? -13.648 1.537 4.008 1 98.5 676 LEU B O 1
ATOM 10692 N N . LEU B 1 677 ? -13.891 0.861 1.938 1 98.19 677 LEU B N 1
ATOM 10693 C CA . LEU B 1 677 ? -12.516 1.118 1.523 1 98.19 677 LEU B CA 1
ATOM 10694 C C . LEU B 1 677 ? -12.461 2.244 0.496 1 98.19 677 LEU B C 1
ATOM 10696 O O . LEU B 1 677 ? -13.234 2.254 -0.463 1 98.19 677 LEU B O 1
ATOM 10700 N N . PHE B 1 678 ? -11.57 3.156 0.695 1 98.38 678 PHE B N 1
ATOM 10701 C CA . PHE B 1 678 ? -11.438 4.309 -0.19 1 98.38 678 PHE B CA 1
ATOM 10702 C C . PHE B 1 678 ? -10.062 4.328 -0.851 1 98.38 678 PHE B C 1
ATOM 10704 O O . PHE B 1 678 ? -9.078 4.723 -0.228 1 98.38 678 PHE B O 1
ATOM 10711 N N . GLU B 1 679 ? -10.031 4.016 -2.123 1 95.62 679 GLU B N 1
ATOM 10712 C CA . GLU B 1 679 ? -8.797 3.979 -2.895 1 95.62 679 GLU B CA 1
ATOM 10713 C C . GLU B 1 679 ? -8.234 5.383 -3.105 1 95.62 679 GLU B C 1
ATOM 10715 O O . GLU B 1 679 ? -8.977 6.312 -3.428 1 95.62 679 GLU B O 1
ATOM 10720 N N . GLY B 1 680 ? -6.996 5.535 -2.879 1 95.69 680 GLY B N 1
ATOM 10721 C CA . GLY B 1 680 ? -6.316 6.793 -3.135 1 95.69 680 GLY B CA 1
ATOM 10722 C C . GLY B 1 680 ? -6.383 7.758 -1.963 1 95.69 680 GLY B C 1
ATOM 10723 O O . GLY B 1 680 ? -5.711 8.789 -1.962 1 95.69 680 GLY B O 1
ATOM 10724 N N . GLU B 1 681 ? -7.133 7.398 -0.928 1 97.69 681 GLU B N 1
ATOM 10725 C CA . GLU B 1 681 ? -7.332 8.32 0.189 1 97.69 681 GLU B CA 1
ATOM 10726 C C . GLU B 1 681 ? -6.281 8.102 1.273 1 97.69 681 GLU B C 1
ATOM 10728 O O . GLU B 1 681 ? -6 6.965 1.657 1 97.69 681 GLU B O 1
ATOM 10733 N N . SER B 1 682 ? -5.691 9.188 1.699 1 97 682 SER B N 1
ATOM 10734 C CA . SER B 1 682 ? -4.656 9.172 2.727 1 97 682 SER B CA 1
ATOM 10735 C C . SER B 1 682 ? -5.262 9.219 4.125 1 97 682 SER B C 1
ATOM 10737 O O . SER B 1 682 ? -6.438 8.898 4.309 1 97 682 SER B O 1
ATOM 10739 N N . HIS B 1 683 ? -4.52 9.516 5.145 1 97 683 HIS B N 1
ATOM 10740 C CA . HIS B 1 683 ? -4.887 9.414 6.551 1 97 683 HIS B CA 1
ATOM 10741 C C . HIS B 1 683 ? -6.082 10.305 6.875 1 97 683 HIS B C 1
ATOM 10743 O O . HIS B 1 683 ? -7.027 9.867 7.531 1 97 683 HIS B O 1
ATOM 10749 N N . PRO B 1 684 ? -6.137 11.531 6.434 1 95 684 PRO B N 1
ATOM 10750 C CA . PRO B 1 684 ? -7.289 12.375 6.77 1 95 684 PRO B CA 1
ATOM 10751 C C . PRO B 1 684 ? -8.539 12.023 5.965 1 95 684 PRO B C 1
ATOM 10753 O O . PRO B 1 684 ? -9.641 12.461 6.301 1 95 684 PRO B O 1
ATOM 10756 N N . MET B 1 685 ? -8.328 11.25 4.816 1 96.19 685 MET B N 1
ATOM 10757 C CA . MET B 1 685 ? -9.453 10.938 3.941 1 96.19 685 MET B CA 1
ATOM 10758 C C . MET B 1 685 ? -10.219 12.203 3.562 1 96.19 685 MET B C 1
ATOM 10760 O O . MET B 1 685 ? -11.438 12.273 3.742 1 96.19 685 MET B O 1
ATOM 10764 N N . ASP B 1 686 ? -9.469 13.125 2.984 1 93.88 686 ASP B N 1
ATOM 10765 C CA . ASP B 1 686 ? -10.047 14.461 2.842 1 93.88 686 ASP B CA 1
ATOM 10766 C C . ASP B 1 686 ? -10.461 14.734 1.397 1 93.88 686 ASP B C 1
ATOM 10768 O O . ASP B 1 686 ? -10.711 15.875 1.021 1 93.88 686 ASP B O 1
ATOM 10772 N N . GLY B 1 687 ? -10.555 13.711 0.584 1 95.94 687 GLY B N 1
ATOM 10773 C CA . GLY B 1 687 ? -11.195 13.906 -0.709 1 95.94 687 GLY B CA 1
ATOM 10774 C C . GLY B 1 687 ? -12.641 14.336 -0.603 1 95.94 687 GLY B C 1
ATOM 10775 O O . GLY B 1 687 ? -13.359 13.922 0.313 1 95.94 687 GLY B O 1
ATOM 10776 N N . VAL B 1 688 ? -13.086 15.086 -1.567 1 96.94 688 VAL B N 1
ATOM 10777 C CA . VAL B 1 688 ? -14.414 15.688 -1.503 1 96.94 688 VAL B CA 1
ATOM 10778 C C . VAL B 1 688 ? -15.477 14.586 -1.462 1 96.94 688 VAL B C 1
ATOM 10780 O O . VAL B 1 688 ? -16.312 14.555 -0.554 1 96.94 688 VAL B O 1
ATOM 10783 N N . GLU B 1 689 ? -15.391 13.688 -2.34 1 96.62 689 GLU B N 1
ATOM 10784 C CA . GLU B 1 689 ? -16.344 12.578 -2.365 1 96.62 689 GLU B CA 1
ATOM 10785 C C . GLU B 1 689 ? -16.188 11.688 -1.135 1 96.62 689 GLU B C 1
ATOM 10787 O O . GLU B 1 689 ? -17.188 11.266 -0.54 1 96.62 689 GLU B O 1
ATOM 10792 N N . CYS B 1 690 ? -15 11.406 -0.819 1 97.5 690 CYS B N 1
ATOM 10793 C CA . CYS B 1 690 ? -14.719 10.531 0.312 1 97.5 690 CYS B CA 1
ATOM 10794 C C . CYS B 1 690 ? -15.312 11.086 1.6 1 97.5 690 CYS B C 1
ATOM 10796 O O . CYS B 1 690 ? -15.945 10.359 2.365 1 97.5 690 CYS B O 1
ATOM 10798 N N . LEU B 1 691 ? -15.125 12.352 1.832 1 97.38 691 LEU B N 1
ATOM 10799 C CA . LEU B 1 691 ? -15.648 12.984 3.039 1 97.38 691 LEU B CA 1
ATOM 10800 C C . LEU B 1 691 ? -17.172 12.914 3.08 1 97.38 691 LEU B C 1
ATOM 10802 O O . LEU B 1 691 ? -17.75 12.617 4.121 1 97.38 691 LEU B O 1
ATOM 10806 N N . ARG B 1 692 ? -17.75 13.211 1.987 1 97.31 692 ARG B N 1
ATOM 10807 C CA . ARG B 1 692 ? -19.203 13.172 1.923 1 97.31 692 ARG B CA 1
ATOM 10808 C C . ARG B 1 692 ? -19.719 11.758 2.172 1 97.31 692 ARG B C 1
ATOM 10810 O O . ARG B 1 692 ? -20.594 11.547 3.021 1 97.31 692 ARG B O 1
ATOM 10817 N N . VAL B 1 693 ? -19.141 10.789 1.446 1 97.19 693 VAL B N 1
ATOM 10818 C CA . VAL B 1 693 ? -19.609 9.406 1.52 1 97.19 693 VAL B CA 1
ATOM 10819 C C . VAL B 1 693 ? -19.375 8.859 2.928 1 97.19 693 VAL B C 1
ATOM 10821 O O . VAL B 1 693 ? -20.25 8.188 3.484 1 97.19 693 VAL B O 1
ATOM 10824 N N . SER B 1 694 ? -18.25 9.148 3.521 1 97.94 694 SER B N 1
ATOM 10825 C CA . SER B 1 694 ? -17.953 8.688 4.875 1 97.94 694 SER B CA 1
ATOM 10826 C C . SER B 1 694 ? -18.938 9.273 5.887 1 97.94 694 SER B C 1
ATOM 10828 O O . SER B 1 694 ? -19.406 8.57 6.785 1 97.94 694 SER B O 1
ATOM 10830 N N . TRP B 1 695 ? -19.203 10.531 5.703 1 97.81 695 TRP B N 1
ATOM 10831 C CA . TRP B 1 695 ? -20.156 11.195 6.602 1 97.81 695 TRP B CA 1
ATOM 10832 C C . TRP B 1 695 ? -21.547 10.609 6.457 1 97.81 695 TRP B C 1
ATOM 10834 O O . TRP B 1 695 ? -22.203 10.281 7.449 1 97.81 695 TRP B O 1
ATOM 10844 N N . GLU B 1 696 ? -21.984 10.484 5.25 1 97.81 696 GLU B N 1
ATOM 10845 C CA . GLU B 1 696 ? -23.328 9.953 4.98 1 97.81 696 GLU B CA 1
ATOM 10846 C C . GLU B 1 696 ? -23.453 8.516 5.461 1 97.81 696 GLU B C 1
ATOM 10848 O O . GLU B 1 696 ? -24.484 8.125 6.012 1 97.81 696 GLU B O 1
ATOM 10853 N N . ALA B 1 697 ? -22.422 7.754 5.219 1 97.88 697 ALA B N 1
ATOM 10854 C CA . ALA B 1 697 ? -22.438 6.359 5.648 1 97.88 697 ALA B CA 1
ATOM 10855 C C . ALA B 1 697 ? -22.562 6.25 7.164 1 97.88 697 ALA B C 1
ATOM 10857 O O . ALA B 1 697 ? -23.328 5.422 7.672 1 97.88 697 ALA B O 1
ATOM 10858 N N . ALA B 1 698 ? -21.844 7.043 7.895 1 98.38 698 ALA B N 1
ATOM 10859 C CA . ALA B 1 698 ? -21.938 7.035 9.352 1 98.38 698 ALA B CA 1
ATOM 10860 C C . ALA B 1 698 ? -23.312 7.473 9.812 1 98.38 698 ALA B C 1
ATOM 10862 O O . ALA B 1 698 ? -23.891 6.867 10.719 1 98.38 698 ALA B O 1
ATOM 10863 N N . ARG B 1 699 ? -23.828 8.539 9.195 1 98.12 699 ARG B N 1
ATOM 10864 C CA . ARG B 1 699 ? -25.172 9.016 9.508 1 98.12 699 ARG B CA 1
ATOM 10865 C C . ARG B 1 699 ? -26.203 7.902 9.328 1 98.12 699 ARG B C 1
ATOM 10867 O O . ARG B 1 699 ? -27.016 7.641 10.227 1 98.12 699 ARG B O 1
ATOM 10874 N N . ASP B 1 700 ? -26.109 7.281 8.156 1 97.19 700 ASP B N 1
ATOM 10875 C CA . ASP B 1 700 ? -27.078 6.227 7.84 1 97.19 700 ASP B CA 1
ATOM 10876 C C . ASP B 1 700 ? -26.906 5.027 8.766 1 97.19 700 ASP B C 1
ATOM 10878 O O . ASP B 1 700 ? -27.875 4.391 9.164 1 97.19 700 ASP B O 1
ATOM 10882 N N . TRP B 1 701 ? -25.672 4.699 9.117 1 97.88 701 TRP B N 1
ATOM 10883 C CA . TRP B 1 701 ? -25.359 3.605 10.031 1 97.88 701 TRP B CA 1
ATOM 10884 C C . TRP B 1 701 ? -25.984 3.85 11.406 1 97.88 701 TRP B C 1
ATOM 10886 O O . TRP B 1 701 ? -26.641 2.969 11.961 1 97.88 701 TRP B O 1
ATOM 10896 N N . PHE B 1 702 ? -25.812 5.016 11.969 1 98.5 702 PHE B N 1
ATOM 10897 C CA . PHE B 1 702 ? -26.359 5.367 13.266 1 98.5 702 PHE B CA 1
ATOM 10898 C C . PHE B 1 702 ? -27.891 5.422 13.211 1 98.5 702 PHE B C 1
ATOM 10900 O O . PHE B 1 702 ? -28.562 5.016 14.164 1 98.5 702 PHE B O 1
ATOM 10907 N N . ALA B 1 703 ? -28.406 5.898 12.117 1 97.31 703 ALA B N 1
ATOM 10908 C CA . ALA B 1 703 ? -29.859 5.961 11.969 1 97.31 703 ALA B CA 1
ATOM 10909 C C . ALA B 1 703 ? -30.469 4.562 11.992 1 97.31 703 ALA B C 1
ATOM 10911 O O . ALA B 1 703 ? -31.5 4.344 12.633 1 97.31 703 ALA B O 1
ATOM 10912 N N . ARG B 1 704 ? -29.828 3.643 11.289 1 95.94 704 ARG B N 1
ATOM 10913 C CA . ARG B 1 704 ? -30.297 2.264 11.281 1 95.94 704 ARG B CA 1
ATOM 10914 C C . ARG B 1 704 ? -30.219 1.644 12.672 1 95.94 704 ARG B C 1
ATOM 10916 O O . ARG B 1 704 ? -31.141 0.955 13.102 1 95.94 704 ARG B O 1
ATOM 10923 N N . ALA B 1 705 ? -29.125 1.894 13.336 1 97.12 705 ALA B N 1
ATOM 10924 C CA . ALA B 1 705 ? -28.922 1.336 14.672 1 97.12 705 ALA B CA 1
ATOM 10925 C C . ALA B 1 705 ? -29.938 1.913 15.664 1 97.12 705 ALA B C 1
ATOM 10927 O O . ALA B 1 705 ? -30.406 1.208 16.562 1 97.12 705 ALA B O 1
ATOM 10928 N N . LYS B 1 706 ? -30.203 3.133 15.453 1 95.44 706 LYS B N 1
ATOM 10929 C CA . LYS B 1 706 ? -31.125 3.854 16.344 1 95.44 706 LYS B CA 1
ATOM 10930 C C . LYS B 1 706 ? -32.5 3.186 16.375 1 95.44 706 LYS B C 1
ATOM 10932 O O . LYS B 1 706 ? -33.125 3.146 17.422 1 95.44 706 LYS B O 1
ATOM 10937 N N . VAL B 1 707 ? -32.875 2.559 15.227 1 92.38 707 VAL B N 1
ATOM 10938 C CA . VAL B 1 707 ? -34.219 1.988 15.148 1 92.38 707 VAL B CA 1
ATOM 10939 C C . VAL B 1 707 ? -34.156 0.47 15.297 1 92.38 707 VAL B C 1
ATOM 10941 O O . VAL B 1 707 ? -35.125 -0.233 15.031 1 92.38 707 VAL B O 1
ATOM 10944 N N . GLY B 1 708 ? -33.031 -0.173 15.547 1 89.06 708 GLY B N 1
ATOM 10945 C CA . GLY B 1 708 ? -32.875 -1.592 15.836 1 89.06 708 GLY B CA 1
ATOM 10946 C C . GLY B 1 708 ? -32.625 -2.43 14.594 1 89.06 708 GLY B C 1
ATOM 10947 O O . GLY B 1 708 ? -33.031 -3.594 14.539 1 89.06 708 GLY B O 1
ATOM 10948 N N . TRP B 1 709 ? -32.062 -1.838 13.555 1 83.38 709 TRP B N 1
ATOM 10949 C CA . TRP B 1 709 ? -31.641 -2.5 12.32 1 83.38 709 TRP B CA 1
ATOM 10950 C C . TRP B 1 709 ? -32.844 -3.043 11.555 1 83.38 709 TRP B C 1
ATOM 10952 O O . TRP B 1 709 ? -32.688 -3.914 10.695 1 83.38 709 TRP B O 1
ATOM 10962 N N . GLU B 1 710 ? -34.031 -2.848 11.961 1 68.06 710 GLU B N 1
ATOM 10963 C CA . GLU B 1 710 ? -35.219 -3.248 11.234 1 68.06 710 GLU B CA 1
ATOM 10964 C C . GLU B 1 710 ? -35.344 -2.49 9.922 1 68.06 710 GLU B C 1
ATOM 10966 O O . GLU B 1 710 ? -34.969 -1.32 9.828 1 68.06 710 GLU B O 1
ATOM 10971 N N . PRO B 1 711 ? -35.438 -3.311 8.734 1 58.31 711 PRO B N 1
ATOM 10972 C CA . PRO B 1 711 ? -35.594 -2.594 7.469 1 58.31 711 PRO B CA 1
ATOM 10973 C C . PRO B 1 711 ? -36.594 -1.454 7.562 1 58.31 711 PRO B C 1
ATOM 10975 O O . PRO B 1 711 ? -37.562 -1.538 8.328 1 58.31 711 PRO B O 1
ATOM 10978 N N . PRO B 1 712 ? -36.188 -0.274 7.105 1 44.66 712 PRO B N 1
ATOM 10979 C CA . PRO B 1 712 ? -37.219 0.753 7.148 1 44.66 712 PRO B CA 1
ATOM 10980 C C . PRO B 1 712 ? -38.562 0.255 6.613 1 44.66 712 PRO B C 1
ATOM 10982 O O . PRO B 1 712 ? -38.594 -0.503 5.641 1 44.66 712 PRO B O 1
ATOM 10985 N N . SER B 1 713 ? -39.625 0.067 7.379 1 37.31 713 SER B N 1
ATOM 10986 C CA . SER B 1 713 ? -40.938 -0.303 6.863 1 37.31 713 SER B CA 1
ATOM 10987 C C . SER B 1 713 ? -41.219 0.371 5.527 1 37.31 713 SER B C 1
ATOM 10989 O O . SER B 1 713 ? -41.719 -0.269 4.59 1 37.31 713 SER B O 1
ATOM 10991 N N . GLY B 1 714 ? -41.531 1.696 5.441 1 35.03 714 GLY B N 1
ATOM 10992 C CA . GLY B 1 714 ? -42.438 2.443 4.566 1 35.03 714 GLY B CA 1
ATOM 10993 C C . GLY B 1 714 ? -41.812 2.76 3.217 1 35.03 714 GLY B C 1
ATOM 10994 O O . GLY B 1 714 ? -42.469 3.375 2.365 1 35.03 714 GLY B O 1
ATOM 10995 N N . VAL B 1 715 ? -40.719 3.193 2.967 1 31.75 715 VAL B N 1
ATOM 10996 C CA . VAL B 1 715 ? -40.594 4.008 1.761 1 31.75 715 VAL B CA 1
ATOM 10997 C C . VAL B 1 715 ? -40.625 3.113 0.525 1 31.75 715 VAL B C 1
ATOM 10999 O O . VAL B 1 715 ? -39.656 2.418 0.224 1 31.75 715 VAL B O 1
ATOM 11002 N N . VAL B 1 716 ? -41.781 2.355 0.283 1 31 716 VAL B N 1
ATOM 11003 C CA . VAL B 1 716 ? -42.25 1.991 -1.05 1 31 716 VAL B CA 1
ATOM 11004 C C . VAL B 1 716 ? -42.25 3.221 -1.957 1 31 716 VAL B C 1
ATOM 11006 O O . VAL B 1 716 ? -42.938 4.195 -1.703 1 31 716 VAL B O 1
ATOM 11009 N N . GLY B 1 717 ? -41.156 3.611 -2.545 1 25.11 717 GLY B N 1
ATOM 11010 C CA . GLY B 1 717 ? -41.156 4.59 -3.621 1 25.11 717 GLY B CA 1
ATOM 11011 C C . GLY B 1 717 ? -42.156 4.301 -4.699 1 25.11 717 GLY B C 1
ATOM 11012 O O . GLY B 1 717 ? -42.25 3.176 -5.199 1 25.11 717 GLY B O 1
ATOM 11013 N N . LYS B 1 718 ? -43.312 5.066 -4.688 1 27.69 718 LYS B N 1
ATOM 11014 C CA . LYS B 1 718 ? -44.156 5.395 -5.82 1 27.69 718 LYS B CA 1
ATOM 11015 C C . LYS B 1 718 ? -43.375 6.113 -6.914 1 27.69 718 LYS B C 1
ATOM 11017 O O . LYS B 1 718 ? -43.062 7.297 -6.781 1 27.69 718 LYS B O 1
ATOM 11022 N N . ALA B 1 719 ? -42.438 5.609 -7.621 1 20.94 719 ALA B N 1
ATOM 11023 C CA . ALA B 1 719 ? -42.219 6.234 -8.922 1 20.94 719 ALA B CA 1
ATOM 11024 C C . ALA B 1 719 ? -43.469 6.18 -9.781 1 20.94 719 ALA B C 1
ATOM 11026 O O . ALA B 1 719 ? -43.938 5.094 -10.109 1 20.94 719 ALA B O 1
ATOM 11027 N N . LYS B 1 720 ? -44.281 7.215 -9.602 1 22.45 720 LYS B N 1
ATOM 11028 C CA . LYS B 1 720 ? -45.281 7.59 -10.586 1 22.45 720 LYS B CA 1
ATOM 11029 C C . LYS B 1 720 ? -44.688 7.734 -11.977 1 22.45 720 LYS B C 1
ATOM 11031 O O . LYS B 1 720 ? -43.562 8.227 -12.117 1 22.45 720 LYS B O 1
ATOM 11036 N N . LYS B 1 721 ? -45.406 7.141 -12.953 1 24.06 721 LYS B N 1
ATOM 11037 C CA . LYS B 1 721 ? -45.531 7.215 -14.406 1 24.06 721 LYS B CA 1
ATOM 11038 C C . LYS B 1 721 ? -45.656 8.664 -14.867 1 24.06 721 LYS B C 1
ATOM 11040 O O . LYS B 1 721 ? -45.906 8.93 -16.047 1 24.06 721 LYS B O 1
ATOM 11045 N N . GLY B 1 722 ? -45.281 9.758 -14.047 1 19.94 722 GLY B N 1
ATOM 11046 C CA . GLY B 1 722 ? -45.312 10.953 -14.883 1 19.94 722 GLY B CA 1
ATOM 11047 C C . GLY B 1 722 ? -44.156 11.055 -15.844 1 19.94 722 GLY B C 1
ATOM 11048 O O . GLY B 1 722 ? -43.094 10.469 -15.602 1 19.94 722 GLY B O 1
#

Radius of gyration: 35.0 Å; Cα contacts (8 Å, |Δi|>4): 3684; chains: 2; bounding box: 86×106×85 Å

Foldseek 3Di:
DALLLQLQQFWDWDFWDDQPDFKMKTWTWGADLVVLDIWIWIKMWGHDPVAIDIDDIDTDDQWDDKDAALNNQKMKTWGWAADPPPPGIWIWIFIDGVPRTQDIDTCRVAFAAWDDDLAFWAWEAANVRQKIKTKGHGDDPPPPPDPCSVPDDFAFQAFPTPPHGFIWMWMWGDDNPDIAIATEFAANQWRWGHWYDDNVDRQKIKIKTFGAALVNAGFHGPLAQQGQMFMKMWGWDPVDDRDNYIWIKIATADFFQWRWHAWDDDPQKIKTKIDGHAFARFFAIWIKIAGNVVRDIDTQFDAFFFQDPVQFQGFRFPSYFARQQWEDAPNFIWGWTWGAAAQAIWIKTGGPNHDIDTQCPDDAKHKGWRDDSNYFKTWMWIAFQLFQIFIWIWGDYPPHIDIGTNDGTDHDPVSNVLSVQKDWDWAQQPPAPPKIKIKIAGNPDPAQFAEEEEEEARVAEHNHRHHDSLQSSLRSVGYMYIYMNFQLYPNGGRNSVNVQAQPQLHRRLVSSVSNVVVCCVVRNFHWDFLRYEYEYEASSLQSQLSNCLVPVRTHLAYEYELYQAALLDLPQASHVSCSASSNPHDFDHTADGGGDMDISHDHDGPNNPDGDGDDRDPVNRVSRRCSTSNVRLLSHAHQYEYEYECAERHRHSVSRVVSLVSNCVNYPDNVSRYYDYDYPAYRVSPRSVSVVVSSVVVSVSSVCSSVPVPPPPDDPDPPDPD/DALLLQLQQFWDWDFWDDQPDFKMKTWTWGADLVVLDIWIWIKMWGHDPVAIDIDDIDTDDQWDDKDAALNNQKMKTWGWADDPPPPGIWIWIFIDGVPRTQDIDTCRVAFAAWDDDLAFWAWEAANVRQKIKTKGHGDDPPPPPDPCSVPDDFAFQAFPTPPHGFIWMWMWGDDNPDIAIATEFAANQWRWGHWYDDNVDRQKIKIKTFGAALVNAGFHGPLAQQGQMFMKMWGWDPVDDRDNYIWIKIATADFFQWRWHAWDDDPQKIKTKIDGHAFARFFAIWIKIAGNVVRDIDTQFDAFFFQDPVQFQGFRFPSYFARQQWEDAPNFIWGWTWGAAAQAIWIKTGGPNHDIDTQCPDDQKHKGWRDDSNYFKTWIWIAFQLFQIFIWIWGDYPPHIDIGTNDGTDHDPVSNVLSVQKDWDWAQQPPAPPKIKIKIAGNPDPAQFAEEEEEEARVAEHNHRHHDSLQSSLRSVGYMYIYMNFQLYPNGGRNSVNVQAQPQLHRRLVSSVSNVVVCCVVRNFHWDFLRYEYEYEASSLQSQLSNCLVPVRTHLAYEYELYQAALLDLPQASHVSCSASSNPHDFDHTADGGGDMDISHDHDGPNNPDGDGDDRDPVNRVSRRCSTSNVRLLRHAHQYEYEYECAERHRHSVSRVVSLVSNCVNYPDNVSRYYDYDYPAYRVSPRSVSVVVSSVVVSVSSVCSSVPVPPDPDDPDPPDPD

Organism: Coprinellus micaceus (NCBI:txid71717)

Solvent-accessible surface area (backbone atoms only — not comparable to full-atom values): 73580 Å² total; per-residue (Å²): 131,55,69,41,57,58,50,50,38,50,65,40,82,73,42,43,40,61,44,61,90,40,29,37,42,36,33,28,40,27,48,35,75,92,76,52,41,77,45,47,33,39,30,44,34,36,58,46,96,91,46,75,50,70,52,76,68,43,78,58,74,48,64,68,50,70,46,65,33,97,78,43,54,37,36,41,37,36,34,48,44,77,49,87,83,74,78,49,68,43,35,36,44,33,35,23,50,73,93,38,76,73,43,74,43,77,41,46,91,69,31,56,60,72,33,72,53,80,84,45,21,23,73,35,57,35,89,84,63,44,35,36,38,33,26,24,27,52,59,80,74,74,60,93,79,53,98,54,61,91,29,43,70,68,57,30,40,24,49,97,34,69,83,52,54,39,58,30,43,33,38,38,37,50,64,97,85,49,75,46,68,21,35,52,42,55,28,80,70,47,45,51,20,35,48,39,56,41,91,85,36,93,50,31,32,37,26,24,31,42,44,47,45,29,34,61,47,39,65,35,43,71,87,36,50,20,41,30,19,27,37,29,38,39,35,45,52,78,90,54,83,83,38,62,70,31,51,28,40,37,34,30,71,33,49,29,62,32,12,29,38,50,65,38,75,58,90,62,28,40,34,30,41,30,23,56,41,36,68,53,44,50,66,44,26,26,38,35,35,30,31,70,84,77,67,51,69,47,71,32,38,59,73,28,52,57,47,42,96,89,58,54,21,41,39,36,59,65,81,53,64,38,94,49,33,36,28,38,55,92,92,35,60,22,42,49,41,29,22,34,51,50,54,24,27,34,44,34,34,34,28,77,88,45,50,73,46,73,59,81,85,68,93,62,55,16,40,41,65,35,30,32,68,59,36,38,37,33,38,31,40,34,15,22,63,47,37,76,50,34,33,30,43,35,38,60,46,96,64,74,62,46,78,43,81,74,46,64,77,91,71,54,71,68,56,49,57,56,29,71,32,44,46,78,47,79,44,77,37,83,95,43,82,86,22,31,27,42,37,38,35,43,72,78,55,88,58,74,32,32,26,36,40,35,43,57,33,70,63,46,36,62,61,50,38,41,45,43,42,69,62,46,33,46,22,75,73,56,25,27,37,38,29,42,31,33,62,15,18,52,26,56,8,36,52,42,28,55,60,29,49,47,29,55,70,44,56,40,45,50,40,47,51,50,46,52,53,48,39,34,73,71,58,62,31,51,88,50,86,42,19,27,31,36,35,16,33,35,42,5,11,23,44,40,44,32,46,36,19,78,39,34,82,60,42,42,32,36,37,32,31,39,20,51,31,46,47,50,63,57,66,65,32,33,46,55,53,52,59,25,26,41,56,59,38,86,56,78,70,56,30,54,50,51,66,44,71,44,50,28,80,42,86,71,66,89,48,40,86,77,45,71,69,79,76,91,43,28,67,58,26,33,54,30,30,64,48,20,29,60,65,29,54,89,50,47,68,44,33,35,42,39,40,35,24,67,50,15,26,61,42,29,39,53,34,40,52,51,50,49,28,56,45,33,42,66,41,89,56,53,86,42,51,45,45,36,50,36,83,81,22,34,68,81,34,76,47,55,57,53,42,51,51,52,50,49,50,48,53,53,52,50,54,38,42,45,67,68,64,59,73,80,85,70,86,71,80,77,80,68,90,119,132,54,68,40,58,60,50,50,37,50,65,40,80,73,42,44,41,59,44,60,90,41,30,36,41,35,34,29,39,28,47,35,75,91,75,53,40,78,43,47,35,40,32,44,34,37,59,45,95,91,46,76,51,70,52,75,68,43,77,58,76,46,63,70,50,72,46,65,32,96,77,44,53,38,34,40,38,37,34,48,46,77,48,86,83,73,78,49,68,42,35,36,44,33,36,23,50,73,92,38,75,74,42,74,44,77,42,45,92,68,30,58,60,73,32,71,53,79,82,45,21,24,74,33,56,35,89,86,64,44,36,37,38,34,27,25,28,52,60,80,73,73,62,94,79,53,98,54,62,91,29,44,71,68,57,32,39,24,48,97,33,69,82,52,54,39,59,31,43,33,38,38,37,49,62,97,83,48,74,47,71,21,36,53,41,56,29,81,70,48,44,50,21,36,48,40,55,40,92,86,37,92,48,31,32,36,27,26,30,43,43,46,45,29,35,60,45,38,65,34,43,71,87,37,50,21,42,30,19,28,37,28,39,39,37,45,53,78,91,53,83,82,38,62,69,32,52,28,41,35,35,30,72,33,48,29,60,31,12,27,38,50,66,42,76,58,90,62,28,40,33,30,40,30,21,56,40,36,68,55,44,50,66,44,25,28,38,36,36,29,31,72,86,76,66,50,68,46,72,31,39,60,73,28,51,56,48,43,96,88,58,54,20,40,39,37,58,65,81,53,65,39,94,49,31,36,29,37,58,91,92,35,59,22,41,47,40,30,22,35,51,48,56,25,26,32,43,34,35,33,27,75,88,45,50,71,44,75,58,80,86,68,91,61,56,16,39,43,65,35,31,32,68,59,35,39,37,34,38,30,39,32,17,22,63,47,36,77,50,34,34,29,42,34,38,60,45,95,65,75,62,45,78,40,82,74,46,66,78,91,70,55,70,68,55,50,57,55,29,69,32,44,45,78,45,80,45,74,36,85,95,44,82,83,22,30,28,42,36,39,35,41,71,79,56,89,58,74,31,33,27,35,41,35,43,56,33,70,64,47,36,62,62,50,36,39,45,42,41,69,62,45,34,46,21,75,73,54,25,27,38,38,30,42,32,32,60,15,18,52,23,54,8,36,51,43,28,54,60,29,50,47,31,54,72,46,57,42,46,51,40,48,51,50,46,52,52,50,39,32,74,72,59,61,28,52,90,48,88,41,18,26,31,36,36,16,32,36,41,4,11,25,44,40,43,32,47,36,22,78,38,34,83,61,42,44,32,36,38,32,31,38,20,51,29,43,47,50,63,59,68,64,32,34,46,54,53,53,60,25,25,40,57,58,38,86,54,78,70,57,30,53,50,50,65,43,72,43,49,27,80,43,86,71,65,89,48,43,84,77,47,71,69,81,77,90,44,28,69,58,27,34,54,30,29,65,49,20,28,60,65,28,54,90,50,47,66,44,34,36,41,39,39,34,24,66,50,15,27,59,42,29,39,53,35,40,52,52,48,50,28,57,46,33,42,67,41,90,56,52,88,42,51,44,45,36,48,37,82,80,21,34,67,82,35,75,46,54,57,52,40,50,50,54,50,50,49,49,51,51,52,49,54,38,42,45,67,68,64,57,72,81,85,70,85,73,78,77,81,69,90,119

Secondary structure (DSSP, 8-state):
--HHHHHHTS-EEEEEEE-TTSEEEEEEEEEETTTTEEEEEEEEEEEETTEEEEPPPEEPSSEEEEEE-TTSSEEEEEEEEE-TTS--EEEEEEEEETTEEEEEEE-TTTEEEEE-STTT--EEE-TTSSEEEEEEEEP----TT-TTGGGB------TT-TT---EEEEEEEE-SS-EEEEEEP--TT-EEEEEEE-SS-TTEEEEEEE---TTS-----TT---SSEEEEEEEE-TTSSS-SEE-EEEEE-S-TTEEEEEEEEETTEEEEEEEESSSSSS--BEEEEEETTT--EEEEE---SS--TT----B---SS--SS-EEEETTEEEEEEEEEETTEEEEEEEETTS-EEEE---SS-EEEEEEE-SSSEEEEEEE-SS---EEEEEE--SSSPEEEEEE-----HHHHHHHHTEEEEEEEPTTSTT-EEEEEEETT-SS---EEE---SSSS----SS--HHHHHHHHTT-EEEEEE-TT-SSS-HHHHHTTTT-TTTHHHHHHHHHHHHHHHTTSS--STTTEEEEEETHHHHHHHHHHHHSTTT-SEEEEES----TT--TT-S-HHHHHHTTT-------PPTT-EEETT--S-TTTTS--PPPPPHHHHHHHHHTSGGGGGGG--S-EEEEEETT-SSS-HHHHHHHHHHHHHH-SSGGGEEEEEETT--TT---HHHHHHHHHHHHHHHHHHHTTS---S---------/--HHHHHHTS-EEEEEEE-TTSEEEEEEEEEETTTTEEEEEEEEEEEETTEEEEPPPEEPSSEEEEEE-TTSSEEEEEEEEE-TTS--EEEEEEEEETTEEEEEEE-TTTEEEEE-STTT--EEE-TTSSEEEEEEEEP----TT-TTGGGB------TT-TT---EEEEEEEE-SS-EEEEEEP--TT-EEEEEEE-SS-TTEEEEEEE---TTS-----TT---SSEEEEEEEE-TTSSS-SEE-EEEEE-S-TTEEEEEEEEETTEEEEEEEESSSSSS--BEEEEEETTT--EEEEE---SS--TT----B---SS--SS-EEEETTEEEEEEEEEETTEEEEEEEETTS-EEEE---SS-EEEEEEE-SSSEEEEEEE-SS---EEEEEE--SSSPEEEEEE-----HHHHHHHHTEEEEEEEPTTSTT-EEEEEEETT-SS---EEE---SSSS----SS--HHHHHHHHTT-EEEEEE-TT-SSS-HHHHHTTTT-TTTHHHHHHHHHHHHHHHTTSS--STTTEEEEEETHHHHHHHHHHHHSTTT-SEEEEES----TT--TT-S-TTHHHHTTT-------PPTT-EEETT--S-TTTTT-PPPPPPHHHHHHHHHTSGGGGGGG--S-EEEEEETT-SSS-HHHHHHHHHHHHHH-SSGGGEEEEEETT--TT---HHHHHHHHHHHHHHHHHHHTTS---S---------

Sequence (1444 aa):
MSMYTKLAEIPVPTGAQFVGQDRIELSFSARDHARDVKKYLLKHIVLSSAGEAAALPTQEVSYVASRYSPSGRTRAVLREVKEWSGSGSKYFVELWAGDRLKYEVDVTEKHGAFYADEYIGTLSFNQDETSLVYTAEALIEKDDNDPYAKWRFRADLGEGLSGKKRPAAFIIRWDESNATVSRILTPDHLYLGQYIFSPFSTNTLFASAYEPQSDGRLLGVKGCFNRPRGIWQVDLDSTQQFPEKWKATLKKLTEGSASARSPRVVGDQLVWLSEAVGGGHVSTSTVDTLNLHTNEGNVVLDVVKKPLDDGFPGLYAPANLPASPVVSLDSKAYVAVQSTYGSRTLVVLVSLDGGYRVLHLDDEFSWNVLATDGNSRLVCSRSTSAIPYEIVLVELKESEPSVKVIDTPTLSDDVVAALDSIKTQVIKIPGRGPTETVVVQSTLNEKVAPCILVPHGGPHATTTTAFSAGTTGMVLEGYTVSLPNYTGSPGFGDVAARALLGQCGRLDVDDCMASLEHIIKLGIAEDGPGKLFVQGGSHGGFLTAHLIGQFPDKFTAASMRNPVISGGDTTGTDIPDWYYLEFGYSYPIQSSSKSTTLASDATSSPTASSTIPPLMTGSRFDELQHASPISYIDAVRTPMLMLIGLSDRRVSPNQGIEYYHALKARAQDKSKVEMLLFEGESHPMDGVECLRVSWEAARDWFARAKVGWEPPSGVVGKAKKGMSMYTKLAEIPVPTGAQFVGQDRIELSFSARDHARDVKKYLLKHIVLSSAGEAAALPTQEVSYVASRYSPSGRTRAVLREVKEWSGSGSKYFVELWAGDRLKYEVDVTEKHGAFYADEYIGTLSFNQDETSLVYTAEALIEKDDNDPYAKWRFRADLGEGLSGKKRPAAFIIRWDESNATVSRILTPDHLYLGQYIFSPFSTNTLFASAYEPQSDGRLLGVKGCFNRPRGIWQVDLDSTQQFPEKWKATLKKLTEGSASARSPRVVGDQLVWLSEAVGGGHVSTSTVDTLNLHTNEGNVVLDVVKKPLDDGFPGLYAPANLPASPVVSLDSKAYVAVQSTYGSRTLVVLVSLDGGYRVLHLDDEFSWNVLATDGNSRLVCSRSTSAIPYEIVLVELKESEPSVKVIDTPTLSDDVVAALDSIKTQVIKIPGRGPTETVVVQSTLNEKVAPCILVPHGGPHATTTTAFSAGTTGMVLEGYTVSLPNYTGSPGFGDVAARALLGQCGRLDVDDCMASLEHIIKLGIAEDGPGKLFVQGGSHGGFLTAHLIGQFPDKFTAASMRNPVISGGDTTGTDIPDWYYLEFGYSYPIQSSSKSTTLASDATSSPTASSTIPPLMTGSRFDELQHASPISYIDAVRTPMLMLIGLSDRRVSPNQGIEYYHALKARAQDKSKVEMLLFEGESHPMDGVECLRVSWEAARDWFARAKVGWEPPSGVVGKAKKG

Nearest PDB structures (foldseek):
  8wt1-assembly1_C  TM=7.925E-01  e=1.681E-31  Geobacillus stearothermophilus ATCC 12980
  3o4g-assembly1_B  TM=7.497E-01  e=5.771E-26  Aeropyrum pernix
  3o4j-assembly2_D  TM=7.546E-01  e=1.864E-25  Aeropyrum pernix
  3o4i-assembly1_A  TM=7.557E-01  e=3.617E-25  Aeropyrum pernix
  2hu8-assembly1_B  TM=6.892E-01  e=1.600E-25  Aeropyrum pernix

pLDDT: mean 92.83, std 10.71, range [19.77, 98.94]